Protein 4FBW (pdb70)

Organism: Schizosaccharomyces pombe (strain 972 / ATCC 24843) (NCBI:txid284812)

InterPro domains:
  IPR003701 DNA double-strand break repair protein Mre11 [PIRSF000882] (10-622)
  IPR003701 DNA double-strand break repair protein Mre11 [TIGR00583] (15-414)
  IPR004843 Calcineurin-like, phosphoesterase domain [PF00149] (18-254)
  IPR007281 Mre11, DNA-binding [PF04152] (299-467)
  IPR007281 Mre11, DNA-binding [SM01347] (299-467)
  IPR029052 Metallo-dependent phosphatase-like [G3DSA:3.60.21.10] (6-310)
  IPR029052 Metallo-dependent phosphatase-like [SSF56300] (18-381)
  IPR038487 Mre11, capping domain [G3DSA:3.30.110.110] (311-419)
  IPR041796 DNA double-strand break repair protein Mre11, N-terminal metallophosphatase domain [cd00840] (19-280)

Radius of gyration: 32.56 Å; Cα contacts (8 Å, |Δi|>4): 1985; chains: 4; bounding box: 91×84×82 Å

Secondary structure (DSSP, 8-state):
-TT-EEEEEE----BTTTTT-TTTTTHHHHHHHHHHHHHHHTT-SEEEE-S--BSSSS--HHHHHHHHHHHHHHHBSSPPP-PEE----GGG-TTB-BSS-EEE---GGG----HHHHHHHTTS-EE------EEEPPEEEEETTEEEEEEEE----HHHHHHHHHTT-EEEEEESTTTTTSEEEEEEES-SS-SSSSSS--GGGS-TT-SEEEEES--S-EEEEEEETTTTEEEEE---SS-SS--HHHHSPPEEEEEEEETTEEEEEEEE-SSSPPEEEEEEEGGG-TTS-SSS--HHHHHHHHHHHHHHHHHHHHHHHHHHHT--S-TTSPPPPPPEEEEEEE-TTT-----HHHHHHTTTTT-S-TT-SEEEE--/-TT-EEEEEE----BTTTTT-TTTTTHHHHHHHHHHHHHHHTT-SEEEE-S--BSSSS--HHHHHHHHHHHHHHHBSSPPP-PEE-----SS-GGG-TTB-BSS-EEE---TTT----HHHHHHHTTS-EE----S-SSSEEEPPEEEEETTEEEEEEEE----HHHHHHHHHTT-EEEEEESTTTTT-EEEEEEES-SS-SSTTSS--GGGS-TT-SEEEEES--S-EEEEEEETTTTEEEEE---SS-SS--HHHHSPPEEEEEEEETTEEEEEEEE-SSSPPEEEEEEEGGG-TTSPSSSS-HHHHHHHHHHHHHHHHHHHHHHHHHHHT--S-TTSPPPPPPEEEEEEE-TTS-----HHHHHHTTBTTBS-TTSSEEEE--/--S--S-SEEEEE--------/-HHHH--S-SEEEEE-

CATH classification: 3.60.21.10 (+1 more: 3.30.110.110)

Sequence (802 aa):
NENTIRILISSDPHVGYGEKDPVRGNDSFVSFNEILEIARERDVDMILLGGDIFHDNKPSRKALYQALRSLRLNCLGDKPCELELLSNINYLDPNINVAIPVFSIHGNHDDRYSALDILQVTGLVNYFGRVPNIVVSPILLQKGFTKLALYGISNVRDERLYHSFRENKVKFLRPDLYRDEWFNLLTVHQNHSAHTPTSYLPESFIQDFYDFVLWGHEHECLIDGSYNPTQKFTVVQPGSTIATSLSPGETAPKHCGILNITGKDFHLEKIRLRTVRPFIMKDIILSEVSSIPPMVENKKEVLTYLISKVEEAITEANAQWYEAQGTVPVVENEKPPLPLIRLRVDYTGGYQTENPQRFSNRFVGRVANATDVVQFYLKNENTIRILISSDPHVGYGEKDPVRGNDSFVSFNEILEIARERDVDMILLGGDIFHDNKPSRKALYQALRSLRLNCLGDKPCELELLSDAVCNINYLDPNINVAIPVFSIHGNHDDRYSALDILQVTGLVNYFGRVPENDNIVVSPILLQKGFTKLALYGISNVRDERLYHSFRENKVKFLRPDLYRDEWFNLLTVHQNHSAHTPTSYLPESFIQDFYDFVLWGHEHECLIDGSYNPTQKFTVVQPGSTIATSLSPGETAPKHCGILNITGKDFHLEKIRLRTVRPFIMKDIILSEVSSIPPMVENKKEVLTYLISKVEEAITEANAQWYEAQGTVPVVENEKPPLPLIRLRVDYTGGYQTENPQRFSNRFVGRVANATDVVQFYLKNRRLRNLGSVEYIRNFKKFQKEENRRLRNLGSVEYIR

Solvent-accessible surface area: 35204 Å² total; per-residue (Å²): 112,139,30,12,0,44,0,0,0,1,0,0,3,4,1,4,46,28,40,201,53,134,70,38,9,83,23,1,13,73,2,2,37,4,2,0,47,3,0,118,110,91,86,0,5,0,0,0,3,0,0,3,2,0,46,60,50,147,23,42,56,44,1,7,30,35,0,0,81,6,0,18,64,7,2,19,15,124,41,53,0,68,0,65,53,56,84,186,29,4,0,50,28,60,26,7,6,0,6,4,0,0,0,0,0,23,0,51,58,2,107,277,51,6,1,0,17,2,1,41,10,10,1,6,4,3,21,16,17,111,31,155,140,7,75,3,62,20,22,17,0,32,13,44,124,0,16,0,0,0,0,5,2,0,24,9,156,24,88,102,2,15,70,8,0,135,104,86,82,0,81,0,28,16,8,42,109,89,109,110,80,3,0,4,0,0,0,0,0,0,36,64,83,38,197,51,91,42,25,39,1,12,34,15,0,1,8,64,30,1,39,0,0,0,0,0,45,42,31,60,11,91,8,115,32,61,135,15,98,86,1,144,1,28,6,1,11,0,0,0,1,12,8,30,55,32,44,66,24,9,37,27,53,7,20,0,0,0,0,22,0,47,19,85,110,69,118,36,54,109,24,61,5,78,50,28,28,5,8,23,26,26,89,8,68,0,70,126,19,118,90,3,58,70,154,100,148,1,87,171,65,0,20,98,56,0,55,56,39,0,67,61,0,14,91,70,0,50,60,34,17,18,121,23,62,73,37,93,95,62,153,146,44,139,98,28,45,62,4,4,0,29,0,81,0,5,62,62,35,33,21,72,46,14,90,61,75,164,0,0,71,108,4,93,60,98,3,10,10,36,87,58,0,3,80,36,83,106,202,104,135,42,16,0,26,0,0,0,0,0,0,0,4,1,4,49,28,40,195,52,134,70,37,10,82,25,1,12,74,2,3,36,7,0,0,55,16,0,115,120,90,86,0,4,0,0,0,2,0,0,2,2,0,46,59,52,155,22,40,51,61,0,7,46,35,0,0,104,5,0,43,99,6,2,18,16,116,45,94,34,92,4,107,46,68,23,196,80,12,85,107,29,5,24,102,27,79,27,6,9,11,7,3,0,0,0,0,0,27,0,56,58,1,115,216,49,12,0,0,24,2,1,13,0,11,1,6,4,3,20,14,18,103,24,123,112,54,94,86,3,82,4,63,24,25,22,0,36,10,46,127,0,18,0,0,0,0,5,1,0,26,5,183,23,79,117,2,20,100,4,0,72,101,82,81,0,70,0,26,22,12,57,136,126,104,118,83,6,0,0,0,0,0,0,0,0,40,66,78,44,198,68,94,49,17,42,2,10,34,14,0,1,12,66,31,1,30,0,0,0,1,0,45,41,31,63,12,94,7,120,30,62,138,21,100,53,4,146,2,24,7,0,15,0,0,0,1,14,7,32,60,33,38,72,22,10,38,27,53,7,19,0,0,0,0,18,0,55,20,91,109,73,112,40,52,111,27,60,4,129,52,29,28,5,8,24,34,25,87,8,62,0,75,140,18,124,75,6,53,90,150,80,133,0,79,108,65,0,20,94,46,0,52,55,38,0,61,79,0,24,93,72,0,47,62,37,17,25,123,18,38,70,58,92,100,68,148,140,45,136,162,20,44,59,3,6,0,25,0,70,0,4,60,61,52,32,21,50,43,12,85,59,85,130,0,0,85,80,0,102,53,101,4,9,5,20,80,64,0,2,80,36,78,107,205,49,237,224,64,167,47,11,11,34,61,92,86,94,246,109,90,23,125,19,106,125,152,99,12,175,204,55,134,56,20,8,35,55,66,94,82,263

Nearest PDB structures (foldseek):
  4fbw-assembly3_A  TM=1.003E+00  e=6.020E-76  Schizosaccharomyces pombe 972h-
  4fbw-assembly3_B  TM=9.953E-01  e=3.493E-72  Schizosaccharomyces pombe 972h-
  4fbq-assembly1_A  TM=1.001E+00  e=6.146E-68  Schizosaccharomyces pombe 972h-
  4fbk-assembly1_A  TM=9.964E-01  e=1.288E-67  Schizosaccharomyces pombe
  4fbk-assembly1_B  TM=9.887E-01  e=1.043E-67  Schizosaccharomyces pombe

Structure (mmCIF, N/CA/C/O backbone):
data_4FBW
#
_entry.id   4FBW
#
_cell.length_a   59.122
_cell.length_b   79.955
_cell.length_c   220.930
_cell.angle_alpha   90.00
_cell.angle_beta   90.00
_cell.angle_gamma   90.00
#
_symmetry.space_group_name_H-M   'P 21 21 21'
#
loop_
_entity.id
_entity.type
_entity.pdbx_description
1 polymer 'DNA repair protein rad32'
2 polymer 'DNA repair and telomere maintenance protein nbs1'
3 non-polymer 'MANGANESE (II) ION'
4 water water
#
loop_
_atom_site.group_PDB
_atom_site.id
_atom_site.type_symbol
_atom_site.label_atom_id
_atom_site.label_alt_id
_atom_site.label_comp_id
_atom_site.label_asym_id
_atom_site.label_entity_id
_atom_site.label_seq_id
_atom_site.pdbx_PDB_ins_code
_atom_site.Cartn_x
_atom_site.Cartn_y
_atom_site.Cartn_z
_atom_site.occupancy
_atom_site.B_iso_or_equiv
_atom_site.auth_seq_id
_atom_site.auth_comp_id
_atom_site.auth_asym_id
_atom_site.auth_atom_id
_atom_site.pdbx_PDB_model_num
ATOM 1 N N . ASN A 1 10 ? -11.846 -2.540 2.971 1.00 85.11 14 ASN A N 1
ATOM 2 C CA . ASN A 1 10 ? -12.502 -2.510 4.279 1.00 84.94 14 ASN A CA 1
ATOM 3 C C . ASN A 1 10 ? -14.016 -2.621 4.122 1.00 83.76 14 ASN A C 1
ATOM 4 O O . ASN A 1 10 ? -14.612 -1.973 3.254 1.00 82.67 14 ASN A O 1
ATOM 9 N N . GLU A 1 11 ? -14.618 -3.447 4.991 1.00 53.51 15 GLU A N 1
ATOM 10 C CA . GLU A 1 11 ? -16.045 -3.766 5.108 1.00 52.41 15 GLU A CA 1
ATOM 11 C C . GLU A 1 11 ? -16.968 -2.559 5.329 1.00 51.59 15 GLU A C 1
ATOM 12 O O . GLU A 1 11 ? -18.174 -2.672 5.109 1.00 50.69 15 GLU A O 1
ATOM 18 N N . ASN A 1 12 ? -16.421 -1.421 5.768 1.00 50.72 16 ASN A N 1
ATOM 19 C CA . ASN A 1 12 ? -17.186 -0.190 5.982 1.00 50.08 16 ASN A CA 1
ATOM 20 C C . ASN A 1 12 ? -16.637 0.931 5.104 1.00 50.29 16 ASN A C 1
ATOM 21 O O . ASN A 1 12 ? -16.870 2.101 5.390 1.00 50.23 16 ASN A O 1
ATOM 26 N N . THR A 1 13 ? -15.898 0.582 4.042 1.00 49.57 17 THR A N 1
ATOM 27 C CA . THR A 1 13 ? -15.333 1.592 3.156 1.00 49.17 17 THR A CA 1
ATOM 28 C C . THR A 1 13 ? -15.872 1.458 1.737 1.00 49.87 17 THR A C 1
ATOM 29 O O . THR A 1 13 ? -15.573 0.472 1.060 1.00 49.78 17 THR A O 1
ATOM 33 N N . ILE A 1 14 ? -16.664 2.455 1.289 1.00 50.68 18 ILE A N 1
ATOM 34 C CA . ILE A 1 14 ? -17.167 2.498 -0.077 1.00 49.58 18 ILE A CA 1
ATOM 35 C C . ILE A 1 14 ? -16.022 3.041 -0.938 1.00 50.71 18 ILE A C 1
ATOM 36 O O . ILE A 1 14 ? -15.510 4.127 -0.670 1.00 51.12 18 ILE A O 1
ATOM 41 N N . ARG A 1 15 ? -15.591 2.245 -1.925 1.00 46.33 19 ARG A N 1
ATOM 42 C CA . ARG A 1 15 ? -14.501 2.582 -2.837 1.00 45.98 19 ARG A CA 1
ATOM 43 C C . ARG A 1 15 ? -15.050 2.837 -4.246 1.00 45.17 19 ARG A C 1
ATOM 44 O O . ARG A 1 15 ? -15.595 1.934 -4.888 1.00 44.22 19 ARG A O 1
ATOM 52 N N . ILE A 1 16 ? -14.956 4.100 -4.682 1.00 36.15 20 ILE A N 1
ATOM 53 C CA . ILE A 1 16 ? -15.480 4.571 -5.950 1.00 34.81 20 ILE A CA 1
ATOM 54 C C . ILE A 1 16 ? -14.364 5.038 -6.876 1.00 36.61 20 ILE A C 1
ATOM 55 O O . ILE A 1 16 ? -13.642 5.979 -6.518 1.00 36.26 20 ILE A O 1
ATOM 60 N N . LEU A 1 17 ? -14.289 4.454 -8.113 1.00 33.61 21 LEU A N 1
ATOM 61 C CA . LEU A 1 17 ? -13.350 4.966 -9.108 1.00 33.58 21 LEU A CA 1
ATOM 62 C C . LEU A 1 17 ? -14.060 6.140 -9.761 1.00 34.35 21 LEU A C 1
ATOM 63 O O . LEU A 1 17 ? -15.181 5.992 -10.249 1.00 33.61 21 LEU A O 1
ATOM 68 N N . ILE A 1 18 ? -13.421 7.314 -9.747 1.00 38.48 22 ILE A N 1
ATOM 69 C CA . ILE A 1 18 ? -13.996 8.526 -10.318 1.00 37.82 22 ILE A CA 1
ATOM 70 C C . ILE A 1 18 ? -13.238 8.938 -11.561 1.00 38.72 22 ILE A C 1
ATOM 71 O O . ILE A 1 18 ? -12.014 8.845 -11.611 1.00 39.54 22 ILE A O 1
ATOM 76 N N . SER A 1 19 ? -13.984 9.342 -12.579 1.00 33.63 23 SER A N 1
ATOM 77 C CA . SER A 1 19 ? -13.455 9.833 -13.841 1.00 33.21 23 SER A CA 1
ATOM 78 C C . SER A 1 19 ? -14.556 10.628 -14.520 1.00 33.37 23 SER A C 1
ATOM 79 O O . SER A 1 19 ? -15.662 10.767 -13.977 1.00 32.91 23 SER A O 1
ATOM 82 N N . SER A 1 20 ? -14.269 11.166 -15.693 1.00 31.85 24 SER A N 1
ATOM 83 C CA . SER A 1 20 ? -15.264 11.942 -16.421 1.00 31.42 24 SER A CA 1
ATOM 84 C C . SER A 1 20 ? -14.780 12.150 -17.820 1.00 32.50 24 SER A C 1
ATOM 85 O O . SER A 1 20 ? -13.603 11.935 -18.115 1.00 32.77 24 SER A O 1
ATOM 88 N N . ASP A 1 21 ? -15.691 12.604 -18.685 1.00 30.29 25 ASP A N 1
ATOM 89 C CA . ASP A 1 21 ? -15.383 13.007 -20.045 1.00 29.60 25 ASP A CA 1
ATOM 90 C C . ASP A 1 21 ? -14.449 12.070 -20.827 1.00 30.07 25 ASP A C 1
ATOM 91 O O . ASP A 1 21 ? -13.461 12.558 -21.397 1.00 29.33 25 ASP A O 1
ATOM 96 N N . PRO A 1 22 ? -14.764 10.740 -20.959 1.00 30.52 26 PRO A N 1
ATOM 97 C CA . PRO A 1 22 ? -13.918 9.888 -21.816 1.00 29.41 26 PRO A CA 1
ATOM 98 C C . PRO A 1 22 ? -14.020 10.204 -23.311 1.00 29.03 26 PRO A C 1
ATOM 99 O O . PRO A 1 22 ? -13.109 9.866 -24.089 1.00 28.06 26 PRO A O 1
ATOM 103 N N . HIS A 1 23 ? -15.124 10.843 -23.743 1.00 28.83 27 HIS A N 1
ATOM 104 C CA . HIS A 1 23 ? -15.304 11.185 -25.172 1.00 27.66 27 HIS A CA 1
ATOM 105 C C . HIS A 1 23 ? -14.970 10.028 -26.151 1.00 28.03 27 HIS A C 1
ATOM 106 O O . HIS A 1 23 ? -14.231 10.229 -27.113 1.00 27.56 27 HIS A O 1
ATOM 113 N N . VAL A 1 24 ? -15.495 8.814 -25.887 1.00 28.68 28 VAL A N 1
ATOM 114 C CA . VAL A 1 24 ? -15.390 7.632 -26.760 1.00 27.86 28 VAL A CA 1
ATOM 115 C C . VAL A 1 24 ? -15.829 8.009 -28.179 1.00 28.36 28 VAL A C 1
ATOM 116 O O . VAL A 1 24 ? -16.929 8.533 -28.385 1.00 28.67 28 VAL A O 1
ATOM 120 N N . GLY A 1 25 ? -14.936 7.786 -29.127 1.00 26.39 29 GLY A N 1
ATOM 121 C CA . GLY A 1 25 ? -15.145 8.110 -30.530 1.00 25.51 29 GLY A CA 1
ATOM 122 C C . GLY A 1 25 ? -14.373 9.337 -30.980 1.00 27.09 29 GLY A C 1
ATOM 123 O O . GLY A 1 25 ? -14.216 9.525 -32.184 1.00 26.24 29 GLY A O 1
ATOM 124 N N . TYR A 1 26 ? -13.870 10.198 -30.028 1.00 31.50 30 TYR A N 1
ATOM 125 C CA . TYR A 1 26 ? -13.126 11.409 -30.399 1.00 31.61 30 TYR A CA 1
ATOM 126 C C . TYR A 1 26 ? -11.868 11.070 -31.215 1.00 33.53 30 TYR A C 1
ATOM 127 O O . TYR A 1 26 ? -11.046 10.283 -30.754 1.00 33.19 30 TYR A O 1
ATOM 136 N N . GLY A 1 27 ? -11.741 11.695 -32.395 1.00 36.17 31 GLY A N 1
ATOM 137 C CA . GLY A 1 27 ? -10.597 11.546 -33.293 1.00 36.04 31 GLY A CA 1
ATOM 138 C C . GLY A 1 27 ? -10.412 10.171 -33.893 1.00 36.99 31 GLY A C 1
ATOM 139 O O . GLY A 1 27 ? -9.307 9.841 -34.317 1.00 37.33 31 GLY A O 1
ATOM 140 N N . GLU A 1 28 ? -11.489 9.373 -33.938 1.00 37.12 32 GLU A N 1
ATOM 141 C CA . GLU A 1 28 ? -11.609 8.011 -34.486 1.00 37.04 32 GLU A CA 1
ATOM 142 C C . GLU A 1 28 ? -11.018 7.842 -35.888 1.00 38.25 32 GLU A C 1
ATOM 143 O O . GLU A 1 28 ? -10.521 6.762 -36.223 1.00 37.75 32 GLU A O 1
ATOM 149 N N . LYS A 1 29 ? -11.209 8.873 -36.739 1.00 39.14 33 LYS A N 1
ATOM 150 C CA . LYS A 1 29 ? -10.783 8.880 -38.143 1.00 39.42 33 LYS A CA 1
ATOM 151 C C . LYS A 1 29 ? -9.307 9.246 -38.307 1.00 41.66 33 LYS A C 1
ATOM 152 O O . LYS A 1 29 ? -8.745 8.949 -39.358 1.00 42.45 33 LYS A O 1
ATOM 158 N N . ASP A 1 30 ? -8.674 9.852 -37.272 1.00 35.07 34 ASP A N 1
ATOM 159 C CA . ASP A 1 30 ? -7.255 10.235 -37.329 1.00 36.05 34 ASP A CA 1
ATOM 160 C C . ASP A 1 30 ? -6.368 8.986 -37.466 1.00 38.33 34 ASP A C 1
ATOM 161 O O . ASP A 1 30 ? -6.529 8.066 -36.680 1.00 37.47 34 ASP A O 1
ATOM 166 N N . PRO A 1 31 ? -5.444 8.926 -38.456 1.00 49.70 35 PRO A N 1
ATOM 167 C CA . PRO A 1 31 ? -4.612 7.715 -38.615 1.00 50.43 35 PRO A CA 1
ATOM 168 C C . PRO A 1 31 ? -3.641 7.428 -37.466 1.00 52.37 35 PRO A C 1
ATOM 169 O O . PRO A 1 31 ? -3.335 6.270 -37.183 1.00 52.83 35 PRO A O 1
ATOM 173 N N . VAL A 1 32 ? -3.190 8.469 -36.771 1.00 39.21 36 VAL A N 1
ATOM 174 C CA . VAL A 1 32 ? -2.281 8.287 -35.643 1.00 39.56 36 VAL A CA 1
ATOM 175 C C . VAL A 1 32 ? -3.071 8.111 -34.331 1.00 39.52 36 VAL A C 1
ATOM 176 O O . VAL A 1 32 ? -2.800 7.189 -33.564 1.00 39.69 36 VAL A O 1
ATOM 180 N N . ARG A 1 33 ? -4.043 9.002 -34.096 1.00 36.17 37 ARG A N 1
ATOM 181 C CA . ARG A 1 33 ? -4.799 9.123 -32.872 1.00 35.42 37 ARG A CA 1
ATOM 182 C C . ARG A 1 33 ? -6.123 8.353 -32.768 1.00 35.34 37 ARG A C 1
ATOM 183 O O . ARG A 1 33 ? -6.734 8.365 -31.693 1.00 34.72 37 ARG A O 1
ATOM 191 N N . GLY A 1 34 ? -6.528 7.692 -33.856 1.00 36.02 38 GLY A N 1
ATOM 192 C CA . GLY A 1 34 ? -7.791 6.959 -33.985 1.00 34.97 38 GLY A CA 1
ATOM 193 C C . GLY A 1 34 ? -8.245 6.022 -32.875 1.00 35.71 38 GLY A C 1
ATOM 194 O O . GLY A 1 34 ? -9.451 5.854 -32.680 1.00 34.73 38 GLY A O 1
ATOM 195 N N . ASN A 1 35 ? -7.305 5.382 -32.164 1.00 35.82 39 ASN A N 1
ATOM 196 C CA . ASN A 1 35 ? -7.645 4.432 -31.098 1.00 35.66 39 ASN A CA 1
ATOM 197 C C . ASN A 1 35 ? -7.507 4.925 -29.680 1.00 36.46 39 ASN A C 1
ATOM 198 O O . ASN A 1 35 ? -7.879 4.190 -28.758 1.00 36.17 39 ASN A O 1
ATOM 203 N N . ASP A 1 36 ? -7.003 6.168 -29.499 1.00 28.58 40 ASP A N 1
ATOM 204 C CA . ASP A 1 36 ? -6.750 6.787 -28.189 1.00 28.88 40 ASP A CA 1
ATOM 205 C C . ASP A 1 36 ? -7.936 6.764 -27.254 1.00 29.76 40 ASP A C 1
ATOM 206 O O . ASP A 1 36 ? -7.771 6.361 -26.103 1.00 30.18 40 ASP A O 1
ATOM 211 N N . SER A 1 37 ? -9.120 7.224 -27.720 1.00 27.41 41 SER A N 1
ATOM 212 C CA . SER A 1 37 ? -10.326 7.317 -26.869 1.00 27.40 41 SER A CA 1
ATOM 213 C C . SER A 1 37 ? -10.780 5.940 -26.353 1.00 28.88 41 SER A C 1
ATOM 214 O O . SER A 1 37 ? -11.202 5.817 -25.202 1.00 29.73 41 SER A O 1
ATOM 217 N N . PHE A 1 38 ? -10.661 4.906 -27.194 1.00 28.03 42 PHE A N 1
ATOM 218 C CA . PHE A 1 38 ? -11.063 3.547 -26.812 1.00 28.14 42 PHE A CA 1
ATOM 219 C C . PHE A 1 38 ? -10.101 2.938 -25.803 1.00 29.70 42 PHE A C 1
ATOM 220 O O . PHE A 1 38 ? -10.543 2.347 -24.824 1.00 29.62 42 PHE A O 1
ATOM 228 N N . VAL A 1 39 ? -8.786 3.106 -26.044 1.00 31.23 43 VAL A N 1
ATOM 229 C CA . VAL A 1 39 ? -7.717 2.580 -25.190 1.00 32.38 43 VAL A CA 1
ATOM 230 C C . VAL A 1 39 ? -7.793 3.184 -23.781 1.00 33.72 43 VAL A C 1
ATOM 231 O O . VAL A 1 39 ? -7.687 2.449 -22.806 1.00 34.46 43 VAL A O 1
ATOM 235 N N . SER A 1 40 ? -8.010 4.495 -23.681 1.00 25.69 44 SER A N 1
ATOM 236 C CA . SER A 1 40 ? -8.083 5.206 -22.395 1.00 26.43 44 SER A CA 1
ATOM 237 C C . SER A 1 40 ? -9.402 4.997 -21.659 1.00 27.35 44 SER A C 1
ATOM 238 O O . SER A 1 40 ? -9.406 4.961 -20.437 1.00 28.50 44 SER A O 1
ATOM 241 N N . PHE A 1 41 ? -10.522 4.853 -22.387 1.00 26.33 45 PHE A N 1
ATOM 242 C CA . PHE A 1 41 ? -11.791 4.515 -21.718 1.00 26.84 45 PHE A CA 1
ATOM 243 C C . PHE A 1 41 ? -11.641 3.080 -21.174 1.00 28.08 45 PHE A C 1
ATOM 244 O O . PHE A 1 41 ? -12.015 2.818 -20.040 1.00 28.59 45 PHE A O 1
ATOM 252 N N . ASN A 1 42 ? -11.016 2.186 -21.949 1.00 28.48 46 ASN A N 1
ATOM 253 C CA . ASN A 1 42 ? -10.729 0.825 -21.481 1.00 29.18 46 ASN A CA 1
ATOM 254 C C . ASN A 1 42 ? -9.860 0.854 -20.214 1.00 32.40 46 ASN A C 1
ATOM 255 O O . ASN A 1 42 ? -10.152 0.116 -19.257 1.00 33.36 46 ASN A O 1
ATOM 260 N N . GLU A 1 43 ? -8.807 1.735 -20.192 1.00 30.05 47 GLU A N 1
ATOM 261 C CA . GLU A 1 43 ? -7.890 1.856 -19.050 1.00 30.75 47 GLU A CA 1
ATOM 262 C C . GLU A 1 43 ? -8.596 2.148 -17.725 1.00 32.86 47 GLU A C 1
ATOM 263 O O . GLU A 1 43 ? -8.302 1.520 -16.719 1.00 33.60 47 GLU A O 1
ATOM 269 N N . ILE A 1 44 ? -9.523 3.086 -17.735 1.00 37.15 48 ILE A N 1
ATOM 270 C CA . ILE A 1 44 ? -10.315 3.511 -16.576 1.00 38.10 48 ILE A CA 1
ATOM 271 C C . ILE A 1 44 ? -11.048 2.305 -15.935 1.00 38.64 48 ILE A C 1
ATOM 272 O O . ILE A 1 44 ? -10.983 2.102 -14.722 1.00 39.21 48 ILE A O 1
ATOM 277 N N . LEU A 1 45 ? -11.676 1.478 -16.773 1.00 25.55 49 LEU A N 1
ATOM 278 C CA . LEU A 1 45 ? -12.410 0.279 -16.352 1.00 25.41 49 LEU A CA 1
ATOM 279 C C . LEU A 1 45 ? -11.468 -0.820 -15.865 1.00 27.83 49 LEU A C 1
ATOM 280 O O . LEU A 1 45 ? -11.772 -1.494 -14.886 1.00 27.87 49 LEU A O 1
ATOM 285 N N . GLU A 1 46 ? -10.304 -0.958 -16.517 1.00 39.18 50 GLU A N 1
ATOM 286 C CA . GLU A 1 46 ? -9.246 -1.906 -16.153 1.00 40.07 50 GLU A CA 1
ATOM 287 C C . GLU A 1 46 ? -8.645 -1.568 -14.773 1.00 42.23 50 GLU A C 1
ATOM 288 O O . GLU A 1 46 ? -8.476 -2.471 -13.954 1.00 42.73 50 GLU A O 1
ATOM 294 N N . ILE A 1 47 ? -8.379 -0.265 -14.495 1.00 33.21 51 ILE A N 1
ATOM 295 C CA . ILE A 1 47 ? -7.880 0.207 -13.191 1.00 34.02 51 ILE A CA 1
ATOM 296 C C . ILE A 1 47 ? -8.931 -0.141 -12.107 1.00 36.35 51 ILE A C 1
ATOM 297 O O . ILE A 1 47 ? -8.568 -0.677 -11.055 1.00 37.35 51 ILE A O 1
ATOM 302 N N . ALA A 1 48 ? -10.226 0.133 -12.379 1.00 35.16 52 ALA A N 1
ATOM 303 C CA . ALA A 1 48 ? -11.333 -0.167 -11.453 1.00 34.63 52 ALA A CA 1
ATOM 304 C C . ALA A 1 48 ? -11.363 -1.651 -11.050 1.00 36.09 52 ALA A C 1
ATOM 305 O O . ALA A 1 48 ? -11.498 -1.961 -9.863 1.00 36.28 52 ALA A O 1
ATOM 307 N N . ARG A 1 49 ? -11.208 -2.555 -12.042 1.00 38.67 53 ARG A N 1
ATOM 308 C CA . ARG A 1 49 ? -11.162 -4.002 -11.845 1.00 39.35 53 ARG A CA 1
ATOM 309 C C . ARG A 1 49 ? -9.903 -4.425 -11.068 1.00 42.43 53 ARG A C 1
ATOM 310 O O . ARG A 1 49 ? -10.019 -5.135 -10.074 1.00 43.42 53 ARG A O 1
ATOM 318 N N . GLU A 1 50 ? -8.718 -3.976 -11.510 1.00 45.86 54 GLU A N 1
ATOM 319 C CA . GLU A 1 50 ? -7.427 -4.301 -10.886 1.00 46.89 54 GLU A CA 1
ATOM 320 C C . GLU A 1 50 ? -7.343 -3.830 -9.447 1.00 48.86 54 GLU A C 1
ATOM 321 O O . GLU A 1 50 ? -6.780 -4.526 -8.615 1.00 49.56 54 GLU A O 1
ATOM 327 N N . ARG A 1 51 ? -7.941 -2.670 -9.148 1.00 42.02 55 ARG A N 1
ATOM 328 C CA . ARG A 1 51 ? -7.926 -2.072 -7.817 1.00 42.15 55 ARG A CA 1
ATOM 329 C C . ARG A 1 51 ? -9.070 -2.503 -6.899 1.00 43.26 55 ARG A C 1
ATOM 330 O O . ARG A 1 51 ? -9.103 -2.101 -5.724 1.00 43.66 55 ARG A O 1
ATOM 338 N N . ASP A 1 52 ? -9.982 -3.354 -7.423 1.00 50.38 56 ASP A N 1
ATOM 339 C CA . ASP A 1 52 ? -11.102 -3.963 -6.705 1.00 50.04 56 ASP A CA 1
ATOM 340 C C . ASP A 1 52 ? -12.047 -2.947 -6.016 1.00 50.08 56 ASP A C 1
ATOM 341 O O . ASP A 1 52 ? -12.440 -3.117 -4.853 1.00 50.29 56 ASP A O 1
ATOM 346 N N . VAL A 1 53 ? -12.427 -1.888 -6.751 1.00 40.12 57 VAL A N 1
ATOM 347 C CA . VAL A 1 53 ? -13.358 -0.875 -6.229 1.00 38.78 57 VAL A CA 1
ATOM 348 C C . VAL A 1 53 ? -14.775 -1.481 -6.157 1.00 38.68 57 VAL A C 1
ATOM 349 O O . VAL A 1 53 ? -15.051 -2.508 -6.785 1.00 37.83 57 VAL A O 1
ATOM 353 N N . ASP A 1 54 ? -15.661 -0.834 -5.411 1.00 39.77 58 ASP A N 1
ATOM 354 C CA . ASP A 1 54 ? -17.045 -1.266 -5.286 1.00 39.03 58 ASP A CA 1
ATOM 355 C C . ASP A 1 54 ? -17.898 -0.775 -6.468 1.00 38.80 58 ASP A C 1
ATOM 356 O O . ASP A 1 54 ? -18.851 -1.449 -6.867 1.00 37.55 58 ASP A O 1
ATOM 361 N N . MET A 1 55 ? -17.557 0.401 -7.019 1.00 39.36 59 MET A N 1
ATOM 362 C CA . MET A 1 55 ? -18.334 1.028 -8.096 1.00 38.29 59 MET A CA 1
ATOM 363 C C . MET A 1 55 ? -17.511 2.048 -8.865 1.00 39.28 59 MET A C 1
ATOM 364 O O . MET A 1 55 ? -16.454 2.468 -8.395 1.00 39.25 59 MET A O 1
ATOM 369 N N . ILE A 1 56 ? -18.028 2.457 -10.048 1.00 34.14 60 ILE A N 1
ATOM 370 C CA . ILE A 1 56 ? -17.433 3.483 -10.895 1.00 33.56 60 ILE A CA 1
ATOM 371 C C . ILE A 1 56 ? -18.416 4.642 -10.988 1.00 34.14 60 ILE A C 1
ATOM 372 O O . ILE A 1 56 ? -19.616 4.417 -11.175 1.00 33.88 60 ILE A O 1
ATOM 377 N N . LEU A 1 57 ? -17.908 5.878 -10.883 1.00 33.89 61 LEU A N 1
ATOM 378 C CA . LEU A 1 57 ? -18.736 7.069 -11.005 1.00 33.70 61 LEU A CA 1
ATOM 379 C C . LEU A 1 57 ? -18.167 7.984 -12.066 1.00 34.37 61 LEU A C 1
ATOM 380 O O . LEU A 1 57 ? -17.031 8.447 -11.947 1.00 34.96 61 LEU A O 1
ATOM 385 N N . LEU A 1 58 ? -18.973 8.258 -13.101 1.00 31.76 62 LEU A N 1
ATOM 386 C CA . LEU A 1 58 ? -18.568 9.105 -14.213 1.00 31.67 62 LEU A CA 1
ATOM 387 C C . LEU A 1 58 ? -19.374 10.398 -14.289 1.00 34.19 62 LEU A C 1
ATOM 388 O O . LEU A 1 58 ? -20.576 10.408 -13.998 1.00 33.69 62 LEU A O 1
ATOM 393 N N . GLY A 1 59 ? -18.696 11.474 -14.671 1.00 39.33 63 GLY A N 1
ATOM 394 C CA . GLY A 1 59 ? -19.277 12.805 -14.749 1.00 39.80 63 GLY A CA 1
ATOM 395 C C . GLY A 1 59 ? -19.799 13.260 -16.096 1.00 40.65 63 GLY A C 1
ATOM 396 O O . GLY A 1 59 ? -19.945 14.462 -16.300 1.00 41.25 63 GLY A O 1
ATOM 397 N N . GLY A 1 60 ? -20.101 12.326 -16.999 1.00 35.71 64 GLY A N 1
ATOM 398 C CA . GLY A 1 60 ? -20.681 12.644 -18.300 1.00 34.93 64 GLY A CA 1
ATOM 399 C C . GLY A 1 60 ? -19.719 12.804 -19.448 1.00 35.22 64 GLY A C 1
ATOM 400 O O . GLY A 1 60 ? -18.505 12.698 -19.268 1.00 34.80 64 GLY A O 1
ATOM 401 N N . ASP A 1 61 ? -20.273 13.104 -20.636 1.00 31.92 65 ASP A N 1
ATOM 402 C CA . ASP A 1 61 ? -19.545 13.140 -21.923 1.00 31.71 65 ASP A CA 1
ATOM 403 C C . ASP A 1 61 ? -18.838 11.790 -22.182 1.00 31.65 65 ASP A C 1
ATOM 404 O O . ASP A 1 61 ? -17.643 11.740 -22.512 1.00 30.88 65 ASP A O 1
ATOM 409 N N . ILE A 1 62 ? -19.610 10.686 -22.021 1.00 31.93 66 ILE A N 1
ATOM 410 C CA . ILE A 1 62 ? -19.154 9.318 -22.255 1.00 31.01 66 ILE A CA 1
ATOM 411 C C . ILE A 1 62 ? -18.760 9.140 -23.722 1.00 31.18 66 ILE A C 1
ATOM 412 O O . ILE A 1 62 ? -17.675 8.646 -24.028 1.00 30.95 66 ILE A O 1
ATOM 417 N N . PHE A 1 63 ? -19.630 9.590 -24.621 1.00 30.85 67 PHE A N 1
ATOM 418 C CA . PHE A 1 63 ? -19.401 9.539 -26.064 1.00 29.80 67 PHE A CA 1
ATOM 419 C C . PHE A 1 63 ? -19.147 10.943 -26.594 1.00 31.87 67 PHE A C 1
ATOM 420 O O . PHE A 1 63 ? -19.769 11.910 -26.107 1.00 32.71 67 PHE A O 1
ATOM 428 N N . HIS A 1 64 ? -18.241 11.055 -27.595 1.00 31.80 68 HIS A N 1
ATOM 429 C CA . HIS A 1 64 ? -17.953 12.340 -28.243 1.00 31.68 68 HIS A CA 1
ATOM 430 C C . HIS A 1 64 ? -19.136 12.791 -29.119 1.00 33.30 68 HIS A C 1
ATOM 431 O O . HIS A 1 64 ? -19.491 13.963 -29.115 1.00 33.75 68 HIS A O 1
ATOM 438 N N . ASP A 1 65 ? -19.699 11.870 -29.910 1.00 35.32 69 ASP A N 1
ATOM 439 C CA . ASP A 1 65 ? -20.803 12.175 -30.820 1.00 35.00 69 ASP A CA 1
ATOM 440 C C . ASP A 1 65 ? -22.127 11.815 -30.210 1.00 37.12 69 ASP A C 1
ATOM 441 O O . ASP A 1 65 ? -22.256 10.774 -29.571 1.00 36.57 69 ASP A O 1
ATOM 446 N N . ASN A 1 66 ? -23.134 12.667 -30.468 1.00 44.90 70 ASN A N 1
ATOM 447 C CA . ASN A 1 66 ? -24.522 12.497 -30.029 1.00 45.85 70 ASN A CA 1
ATOM 448 C C . ASN A 1 66 ? -25.062 11.156 -30.538 1.00 45.94 70 ASN A C 1
ATOM 449 O O . ASN A 1 66 ? -25.738 10.440 -29.808 1.00 46.23 70 ASN A O 1
ATOM 454 N N . LYS A 1 67 ? -24.726 10.817 -31.782 1.00 36.68 71 LYS A N 1
ATOM 455 C CA . LYS A 1 67 ? -25.043 9.547 -32.417 1.00 36.07 71 LYS A CA 1
ATOM 456 C C . LYS A 1 67 ? -23.697 8.836 -32.648 1.00 35.42 71 LYS A C 1
ATOM 457 O O . LYS A 1 67 ? -23.074 9.008 -33.693 1.00 34.62 71 LYS A O 1
ATOM 463 N N . PRO A 1 68 ? -23.193 8.075 -31.650 1.00 30.34 72 PRO A N 1
ATOM 464 C CA . PRO A 1 68 ? -21.885 7.421 -31.820 1.00 29.56 72 PRO A CA 1
ATOM 465 C C . PRO A 1 68 ? -21.823 6.495 -33.006 1.00 29.67 72 PRO A C 1
ATOM 466 O O . PRO A 1 68 ? -22.807 5.830 -33.345 1.00 29.07 72 PRO A O 1
ATOM 470 N N . SER A 1 69 ? -20.626 6.398 -33.596 1.00 29.97 73 SER A N 1
ATOM 471 C CA . SER A 1 69 ? -20.381 5.473 -34.678 1.00 29.17 73 SER A CA 1
ATOM 472 C C . SER A 1 69 ? -20.566 4.037 -34.099 1.00 30.04 73 SER A C 1
ATOM 473 O O . SER A 1 69 ? -20.575 3.854 -32.871 1.00 30.03 73 SER A O 1
ATOM 476 N N . ARG A 1 70 ? -20.742 3.050 -34.975 1.00 32.24 74 ARG A N 1
ATOM 477 C CA . ARG A 1 70 ? -20.899 1.650 -34.591 1.00 32.31 74 ARG A CA 1
ATOM 478 C C . ARG A 1 70 ? -19.616 1.139 -33.911 1.00 33.60 74 ARG A C 1
ATOM 479 O O . ARG A 1 70 ? -19.714 0.398 -32.938 1.00 33.26 74 ARG A O 1
ATOM 487 N N . LYS A 1 71 ? -18.426 1.572 -34.398 1.00 30.12 75 LYS A N 1
ATOM 488 C CA . LYS A 1 71 ? -17.137 1.210 -33.800 1.00 30.29 75 LYS A CA 1
ATOM 489 C C . LYS A 1 71 ? -17.045 1.736 -32.338 1.00 30.67 75 LYS A C 1
ATOM 490 O O . LYS A 1 71 ? -16.699 0.963 -31.450 1.00 30.71 75 LYS A O 1
ATOM 496 N N . ALA A 1 72 ? -17.372 3.026 -32.104 1.00 25.24 76 ALA A N 1
ATOM 497 C CA . ALA A 1 72 ? -17.352 3.676 -30.791 1.00 25.87 76 ALA A CA 1
ATOM 498 C C . ALA A 1 72 ? -18.253 2.964 -29.782 1.00 28.19 76 ALA A C 1
ATOM 499 O O . ALA A 1 72 ? -17.824 2.676 -28.653 1.00 28.66 76 ALA A O 1
ATOM 501 N N . LEU A 1 73 ? -19.492 2.671 -30.191 1.00 28.29 77 LEU A N 1
ATOM 502 C CA . LEU A 1 73 ? -20.456 1.961 -29.360 1.00 28.79 77 LEU A CA 1
ATOM 503 C C . LEU A 1 73 ? -19.975 0.539 -29.055 1.00 28.86 77 LEU A C 1
ATOM 504 O O . LEU A 1 73 ? -20.026 0.111 -27.903 1.00 29.18 77 LEU A O 1
ATOM 509 N N . TYR A 1 74 ? -19.465 -0.160 -30.074 1.00 28.97 78 TYR A N 1
ATOM 510 C CA . TYR A 1 74 ? -18.947 -1.516 -29.941 1.00 28.97 78 TYR A CA 1
ATOM 511 C C . TYR A 1 74 ? -17.783 -1.537 -28.912 1.00 30.66 78 TYR A C 1
ATOM 512 O O . TYR A 1 74 ? -17.746 -2.399 -28.026 1.00 30.85 78 TYR A O 1
ATOM 521 N N . GLN A 1 75 ? -16.835 -0.593 -29.052 1.00 26.95 79 GLN A N 1
ATOM 522 C CA . GLN A 1 75 ? -15.651 -0.528 -28.187 1.00 27.25 79 GLN A CA 1
ATOM 523 C C . GLN A 1 75 ? -16.030 -0.244 -26.745 1.00 29.50 79 GLN A C 1
ATOM 524 O O . GLN A 1 75 ? -15.493 -0.904 -25.851 1.00 30.37 79 GLN A O 1
ATOM 530 N N . ALA A 1 76 ? -16.975 0.703 -26.515 1.00 23.17 80 ALA A N 1
ATOM 531 C CA . ALA A 1 76 ? -17.452 1.035 -25.170 1.00 24.00 80 ALA A CA 1
ATOM 532 C C . ALA A 1 76 ? -18.122 -0.185 -24.516 1.00 25.26 80 ALA A C 1
ATOM 533 O O . ALA A 1 76 ? -17.752 -0.546 -23.411 1.00 25.91 80 ALA A O 1
ATOM 535 N N . LEU A 1 77 ? -19.038 -0.862 -25.252 1.00 23.86 81 LEU A N 1
ATOM 536 C CA . LEU A 1 77 ? -19.755 -2.057 -24.788 1.00 24.08 81 LEU A CA 1
ATOM 537 C C . LEU A 1 77 ? -18.800 -3.198 -24.500 1.00 25.16 81 LEU A C 1
ATOM 538 O O . LEU A 1 77 ? -18.967 -3.886 -23.503 1.00 25.38 81 LEU A O 1
ATOM 543 N N . ARG A 1 78 ? -17.798 -3.397 -25.358 1.00 27.41 82 ARG A N 1
ATOM 544 C CA . ARG A 1 78 ? -16.803 -4.468 -25.178 1.00 27.65 82 ARG A CA 1
ATOM 545 C C . ARG A 1 78 ? -15.993 -4.269 -23.899 1.00 29.72 82 ARG A C 1
ATOM 546 O O . ARG A 1 78 ? -15.850 -5.211 -23.121 1.00 30.24 82 ARG A O 1
ATOM 554 N N . SER A 1 79 ? -15.489 -3.037 -23.669 1.00 25.44 83 SER A N 1
ATOM 555 C CA . SER A 1 79 ? -14.716 -2.716 -22.460 1.00 26.43 83 SER A CA 1
ATOM 556 C C . SER A 1 79 ? -15.548 -2.882 -21.176 1.00 27.93 83 SER A C 1
ATOM 557 O O . SER A 1 79 ? -15.054 -3.411 -20.199 1.00 28.34 83 SER A O 1
ATOM 560 N N . LEU A 1 80 ? -16.792 -2.391 -21.178 1.00 26.47 84 LEU A N 1
ATOM 561 C CA . LEU A 1 80 ? -17.689 -2.503 -20.025 1.00 27.12 84 LEU A CA 1
ATOM 562 C C . LEU A 1 80 ? -18.008 -3.970 -19.738 1.00 28.10 84 LEU A C 1
ATOM 563 O O . LEU A 1 80 ? -17.935 -4.385 -18.598 1.00 28.46 84 LEU A O 1
ATOM 568 N N . ARG A 1 81 ? -18.332 -4.758 -20.771 1.00 30.74 85 ARG A N 1
ATOM 569 C CA . ARG A 1 81 ? -18.629 -6.179 -20.579 1.00 31.15 85 ARG A CA 1
ATOM 570 C C . ARG A 1 81 ? -17.419 -6.947 -19.979 1.00 33.37 85 ARG A C 1
ATOM 571 O O . ARG A 1 81 ? -17.596 -7.692 -19.017 1.00 33.74 85 ARG A O 1
ATOM 579 N N . LEU A 1 82 ? -16.216 -6.764 -20.544 1.00 34.02 86 LEU A N 1
ATOM 580 C CA . LEU A 1 82 ? -14.995 -7.471 -20.096 1.00 34.93 86 LEU A CA 1
ATOM 581 C C . LEU A 1 82 ? -14.446 -7.043 -18.751 1.00 36.16 86 LEU A C 1
ATOM 582 O O . LEU A 1 82 ? -13.881 -7.864 -18.027 1.00 37.01 86 LEU A O 1
ATOM 587 N N . ASN A 1 83 ? -14.648 -5.783 -18.376 1.00 31.34 87 ASN A N 1
ATOM 588 C CA . ASN A 1 83 ? -14.141 -5.295 -17.094 1.00 32.21 87 ASN A CA 1
ATOM 589 C C . ASN A 1 83 ? -15.152 -5.203 -15.963 1.00 33.69 87 ASN A C 1
ATOM 590 O O . ASN A 1 83 ? -14.734 -5.160 -14.822 1.00 34.62 87 ASN A O 1
ATOM 595 N N . CYS A 1 84 ? -16.453 -5.116 -16.253 1.00 35.94 88 CYS A N 1
ATOM 596 C CA . CYS A 1 84 ? -17.456 -4.885 -15.203 1.00 36.00 88 CYS A CA 1
ATOM 597 C C . CYS A 1 84 ? -18.286 -6.081 -14.793 1.00 36.81 88 CYS A C 1
ATOM 598 O O . CYS A 1 84 ? -18.914 -6.038 -13.733 1.00 36.78 88 CYS A O 1
ATOM 601 N N . LEU A 1 85 ? -18.330 -7.116 -15.632 1.00 33.48 89 LEU A N 1
ATOM 602 C CA . LEU A 1 85 ? -19.053 -8.358 -15.335 1.00 33.82 89 LEU A CA 1
ATOM 603 C C . LEU A 1 85 ? -18.088 -9.380 -14.720 1.00 36.33 89 LEU A C 1
ATOM 604 O O . LEU A 1 85 ? -16.913 -9.411 -15.081 1.00 36.32 89 LEU A O 1
ATOM 609 N N . GLY A 1 86 ? -18.594 -10.191 -13.797 1.00 34.81 90 GLY A N 1
ATOM 610 C CA . GLY A 1 86 ? -17.811 -11.225 -13.136 1.00 35.97 90 GLY A CA 1
ATOM 611 C C . GLY A 1 86 ? -18.379 -11.714 -11.819 1.00 38.60 90 GLY A C 1
ATOM 612 O O . GLY A 1 86 ? -19.352 -11.162 -11.308 1.00 37.61 90 GLY A O 1
ATOM 613 N N . ASP A 1 87 ? -17.730 -12.742 -11.252 1.00 55.48 91 ASP A N 1
ATOM 614 C CA . ASP A 1 87 ? -18.065 -13.414 -9.994 1.00 56.84 91 ASP A CA 1
ATOM 615 C C . ASP A 1 87 ? -17.982 -12.568 -8.717 1.00 58.46 91 ASP A C 1
ATOM 616 O O . ASP A 1 87 ? -18.650 -12.916 -7.737 1.00 58.69 91 ASP A O 1
ATOM 621 N N . LYS A 1 88 ? -17.173 -11.489 -8.720 1.00 49.74 92 LYS A N 1
ATOM 622 C CA . LYS A 1 88 ? -17.003 -10.572 -7.584 1.00 49.97 92 LYS A CA 1
ATOM 623 C C . LYS A 1 88 ? -18.374 -10.168 -6.998 1.00 51.07 92 LYS A C 1
ATOM 624 O O . LYS A 1 88 ? -19.257 -9.735 -7.734 1.00 49.73 92 LYS A O 1
ATOM 630 N N . PRO A 1 89 ? -18.582 -10.348 -5.683 1.00 63.35 93 PRO A N 1
ATOM 631 C CA . PRO A 1 89 ? -19.879 -9.973 -5.102 1.00 62.84 93 PRO A CA 1
ATOM 632 C C . PRO A 1 89 ? -19.997 -8.457 -4.903 1.00 62.46 93 PRO A C 1
ATOM 633 O O . PRO A 1 89 ? -19.028 -7.844 -4.473 1.00 62.76 93 PRO A O 1
ATOM 637 N N . CYS A 1 90 ? -21.142 -7.833 -5.258 1.00 49.43 94 CYS A N 1
ATOM 638 C CA . CYS A 1 90 ? -21.270 -6.396 -4.990 1.00 48.58 94 CYS A CA 1
ATOM 639 C C . CYS A 1 90 ? -21.709 -6.245 -3.527 1.00 50.75 94 CYS A C 1
ATOM 640 O O . CYS A 1 90 ? -22.766 -6.743 -3.135 1.00 50.85 94 CYS A O 1
ATOM 643 N N . GLU A 1 91 ? -20.850 -5.625 -2.711 1.00 68.36 95 GLU A N 1
ATOM 644 C CA . GLU A 1 91 ? -21.091 -5.430 -1.277 1.00 69.08 95 GLU A CA 1
ATOM 645 C C . GLU A 1 91 ? -21.942 -4.188 -0.993 1.00 69.72 95 GLU A C 1
ATOM 646 O O . GLU A 1 91 ? -22.120 -3.818 0.167 1.00 70.13 95 GLU A O 1
ATOM 652 N N . LEU A 1 92 ? -22.467 -3.546 -2.046 1.00 52.30 96 LEU A N 1
ATOM 653 C CA . LEU A 1 92 ? -23.293 -2.358 -1.885 1.00 51.95 96 LEU A CA 1
ATOM 654 C C . LEU A 1 92 ? -24.751 -2.746 -1.808 1.00 52.77 96 LEU A C 1
ATOM 655 O O . LEU A 1 92 ? -25.282 -3.375 -2.721 1.00 52.11 96 LEU A O 1
ATOM 660 N N . GLU A 1 93 ? -25.392 -2.397 -0.695 1.00 53.14 97 GLU A N 1
ATOM 661 C CA . GLU A 1 93 ? -26.810 -2.661 -0.492 1.00 53.32 97 GLU A CA 1
ATOM 662 C C . GLU A 1 93 ? -27.595 -1.431 -0.963 1.00 54.21 97 GLU A C 1
ATOM 663 O O . GLU A 1 93 ? -27.324 -0.325 -0.498 1.00 54.41 97 GLU A O 1
ATOM 669 N N . LEU A 1 94 ? -28.548 -1.620 -1.887 1.00 50.63 98 LEU A N 1
ATOM 670 C CA . LEU A 1 94 ? -29.392 -0.523 -2.372 1.00 50.58 98 LEU A CA 1
ATOM 671 C C . LEU A 1 94 ? -30.564 -0.372 -1.403 1.00 53.15 98 LEU A C 1
ATOM 672 O O . LEU A 1 94 ? -31.308 -1.331 -1.171 1.00 52.97 98 LEU A O 1
ATOM 677 N N . LEU A 1 95 ? -30.706 0.832 -0.839 1.00 64.26 99 LEU A N 1
ATOM 678 C CA . LEU A 1 95 ? -31.722 1.185 0.151 1.00 65.23 99 LEU A CA 1
ATOM 679 C C . LEU A 1 95 ? -32.907 1.944 -0.447 1.00 67.10 99 LEU A C 1
ATOM 680 O O . LEU A 1 95 ? -33.987 1.940 0.136 1.00 68.32 99 LEU A O 1
ATOM 685 N N . SER A 1 96 ? -32.698 2.574 -1.601 1.00 58.04 100 SER A N 1
ATOM 686 C CA . SER A 1 96 ? -33.725 3.344 -2.297 1.00 58.25 100 SER A CA 1
ATOM 687 C C . SER A 1 96 ? -33.099 3.927 -3.539 1.00 58.56 100 SER A C 1
ATOM 688 O O . SER A 1 96 ? -31.912 4.257 -3.512 1.00 58.08 100 SER A O 1
ATOM 691 N N . ASN A 1 109 ? -33.903 -0.202 -13.820 1.00 63.22 113 ASN A N 1
ATOM 692 C CA . ASN A 1 109 ? -33.471 -0.608 -12.491 1.00 63.59 113 ASN A CA 1
ATOM 693 C C . ASN A 1 109 ? -31.956 -0.784 -12.427 1.00 63.43 113 ASN A C 1
ATOM 694 O O . ASN A 1 109 ? -31.330 -1.031 -13.462 1.00 62.98 113 ASN A O 1
ATOM 699 N N . ILE A 1 110 ? -31.383 -0.706 -11.199 1.00 44.89 114 ILE A N 1
ATOM 700 C CA . ILE A 1 110 ? -29.948 -0.857 -10.918 1.00 43.91 114 ILE A CA 1
ATOM 701 C C . ILE A 1 110 ? -29.455 -2.218 -11.466 1.00 43.33 114 ILE A C 1
ATOM 702 O O . ILE A 1 110 ? -29.991 -3.267 -11.103 1.00 42.51 114 ILE A O 1
ATOM 707 N N . ASN A 1 111 ? -28.456 -2.172 -12.370 1.00 38.57 115 ASN A N 1
ATOM 708 C CA . ASN A 1 111 ? -27.917 -3.358 -13.062 1.00 37.96 115 ASN A CA 1
ATOM 709 C C . ASN A 1 111 ? -27.461 -4.530 -12.200 1.00 39.19 115 ASN A C 1
ATOM 710 O O . ASN A 1 111 ? -27.761 -5.665 -12.552 1.00 39.19 115 ASN A O 1
ATOM 715 N N . TYR A 1 112 ? -26.748 -4.277 -11.078 1.00 36.48 116 TYR A N 1
ATOM 716 C CA . TYR A 1 112 ? -26.250 -5.380 -10.246 1.00 36.77 116 TYR A CA 1
ATOM 717 C C . TYR A 1 112 ? -27.318 -6.210 -9.539 1.00 38.69 116 TYR A C 1
ATOM 718 O O . TYR A 1 112 ? -27.021 -7.282 -9.021 1.00 39.03 116 TYR A O 1
ATOM 727 N N . LEU A 1 113 ? -28.548 -5.719 -9.510 1.00 43.59 117 LEU A N 1
ATOM 728 C CA . LEU A 1 113 ? -29.655 -6.419 -8.883 1.00 44.58 117 LEU A CA 1
ATOM 729 C C . LEU A 1 113 ? -30.379 -7.342 -9.865 1.00 45.51 117 LEU A C 1
ATOM 730 O O . LEU A 1 113 ? -31.258 -8.103 -9.457 1.00 46.22 117 LEU A O 1
ATOM 735 N N . ASP A 1 114 ? -29.998 -7.290 -11.152 1.00 40.58 118 ASP A N 1
ATOM 736 C CA . ASP A 1 114 ? -30.581 -8.145 -12.173 1.00 40.31 118 ASP A CA 1
ATOM 737 C C . ASP A 1 114 ? -30.124 -9.600 -11.957 1.00 41.62 118 ASP A C 1
ATOM 738 O O . ASP A 1 114 ? -28.925 -9.850 -11.915 1.00 40.85 118 ASP A O 1
ATOM 743 N N . PRO A 1 115 ? -31.055 -10.576 -11.853 1.00 42.24 119 PRO A N 1
ATOM 744 C CA . PRO A 1 115 ? -30.626 -11.967 -11.666 1.00 42.74 119 PRO A CA 1
ATOM 745 C C . PRO A 1 115 ? -30.049 -12.648 -12.928 1.00 43.45 119 PRO A C 1
ATOM 746 O O . PRO A 1 115 ? -29.537 -13.769 -12.825 1.00 43.90 119 PRO A O 1
ATOM 750 N N . ASN A 1 116 ? -30.105 -11.983 -14.100 1.00 35.88 120 ASN A N 1
ATOM 751 C CA . ASN A 1 116 ? -29.620 -12.583 -15.339 1.00 35.41 120 ASN A CA 1
ATOM 752 C C . ASN A 1 116 ? -28.280 -12.060 -15.820 1.00 36.20 120 ASN A C 1
ATOM 753 O O . ASN A 1 116 ? -27.808 -12.481 -16.881 1.00 35.79 120 ASN A O 1
ATOM 758 N N . ILE A 1 117 ? -27.702 -11.100 -15.085 1.00 35.32 121 ILE A N 1
ATOM 759 C CA . ILE A 1 117 ? -26.430 -10.461 -15.420 1.00 35.05 121 ILE A CA 1
ATOM 760 C C . ILE A 1 117 ? -25.577 -10.428 -14.154 1.00 36.40 121 ILE A C 1
ATOM 761 O O . ILE A 1 117 ? -26.047 -9.985 -13.112 1.00 36.62 121 ILE A O 1
ATOM 766 N N . ASN A 1 118 ? -24.346 -10.936 -14.233 1.00 34.63 122 ASN A N 1
ATOM 767 C CA . ASN A 1 118 ? -23.385 -10.989 -13.125 1.00 35.31 122 ASN A CA 1
ATOM 768 C C . ASN A 1 118 ? -22.516 -9.706 -13.139 1.00 35.56 122 ASN A C 1
ATOM 769 O O . ASN A 1 118 ? -21.412 -9.720 -13.679 1.00 35.34 122 ASN A O 1
ATOM 774 N N . VAL A 1 119 ? -23.026 -8.609 -12.567 1.00 35.05 123 VAL A N 1
ATOM 775 C CA . VAL A 1 119 ? -22.317 -7.332 -12.497 1.00 34.93 123 VAL A CA 1
ATOM 776 C C . VAL A 1 119 ? -21.351 -7.351 -11.302 1.00 37.58 123 VAL A C 1
ATOM 777 O O . VAL A 1 119 ? -21.784 -7.422 -10.147 1.00 38.35 123 VAL A O 1
ATOM 781 N N . ALA A 1 120 ? -20.041 -7.301 -11.584 1.00 34.59 124 ALA A N 1
ATOM 782 C CA . ALA A 1 120 ? -19.020 -7.270 -10.533 1.00 35.38 124 ALA A CA 1
ATOM 783 C C . ALA A 1 120 ? -18.807 -5.815 -10.092 1.00 36.44 124 ALA A C 1
ATOM 784 O O . ALA A 1 120 ? -18.699 -5.546 -8.894 1.00 36.86 124 ALA A O 1
ATOM 786 N N . ILE A 1 121 ? -18.748 -4.875 -11.063 1.00 35.50 125 ILE A N 1
ATOM 787 C CA . ILE A 1 121 ? -18.512 -3.462 -10.765 1.00 35.39 125 ILE A CA 1
ATOM 788 C C . ILE A 1 121 ? -19.559 -2.558 -11.407 1.00 35.00 125 ILE A C 1
ATOM 789 O O . ILE A 1 121 ? -19.407 -2.225 -12.577 1.00 34.09 125 ILE A O 1
ATOM 794 N N . PRO A 1 122 ? -20.604 -2.118 -10.656 1.00 37.23 126 PRO A N 1
ATOM 795 C CA . PRO A 1 122 ? -21.613 -1.217 -11.258 1.00 36.52 126 PRO A CA 1
ATOM 796 C C . PRO A 1 122 ? -21.056 0.171 -11.614 1.00 37.04 126 PRO A C 1
ATOM 797 O O . PRO A 1 122 ? -20.318 0.775 -10.830 1.00 37.32 126 PRO A O 1
ATOM 801 N N . VAL A 1 123 ? -21.387 0.651 -12.823 1.00 31.70 127 VAL A N 1
ATOM 802 C CA . VAL A 1 123 ? -20.978 1.963 -13.336 1.00 31.06 127 VAL A CA 1
ATOM 803 C C . VAL A 1 123 ? -22.181 2.913 -13.199 1.00 31.95 127 VAL A C 1
ATOM 804 O O . VAL A 1 123 ? -23.304 2.539 -13.527 1.00 31.19 127 VAL A O 1
ATOM 808 N N . PHE A 1 124 ? -21.935 4.109 -12.679 1.00 33.90 128 PHE A N 1
ATOM 809 C CA . PHE A 1 124 ? -22.946 5.146 -12.523 1.00 33.89 128 PHE A CA 1
ATOM 810 C C . PHE A 1 124 ? -22.488 6.358 -13.309 1.00 35.19 128 PHE A C 1
ATOM 811 O O . PHE A 1 124 ? -21.339 6.787 -13.180 1.00 35.77 128 PHE A O 1
ATOM 819 N N . SER A 1 125 ? -23.361 6.886 -14.151 1.00 34.85 129 SER A N 1
ATOM 820 C CA . SER A 1 125 ? -23.013 8.056 -14.944 1.00 35.02 129 SER A CA 1
ATOM 821 C C . SER A 1 125 ? -24.197 8.989 -15.189 1.00 36.34 129 SER A C 1
ATOM 822 O O . SER A 1 125 ? -25.319 8.551 -15.426 1.00 35.86 129 SER A O 1
ATOM 825 N N . ILE A 1 126 ? -23.914 10.273 -15.207 1.00 36.81 130 ILE A N 1
ATOM 826 C CA . ILE A 1 126 ? -24.891 11.291 -15.603 1.00 37.16 130 ILE A CA 1
ATOM 827 C C . ILE A 1 126 ? -24.613 11.521 -17.111 1.00 38.46 130 ILE A C 1
ATOM 828 O O . ILE A 1 126 ? -23.615 11.000 -17.636 1.00 37.04 130 ILE A O 1
ATOM 833 N N . HIS A 1 127 ? -25.480 12.279 -17.803 1.00 47.55 131 HIS A N 1
ATOM 834 C CA . HIS A 1 127 ? -25.206 12.613 -19.191 1.00 47.86 131 HIS A CA 1
ATOM 835 C C . HIS A 1 127 ? -24.567 13.999 -19.229 1.00 49.59 131 HIS A C 1
ATOM 836 O O . HIS A 1 127 ? -24.825 14.854 -18.360 1.00 50.01 131 HIS A O 1
ATOM 843 N N . GLY A 1 128 ? -23.707 14.191 -20.201 1.00 37.24 132 GLY A N 1
ATOM 844 C CA . GLY A 1 128 ? -23.123 15.493 -20.421 1.00 37.95 132 GLY A CA 1
ATOM 845 C C . GLY A 1 128 ? -23.819 16.094 -21.609 1.00 39.53 132 GLY A C 1
ATOM 846 O O . GLY A 1 128 ? -24.750 15.489 -22.153 1.00 38.92 132 GLY A O 1
ATOM 847 N N . ASN A 1 129 ? -23.349 17.257 -22.045 1.00 42.14 133 ASN A N 1
ATOM 848 C CA . ASN A 1 129 ? -23.903 17.922 -23.217 1.00 42.98 133 ASN A CA 1
ATOM 849 C C . ASN A 1 129 ? -23.618 17.262 -24.566 1.00 45.14 133 ASN A C 1
ATOM 850 O O . ASN A 1 129 ? -24.270 17.565 -25.563 1.00 45.80 133 ASN A O 1
ATOM 855 N N . HIS A 1 130 ? -22.642 16.360 -24.585 1.00 48.09 134 HIS A N 1
ATOM 856 C CA . HIS A 1 130 ? -22.275 15.660 -25.800 1.00 46.78 134 HIS A CA 1
ATOM 857 C C . HIS A 1 130 ? -23.077 14.402 -25.962 1.00 48.34 134 HIS A C 1
ATOM 858 O O . HIS A 1 130 ? -23.192 13.856 -27.080 1.00 47.52 134 HIS A O 1
ATOM 865 N N . ASP A 1 131 ? -23.642 13.921 -24.860 1.00 65.16 135 ASP A N 1
ATOM 866 C CA . ASP A 1 131 ? -24.448 12.706 -24.879 1.00 64.87 135 ASP A CA 1
ATOM 867 C C . ASP A 1 131 ? -25.907 13.125 -24.726 1.00 68.54 135 ASP A C 1
ATOM 868 O O . ASP A 1 131 ? -26.705 12.416 -24.112 1.00 68.91 135 ASP A O 1
ATOM 873 N N . ASP A 1 132 ? -26.270 14.237 -25.349 1.00 95.67 136 ASP A N 1
ATOM 874 C CA . ASP A 1 132 ? -27.631 14.752 -25.270 1.00 96.92 136 ASP A CA 1
ATOM 875 C C . ASP A 1 132 ? -28.594 13.569 -25.249 1.00 98.30 136 ASP A C 1
ATOM 876 O O . ASP A 1 132 ? -29.692 13.660 -24.701 1.00 98.87 136 ASP A O 1
ATOM 881 N N . ARG A 1 138 ? -35.026 11.217 -27.782 1.00 86.03 142 ARG A N 1
ATOM 882 C CA . ARG A 1 138 ? -35.619 10.783 -26.509 1.00 85.59 142 ARG A CA 1
ATOM 883 C C . ARG A 1 138 ? -34.695 9.705 -25.929 1.00 83.85 142 ARG A C 1
ATOM 884 O O . ARG A 1 138 ? -34.730 9.440 -24.727 1.00 84.15 142 ARG A O 1
ATOM 892 N N . TYR A 1 139 ? -33.914 9.058 -26.816 1.00 53.06 143 TYR A N 1
ATOM 893 C CA . TYR A 1 139 ? -33.012 7.940 -26.540 1.00 51.23 143 TYR A CA 1
ATOM 894 C C . TYR A 1 139 ? -31.567 8.337 -26.743 1.00 51.97 143 TYR A C 1
ATOM 895 O O . TYR A 1 139 ? -31.091 8.319 -27.877 1.00 52.25 143 TYR A O 1
ATOM 904 N N . SER A 1 140 ? -30.859 8.669 -25.657 1.00 45.03 144 SER A N 1
ATOM 905 C CA . SER A 1 140 ? -29.439 9.008 -25.730 1.00 44.40 144 SER A CA 1
ATOM 906 C C . SER A 1 140 ? -28.587 7.736 -25.862 1.00 44.34 144 SER A C 1
ATOM 907 O O . SER A 1 140 ? -29.082 6.626 -25.638 1.00 43.77 144 SER A O 1
ATOM 910 N N . ALA A 1 141 ? -27.305 7.897 -26.220 1.00 42.22 145 ALA A N 1
ATOM 911 C CA . ALA A 1 141 ? -26.359 6.785 -26.324 1.00 41.36 145 ALA A CA 1
ATOM 912 C C . ALA A 1 141 ? -26.184 6.109 -24.938 1.00 41.38 145 ALA A C 1
ATOM 913 O O . ALA A 1 141 ? -25.922 4.911 -24.858 1.00 40.99 145 ALA A O 1
ATOM 915 N N . LEU A 1 142 ? -26.420 6.872 -23.872 1.00 36.74 146 LEU A N 1
ATOM 916 C CA . LEU A 1 142 ? -26.378 6.459 -22.464 1.00 37.14 146 LEU A CA 1
ATOM 917 C C . LEU A 1 142 ? -27.551 5.537 -22.135 1.00 38.33 146 LEU A C 1
ATOM 918 O O . LEU A 1 142 ? -27.399 4.621 -21.323 1.00 37.73 146 LEU A O 1
ATOM 923 N N . ASP A 1 143 ? -28.705 5.741 -22.815 1.00 44.06 147 ASP A N 1
ATOM 924 C CA . ASP A 1 143 ? -29.873 4.858 -22.681 1.00 43.53 147 ASP A CA 1
ATOM 925 C C . ASP A 1 143 ? -29.508 3.481 -23.219 1.00 42.42 147 ASP A C 1
ATOM 926 O O . ASP A 1 143 ? -29.946 2.481 -22.659 1.00 42.65 147 ASP A O 1
ATOM 931 N N . ILE A 1 144 ? -28.693 3.428 -24.292 1.00 30.48 148 ILE A N 1
ATOM 932 C CA . ILE A 1 144 ? -28.224 2.179 -24.897 1.00 29.85 148 ILE A CA 1
ATOM 933 C C . ILE A 1 144 ? -27.312 1.428 -23.909 1.00 30.81 148 ILE A C 1
ATOM 934 O O . ILE A 1 144 ? -27.522 0.237 -23.691 1.00 30.54 148 ILE A O 1
ATOM 939 N N . LEU A 1 145 ? -26.345 2.132 -23.270 1.00 28.92 149 LEU A N 1
ATOM 940 C CA . LEU A 1 145 ? -25.463 1.514 -22.267 1.00 29.32 149 LEU A CA 1
ATOM 941 C C . LEU A 1 145 ? -26.286 0.955 -21.100 1.00 30.92 149 LEU A C 1
ATOM 942 O O . LEU A 1 145 ? -26.015 -0.152 -20.629 1.00 31.43 149 LEU A O 1
ATOM 947 N N . GLN A 1 146 ? -27.313 1.699 -20.671 1.00 33.58 150 GLN A N 1
ATOM 948 C CA . GLN A 1 146 ? -28.213 1.250 -19.615 1.00 34.02 150 GLN A CA 1
ATOM 949 C C . GLN A 1 146 ? -29.050 0.037 -20.009 1.00 34.80 150 GLN A C 1
ATOM 950 O O . GLN A 1 146 ? -29.120 -0.929 -19.237 1.00 34.77 150 GLN A O 1
ATOM 956 N N . VAL A 1 147 ? -29.685 0.070 -21.205 1.00 29.42 151 VAL A N 1
ATOM 957 C CA . VAL A 1 147 ? -30.538 -1.033 -21.652 1.00 29.64 151 VAL A CA 1
ATOM 958 C C . VAL A 1 147 ? -29.800 -2.399 -21.730 1.00 30.97 151 VAL A C 1
ATOM 959 O O . VAL A 1 147 ? -30.414 -3.425 -21.467 1.00 31.56 151 VAL A O 1
ATOM 963 N N . THR A 1 148 ? -28.488 -2.392 -22.022 1.00 31.37 152 THR A N 1
ATOM 964 C CA . THR A 1 148 ? -27.662 -3.608 -22.095 1.00 31.69 152 THR A CA 1
ATOM 965 C C . THR A 1 148 ? -27.325 -4.145 -20.689 1.00 33.04 152 THR A C 1
ATOM 966 O O . THR A 1 148 ? -26.791 -5.240 -20.577 1.00 33.23 152 THR A O 1
ATOM 970 N N . GLY A 1 149 ? -27.597 -3.350 -19.644 1.00 28.36 153 GLY A N 1
ATOM 971 C CA . GLY A 1 149 ? -27.299 -3.708 -18.264 1.00 28.84 153 GLY A CA 1
ATOM 972 C C . GLY A 1 149 ? -25.863 -3.413 -17.849 1.00 29.94 153 GLY A C 1
ATOM 973 O O . GLY A 1 149 ? -25.405 -3.921 -16.832 1.00 30.75 153 GLY A O 1
ATOM 974 N N . LEU A 1 150 ? -25.138 -2.587 -18.616 1.00 30.11 154 LEU A N 1
ATOM 975 C CA . LEU A 1 150 ? -23.716 -2.284 -18.355 1.00 30.51 154 LEU A CA 1
ATOM 976 C C . LEU A 1 150 ? -23.394 -0.971 -17.639 1.00 32.10 154 LEU A C 1
ATOM 977 O O . LEU A 1 150 ? -22.305 -0.831 -17.069 1.00 32.40 154 LEU A O 1
ATOM 982 N N . VAL A 1 151 ? -24.324 -0.009 -17.678 1.00 35.54 155 VAL A N 1
ATOM 983 C CA . VAL A 1 151 ? -24.203 1.302 -17.027 1.00 35.65 155 VAL A CA 1
ATOM 984 C C . VAL A 1 151 ? -25.542 1.673 -16.370 1.00 37.11 155 VAL A C 1
ATOM 985 O O . VAL A 1 151 ? -26.602 1.363 -16.913 1.00 36.68 155 VAL A O 1
ATOM 989 N N . ASN A 1 152 ? -25.486 2.348 -15.212 1.00 37.03 156 ASN A N 1
ATOM 990 C CA . ASN A 1 152 ? -26.654 2.898 -14.523 1.00 37.16 156 ASN A CA 1
ATOM 991 C C . ASN A 1 152 ? -26.659 4.400 -14.819 1.00 37.94 156 ASN A C 1
ATOM 992 O O . ASN A 1 152 ? -25.869 5.161 -14.261 1.00 38.18 156 ASN A O 1
ATOM 997 N N . TYR A 1 153 ? -27.481 4.794 -15.774 1.00 37.93 157 TYR A N 1
ATOM 998 C CA . TYR A 1 153 ? -27.670 6.185 -16.183 1.00 38.13 157 TYR A CA 1
ATOM 999 C C . TYR A 1 153 ? -28.589 6.839 -15.116 1.00 40.59 157 TYR A C 1
ATOM 1000 O O . TYR A 1 153 ? -29.728 6.413 -14.922 1.00 40.68 157 TYR A O 1
ATOM 1009 N N . PHE A 1 154 ? -28.055 7.814 -14.382 1.00 40.31 158 PHE A N 1
ATOM 1010 C CA . PHE A 1 154 ? -28.798 8.489 -13.322 1.00 41.16 158 PHE A CA 1
ATOM 1011 C C . PHE A 1 154 ? -28.747 10.018 -13.480 1.00 43.54 158 PHE A C 1
ATOM 1012 O O . PHE A 1 154 ? -28.121 10.527 -14.412 1.00 42.89 158 PHE A O 1
ATOM 1020 N N . GLY A 1 155 ? -29.421 10.721 -12.572 1.00 48.21 159 GLY A N 1
ATOM 1021 C CA . GLY A 1 155 ? -29.492 12.174 -12.551 1.00 49.30 159 GLY A CA 1
ATOM 1022 C C . GLY A 1 155 ? -30.127 12.796 -13.776 1.00 50.87 159 GLY A C 1
ATOM 1023 O O . GLY A 1 155 ? -29.657 13.828 -14.250 1.00 51.07 159 GLY A O 1
ATOM 1024 N N . ARG A 1 156 ? -31.190 12.178 -14.295 1.00 57.45 160 ARG A N 1
ATOM 1025 C CA . ARG A 1 156 ? -31.912 12.677 -15.472 1.00 58.17 160 ARG A CA 1
ATOM 1026 C C . ARG A 1 156 ? -32.592 14.004 -15.164 1.00 61.77 160 ARG A C 1
ATOM 1027 O O . ARG A 1 156 ? -33.055 14.203 -14.041 1.00 62.40 160 ARG A O 1
ATOM 1035 N N . VAL A 1 157 ? -32.604 14.923 -16.145 1.00 62.61 161 VAL A N 1
ATOM 1036 C CA . VAL A 1 157 ? -33.211 16.248 -16.016 1.00 64.28 161 VAL A CA 1
ATOM 1037 C C . VAL A 1 157 ? -34.355 16.346 -17.055 1.00 66.80 161 VAL A C 1
ATOM 1038 O O . VAL A 1 157 ? -34.121 16.761 -18.197 1.00 66.61 161 VAL A O 1
ATOM 1042 N N . PRO A 1 158 ? -35.588 15.900 -16.704 1.00 67.56 162 PRO A N 1
ATOM 1043 C CA . PRO A 1 158 ? -36.685 15.941 -17.690 1.00 67.98 162 PRO A CA 1
ATOM 1044 C C . PRO A 1 158 ? -37.225 17.350 -17.940 1.00 70.89 162 PRO A C 1
ATOM 1045 O O . PRO A 1 158 ? -37.447 17.729 -19.090 1.00 70.87 162 PRO A O 1
ATOM 1049 N N . ASN A 1 162 ? -38.570 22.850 -13.867 1.00 93.16 166 ASN A N 1
ATOM 1050 C CA . ASN A 1 162 ? -38.526 22.384 -12.483 1.00 93.21 166 ASN A CA 1
ATOM 1051 C C . ASN A 1 162 ? -37.640 21.142 -12.356 1.00 91.89 166 ASN A C 1
ATOM 1052 O O . ASN A 1 162 ? -37.967 20.099 -12.921 1.00 90.74 166 ASN A O 1
ATOM 1057 N N . ILE A 1 163 ? -36.513 21.262 -11.624 1.00 78.84 167 ILE A N 1
ATOM 1058 C CA . ILE A 1 163 ? -35.539 20.178 -11.431 1.00 76.68 167 ILE A CA 1
ATOM 1059 C C . ILE A 1 163 ? -35.670 19.535 -10.040 1.00 77.64 167 ILE A C 1
ATOM 1060 O O . ILE A 1 163 ? -35.552 20.230 -9.032 1.00 78.88 167 ILE A O 1
ATOM 1065 N N . VAL A 1 164 ? -35.910 18.202 -10.006 1.00 67.82 168 VAL A N 1
ATOM 1066 C CA . VAL A 1 164 ? -36.034 17.400 -8.785 1.00 67.31 168 VAL A CA 1
ATOM 1067 C C . VAL A 1 164 ? -34.836 16.425 -8.706 1.00 66.63 168 VAL A C 1
ATOM 1068 O O . VAL A 1 164 ? -34.783 15.437 -9.441 1.00 65.17 168 VAL A O 1
ATOM 1072 N N . VAL A 1 165 ? -33.880 16.726 -7.809 1.00 65.57 169 VAL A N 1
ATOM 1073 C CA . VAL A 1 165 ? -32.651 15.961 -7.596 1.00 63.93 169 VAL A CA 1
ATOM 1074 C C . VAL A 1 165 ? -32.836 14.925 -6.471 1.00 64.42 169 VAL A C 1
ATOM 1075 O O . VAL A 1 165 ? -32.762 15.260 -5.278 1.00 65.41 169 VAL A O 1
ATOM 1079 N N . SER A 1 166 ? -33.091 13.670 -6.875 1.00 72.71 170 SER A N 1
ATOM 1080 C CA . SER A 1 166 ? -33.338 12.511 -6.009 1.00 72.50 170 SER A CA 1
ATOM 1081 C C . SER A 1 166 ? -32.090 11.614 -5.891 1.00 71.66 170 SER A C 1
ATOM 1082 O O . SER A 1 166 ? -31.438 11.346 -6.911 1.00 70.70 170 SER A O 1
ATOM 1085 N N . PRO A 1 167 ? -31.779 11.088 -4.679 1.00 50.26 171 PRO A N 1
ATOM 1086 C CA . PRO A 1 167 ? -30.572 10.266 -4.533 1.00 48.84 171 PRO A CA 1
ATOM 1087 C C . PRO A 1 167 ? -30.719 8.758 -4.687 1.00 48.37 171 PRO A C 1
ATOM 1088 O O . PRO A 1 167 ? -31.790 8.187 -4.475 1.00 48.35 171 PRO A O 1
ATOM 1092 N N . ILE A 1 168 ? -29.585 8.112 -4.981 1.00 43.84 172 ILE A N 1
ATOM 1093 C CA . ILE A 1 168 ? -29.440 6.664 -4.989 1.00 42.94 172 ILE A CA 1
ATOM 1094 C C . ILE A 1 168 ? -28.820 6.402 -3.623 1.00 43.73 172 ILE A C 1
ATOM 1095 O O . ILE A 1 168 ? -27.785 6.995 -3.299 1.00 43.37 172 ILE A O 1
ATOM 1100 N N . LEU A 1 169 ? -29.477 5.572 -2.809 1.00 45.33 173 LEU A N 1
ATOM 1101 C CA . LEU A 1 169 ? -29.041 5.263 -1.440 1.00 45.93 173 LEU A CA 1
ATOM 1102 C C . LEU A 1 169 ? -28.349 3.918 -1.352 1.00 46.84 173 LEU A C 1
ATOM 1103 O O . LEU A 1 169 ? -28.957 2.888 -1.636 1.00 46.35 173 LEU A O 1
ATOM 1108 N N . LEU A 1 170 ? -27.057 3.942 -0.994 1.00 45.03 174 LEU A N 1
ATOM 1109 C CA . LEU A 1 170 ? -26.192 2.760 -0.931 1.00 44.70 174 LEU A CA 1
ATOM 1110 C C . LEU A 1 170 ? -25.534 2.587 0.445 1.00 47.16 174 LEU A C 1
ATOM 1111 O O . LEU A 1 170 ? -25.112 3.568 1.058 1.00 47.60 174 LEU A O 1
ATOM 1116 N N . GLN A 1 171 ? -25.417 1.330 0.898 1.00 52.37 175 GLN A N 1
ATOM 1117 C CA . GLN A 1 171 ? -24.827 1.010 2.189 1.00 53.37 175 GLN A CA 1
ATOM 1118 C C . GLN A 1 171 ? -23.784 -0.115 2.100 1.00 55.43 175 GLN A C 1
ATOM 1119 O O . GLN A 1 171 ? -23.997 -1.112 1.415 1.00 55.20 175 GLN A O 1
ATOM 1125 N N . LYS A 1 172 ? -22.661 0.062 2.803 1.00 48.39 176 LYS A N 1
ATOM 1126 C CA . LYS A 1 172 ? -21.602 -0.931 2.926 1.00 48.46 176 LYS A CA 1
ATOM 1127 C C . LYS A 1 172 ? -21.178 -0.854 4.393 1.00 50.87 176 LYS A C 1
ATOM 1128 O O . LYS A 1 172 ? -20.529 0.114 4.801 1.00 51.18 176 LYS A O 1
ATOM 1134 N N . GLY A 1 173 ? -21.624 -1.831 5.184 1.00 59.23 177 GLY A N 1
ATOM 1135 C CA . GLY A 1 173 ? -21.366 -1.864 6.618 1.00 60.08 177 GLY A CA 1
ATOM 1136 C C . GLY A 1 173 ? -22.077 -0.713 7.304 1.00 61.25 177 GLY A C 1
ATOM 1137 O O . GLY A 1 173 ? -23.278 -0.513 7.083 1.00 60.71 177 GLY A O 1
ATOM 1138 N N . PHE A 1 174 ? -21.336 0.087 8.088 1.00 61.28 178 PHE A N 1
ATOM 1139 C CA . PHE A 1 174 ? -21.935 1.244 8.759 1.00 61.66 178 PHE A CA 1
ATOM 1140 C C . PHE A 1 174 ? -22.009 2.499 7.863 1.00 62.70 178 PHE A C 1
ATOM 1141 O O . PHE A 1 174 ? -22.677 3.471 8.233 1.00 63.25 178 PHE A O 1
ATOM 1149 N N . THR A 1 175 ? -21.319 2.473 6.694 1.00 53.64 179 THR A N 1
ATOM 1150 C CA . THR A 1 175 ? -21.257 3.588 5.749 1.00 52.71 179 THR A CA 1
ATOM 1151 C C . THR A 1 175 ? -22.526 3.691 4.901 1.00 53.07 179 THR A C 1
ATOM 1152 O O . THR A 1 175 ? -23.008 2.684 4.394 1.00 52.28 179 THR A O 1
ATOM 1156 N N . LYS A 1 176 ? -23.076 4.915 4.792 1.00 58.46 180 LYS A N 1
ATOM 1157 C CA . LYS A 1 176 ? -24.288 5.237 4.040 1.00 57.96 180 LYS A CA 1
ATOM 1158 C C . LYS A 1 176 ? -23.982 6.365 3.048 1.00 59.27 180 LYS A C 1
ATOM 1159 O O . LYS A 1 176 ? -23.531 7.449 3.450 1.00 60.03 180 LYS A O 1
ATOM 1165 N N . LEU A 1 177 ? -24.189 6.076 1.746 1.00 53.10 181 LEU A N 1
ATOM 1166 C CA . LEU A 1 177 ? -23.930 6.981 0.632 1.00 52.36 181 LEU A CA 1
ATOM 1167 C C . LEU A 1 177 ? -25.227 7.435 -0.023 1.00 52.92 181 LEU A C 1
ATOM 1168 O O . LEU A 1 177 ? -26.057 6.602 -0.395 1.00 52.28 181 LEU A O 1
ATOM 1173 N N . ALA A 1 178 ? -25.390 8.764 -0.164 1.00 49.59 182 ALA A N 1
ATOM 1174 C CA . ALA A 1 178 ? -26.532 9.371 -0.838 1.00 49.48 182 ALA A CA 1
ATOM 1175 C C . ALA A 1 178 ? -25.950 9.994 -2.106 1.00 49.92 182 ALA A C 1
ATOM 1176 O O . ALA A 1 178 ? -25.290 11.033 -2.048 1.00 50.32 182 ALA A O 1
ATOM 1178 N N . LEU A 1 179 ? -26.077 9.272 -3.233 1.00 44.52 183 LEU A N 1
ATOM 1179 C CA . LEU A 1 179 ? -25.512 9.694 -4.502 1.00 43.44 183 LEU A CA 1
ATOM 1180 C C . LEU A 1 179 ? -26.510 10.507 -5.297 1.00 44.68 183 LEU A C 1
ATOM 1181 O O . LEU A 1 179 ? -27.593 10.023 -5.607 1.00 44.17 183 LEU A O 1
ATOM 1186 N N . TYR A 1 180 ? -26.123 11.740 -5.651 1.00 44.23 184 TYR A N 1
ATOM 1187 C CA . TYR A 1 180 ? -26.976 12.663 -6.398 1.00 44.06 184 TYR A CA 1
ATOM 1188 C C . TYR A 1 180 ? -26.336 13.040 -7.694 1.00 43.85 184 TYR A C 1
ATOM 1189 O O . TYR A 1 180 ? -25.117 13.225 -7.770 1.00 43.60 184 TYR A O 1
ATOM 1198 N N . GLY A 1 181 ? -27.170 13.250 -8.692 1.00 42.05 185 GLY A N 1
ATOM 1199 C CA . GLY A 1 181 ? -26.690 13.678 -9.990 1.00 41.74 185 GLY A CA 1
ATOM 1200 C C . GLY A 1 181 ? -27.593 14.677 -10.666 1.00 43.84 185 GLY A C 1
ATOM 1201 O O . GLY A 1 181 ? -28.813 14.586 -10.560 1.00 44.13 185 GLY A O 1
ATOM 1202 N N . ILE A 1 182 ? -26.991 15.629 -11.382 1.00 41.64 186 ILE A N 1
ATOM 1203 C CA . ILE A 1 182 ? -27.700 16.595 -12.225 1.00 41.94 186 ILE A CA 1
ATOM 1204 C C . ILE A 1 182 ? -27.033 16.450 -13.576 1.00 42.64 186 ILE A C 1
ATOM 1205 O O . ILE A 1 182 ? -25.868 16.827 -13.721 1.00 42.98 186 ILE A O 1
ATOM 1210 N N . SER A 1 183 ? -27.745 15.887 -14.556 1.00 45.70 187 SER A N 1
ATOM 1211 C CA . SER A 1 183 ? -27.205 15.766 -15.904 1.00 45.21 187 SER A CA 1
ATOM 1212 C C . SER A 1 183 ? -27.078 17.172 -16.519 1.00 48.21 187 SER A C 1
ATOM 1213 O O . SER A 1 183 ? -27.713 18.118 -16.036 1.00 49.10 187 SER A O 1
ATOM 1216 N N . ASN A 1 184 ? -26.224 17.318 -17.538 1.00 45.98 188 ASN A N 1
ATOM 1217 C CA . ASN A 1 184 ? -26.012 18.597 -18.200 1.00 47.04 188 ASN A CA 1
ATOM 1218 C C . ASN A 1 184 ? -27.302 19.298 -18.630 1.00 49.90 188 ASN A C 1
ATOM 1219 O O . ASN A 1 184 ? -28.182 18.694 -19.236 1.00 49.28 188 ASN A O 1
ATOM 1224 N N . VAL A 1 185 ? -27.392 20.581 -18.286 1.00 51.23 189 VAL A N 1
ATOM 1225 C CA . VAL A 1 185 ? -28.474 21.514 -18.608 1.00 52.58 189 VAL A CA 1
ATOM 1226 C C . VAL A 1 185 ? -27.768 22.754 -19.176 1.00 55.12 189 VAL A C 1
ATOM 1227 O O . VAL A 1 185 ? -26.700 23.113 -18.666 1.00 54.70 189 VAL A O 1
ATOM 1231 N N . ARG A 1 186 ? -28.347 23.409 -20.217 1.00 64.15 190 ARG A N 1
ATOM 1232 C CA . ARG A 1 186 ? -27.794 24.656 -20.780 1.00 65.26 190 ARG A CA 1
ATOM 1233 C C . ARG A 1 186 ? -27.507 25.570 -19.590 1.00 67.91 190 ARG A C 1
ATOM 1234 O O . ARG A 1 186 ? -28.411 25.812 -18.783 1.00 68.57 190 ARG A O 1
ATOM 1242 N N . ASP A 1 187 ? -26.218 25.933 -19.398 1.00 66.87 191 ASP A N 1
ATOM 1243 C CA . ASP A 1 187 ? -25.709 26.710 -18.263 1.00 68.15 191 ASP A CA 1
ATOM 1244 C C . ASP A 1 187 ? -26.560 27.893 -17.815 1.00 71.44 191 ASP A C 1
ATOM 1245 O O . ASP A 1 187 ? -26.718 28.089 -16.611 1.00 72.18 191 ASP A O 1
ATOM 1250 N N . GLU A 1 188 ? -27.106 28.667 -18.774 1.00 73.55 192 GLU A N 1
ATOM 1251 C CA . GLU A 1 188 ? -27.970 29.822 -18.504 1.00 75.17 192 GLU A CA 1
ATOM 1252 C C . GLU A 1 188 ? -29.305 29.368 -17.916 1.00 77.84 192 GLU A C 1
ATOM 1253 O O . GLU A 1 188 ? -29.769 29.968 -16.944 1.00 79.06 192 GLU A O 1
ATOM 1259 N N . ARG A 1 189 ? -29.893 28.278 -18.482 1.00 78.00 193 ARG A N 1
ATOM 1260 C CA . ARG A 1 189 ? -31.164 27.687 -18.049 1.00 78.25 193 ARG A CA 1
ATOM 1261 C C . ARG A 1 189 ? -31.079 27.153 -16.620 1.00 79.59 193 ARG A C 1
ATOM 1262 O O . ARG A 1 189 ? -32.015 27.376 -15.855 1.00 80.87 193 ARG A O 1
ATOM 1270 N N . LEU A 1 190 ? -29.961 26.480 -16.250 1.00 69.70 194 LEU A N 1
ATOM 1271 C CA . LEU A 1 190 ? -29.763 25.965 -14.890 1.00 69.57 194 LEU A CA 1
ATOM 1272 C C . LEU A 1 190 ? -29.551 27.126 -13.901 1.00 73.08 194 LEU A C 1
ATOM 1273 O O . LEU A 1 190 ? -30.099 27.090 -12.798 1.00 73.64 194 LEU A O 1
ATOM 1278 N N . TYR A 1 191 ? -28.753 28.141 -14.303 1.00 80.65 195 TYR A N 1
ATOM 1279 C CA . TYR A 1 191 ? -28.452 29.336 -13.504 1.00 82.57 195 TYR A CA 1
ATOM 1280 C C . TYR A 1 191 ? -29.742 30.092 -13.159 1.00 85.79 195 TYR A C 1
ATOM 1281 O O . TYR A 1 191 ? -29.930 30.466 -12.002 1.00 86.63 195 TYR A O 1
ATOM 1290 N N . HIS A 1 192 ? -30.622 30.313 -14.162 1.00 82.61 196 HIS A N 1
ATOM 1291 C CA . HIS A 1 192 ? -31.919 30.976 -13.993 1.00 84.60 196 HIS A CA 1
ATOM 1292 C C . HIS A 1 192 ? -32.834 30.136 -13.085 1.00 85.08 196 HIS A C 1
ATOM 1293 O O . HIS A 1 192 ? -33.523 30.703 -12.234 1.00 86.58 196 HIS A O 1
ATOM 1300 N N . SER A 1 193 ? -32.814 28.792 -13.260 1.00 72.14 197 SER A N 1
ATOM 1301 C CA . SER A 1 193 ? -33.592 27.823 -12.474 1.00 71.37 197 SER A CA 1
ATOM 1302 C C . SER A 1 193 ? -33.205 27.873 -10.997 1.00 72.88 197 SER A C 1
ATOM 1303 O O . SER A 1 193 ? -34.086 27.805 -10.142 1.00 73.99 197 SER A O 1
ATOM 1306 N N . PHE A 1 194 ? -31.905 28.044 -10.699 1.00 74.55 198 PHE A N 1
ATOM 1307 C CA . PHE A 1 194 ? -31.422 28.182 -9.325 1.00 75.01 198 PHE A CA 1
ATOM 1308 C C . PHE A 1 194 ? -31.828 29.538 -8.745 1.00 78.49 198 PHE A C 1
ATOM 1309 O O . PHE A 1 194 ? -32.174 29.613 -7.564 1.00 79.46 198 PHE A O 1
ATOM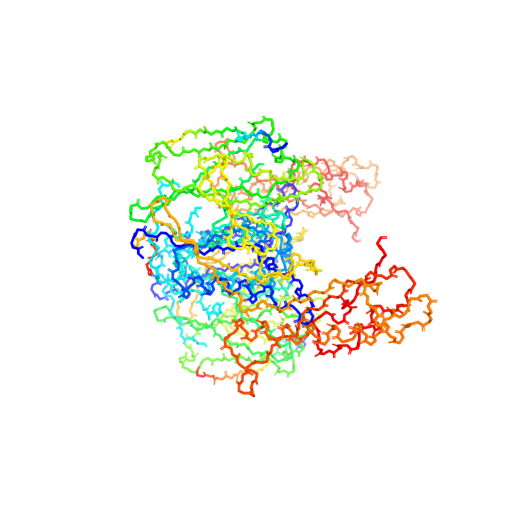 1317 N N . ARG A 1 195 ? -31.715 30.654 -9.596 1.00 91.95 199 ARG A N 1
ATOM 1318 C CA . ARG A 1 195 ? -32.060 32.035 -9.235 1.00 94.21 199 ARG A CA 1
ATOM 1319 C C . ARG A 1 195 ? -33.548 32.156 -8.902 1.00 96.46 199 ARG A C 1
ATOM 1320 O O . ARG A 1 195 ? -33.895 32.730 -7.870 1.00 98.08 199 ARG A O 1
ATOM 1328 N N . GLU A 1 196 ? -34.467 31.520 -9.740 1.00 62.93 200 GLU A N 1
ATOM 1329 C CA . GLU A 1 196 ? -35.919 31.475 -9.569 1.00 63.93 200 GLU A CA 1
ATOM 1330 C C . GLU A 1 196 ? -36.315 30.386 -8.542 1.00 64.02 200 GLU A C 1
ATOM 1331 O O . GLU A 1 196 ? -37.496 30.050 -8.424 1.00 64.28 200 GLU A O 1
ATOM 1337 N N . ASN A 1 197 ? -35.312 29.849 -7.802 1.00 69.91 201 ASN A N 1
ATOM 1338 C CA . ASN A 1 197 ? -35.398 28.794 -6.782 1.00 68.94 201 ASN A CA 1
ATOM 1339 C C . ASN A 1 197 ? -36.218 27.546 -7.197 1.00 68.17 201 ASN A C 1
ATOM 1340 O O . ASN A 1 197 ? -36.906 26.933 -6.379 1.00 67.80 201 ASN A O 1
ATOM 1345 N N . LYS A 1 198 ? -36.081 27.161 -8.484 1.00 90.63 202 LYS A N 1
ATOM 1346 C CA . LYS A 1 198 ? -36.765 26.046 -9.146 1.00 89.25 202 LYS A CA 1
ATOM 1347 C C . LYS A 1 198 ? -36.000 24.694 -9.135 1.00 88.14 202 LYS A C 1
ATOM 1348 O O . LYS A 1 198 ? -36.376 23.769 -9.861 1.00 86.80 202 LYS A O 1
ATOM 1354 N N . VAL A 1 199 ? -34.964 24.569 -8.281 1.00 76.29 203 VAL A N 1
ATOM 1355 C CA . VAL A 1 199 ? -34.173 23.337 -8.136 1.00 74.01 203 VAL A CA 1
ATOM 1356 C C . VAL A 1 199 ? -34.459 22.708 -6.759 1.00 74.97 203 VAL A C 1
ATOM 1357 O O . VAL A 1 199 ? -34.110 23.273 -5.712 1.00 75.78 203 VAL A O 1
ATOM 1361 N N . LYS A 1 200 ? -35.126 21.544 -6.796 1.00 69.33 204 LYS A N 1
ATOM 1362 C CA . LYS A 1 200 ? -35.569 20.785 -5.634 1.00 69.16 204 LYS A CA 1
ATOM 1363 C C . LYS A 1 200 ? -34.589 19.665 -5.255 1.00 68.18 204 LYS A C 1
ATOM 1364 O O . LYS A 1 200 ? -34.518 18.648 -5.956 1.00 66.51 204 LYS A O 1
ATOM 1370 N N . PHE A 1 201 ? -33.840 19.854 -4.147 1.00 66.20 205 PHE A N 1
ATOM 1371 C CA . PHE A 1 201 ? -32.941 18.834 -3.606 1.00 64.98 205 PHE A CA 1
ATOM 1372 C C . PHE A 1 201 ? -33.701 18.056 -2.541 1.00 66.41 205 PHE A C 1
ATOM 1373 O O . PHE A 1 201 ? -34.142 18.622 -1.532 1.00 67.79 205 PHE A O 1
ATOM 1381 N N . LEU A 1 202 ? -33.888 16.768 -2.802 1.00 62.71 206 LEU A N 1
ATOM 1382 C CA . LEU A 1 202 ? -34.615 15.822 -1.969 1.00 62.93 206 LEU A CA 1
ATOM 1383 C C . LEU A 1 202 ? -33.613 15.040 -1.095 1.00 63.65 206 LEU A C 1
ATOM 1384 O O . LEU A 1 202 ? -32.639 14.492 -1.614 1.00 62.15 206 LEU A O 1
ATOM 1389 N N . ARG A 1 203 ? -33.865 14.987 0.230 1.00 75.30 207 ARG A N 1
ATOM 1390 C CA . ARG A 1 203 ? -32.999 14.349 1.231 1.00 75.08 207 ARG A CA 1
ATOM 1391 C C . ARG A 1 203 ? -33.693 13.192 1.977 1.00 76.92 207 ARG A C 1
ATOM 1392 O O . ARG A 1 203 ? -34.895 13.280 2.206 1.00 77.56 207 ARG A O 1
ATOM 1400 N N . PRO A 1 204 ? -32.988 12.110 2.392 1.00 60.16 208 PRO A N 1
ATOM 1401 C CA . PRO A 1 204 ? -33.684 11.042 3.139 1.00 60.55 208 PRO A CA 1
ATOM 1402 C C . PRO A 1 204 ? -33.937 11.423 4.612 1.00 63.82 208 PRO A C 1
ATOM 1403 O O . PRO A 1 204 ? -33.037 11.942 5.277 1.00 63.53 208 PRO A O 1
ATOM 1407 N N . ASP A 1 205 ? -35.161 11.173 5.122 1.00 104.31 209 ASP A N 1
ATOM 1408 C CA . ASP A 1 205 ? -35.534 11.494 6.504 1.00 106.30 209 ASP A CA 1
ATOM 1409 C C . ASP A 1 205 ? -34.857 10.553 7.519 1.00 108.24 209 ASP A C 1
ATOM 1410 O O . ASP A 1 205 ? -34.349 11.016 8.552 1.00 109.06 209 ASP A O 1
ATOM 1415 N N . LEU A 1 206 ? -34.859 9.235 7.204 1.00 79.55 210 LEU A N 1
ATOM 1416 C CA . LEU A 1 206 ? -34.260 8.144 7.975 1.00 79.35 210 LEU A CA 1
ATOM 1417 C C . LEU A 1 206 ? -32.735 8.247 7.872 1.00 79.48 210 LEU A C 1
ATOM 1418 O O . LEU A 1 206 ? -32.211 8.463 6.778 1.00 78.45 210 LEU A O 1
ATOM 1423 N N . TYR A 1 207 ? -32.026 8.093 9.007 1.00 89.65 211 TYR A N 1
ATOM 1424 C CA . TYR A 1 207 ? -30.561 8.213 9.125 1.00 89.06 211 TYR A CA 1
ATOM 1425 C C . TYR A 1 207 ? -30.206 9.570 8.468 1.00 89.70 211 TYR A C 1
ATOM 1426 O O . TYR A 1 207 ? -29.297 9.631 7.640 1.00 88.57 211 TYR A O 1
ATOM 1435 N N . ARG A 1 208 ? -30.923 10.647 8.868 1.00 82.72 212 ARG A N 1
ATOM 1436 C CA . ARG A 1 208 ? -30.828 12.052 8.445 1.00 82.83 212 ARG A CA 1
ATOM 1437 C C . ARG A 1 208 ? -29.399 12.584 8.142 1.00 82.79 212 ARG A C 1
ATOM 1438 O O . ARG A 1 208 ? -29.107 12.903 6.983 1.00 82.09 212 ARG A O 1
ATOM 1446 N N . ASP A 1 209 ? -28.527 12.652 9.175 1.00 69.13 213 ASP A N 1
ATOM 1447 C CA . ASP A 1 209 ? -27.151 13.166 9.141 1.00 68.55 213 ASP A CA 1
ATOM 1448 C C . ASP A 1 209 ? -26.025 12.124 9.032 1.00 68.02 213 ASP A C 1
ATOM 1449 O O . ASP A 1 209 ? -24.852 12.490 9.107 1.00 67.68 213 ASP A O 1
ATOM 1454 N N . GLU A 1 210 ? -26.375 10.844 8.826 1.00 81.04 214 GLU A N 1
ATOM 1455 C CA . GLU A 1 210 ? -25.398 9.758 8.667 1.00 80.23 214 GLU A CA 1
ATOM 1456 C C . GLU A 1 210 ? -24.874 9.651 7.222 1.00 79.95 214 GLU A C 1
ATOM 1457 O O . GLU A 1 210 ? -23.748 9.206 7.016 1.00 79.13 214 GLU A O 1
ATOM 1463 N N . TRP A 1 211 ? -25.697 10.056 6.239 1.00 71.57 215 TRP A N 1
ATOM 1464 C CA . TRP A 1 211 ? -25.396 9.991 4.807 1.00 70.40 215 TRP A CA 1
ATOM 1465 C C . TRP A 1 211 ? -24.239 10.880 4.364 1.00 71.52 215 TRP A C 1
ATOM 1466 O O . TRP A 1 211 ? -24.177 12.058 4.737 1.00 72.59 215 TRP A O 1
ATOM 1477 N N . PHE A 1 212 ? -23.321 10.309 3.563 1.00 58.99 216 PHE A N 1
ATOM 1478 C CA . PHE A 1 212 ? -22.239 11.064 2.941 1.00 58.46 216 PHE A CA 1
ATOM 1479 C C . PHE A 1 212 ? -22.866 11.532 1.630 1.00 58.30 216 PHE A C 1
ATOM 1480 O O . PHE A 1 212 ? -23.242 10.696 0.802 1.00 57.56 216 PHE A O 1
ATOM 1488 N N . ASN A 1 213 ? -23.068 12.853 1.484 1.00 52.83 217 ASN A N 1
ATOM 1489 C CA . ASN A 1 213 ? -23.748 13.441 0.328 1.00 52.04 217 ASN A CA 1
ATOM 1490 C C . ASN A 1 213 ? -22.834 13.767 -0.838 1.00 52.13 217 ASN A C 1
ATOM 1491 O O . ASN A 1 213 ? -21.982 14.651 -0.747 1.00 52.36 217 ASN A O 1
ATOM 1496 N N . LEU A 1 214 ? -23.004 13.021 -1.944 1.00 55.26 218 LEU A N 1
ATOM 1497 C CA . LEU A 1 214 ? -22.161 13.188 -3.127 1.00 54.22 218 LEU A CA 1
ATOM 1498 C C . LEU A 1 214 ? -22.958 13.708 -4.307 1.00 54.56 218 LEU A C 1
ATOM 1499 O O . LEU A 1 214 ? -23.905 13.055 -4.742 1.00 54.04 218 LEU A O 1
ATOM 1504 N N . LEU A 1 215 ? -22.567 14.879 -4.834 1.00 44.38 219 LEU A N 1
ATOM 1505 C CA . LEU A 1 215 ? -23.220 15.456 -6.007 1.00 43.76 219 LEU A CA 1
ATOM 1506 C C . LEU A 1 215 ? -22.342 15.319 -7.247 1.00 43.75 219 LEU A C 1
ATOM 1507 O O . LEU A 1 215 ? -21.142 15.590 -7.187 1.00 43.58 219 LEU A O 1
ATOM 1512 N N . THR A 1 216 ? -22.950 14.909 -8.374 1.00 43.55 220 THR A N 1
ATOM 1513 C CA . THR A 1 216 ? -22.261 14.791 -9.662 1.00 42.66 220 THR A CA 1
ATOM 1514 C C . THR A 1 216 ? -22.883 15.801 -10.619 1.00 44.00 220 THR A C 1
ATOM 1515 O O . THR A 1 216 ? -24.107 15.800 -10.822 1.00 43.73 220 THR A O 1
ATOM 1519 N N . VAL A 1 217 ? -22.036 16.660 -11.212 1.00 37.36 221 VAL A N 1
ATOM 1520 C CA . VAL A 1 217 ? -22.473 17.684 -12.173 1.00 37.36 221 VAL A CA 1
ATOM 1521 C C . VAL A 1 217 ? -21.636 17.679 -13.438 1.00 38.19 221 VAL A C 1
ATOM 1522 O O . VAL A 1 217 ? -20.500 17.199 -13.440 1.00 37.61 221 VAL A O 1
ATOM 1526 N N . HIS A 1 218 ? -22.200 18.271 -14.502 1.00 41.31 222 HIS A N 1
ATOM 1527 C CA . HIS A 1 218 ? -21.589 18.452 -15.811 1.00 40.55 222 HIS A CA 1
ATOM 1528 C C . HIS A 1 218 ? -21.922 19.871 -16.294 1.00 42.43 222 HIS A C 1
ATOM 1529 O O . HIS A 1 218 ? -22.849 20.056 -17.078 1.00 42.01 222 HIS A O 1
ATOM 1536 N N . GLN A 1 219 ? -21.184 20.874 -15.781 1.00 41.38 223 GLN A N 1
ATOM 1537 C CA . GLN A 1 219 ? -21.380 22.301 -16.120 1.00 42.67 223 GLN A CA 1
ATOM 1538 C C . GLN A 1 219 ? -20.064 23.075 -16.151 1.00 45.20 223 GLN A C 1
ATOM 1539 O O . GLN A 1 219 ? -19.043 22.594 -15.655 1.00 44.45 223 GLN A O 1
ATOM 1545 N N . ASN A 1 220 ? -20.112 24.318 -16.666 1.00 56.78 224 ASN A N 1
ATOM 1546 C CA . ASN A 1 220 ? -18.962 25.227 -16.652 1.00 57.89 224 ASN A CA 1
ATOM 1547 C C . ASN A 1 220 ? -18.689 25.615 -15.209 1.00 60.93 224 ASN A C 1
ATOM 1548 O O . ASN A 1 220 ? -19.633 25.846 -14.449 1.00 61.24 224 ASN A O 1
ATOM 1553 N N . HIS A 1 221 ? -17.413 25.602 -14.812 1.00 63.84 225 HIS A N 1
ATOM 1554 C CA . HIS A 1 221 ? -17.014 25.959 -13.458 1.00 65.53 225 HIS A CA 1
ATOM 1555 C C . HIS A 1 221 ? -16.798 27.482 -13.378 1.00 69.49 225 HIS A C 1
ATOM 1556 O O . HIS A 1 221 ? -16.847 28.077 -12.290 1.00 70.76 225 HIS A O 1
ATOM 1563 N N . SER A 1 222 ? -16.561 28.100 -14.530 1.00 115.39 226 SER A N 1
ATOM 1564 C CA . SER A 1 222 ? -16.339 29.540 -14.596 1.00 115.84 226 SER A CA 1
ATOM 1565 C C . SER A 1 222 ? -16.285 30.023 -16.042 1.00 116.54 226 SER A C 1
ATOM 1566 O O . SER A 1 222 ? -15.471 29.550 -16.834 1.00 115.37 226 SER A O 1
ATOM 1569 N N . ALA A 1 223 ? -17.157 30.968 -16.378 1.00 111.90 227 ALA A N 1
ATOM 1570 C CA . ALA A 1 223 ? -17.210 31.516 -17.728 1.00 110.73 227 ALA A CA 1
ATOM 1571 C C . ALA A 1 223 ? -17.254 33.040 -17.704 1.00 112.94 227 ALA A C 1
ATOM 1572 O O . ALA A 1 223 ? -17.509 33.647 -16.664 1.00 113.86 227 ALA A O 1
ATOM 1574 N N . HIS A 1 224 ? -17.003 33.652 -18.856 1.00 99.44 228 HIS A N 1
ATOM 1575 C CA . HIS A 1 224 ? -17.013 35.098 -18.969 1.00 100.28 228 HIS A CA 1
ATOM 1576 C C . HIS A 1 224 ? -18.367 35.657 -18.649 0.00 100.89 228 HIS A C 1
ATOM 1577 O O . HIS A 1 224 ? -18.485 36.768 -18.088 1.00 101.88 228 HIS A O 1
ATOM 1584 N N 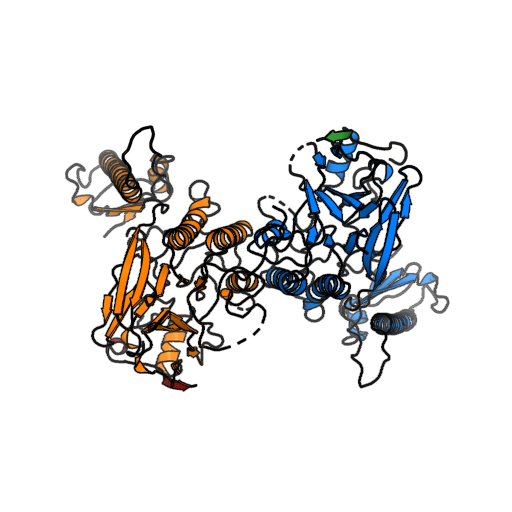. THR A 1 225 ? -19.409 34.907 -18.995 1.00 88.02 229 THR A N 1
ATOM 1585 C CA . THR A 1 225 ? -20.779 35.335 -18.740 1.00 89.18 229 THR A CA 1
ATOM 1586 C C . THR A 1 225 ? -21.159 35.123 -17.279 1.00 91.72 229 THR A C 1
ATOM 1587 O O . THR A 1 225 ? -20.696 34.179 -16.637 1.00 91.42 229 THR A O 1
ATOM 1591 N N . PRO A 1 226 ? -22.004 36.006 -16.758 1.00 103.98 230 PRO A N 1
ATOM 1592 C CA . PRO A 1 226 ? -22.449 35.918 -15.363 1.00 105.74 230 PRO A CA 1
ATOM 1593 C C . PRO A 1 226 ? -23.578 34.906 -15.191 1.00 106.80 230 PRO A C 1
ATOM 1594 O O . PRO A 1 226 ? -23.985 34.624 -14.065 1.00 108.22 230 PRO A O 1
ATOM 1598 N N . THR A 1 227 ? -24.074 34.371 -16.302 1.00 88.32 231 THR A N 1
ATOM 1599 C CA . THR A 1 227 ? -25.159 33.390 -16.264 1.00 88.56 231 THR A CA 1
ATOM 1600 C C . THR A 1 227 ? -24.846 32.074 -16.992 1.00 87.76 231 THR A C 1
ATOM 1601 O O . THR A 1 227 ? -25.696 31.187 -17.059 1.00 87.72 231 THR A O 1
ATOM 1605 N N . SER A 1 228 ? -23.643 31.953 -17.544 1.00 106.10 232 SER A N 1
ATOM 1606 C CA . SER A 1 228 ? -23.284 30.804 -18.382 1.00 104.18 232 SER A CA 1
ATOM 1607 C C . SER A 1 228 ? -22.651 29.623 -17.634 1.00 104.14 232 SER A C 1
ATOM 1608 O O . SER A 1 228 ? -22.264 28.629 -18.246 1.00 102.31 232 SER A O 1
ATOM 1611 N N . TYR A 1 229 ? -22.534 29.750 -16.319 1.00 63.85 233 TYR A N 1
ATOM 1612 C CA . TYR A 1 229 ? -21.805 28.793 -15.480 1.00 63.51 233 TYR A CA 1
ATOM 1613 C C . TYR A 1 229 ? -22.601 28.466 -14.210 1.00 65.09 233 TYR A C 1
ATOM 1614 O O . TYR A 1 229 ? -23.723 28.963 -14.063 1.00 65.77 233 TYR A O 1
ATOM 1623 N N . LEU A 1 230 ? -22.054 27.586 -13.330 1.00 71.77 234 LEU A N 1
ATOM 1624 C CA . LEU A 1 230 ? -22.660 27.218 -12.042 1.00 71.67 234 LEU A CA 1
ATOM 1625 C C . LEU A 1 230 ? -21.732 27.619 -10.882 1.00 72.81 234 LEU A C 1
ATOM 1626 O O . LEU A 1 230 ? -20.712 26.963 -10.660 1.00 71.68 234 LEU A O 1
ATOM 1631 N N . PRO A 1 231 ? -22.054 28.703 -10.133 1.00 58.44 235 PRO A N 1
ATOM 1632 C CA . PRO A 1 231 ? -21.202 29.090 -8.996 1.00 58.71 235 PRO A CA 1
ATOM 1633 C C . PRO A 1 231 ? -21.319 28.059 -7.874 1.00 58.05 235 PRO A C 1
ATOM 1634 O O . PRO A 1 231 ? -22.406 27.523 -7.648 1.00 56.93 235 PRO A O 1
ATOM 1638 N N . GLU A 1 232 ? -20.190 27.757 -7.205 1.00 65.25 236 GLU A N 1
ATOM 1639 C CA . GLU A 1 232 ? -20.115 26.772 -6.124 1.00 64.91 236 GLU A CA 1
ATOM 1640 C C . GLU A 1 232 ? -21.058 27.107 -4.965 1.00 67.87 236 GLU A C 1
ATOM 1641 O O . GLU A 1 232 ? -21.641 26.193 -4.375 1.00 67.18 236 GLU A O 1
ATOM 1647 N N . SER A 1 233 ? -21.215 28.430 -4.666 1.00 73.72 237 SER A N 1
ATOM 1648 C CA . SER A 1 233 ? -22.055 28.999 -3.604 1.00 74.96 237 SER A CA 1
ATOM 1649 C C . SER A 1 233 ? -23.524 28.601 -3.758 1.00 75.06 237 SER A C 1
ATOM 1650 O O . SER A 1 233 ? -24.212 28.436 -2.756 1.00 75.31 237 SER A O 1
ATOM 1653 N N . PHE A 1 234 ? -23.978 28.402 -5.008 1.00 60.74 238 PHE A N 1
ATOM 1654 C CA . PHE A 1 234 ? -25.345 28.012 -5.350 1.00 60.47 238 PHE A CA 1
ATOM 1655 C C . PHE A 1 234 ? -25.680 26.602 -4.884 1.00 60.16 238 PHE A C 1
ATOM 1656 O O . PHE A 1 234 ? -26.859 26.280 -4.732 1.00 59.81 238 PHE A O 1
ATOM 1664 N N . ILE A 1 235 ? -24.649 25.749 -4.710 1.00 68.56 239 ILE A N 1
ATOM 1665 C CA . ILE A 1 235 ? -24.823 24.344 -4.347 1.00 67.10 239 ILE A CA 1
ATOM 1666 C C . ILE A 1 235 ? -24.992 24.187 -2.853 1.00 68.70 239 ILE A C 1
ATOM 1667 O O . ILE A 1 235 ? -24.101 24.579 -2.102 1.00 69.10 239 ILE A O 1
ATOM 1672 N N . GLN A 1 236 ? -26.121 23.571 -2.437 1.00 66.24 240 GLN A N 1
ATOM 1673 C CA . GLN A 1 236 ? -26.488 23.290 -1.043 1.00 66.84 240 GLN A CA 1
ATOM 1674 C C . GLN A 1 236 ? -25.321 22.790 -0.204 1.00 67.68 240 GLN A C 1
ATOM 1675 O O . GLN A 1 236 ? -24.590 21.889 -0.632 1.00 66.19 240 GLN A O 1
ATOM 1681 N N . ASP A 1 237 ? -25.140 23.402 0.984 1.00 63.59 241 ASP A N 1
ATOM 1682 C CA . ASP A 1 237 ? -24.037 23.127 1.898 1.00 63.29 241 ASP A CA 1
ATOM 1683 C C . ASP A 1 237 ? -24.071 21.788 2.647 1.00 62.92 241 ASP A C 1
ATOM 1684 O O . ASP A 1 237 ? -23.068 21.398 3.269 1.00 62.10 241 ASP A O 1
ATOM 1689 N N . PHE A 1 238 ? -25.206 21.067 2.543 1.00 68.42 242 PHE A N 1
ATOM 1690 C CA . PHE A 1 238 ? -25.388 19.726 3.116 1.00 67.56 242 PHE A CA 1
ATOM 1691 C C . PHE A 1 238 ? -24.519 18.685 2.362 1.00 66.76 242 PHE A C 1
ATOM 1692 O O . PHE A 1 238 ? -24.304 17.580 2.867 1.00 66.18 242 PHE A O 1
ATOM 1700 N N . TYR A 1 239 ? -24.060 19.035 1.143 1.00 52.97 243 TYR A N 1
ATOM 1701 C CA . TYR A 1 239 ? -23.202 18.173 0.338 1.00 51.24 243 TYR A CA 1
ATOM 1702 C C . TYR A 1 239 ? -21.814 18.112 0.933 1.00 52.60 243 TYR A C 1
ATOM 1703 O O . TYR A 1 239 ? -21.340 19.092 1.509 1.00 52.96 243 TYR A O 1
ATOM 1712 N N . ASP A 1 240 ? -21.185 16.940 0.827 1.00 52.29 244 ASP A N 1
ATOM 1713 C CA . ASP A 1 240 ? -19.854 16.701 1.365 1.00 52.36 244 ASP A CA 1
ATOM 1714 C C . ASP A 1 240 ? -18.814 16.703 0.261 1.00 52.41 244 ASP A C 1
ATOM 1715 O O . ASP A 1 240 ? -17.657 17.065 0.490 1.00 52.46 244 ASP A O 1
ATOM 1720 N N . PHE A 1 241 ? -19.222 16.249 -0.937 1.00 50.05 245 PHE A N 1
ATOM 1721 C CA . PHE A 1 241 ? -18.335 16.093 -2.080 1.00 49.02 245 PHE A CA 1
ATOM 1722 C C . PHE A 1 241 ? -19.071 16.422 -3.372 1.00 50.01 245 PHE A C 1
ATOM 1723 O O . PHE A 1 241 ? -20.224 16.012 -3.548 1.00 49.88 245 PHE A O 1
ATOM 1731 N N . VAL A 1 242 ? -18.410 17.171 -4.278 1.00 51.82 246 VAL A N 1
ATOM 1732 C CA . VAL A 1 242 ? -18.967 17.514 -5.586 1.00 51.13 246 VAL A CA 1
ATOM 1733 C C . VAL A 1 242 ? -18.025 16.989 -6.668 1.00 51.79 246 VAL A C 1
ATOM 1734 O O . VAL A 1 242 ? -16.868 17.427 -6.739 1.00 52.23 246 VAL A O 1
ATOM 1738 N N . LEU A 1 243 ? -18.513 16.030 -7.483 1.00 42.19 247 LEU A N 1
ATOM 1739 C CA . LEU A 1 243 ? -17.759 15.503 -8.614 1.00 41.29 247 LEU A CA 1
ATOM 1740 C C . LEU A 1 243 ? -18.070 16.421 -9.794 1.00 42.20 247 LEU A C 1
ATOM 1741 O O . LEU A 1 243 ? -19.225 16.499 -10.221 1.00 41.48 247 LEU A O 1
ATOM 1746 N N . TRP A 1 244 ? -17.051 17.143 -10.289 1.00 45.00 248 TRP A N 1
ATOM 1747 C CA . TRP A 1 244 ? -17.211 18.149 -11.342 1.00 45.36 248 TRP A CA 1
ATOM 1748 C C . TRP A 1 244 ? -16.744 17.727 -12.727 1.00 45.16 248 TRP A C 1
ATOM 1749 O O . TRP A 1 244 ? -15.551 17.819 -13.040 1.00 44.83 248 TRP A O 1
ATOM 1760 N N . GLY A 1 245 ? -17.710 17.326 -13.556 1.00 47.54 249 GLY A N 1
ATOM 1761 C CA . GLY A 1 245 ? -17.495 16.928 -14.942 1.00 46.73 249 GLY A CA 1
ATOM 1762 C C . GLY A 1 245 ? -17.531 18.137 -15.858 1.00 49.13 249 GLY A C 1
ATOM 1763 O O . GLY A 1 245 ? -17.590 19.278 -15.382 1.00 49.89 249 GLY A O 1
ATOM 1764 N N . HIS A 1 246 ? -17.476 17.908 -17.182 1.00 47.19 250 HIS A N 1
ATOM 1765 C CA . HIS A 1 246 ? -17.473 18.942 -18.226 1.00 47.69 250 HIS A CA 1
ATOM 1766 C C . HIS A 1 246 ? -16.108 19.593 -18.396 1.00 49.75 250 HIS A C 1
ATOM 1767 O O . HIS A 1 246 ? -15.615 19.677 -19.518 1.00 48.87 250 HIS A O 1
ATOM 1774 N N . GLU A 1 247 ? -15.493 20.061 -17.297 1.00 53.16 251 GLU A N 1
ATOM 1775 C CA . GLU A 1 247 ? -14.167 20.664 -17.348 1.00 53.17 251 GLU A CA 1
ATOM 1776 C C . GLU A 1 247 ? -13.126 19.588 -17.596 1.00 53.15 251 GLU A C 1
ATOM 1777 O O . GLU A 1 247 ? -13.026 18.629 -16.829 1.00 53.32 251 GLU A O 1
ATOM 1783 N N . HIS A 1 248 ? -12.388 19.731 -18.700 1.00 43.52 252 HIS A N 1
ATOM 1784 C CA . HIS A 1 248 ? -11.403 18.744 -19.143 1.00 42.45 252 HIS A CA 1
ATOM 1785 C C . HIS A 1 248 ? -10.085 18.760 -18.412 1.00 43.91 252 HIS A C 1
ATOM 1786 O O . HIS A 1 248 ? -9.389 17.738 -18.408 1.00 43.39 252 HIS A O 1
ATOM 1793 N N . GLU A 1 249 ? -9.711 19.916 -17.818 1.00 37.67 253 GLU A N 1
ATOM 1794 C CA . GLU A 1 249 ? -8.456 20.013 -17.087 1.00 38.00 253 GLU A CA 1
ATOM 1795 C C . GLU A 1 249 ? -8.465 19.140 -15.834 1.00 39.91 253 GLU A C 1
ATOM 1796 O O . GLU A 1 249 ? -9.381 19.231 -15.016 1.00 40.57 253 GLU A O 1
ATOM 1802 N N . CYS A 1 250 ? -7.429 18.313 -15.681 1.00 41.14 254 CYS A N 1
ATOM 1803 C CA . CYS A 1 250 ? -7.286 17.466 -14.513 1.00 42.55 254 CYS A CA 1
ATOM 1804 C C . CYS A 1 250 ? -6.864 18.311 -13.305 1.00 46.74 254 CYS A C 1
ATOM 1805 O O . CYS A 1 250 ? -5.740 18.813 -13.266 1.00 47.18 254 CYS A O 1
ATOM 1808 N N . LEU A 1 251 ? -7.777 18.471 -12.330 1.00 52.77 255 LEU A N 1
ATOM 1809 C CA . LEU A 1 251 ? -7.552 19.158 -11.055 1.00 53.93 255 LEU A CA 1
ATOM 1810 C C . LEU A 1 251 ? -7.993 18.164 -9.974 1.00 55.66 255 LEU A C 1
ATOM 1811 O O . LEU A 1 251 ? -8.779 18.494 -9.074 1.00 55.96 255 LEU A O 1
ATOM 1816 N N . ILE A 1 252 ? -7.488 16.918 -10.113 1.00 54.16 256 ILE A N 1
ATOM 1817 C CA . ILE A 1 252 ? -7.779 15.738 -9.285 1.00 53.85 256 ILE A CA 1
ATOM 1818 C C . ILE A 1 252 ? -7.563 15.932 -7.767 1.00 56.35 256 ILE A C 1
ATOM 1819 O O . ILE A 1 252 ? -8.266 15.298 -6.980 1.00 55.53 256 ILE A O 1
ATOM 1824 N N . ASP A 1 253 ? -6.625 16.818 -7.367 1.00 64.44 257 ASP A N 1
ATOM 1825 C CA . ASP A 1 253 ? -6.329 17.082 -5.947 1.00 65.49 257 ASP A CA 1
ATOM 1826 C C . ASP A 1 253 ? -7.508 17.694 -5.188 1.00 66.90 257 ASP A C 1
ATOM 1827 O O . ASP A 1 253 ? -7.606 17.514 -3.975 1.00 67.76 257 ASP A O 1
ATOM 1832 N N . GLY A 1 254 ? -8.409 18.352 -5.916 1.00 52.84 258 GLY A N 1
ATOM 1833 C CA . GLY A 1 254 ? -9.616 18.951 -5.364 1.00 52.83 258 GLY A CA 1
ATOM 1834 C C . GLY A 1 254 ? -9.441 20.290 -4.672 1.00 55.84 258 GLY A C 1
ATOM 1835 O O . GLY A 1 254 ? -8.317 20.723 -4.404 1.00 56.37 258 GLY A O 1
ATOM 1836 N N . SER A 1 255 ? -10.575 20.954 -4.379 1.00 80.99 259 SER A N 1
ATOM 1837 C CA . SER A 1 255 ? -10.615 22.253 -3.710 1.00 82.37 259 SER A CA 1
ATOM 1838 C C . SER A 1 255 ? -11.749 22.335 -2.676 1.00 83.52 259 SER A C 1
ATOM 1839 O O . SER A 1 255 ? -12.875 21.924 -2.954 1.00 82.45 259 SER A O 1
ATOM 1842 N N . TYR A 1 256 ? -11.442 22.868 -1.489 1.00 64.17 260 TYR A N 1
ATOM 1843 C CA . TYR A 1 256 ? -12.398 23.016 -0.393 1.00 64.15 260 TYR A CA 1
ATOM 1844 C C . TYR A 1 256 ? -13.121 24.353 -0.441 1.00 65.87 260 TYR A C 1
ATOM 1845 O O . TYR A 1 256 ? -12.490 25.399 -0.617 1.00 66.69 260 TYR A O 1
ATOM 1854 N N . ASN A 1 257 ? -14.453 24.313 -0.298 1.00 67.35 261 ASN A N 1
ATOM 1855 C CA . ASN A 1 257 ? -15.286 25.510 -0.245 1.00 68.29 261 ASN A CA 1
ATOM 1856 C C . ASN A 1 257 ? -15.563 25.789 1.250 1.00 70.33 261 ASN A C 1
ATOM 1857 O O . ASN A 1 257 ? -16.265 24.998 1.889 1.00 69.60 261 ASN A O 1
ATOM 1862 N N . PRO A 1 258 ? -14.963 26.851 1.846 1.00 75.05 262 PRO A N 1
ATOM 1863 C CA . PRO A 1 258 ? -15.154 27.087 3.296 1.00 76.04 262 PRO A CA 1
ATOM 1864 C C . PRO A 1 258 ? -16.570 27.483 3.718 1.00 77.79 262 PRO A C 1
ATOM 1865 O O . PRO A 1 258 ? -17.046 27.023 4.752 1.00 77.89 262 PRO A O 1
ATOM 1869 N N . THR A 1 259 ? -17.250 28.288 2.892 1.00 78.57 263 THR A N 1
ATOM 1870 C CA . THR A 1 259 ? -18.625 28.749 3.099 1.00 79.25 263 THR A CA 1
ATOM 1871 C C . THR A 1 259 ? -19.621 27.568 3.040 1.00 78.45 263 THR A C 1
ATOM 1872 O O . THR A 1 259 ? -20.519 27.480 3.881 1.00 78.45 263 THR A O 1
ATOM 1876 N N . GLN A 1 260 ? -19.462 26.673 2.037 1.00 68.67 264 GLN A N 1
ATOM 1877 C CA . GLN A 1 260 ? -20.355 25.530 1.852 1.00 66.99 264 GLN A CA 1
ATOM 1878 C C . GLN A 1 260 ? -19.934 24.252 2.592 1.00 66.96 264 GLN A C 1
ATOM 1879 O O . GLN A 1 260 ? -20.772 23.372 2.800 1.00 66.64 264 GLN A O 1
ATOM 1885 N N . LYS A 1 261 ? -18.656 24.158 3.008 1.00 56.47 265 LYS A N 1
ATOM 1886 C CA . LYS A 1 261 ? -18.106 23.014 3.744 1.00 55.82 265 LYS A CA 1
ATOM 1887 C C . LYS A 1 261 ? -18.161 21.689 2.967 1.00 56.15 265 LYS A C 1
ATOM 1888 O O . LYS A 1 261 ? -18.674 20.672 3.464 1.00 55.61 265 LYS A O 1
ATOM 1894 N N . PHE A 1 262 ? -17.654 21.734 1.711 1.00 54.71 266 PHE A N 1
ATOM 1895 C CA . PHE A 1 262 ? -17.541 20.597 0.799 1.00 53.00 266 PHE A CA 1
ATOM 1896 C C . PHE A 1 262 ? -16.278 20.686 -0.053 1.00 54.95 266 PHE A C 1
ATOM 1897 O O . PHE A 1 262 ? -15.750 21.792 -0.243 1.00 55.82 266 PHE A O 1
ATOM 1905 N N . THR A 1 263 ? -15.780 19.524 -0.555 1.00 71.03 267 THR A N 1
ATOM 1906 C CA . THR A 1 263 ? -14.567 19.470 -1.392 1.00 70.96 267 THR A CA 1
ATOM 1907 C C . THR A 1 263 ? -14.853 19.047 -2.836 1.00 70.93 267 THR A C 1
ATOM 1908 O O . THR A 1 263 ? -15.216 17.899 -3.083 1.00 69.67 267 THR A O 1
ATOM 1912 N N . VAL A 1 264 ? -14.736 20.005 -3.767 1.00 66.36 268 VAL A N 1
ATOM 1913 C CA . VAL A 1 264 ? -15.022 19.869 -5.191 1.00 65.32 268 VAL A CA 1
ATOM 1914 C C . VAL A 1 264 ? -13.860 19.168 -5.889 1.00 66.00 268 VAL A C 1
ATOM 1915 O O . VAL A 1 264 ? -12.719 19.597 -5.742 1.00 66.87 268 VAL A O 1
ATOM 1919 N N . VAL A 1 265 ? -14.140 18.081 -6.628 1.00 56.68 269 VAL A N 1
ATOM 1920 C CA . VAL A 1 265 ? -13.100 17.363 -7.380 1.00 55.94 269 VAL A CA 1
ATOM 1921 C C . VAL A 1 265 ? -13.435 17.326 -8.874 1.00 55.47 269 VAL A C 1
ATOM 1922 O O . VAL A 1 265 ? -14.480 16.804 -9.274 1.00 54.04 269 VAL A O 1
ATOM 1926 N N . GLN A 1 266 ? -12.546 17.932 -9.675 1.00 50.17 270 GLN A N 1
ATOM 1927 C CA . GLN A 1 266 ? -12.600 18.017 -11.127 1.00 49.27 270 GLN A CA 1
ATOM 1928 C C . GLN A 1 266 ? -11.538 17.017 -11.667 1.00 49.55 270 GLN A C 1
ATOM 1929 O O . GLN A 1 266 ? -10.359 17.368 -11.787 1.00 50.24 270 GLN A O 1
ATOM 1935 N N . PRO A 1 267 ? -11.932 15.742 -11.927 1.00 38.00 271 PRO A N 1
ATOM 1936 C CA . PRO A 1 267 ? -10.936 14.741 -12.376 1.00 37.63 271 PRO A CA 1
ATOM 1937 C C . PRO A 1 267 ? -10.346 15.001 -13.761 1.00 38.22 271 PRO A C 1
ATOM 1938 O O . PRO A 1 267 ? -9.259 14.516 -14.062 1.00 37.94 271 PRO A O 1
ATOM 1942 N N . GLY A 1 268 ? -11.094 15.723 -14.589 1.00 43.97 272 GLY A N 1
ATOM 1943 C CA . GLY A 1 268 ? -10.719 16.014 -15.966 1.00 43.25 272 GLY A CA 1
ATOM 1944 C C . GLY A 1 268 ? -11.052 14.860 -16.895 1.00 43.04 272 GLY A C 1
ATOM 1945 O O . GLY A 1 268 ? -11.453 13.783 -16.440 1.00 43.16 272 GLY A O 1
ATOM 1946 N N . SER A 1 269 ? -10.879 15.083 -18.205 1.00 39.89 273 SER A N 1
ATOM 1947 C CA . SER A 1 269 ? -11.127 14.106 -19.260 1.00 38.61 273 SER A CA 1
ATOM 1948 C C . SER A 1 269 ? -10.027 13.016 -19.302 1.00 39.49 273 SER A C 1
ATOM 1949 O O . SER A 1 269 ? -9.001 13.148 -18.620 1.00 40.15 273 SER A O 1
ATOM 1952 N N . THR A 1 270 ? -10.233 11.959 -20.133 1.00 33.92 274 THR A N 1
ATOM 1953 C CA . THR A 1 270 ? -9.266 10.862 -20.329 1.00 33.29 274 THR A CA 1
ATOM 1954 C C . THR A 1 270 ? -8.584 10.998 -21.687 1.00 33.03 274 THR A C 1
ATOM 1955 O O . THR A 1 270 ? -7.797 10.148 -22.096 1.00 32.33 274 THR A O 1
ATOM 1959 N N . ILE A 1 271 ? -8.867 12.109 -22.368 1.00 34.75 275 ILE A N 1
ATOM 1960 C CA . ILE A 1 271 ? -8.340 12.441 -23.692 1.00 34.01 275 ILE A CA 1
ATOM 1961 C C . ILE A 1 271 ? -8.407 13.971 -23.893 1.00 35.67 275 ILE A C 1
ATOM 1962 O O . ILE A 1 271 ? -9.324 14.627 -23.380 1.00 35.01 275 ILE A O 1
ATOM 1967 N N . ALA A 1 272 ? -7.416 14.535 -24.609 1.00 36.07 276 ALA A N 1
ATOM 1968 C CA . ALA A 1 272 ? -7.426 15.952 -24.933 1.00 36.05 276 ALA A CA 1
ATOM 1969 C C . ALA A 1 272 ? -8.319 16.154 -26.176 1.00 36.82 276 ALA A C 1
ATOM 1970 O O . ALA A 1 272 ? -8.038 15.591 -27.229 1.00 36.21 276 ALA A O 1
ATOM 1972 N N . THR A 1 273 ? -9.424 16.898 -26.031 1.00 36.91 277 THR A N 1
ATOM 1973 C CA . THR A 1 273 ? -10.375 17.168 -27.122 1.00 36.25 277 THR A CA 1
ATOM 1974 C C . THR A 1 273 ? -10.039 18.457 -27.927 1.00 37.37 277 THR A C 1
ATOM 1975 O O . THR A 1 273 ? -10.682 18.754 -28.940 1.00 36.77 277 THR A O 1
ATOM 1979 N N . SER A 1 274 ? -9.026 19.198 -27.464 1.00 39.77 278 SER A N 1
ATOM 1980 C CA . SER A 1 274 ? -8.452 20.371 -28.113 1.00 39.85 278 SER A CA 1
ATOM 1981 C C . SER A 1 274 ? -7.044 20.549 -27.568 1.00 42.20 278 SER A C 1
ATOM 1982 O O . SER A 1 274 ? -6.692 19.952 -26.549 1.00 42.95 278 SER A O 1
ATOM 1985 N N . LEU A 1 275 ? -6.239 21.346 -28.250 1.00 43.87 279 LEU A N 1
ATOM 1986 C CA . LEU A 1 275 ? -4.885 21.620 -27.829 1.00 44.88 279 LEU A CA 1
ATOM 1987 C C . LEU A 1 275 ? -4.877 22.955 -27.058 1.00 47.33 279 LEU A C 1
ATOM 1988 O O . LEU A 1 275 ? -4.272 23.936 -27.490 1.00 47.43 279 LEU A O 1
ATOM 1993 N N . SER A 1 276 ? -5.629 22.973 -25.932 1.00 51.97 280 SER A N 1
ATOM 1994 C CA . SER A 1 276 ? -5.829 24.090 -25.001 1.00 52.61 280 SER A CA 1
ATOM 1995 C C . SER A 1 276 ? -4.872 23.949 -23.827 1.00 54.26 280 SER A C 1
ATOM 1996 O O . SER A 1 276 ? -4.523 22.815 -23.496 1.00 54.31 280 SER A O 1
ATOM 1999 N N . PRO A 1 277 ? -4.506 25.055 -23.118 1.00 42.73 281 PRO A N 1
ATOM 2000 C CA . PRO A 1 277 ? -3.620 24.924 -21.939 1.00 43.31 281 PRO A CA 1
ATOM 2001 C C . PRO A 1 277 ? -4.185 24.011 -20.847 1.00 44.12 281 PRO A C 1
ATOM 2002 O O . PRO A 1 277 ? -3.423 23.301 -20.181 1.00 44.13 281 PRO A O 1
ATOM 2006 N N . GLY A 1 278 ? -5.510 24.021 -20.700 1.00 44.22 282 GLY A N 1
ATOM 2007 C CA . GLY A 1 278 ? -6.216 23.159 -19.762 1.00 44.52 282 GLY A CA 1
ATOM 2008 C C . GLY A 1 278 ? -5.966 21.685 -20.028 1.00 45.16 282 GLY A C 1
ATOM 2009 O O . GLY A 1 278 ? -5.821 20.907 -19.090 1.00 45.91 282 GLY A O 1
ATOM 2010 N N . GLU A 1 279 ? -5.843 21.302 -21.315 1.00 42.57 283 GLU A N 1
ATOM 2011 C CA . GLU A 1 279 ? -5.625 19.912 -21.735 1.00 41.78 283 GLU A CA 1
ATOM 2012 C C . GLU A 1 279 ? -4.223 19.336 -21.475 1.00 44.07 283 GLU A C 1
ATOM 2013 O O . GLU A 1 279 ? -4.060 18.118 -21.531 1.00 43.57 283 GLU A O 1
ATOM 2019 N N . THR A 1 280 ? -3.228 20.206 -21.170 1.00 42.91 284 THR A N 1
ATOM 2020 C CA . THR A 1 280 ? -1.835 19.812 -20.922 1.00 43.65 284 THR A CA 1
ATOM 2021 C C . THR A 1 280 ? -1.605 19.110 -19.576 1.00 45.87 284 THR A C 1
ATOM 2022 O O . THR A 1 280 ? -0.739 18.234 -19.512 1.00 46.53 284 THR A O 1
ATOM 2026 N N . ALA A 1 281 ? -2.333 19.513 -18.501 1.00 42.77 285 ALA A N 1
ATOM 2027 C CA . ALA A 1 281 ? -2.178 18.915 -17.167 1.00 43.57 285 ALA A CA 1
ATOM 2028 C C . ALA A 1 281 ? -2.355 17.384 -17.242 1.00 44.24 285 ALA A C 1
ATOM 2029 O O . ALA A 1 281 ? -3.371 16.926 -17.776 1.00 42.96 285 ALA A O 1
ATOM 2031 N N . PRO A 1 282 ? -1.332 16.597 -16.796 1.00 46.08 286 PRO A N 1
ATOM 2032 C CA . PRO A 1 282 ? -1.415 15.122 -16.892 1.00 45.32 286 PRO A CA 1
ATOM 2033 C C . PRO A 1 282 ? -2.740 14.518 -16.423 1.00 45.58 286 PRO A C 1
ATOM 2034 O O . PRO A 1 282 ? -3.258 14.902 -15.376 1.00 46.05 286 PRO A O 1
ATOM 2038 N N . LYS A 1 283 ? -3.317 13.625 -17.237 1.00 37.53 287 LYS A N 1
ATOM 2039 C CA . LYS A 1 283 ? -4.620 13.021 -16.942 1.00 37.41 287 LYS A CA 1
ATOM 2040 C C . LYS A 1 283 ? -4.524 11.978 -15.854 1.00 39.60 287 LYS A C 1
ATOM 2041 O O . LYS A 1 283 ? -3.575 11.186 -15.809 1.00 39.07 287 LYS A O 1
ATOM 2047 N N . HIS A 1 284 ? -5.535 11.983 -14.982 1.00 40.81 288 HIS A N 1
ATOM 2048 C CA . HIS A 1 284 ? -5.673 11.063 -13.864 1.00 41.86 288 HIS A CA 1
ATOM 2049 C C . HIS A 1 284 ? -7.132 10.660 -13.664 1.00 42.51 288 HIS A C 1
ATOM 2050 O O . HIS A 1 284 ? -8.042 11.408 -14.018 1.00 41.98 288 HIS A O 1
ATOM 2057 N N . CYS A 1 285 ? -7.341 9.511 -13.016 1.00 39.50 289 CYS A N 1
ATOM 2058 C CA . CYS A 1 285 ? -8.630 9.125 -12.459 1.00 39.30 289 CYS A CA 1
ATOM 2059 C C . CYS A 1 285 ? -8.327 9.061 -10.928 1.00 41.61 289 CYS A C 1
ATOM 2060 O O . CYS A 1 285 ? -7.182 9.309 -10.527 1.00 42.45 289 CYS A O 1
ATOM 2063 N N . GLY A 1 286 ? -9.328 8.775 -10.106 1.00 44.43 290 GLY A N 1
ATOM 2064 C CA . GLY A 1 286 ? -9.134 8.661 -8.667 1.00 44.91 290 GLY A CA 1
ATOM 2065 C C . GLY A 1 286 ? -10.003 7.617 -8.002 1.00 45.43 290 GLY A C 1
ATOM 2066 O O . GLY A 1 286 ? -11.002 7.192 -8.578 1.00 44.29 290 GLY A O 1
ATOM 2067 N N . ILE A 1 287 ? -9.624 7.204 -6.778 1.00 42.62 291 ILE A N 1
ATOM 2068 C CA . ILE A 1 287 ? -10.411 6.290 -5.946 1.00 42.32 291 ILE A CA 1
ATOM 2069 C C . ILE A 1 287 ? -10.844 7.055 -4.701 1.00 44.27 291 ILE A C 1
ATOM 2070 O O . ILE A 1 287 ? -9.996 7.466 -3.906 1.00 45.29 291 ILE A O 1
ATOM 2075 N N . LEU A 1 288 ? -12.159 7.308 -4.581 1.00 44.66 292 LEU A N 1
ATOM 2076 C CA . LEU A 1 288 ? -12.772 8.004 -3.454 1.00 44.79 292 LEU A CA 1
ATOM 2077 C C . LEU A 1 288 ? -13.193 6.946 -2.441 1.00 46.44 292 LEU A C 1
ATOM 2078 O O . LEU A 1 288 ? -14.089 6.146 -2.729 1.00 45.01 292 LEU A O 1
ATOM 2083 N N . ASN A 1 289 ? -12.503 6.913 -1.274 1.00 54.64 293 ASN A N 1
ATOM 2084 C CA . ASN A 1 289 ? -12.750 5.958 -0.185 1.00 55.02 293 ASN A CA 1
ATOM 2085 C C . ASN A 1 289 ? -13.600 6.638 0.860 1.00 57.28 293 ASN A C 1
ATOM 2086 O O . ASN A 1 289 ? -13.151 7.597 1.478 1.00 58.28 293 ASN A O 1
ATOM 2091 N N . ILE A 1 290 ? -14.822 6.155 1.061 1.00 53.23 294 ILE A N 1
ATOM 2092 C CA . ILE A 1 290 ? -15.757 6.738 2.020 1.00 53.16 294 ILE A CA 1
ATOM 2093 C C . ILE A 1 290 ? -15.943 5.819 3.203 1.00 54.76 294 ILE A C 1
ATOM 2094 O O . ILE A 1 290 ? -16.452 4.714 3.034 1.00 53.85 294 ILE A O 1
ATOM 2099 N N . THR A 1 291 ? -15.568 6.297 4.410 1.00 62.29 295 THR A N 1
ATOM 2100 C CA . THR A 1 291 ? -15.745 5.606 5.693 1.00 62.90 295 THR A CA 1
ATOM 2101 C C . THR A 1 291 ? -16.517 6.562 6.598 1.00 65.15 295 THR A C 1
ATOM 2102 O O . THR A 1 291 ? -15.956 7.562 7.070 1.00 65.74 295 THR A O 1
ATOM 2106 N N . GLY A 1 292 ? -17.807 6.274 6.778 1.00 57.46 296 GLY A N 1
ATOM 2107 C CA . GLY A 1 292 ? -18.702 7.105 7.573 1.00 57.90 296 GLY A CA 1
ATOM 2108 C C . GLY A 1 292 ? -18.973 8.405 6.851 1.00 58.65 296 GLY A C 1
ATOM 2109 O O . GLY A 1 292 ? -19.572 8.391 5.775 1.00 57.77 296 GLY A O 1
ATOM 2110 N N . LYS A 1 293 ? -18.481 9.521 7.405 1.00 68.65 297 LYS A N 1
ATOM 2111 C CA . LYS A 1 293 ? -18.604 10.863 6.823 1.00 68.68 297 LYS A CA 1
ATOM 2112 C C . LYS A 1 293 ? -17.231 11.382 6.355 1.00 70.16 297 LYS A C 1
ATOM 2113 O O . LYS A 1 293 ? -17.125 12.506 5.852 1.00 70.20 297 LYS A O 1
ATOM 2119 N N . ASP A 1 294 ? -16.186 10.543 6.514 1.00 65.35 298 ASP A N 1
ATOM 2120 C CA . ASP A 1 294 ? -14.809 10.834 6.116 1.00 65.55 298 ASP A CA 1
ATOM 2121 C C . ASP A 1 294 ? -14.500 10.235 4.748 1.00 66.31 298 ASP A C 1
ATOM 2122 O O . ASP A 1 294 ? -15.115 9.243 4.342 1.00 65.19 298 ASP A O 1
ATOM 2127 N N . PHE A 1 295 ? -13.495 10.810 4.071 1.00 64.12 299 PHE A N 1
ATOM 2128 C CA . PHE A 1 295 ? -13.029 10.311 2.793 1.00 63.33 299 PHE A CA 1
ATOM 2129 C C . PHE A 1 295 ? -11.538 10.458 2.573 1.00 65.62 299 PHE A C 1
ATOM 2130 O O . PHE A 1 295 ? -10.911 11.391 3.079 1.00 66.36 299 PHE A O 1
ATOM 2138 N N . HIS A 1 296 ? -10.992 9.548 1.77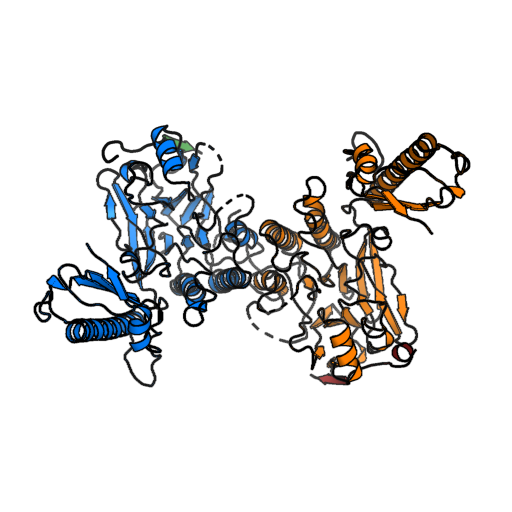5 1.00 77.06 300 HIS A N 1
ATOM 2139 C CA . HIS A 1 296 ? -9.611 9.572 1.332 1.00 77.64 300 HIS A CA 1
ATOM 2140 C C . HIS A 1 296 ? -9.608 9.395 -0.205 1.00 76.64 300 HIS A C 1
ATOM 2141 O O . HIS A 1 296 ? -9.999 8.338 -0.716 1.00 75.41 300 HIS A O 1
ATOM 2148 N N . LEU A 1 297 ? -9.158 10.436 -0.919 1.00 54.61 301 LEU A N 1
ATOM 2149 C CA . LEU A 1 297 ? -9.061 10.421 -2.356 1.00 53.71 301 LEU A CA 1
ATOM 2150 C C . LEU A 1 297 ? -7.663 10.048 -2.809 1.00 55.85 301 LEU A C 1
ATOM 2151 O O . LEU A 1 297 ? -6.701 10.752 -2.480 1.00 57.31 301 LEU A O 1
ATOM 2156 N N . GLU A 1 298 ? -7.548 8.944 -3.561 1.00 48.56 302 GLU A N 1
ATOM 2157 C CA . GLU A 1 298 ? -6.270 8.493 -4.101 1.00 49.10 302 GLU A CA 1
ATOM 2158 C C . GLU A 1 298 ? -6.230 8.829 -5.601 1.00 50.14 302 GLU A C 1
ATOM 2159 O O . GLU A 1 298 ? -7.131 8.415 -6.329 1.00 49.13 302 GLU A O 1
ATOM 2165 N N . LYS A 1 299 ? -5.187 9.541 -6.064 1.00 53.38 303 LYS A N 1
ATOM 2166 C CA . LYS A 1 299 ? -5.035 9.893 -7.480 1.00 53.05 303 LYS A CA 1
ATOM 2167 C C . LYS A 1 299 ? -4.227 8.848 -8.250 1.00 54.34 303 LYS A C 1
ATOM 2168 O O . LYS A 1 299 ? -3.241 8.308 -7.727 1.00 55.03 303 LYS A O 1
ATOM 2174 N N . ILE A 1 300 ? -4.690 8.523 -9.473 1.00 48.67 304 ILE A N 1
ATOM 2175 C CA . ILE A 1 300 ? -4.057 7.511 -10.311 1.00 47.98 304 ILE A CA 1
ATOM 2176 C C . ILE A 1 300 ? -3.768 8.079 -11.676 1.00 48.78 304 ILE A C 1
ATOM 2177 O O . ILE A 1 300 ? -4.688 8.465 -12.391 1.00 48.15 304 ILE A O 1
ATOM 2182 N N . ARG A 1 301 ? -2.490 8.093 -12.046 1.00 55.61 305 ARG A N 1
ATOM 2183 C CA . ARG A 1 301 ? -2.002 8.577 -13.329 1.00 54.19 305 ARG A CA 1
ATOM 2184 C C . ARG A 1 301 ? -2.390 7.608 -14.453 1.00 53.81 305 ARG A C 1
ATOM 2185 O O . ARG A 1 301 ? -2.107 6.402 -14.372 1.00 53.60 305 ARG A O 1
ATOM 2193 N N . LEU A 1 302 ? -3.048 8.143 -15.494 1.00 44.67 306 LEU A N 1
ATOM 2194 C CA . LEU A 1 302 ? -3.442 7.359 -16.655 1.00 43.55 306 LEU A CA 1
ATOM 2195 C C . LEU A 1 302 ? -2.227 7.182 -17.548 1.00 45.22 306 LEU A C 1
ATOM 2196 O O . LEU A 1 302 ? -1.616 8.175 -17.978 1.00 46.15 306 LEU A O 1
ATOM 2201 N N . ARG A 1 303 ? -1.869 5.921 -17.804 1.00 46.83 307 ARG A N 1
ATOM 2202 C CA . ARG A 1 303 ? -0.693 5.507 -18.562 1.00 46.31 307 ARG A CA 1
ATOM 2203 C C . ARG A 1 303 ? -0.834 5.558 -20.066 1.00 46.17 307 ARG A C 1
ATOM 2204 O O . ARG A 1 303 ? 0.184 5.601 -20.773 1.00 45.85 307 ARG A O 1
ATOM 2212 N N . THR A 1 304 ? -2.083 5.443 -20.560 1.00 36.87 308 THR A N 1
ATOM 2213 C CA . THR A 1 304 ? -2.393 5.355 -21.994 1.00 35.48 308 THR A CA 1
ATOM 2214 C C . THR A 1 304 ? -2.626 6.708 -22.676 1.00 35.29 308 THR A C 1
ATOM 2215 O O . THR A 1 304 ? -2.709 6.744 -23.898 1.00 34.12 308 THR A O 1
ATOM 2219 N N . VAL A 1 305 ? -2.736 7.797 -21.911 1.00 33.27 309 VAL A N 1
ATOM 2220 C CA . VAL A 1 305 ? -2.958 9.123 -22.490 1.00 33.42 309 VAL A CA 1
ATOM 2221 C C . VAL A 1 305 ? -1.686 9.605 -23.229 1.00 35.93 309 VAL A C 1
ATOM 2222 O O . VAL A 1 305 ? -0.593 9.582 -22.662 1.00 36.39 309 VAL A O 1
ATOM 2226 N N . ARG A 1 306 ? -1.844 10.023 -24.496 1.00 36.51 310 ARG A N 1
ATOM 2227 C CA . ARG A 1 306 ? -0.759 10.538 -25.336 1.00 36.92 310 ARG A CA 1
ATOM 2228 C C . ARG A 1 306 ? -0.166 11.788 -24.663 1.00 38.65 310 ARG A C 1
ATOM 2229 O O . ARG A 1 306 ? -0.928 12.664 -24.259 1.00 38.13 310 ARG A O 1
ATOM 2237 N N . PRO A 1 307 ? 1.168 11.914 -24.513 1.00 41.31 311 PRO A N 1
ATOM 2238 C CA . PRO A 1 307 ? 1.706 13.152 -23.938 1.00 41.82 311 PRO A CA 1
ATOM 2239 C C . PRO A 1 307 ? 1.353 14.375 -24.799 1.00 41.21 311 PRO A C 1
ATOM 2240 O O . PRO A 1 307 ? 1.306 14.286 -26.047 1.00 39.27 311 PRO A O 1
ATOM 2244 N N . PHE A 1 308 ? 1.044 15.497 -24.108 1.00 38.95 312 PHE A N 1
ATOM 2245 C CA . PHE A 1 308 ? 0.729 16.799 -24.705 1.00 38.59 312 PHE A CA 1
ATOM 2246 C C . PHE A 1 308 ? 1.525 17.923 -24.019 1.00 41.47 312 PHE A C 1
ATOM 2247 O O . PHE A 1 308 ? 1.245 18.267 -22.869 1.00 42.02 312 PHE A O 1
ATOM 2255 N N . ILE A 1 309 ? 2.504 18.511 -24.737 1.00 37.84 313 ILE A N 1
ATOM 2256 C CA . ILE A 1 309 ? 3.297 19.636 -24.223 1.00 38.15 313 ILE A CA 1
ATOM 2257 C C . ILE A 1 309 ? 2.978 20.909 -25.018 1.00 38.95 313 ILE A C 1
ATOM 2258 O O . ILE A 1 309 ? 2.985 20.912 -26.256 1.00 37.79 313 ILE A O 1
ATOM 2263 N N . MET A 1 310 ? 2.735 21.993 -24.286 1.00 48.32 314 MET A N 1
ATOM 2264 C CA . MET A 1 310 ? 2.491 23.318 -24.829 1.00 48.54 314 MET A CA 1
ATOM 2265 C C . MET A 1 310 ? 3.498 24.313 -24.271 1.00 50.20 314 MET A C 1
ATOM 2266 O O . MET A 1 310 ? 3.794 24.304 -23.079 1.00 50.13 314 MET A O 1
ATOM 2271 N N . LYS A 1 311 ? 3.966 25.208 -25.129 1.00 47.03 315 LYS A N 1
ATOM 2272 C CA . LYS A 1 311 ? 4.862 26.295 -24.763 1.00 48.08 315 LYS A CA 1
ATOM 2273 C C . LYS A 1 311 ? 4.212 27.611 -25.212 1.00 48.99 315 LYS A C 1
ATOM 2274 O O . LYS A 1 311 ? 3.740 27.712 -26.351 1.00 47.92 315 LYS A O 1
ATOM 2280 N N . ASP A 1 312 ? 4.155 28.598 -24.304 1.00 60.27 316 ASP A N 1
ATOM 2281 C CA . ASP A 1 312 ? 3.623 29.937 -24.587 1.00 60.10 316 ASP A CA 1
ATOM 2282 C C . ASP A 1 312 ? 4.828 30.845 -24.745 1.00 61.50 316 ASP A C 1
ATOM 2283 O O . ASP A 1 312 ? 5.567 31.042 -23.787 1.00 62.26 316 ASP A O 1
ATOM 2288 N N . ILE A 1 313 ? 5.075 31.324 -25.970 1.00 38.10 317 ILE A N 1
ATOM 2289 C CA . ILE A 1 313 ? 6.261 32.128 -26.283 1.00 38.87 317 ILE A CA 1
ATOM 2290 C C . ILE A 1 313 ? 5.896 33.550 -26.688 1.00 39.94 317 ILE A C 1
ATOM 2291 O O . ILE A 1 313 ? 4.975 33.773 -27.478 1.00 38.34 317 ILE A O 1
ATOM 2296 N N . ILE A 1 314 ? 6.650 34.503 -26.141 1.00 46.91 318 ILE A N 1
ATOM 2297 C CA . ILE A 1 314 ? 6.574 35.930 -26.445 1.00 47.33 318 ILE A CA 1
ATOM 2298 C C . ILE A 1 314 ? 7.952 36.249 -27.043 1.00 49.24 318 ILE A C 1
ATOM 2299 O O . ILE A 1 314 ? 8.952 36.223 -26.318 1.00 49.59 318 ILE A O 1
ATOM 2304 N N . LEU A 1 315 ? 8.010 36.496 -28.371 1.00 37.41 319 LEU A N 1
ATOM 2305 C CA . LEU A 1 315 ? 9.273 36.781 -29.065 1.00 37.94 319 LEU A CA 1
ATOM 2306 C C . LEU A 1 315 ? 10.022 37.989 -28.575 1.00 38.94 319 LEU A C 1
ATOM 2307 O O . LEU A 1 315 ? 11.250 37.941 -28.534 1.00 39.42 319 LEU A O 1
ATOM 2312 N N . SER A 1 316 ? 9.306 39.036 -28.180 1.00 43.78 320 SER A N 1
ATOM 2313 C CA . SER A 1 316 ? 9.931 40.244 -27.658 1.00 44.79 320 SER A CA 1
ATOM 2314 C C . SER A 1 316 ? 10.677 39.974 -26.354 1.00 45.29 320 SER A C 1
ATOM 2315 O O . SER A 1 316 ? 11.493 40.785 -25.919 1.00 46.33 320 SER A O 1
ATOM 2318 N N . GLU A 1 317 ? 10.396 38.832 -25.735 1.00 50.89 321 GLU A N 1
ATOM 2319 C CA . GLU A 1 317 ? 11.049 38.462 -24.485 1.00 51.25 321 GLU A CA 1
ATOM 2320 C C . GLU A 1 317 ? 12.251 37.558 -24.730 1.00 53.69 321 GLU A C 1
ATOM 2321 O O . GLU A 1 317 ? 12.897 37.102 -23.790 1.00 54.50 321 GLU A O 1
ATOM 2327 N N . VAL A 1 318 ? 12.546 37.302 -25.998 1.00 45.73 322 VAL A N 1
ATOM 2328 C CA . VAL A 1 318 ? 13.690 36.479 -26.365 1.00 45.74 322 VAL A CA 1
ATOM 2329 C C . VAL A 1 318 ? 14.852 37.361 -26.812 1.00 48.34 322 VAL A C 1
ATOM 2330 O O . VAL A 1 318 ? 14.976 37.694 -27.989 1.00 48.10 322 VAL A O 1
ATOM 2334 N N . SER A 1 319 ? 15.695 37.736 -25.856 1.00 69.46 323 SER A N 1
ATOM 2335 C CA . SER A 1 319 ? 16.816 38.634 -26.109 1.00 70.43 323 SER A CA 1
ATOM 2336 C C . SER A 1 319 ? 17.651 38.217 -27.315 1.00 70.45 323 SER A C 1
ATOM 2337 O O . SER A 1 319 ? 18.156 39.061 -28.052 1.00 71.06 323 SER A O 1
ATOM 2340 N N . SER A 1 320 ? 17.799 36.913 -27.509 1.00 64.32 324 SER A N 1
ATOM 2341 C CA . SER A 1 320 ? 18.613 36.394 -28.601 1.00 65.70 324 SER A CA 1
ATOM 2342 C C . SER A 1 320 ? 18.170 36.934 -29.960 1.00 66.21 324 SER A C 1
ATOM 2343 O O . SER A 1 320 ? 18.985 37.089 -30.868 1.00 67.95 324 SER A O 1
ATOM 2346 N N . ILE A 1 321 ? 16.879 37.216 -30.095 1.00 44.37 325 ILE A N 1
ATOM 2347 C CA . ILE A 1 321 ? 16.331 37.684 -31.365 1.00 43.80 325 ILE A CA 1
ATOM 2348 C C . ILE A 1 321 ? 16.158 39.200 -31.409 1.00 44.50 325 ILE A C 1
ATOM 2349 O O . ILE A 1 321 ? 15.356 39.766 -30.668 1.00 44.46 325 ILE A O 1
ATOM 2354 N N . PRO A 1 322 ? 16.915 39.847 -32.289 1.00 42.05 326 PRO A N 1
ATOM 2355 C CA . PRO A 1 322 ? 16.834 41.300 -32.470 1.00 42.80 326 PRO A CA 1
ATOM 2356 C C . PRO A 1 322 ? 15.562 41.685 -33.211 1.00 42.37 326 PRO A C 1
ATOM 2357 O O . PRO A 1 322 ? 15.298 41.143 -34.282 1.00 41.91 326 PRO A O 1
ATOM 2361 N N . PRO A 1 323 ? 14.785 42.607 -32.653 1.00 39.17 327 PRO A N 1
ATOM 2362 C CA . PRO A 1 323 ? 13.502 42.966 -33.256 1.00 38.77 327 PRO A CA 1
ATOM 2363 C C . PRO A 1 323 ? 13.661 43.884 -34.446 1.00 39.36 327 PRO A C 1
ATOM 2364 O O . PRO A 1 323 ? 14.706 44.523 -34.604 1.00 40.24 327 PRO A O 1
ATOM 2368 N N . MET A 1 324 ? 12.603 43.968 -35.272 1.00 44.21 328 MET A N 1
ATOM 2369 C CA . MET A 1 324 ? 12.495 44.940 -36.365 1.00 44.77 328 MET A CA 1
ATOM 2370 C C . MET A 1 324 ? 13.578 44.865 -37.455 1.00 45.65 328 MET A C 1
ATOM 2371 O O . MET A 1 324 ? 13.964 45.873 -38.067 1.00 46.31 328 MET A O 1
ATOM 2376 N N . VAL A 1 325 ? 14.083 43.649 -37.669 1.00 40.30 329 VAL A N 1
ATOM 2377 C CA . VAL A 1 325 ? 15.058 43.343 -38.717 1.00 40.65 329 VAL A CA 1
ATOM 2378 C C . VAL A 1 325 ? 14.565 42.021 -39.322 1.00 39.69 329 VAL A C 1
ATOM 2379 O O . VAL A 1 325 ? 13.690 41.374 -38.737 1.00 38.85 329 VAL A O 1
ATOM 2383 N N . GLU A 1 326 ? 15.137 41.616 -40.473 1.00 44.04 330 GLU A N 1
ATOM 2384 C CA . GLU A 1 326 ? 14.825 40.366 -41.179 1.00 43.28 330 GLU A CA 1
ATOM 2385 C C . GLU A 1 326 ? 15.410 39.244 -40.327 1.00 42.89 330 GLU A C 1
ATOM 2386 O O . GLU A 1 326 ? 16.567 38.864 -40.489 1.00 44.68 330 GLU A O 1
ATOM 2392 N N . ASN A 1 327 ? 14.626 38.811 -39.333 1.00 37.86 331 ASN A N 1
ATOM 2393 C CA . ASN A 1 327 ? 14.991 37.851 -38.279 1.00 37.34 331 ASN A CA 1
ATOM 2394 C C . ASN A 1 327 ? 14.361 36.467 -38.380 1.00 36.97 331 ASN A C 1
ATOM 2395 O O . ASN A 1 327 ? 14.316 35.774 -37.367 1.00 35.88 331 ASN A O 1
ATOM 2400 N N . LYS A 1 328 ? 13.867 36.059 -39.562 1.00 44.98 332 LYS A N 1
ATOM 2401 C CA . LYS A 1 328 ? 13.240 34.742 -39.735 1.00 44.07 332 LYS A CA 1
ATOM 2402 C C . LYS A 1 328 ? 14.160 33.608 -39.294 1.00 46.38 332 LYS A C 1
ATOM 2403 O O . LYS A 1 328 ? 13.719 32.726 -38.553 1.00 44.59 332 LYS A O 1
ATOM 2409 N N . LYS A 1 329 ? 15.438 33.658 -39.718 1.00 46.52 333 LYS A N 1
ATOM 2410 C CA . LYS A 1 329 ? 16.443 32.647 -39.387 1.00 47.68 333 LYS A CA 1
ATOM 2411 C C . LYS A 1 329 ? 16.542 32.465 -37.867 1.00 47.56 333 LYS A C 1
ATOM 2412 O O . LYS A 1 329 ? 16.383 31.344 -37.376 1.00 46.81 333 LYS A O 1
ATOM 2418 N N . GLU A 1 330 ? 16.688 33.586 -37.131 1.00 43.47 334 GLU A N 1
ATOM 2419 C CA . GLU A 1 330 ? 16.776 33.559 -35.666 1.00 42.66 334 GLU A CA 1
ATOM 2420 C C . GLU A 1 330 ? 15.478 33.150 -34.988 1.00 41.76 334 GLU A C 1
ATOM 2421 O O . GLU A 1 330 ? 15.528 32.378 -34.034 1.00 41.44 334 GLU A O 1
ATOM 2427 N N . VAL A 1 331 ? 14.308 33.589 -35.529 1.00 32.78 335 VAL A N 1
ATOM 2428 C CA . VAL A 1 331 ? 12.988 33.186 -35.010 1.00 31.76 335 VAL A CA 1
ATOM 2429 C C . VAL A 1 331 ? 12.875 31.653 -35.100 1.00 31.05 335 VAL A C 1
ATOM 2430 O O . VAL A 1 331 ? 12.570 30.999 -34.103 1.00 30.61 335 VAL A O 1
ATOM 2434 N N . LEU A 1 332 ? 13.179 31.090 -36.288 1.00 38.53 336 LEU A N 1
ATOM 2435 C CA . LEU A 1 332 ? 13.099 29.650 -36.612 1.00 38.69 336 LEU A CA 1
ATOM 2436 C C . LEU A 1 332 ? 14.001 28.788 -35.740 1.00 40.09 336 LEU A C 1
ATOM 2437 O O . LEU A 1 332 ? 13.522 27.806 -35.182 1.00 39.19 336 LEU A O 1
ATOM 2442 N N . THR A 1 333 ? 15.281 29.190 -35.576 1.00 39.19 337 THR A N 1
ATOM 2443 C CA . THR A 1 333 ? 16.262 28.491 -34.741 1.00 39.85 337 THR A CA 1
ATOM 2444 C C . THR A 1 333 ? 15.745 28.345 -33.318 1.00 39.43 337 THR A C 1
ATOM 2445 O O . THR A 1 333 ? 15.812 27.252 -32.752 1.00 38.98 337 THR A O 1
ATOM 2449 N N . TYR A 1 334 ? 15.235 29.452 -32.744 1.00 43.38 338 TYR A N 1
ATOM 2450 C CA . TYR A 1 334 ? 14.685 29.447 -31.398 1.00 41.93 338 TYR A CA 1
ATOM 2451 C C . TYR A 1 334 ? 13.474 28.529 -31.290 1.00 41.08 338 TYR A C 1
ATOM 2452 O O . TYR A 1 334 ? 13.448 27.687 -30.392 1.00 40.75 338 TYR A O 1
ATOM 2461 N N . LEU A 1 335 ? 12.486 28.670 -32.202 1.00 32.80 339 LEU A N 1
ATOM 2462 C CA . LEU A 1 335 ? 11.260 27.850 -32.189 1.00 30.82 339 LEU A CA 1
ATOM 2463 C C . LEU A 1 335 ? 11.522 26.362 -32.379 1.00 31.67 339 LEU A C 1
ATOM 2464 O O . LEU A 1 335 ? 10.894 25.540 -31.708 1.00 29.84 339 LEU A O 1
ATOM 2469 N N . ILE A 1 336 ? 12.474 26.013 -33.271 1.00 39.41 340 ILE A N 1
ATOM 2470 C CA . ILE A 1 336 ? 12.862 24.610 -33.528 1.00 39.88 340 ILE A CA 1
ATOM 2471 C C . ILE A 1 336 ? 13.456 24.023 -32.234 1.00 41.60 340 ILE A C 1
ATOM 2472 O O . ILE A 1 336 ? 13.127 22.895 -31.871 1.00 41.14 340 ILE A O 1
ATOM 2477 N N . SER A 1 337 ? 14.265 24.828 -31.499 1.00 38.84 341 SER A N 1
ATOM 2478 C CA . SER A 1 337 ? 14.848 24.387 -30.225 1.00 38.97 341 SER A CA 1
ATOM 2479 C C . SER A 1 337 ? 13.772 24.167 -29.146 1.00 38.12 341 SER A C 1
ATOM 2480 O O . SER A 1 337 ? 13.926 23.291 -28.289 1.00 37.86 341 SER A O 1
ATOM 2483 N N . LYS A 1 338 ? 12.676 24.940 -29.211 1.00 38.76 342 LYS A N 1
ATOM 2484 C CA . LYS A 1 338 ? 11.556 24.816 -28.273 1.00 37.32 342 LYS A CA 1
ATOM 2485 C C . LYS A 1 338 ? 10.720 23.571 -28.563 1.00 37.53 342 LYS A C 1
ATOM 2486 O O . LYS A 1 338 ? 10.192 22.986 -27.619 1.00 36.90 342 LYS A O 1
ATOM 2492 N N . VAL A 1 339 ? 10.601 23.158 -29.851 1.00 35.04 343 VAL A N 1
ATOM 2493 C CA . VAL A 1 339 ? 9.851 21.942 -30.209 1.00 34.07 343 VAL A CA 1
ATOM 2494 C C . VAL A 1 339 ? 10.648 20.725 -29.694 1.00 36.45 343 VAL A C 1
ATOM 2495 O O . VAL A 1 339 ? 10.074 19.848 -29.046 1.00 35.55 343 VAL A O 1
ATOM 2499 N N . GLU A 1 340 ? 11.973 20.706 -29.968 1.00 42.13 344 GLU A N 1
ATOM 2500 C CA . GLU A 1 340 ? 12.929 19.672 -29.539 1.00 42.91 344 GLU A CA 1
ATOM 2501 C C . GLU A 1 340 ? 12.860 19.480 -28.038 1.00 43.13 344 GLU A C 1
ATOM 2502 O O . GLU A 1 340 ? 12.782 18.347 -27.575 1.00 42.76 344 GLU A O 1
ATOM 2508 N N . GLU A 1 341 ? 12.873 20.601 -27.280 1.00 59.39 345 GLU A N 1
ATOM 2509 C CA . GLU A 1 341 ? 12.775 20.623 -25.824 1.00 59.15 345 GLU A CA 1
ATOM 2510 C C . GLU A 1 341 ? 11.438 20.028 -25.395 1.00 59.37 345 GLU A C 1
ATOM 2511 O O . GLU A 1 341 ? 11.415 19.188 -24.501 1.00 59.45 345 GLU A O 1
ATOM 2517 N N . ALA A 1 342 ? 10.333 20.449 -26.044 1.00 35.26 346 ALA A N 1
ATOM 2518 C CA . ALA A 1 342 ? 8.987 19.941 -25.757 1.00 33.52 346 ALA A CA 1
ATOM 2519 C C . ALA A 1 342 ? 8.877 18.430 -26.010 1.00 33.77 346 ALA A C 1
ATOM 2520 O O . ALA A 1 342 ? 8.267 17.742 -25.195 1.00 33.09 346 ALA A O 1
ATOM 2522 N N . ILE A 1 343 ? 9.492 17.911 -27.113 1.00 32.21 347 ILE A N 1
ATOM 2523 C CA . ILE A 1 343 ? 9.491 16.462 -27.451 1.00 32.25 347 ILE A CA 1
ATOM 2524 C C . ILE A 1 343 ? 10.201 15.657 -26.348 1.00 34.95 347 ILE A C 1
ATOM 2525 O O . ILE A 1 343 ? 9.675 14.633 -25.885 1.00 34.63 347 ILE A O 1
ATOM 2530 N N . THR A 1 344 ? 11.374 16.157 -25.908 1.00 46.46 348 THR A N 1
ATOM 2531 C CA . THR A 1 344 ? 12.156 15.546 -24.834 1.00 47.30 348 THR A CA 1
ATOM 2532 C C . THR A 1 344 ? 11.350 15.490 -23.543 1.00 47.30 348 THR A C 1
ATOM 2533 O O . THR A 1 344 ? 11.331 14.444 -22.904 1.00 47.11 348 THR A O 1
ATOM 2537 N N . GLU A 1 345 ? 10.643 16.587 -23.191 1.00 46.68 349 GLU A N 1
ATOM 2538 C CA . GLU A 1 345 ? 9.795 16.647 -21.995 1.00 46.22 349 GLU A CA 1
ATOM 2539 C C . GLU A 1 345 ? 8.613 15.670 -22.109 1.00 47.25 349 GLU A C 1
ATOM 2540 O O . GLU A 1 345 ? 8.267 15.027 -21.119 1.00 47.54 349 GLU A O 1
ATOM 2546 N N . ALA A 1 346 ? 7.996 15.577 -23.307 1.00 40.74 350 ALA A N 1
ATOM 2547 C CA . ALA A 1 346 ? 6.872 14.679 -23.570 1.00 39.59 350 ALA A CA 1
ATOM 2548 C C . ALA A 1 346 ? 7.279 13.232 -23.386 1.00 41.25 350 ALA A C 1
ATOM 2549 O O . ALA A 1 346 ? 6.571 12.495 -22.702 1.00 40.77 350 ALA A O 1
ATOM 2551 N N . ASN A 1 347 ? 8.424 12.821 -24.004 1.00 39.63 351 ASN A N 1
ATOM 2552 C CA . ASN A 1 347 ? 8.954 11.451 -23.900 1.00 39.75 351 ASN A CA 1
ATOM 2553 C C . ASN A 1 347 ? 9.255 11.093 -22.450 1.00 41.45 351 ASN A C 1
ATOM 2554 O O . ASN A 1 347 ? 8.896 10.002 -22.017 1.00 41.15 351 ASN A O 1
ATOM 2559 N N . ALA A 1 348 ? 9.846 12.049 -21.684 1.00 48.53 352 ALA A N 1
ATOM 2560 C CA . ALA A 1 348 ? 10.163 11.872 -20.256 1.00 49.27 352 ALA A CA 1
ATOM 2561 C C . ALA A 1 348 ? 8.885 11.719 -19.425 1.00 49.68 352 ALA A C 1
ATOM 2562 O O . ALA A 1 348 ? 8.852 10.880 -18.523 1.00 49.64 352 ALA A O 1
ATOM 2564 N N . GLN A 1 349 ? 7.838 12.519 -19.751 1.00 49.58 353 GLN A N 1
ATOM 2565 C CA . GLN A 1 349 ? 6.510 12.494 -19.117 1.00 48.92 353 GLN A CA 1
ATOM 2566 C C . GLN A 1 349 ? 5.868 11.101 -19.284 1.00 49.59 353 GLN A C 1
ATOM 2567 O O . GLN A 1 349 ? 5.296 10.581 -18.325 1.00 49.54 353 GLN A O 1
ATOM 2573 N N . TRP A 1 350 ? 6.005 10.492 -20.484 1.00 49.60 354 TRP A N 1
ATOM 2574 C CA . TRP A 1 350 ? 5.469 9.174 -20.792 1.00 49.09 354 TRP A CA 1
ATOM 2575 C C . TRP A 1 350 ? 6.198 8.052 -20.054 1.00 51.17 354 TRP A C 1
ATOM 2576 O O . TRP A 1 350 ? 5.523 7.178 -19.513 1.00 50.47 354 TRP A O 1
ATOM 2587 N N . TYR A 1 351 ? 7.558 8.039 -20.070 1.00 45.81 355 TYR A N 1
ATOM 2588 C CA . TYR A 1 351 ? 8.353 7.013 -19.366 1.00 46.83 355 TYR A CA 1
ATOM 2589 C C . TYR A 1 351 ? 8.068 7.022 -17.865 1.00 49.16 355 TYR A C 1
ATOM 2590 O O . TYR A 1 351 ? 7.993 5.956 -17.253 1.00 49.17 355 TYR A O 1
ATOM 2599 N N . GLU A 1 352 ? 7.836 8.233 -17.307 1.00 90.85 356 GLU A N 1
ATOM 2600 C CA . GLU A 1 352 ? 7.450 8.491 -15.921 1.00 91.66 356 GLU A CA 1
ATOM 2601 C C . GLU A 1 352 ? 6.127 7.768 -15.654 1.00 92.46 356 GLU A C 1
ATOM 2602 O O . GLU A 1 352 ? 6.070 6.955 -14.737 1.00 92.78 356 GLU A O 1
ATOM 2608 N N . ALA A 1 353 ? 5.104 7.994 -16.514 1.00 62.65 357 ALA A N 1
ATOM 2609 C CA . ALA A 1 353 ? 3.782 7.368 -16.415 1.00 61.76 357 ALA A CA 1
ATOM 2610 C C . ALA A 1 353 ? 3.836 5.828 -16.416 1.00 63.31 357 ALA A C 1
ATOM 2611 O O . ALA A 1 353 ? 3.076 5.204 -15.679 1.00 63.53 357 ALA A O 1
ATOM 2613 N N . GLN A 1 354 ? 4.766 5.229 -17.198 1.00 54.53 358 GLN A N 1
ATOM 2614 C CA . GLN A 1 354 ? 4.947 3.781 -17.331 1.00 54.38 358 GLN A CA 1
ATOM 2615 C C . GLN A 1 354 ? 5.815 3.136 -16.255 1.00 57.87 358 GLN A C 1
ATOM 2616 O O . GLN A 1 354 ? 5.702 1.926 -16.034 1.00 57.87 358 GLN A O 1
ATOM 2622 N N . GLY A 1 355 ? 6.723 3.915 -15.661 1.00 77.06 359 GLY A N 1
ATOM 2623 C CA . GLY A 1 355 ? 7.692 3.422 -14.688 1.00 78.43 359 GLY A CA 1
ATOM 2624 C C . GLY A 1 355 ? 8.776 2.634 -15.400 1.00 80.44 359 GLY A C 1
ATOM 2625 O O . GLY A 1 355 ? 9.239 1.607 -14.888 1.00 80.87 359 GLY A O 1
ATOM 2626 N N . THR A 1 356 ? 9.158 3.096 -16.624 1.00 99.88 360 THR A N 1
ATOM 2627 C CA . THR A 1 356 ? 10.152 2.441 -17.481 1.00 99.61 360 THR A CA 1
ATOM 2628 C C . THR A 1 356 ? 11.265 3.377 -17.945 1.00 100.51 360 THR A C 1
ATOM 2629 O O . THR A 1 356 ? 11.188 4.592 -17.739 1.00 100.36 360 THR A O 1
ATOM 2633 N N . VAL A 1 357 ? 12.305 2.793 -18.571 1.00 66.75 361 VAL A N 1
ATOM 2634 C CA . VAL A 1 357 ? 13.474 3.515 -19.096 1.00 66.95 361 VAL A CA 1
ATOM 2635 C C . VAL A 1 357 ? 13.624 3.345 -20.632 1.00 66.54 361 VAL A C 1
ATOM 2636 O O . VAL A 1 357 ? 13.222 2.294 -21.158 1.00 65.30 361 VAL A O 1
ATOM 2640 N N . PRO A 1 358 ? 14.211 4.339 -21.364 1.00 62.04 362 PRO A N 1
ATOM 2641 C CA . PRO A 1 358 ? 14.391 4.158 -22.818 1.00 60.98 362 PRO A CA 1
ATOM 2642 C C . PRO A 1 358 ? 15.499 3.146 -23.173 1.00 61.75 362 PRO A C 1
ATOM 2643 O O . PRO A 1 358 ? 16.686 3.495 -23.240 1.00 62.21 362 PRO A O 1
ATOM 2647 N N . VAL A 1 359 ? 15.100 1.873 -23.360 1.00 53.49 363 VAL A N 1
ATOM 2648 C CA . VAL A 1 359 ? 15.968 0.741 -23.753 1.00 53.10 363 VAL A CA 1
ATOM 2649 C C . VAL A 1 359 ? 15.242 -0.120 -24.810 1.00 53.47 363 VAL A C 1
ATOM 2650 O O . VAL A 1 359 ? 14.007 -0.100 -24.865 1.00 52.49 363 VAL A O 1
ATOM 2654 N N . VAL A 1 360 ? 16.017 -0.865 -25.637 1.00 61.07 364 VAL A N 1
ATOM 2655 C CA . VAL A 1 360 ? 15.540 -1.732 -26.725 1.00 60.33 364 VAL A CA 1
ATOM 2656 C C . VAL A 1 360 ? 14.390 -2.697 -26.363 1.00 61.37 364 VAL A C 1
ATOM 2657 O O . VAL A 1 360 ? 13.434 -2.808 -27.135 1.00 60.67 364 VAL A O 1
ATOM 2661 N N . GLU A 1 361 ? 14.473 -3.349 -25.179 1.00 67.87 365 GLU A N 1
ATOM 2662 C CA . GLU A 1 361 ? 13.467 -4.292 -24.640 1.00 67.69 365 GLU A CA 1
ATOM 2663 C C . GLU A 1 361 ? 12.170 -3.576 -24.233 1.00 68.63 365 GLU A C 1
ATOM 2664 O O . GLU A 1 361 ? 11.149 -4.235 -24.037 1.00 68.63 365 GLU A O 1
ATOM 2670 N N . ASN A 1 362 ? 12.221 -2.244 -24.056 1.00 60.56 366 ASN A N 1
ATOM 2671 C CA . ASN A 1 362 ? 11.066 -1.459 -23.634 1.00 60.24 366 ASN A CA 1
ATOM 2672 C C . ASN A 1 362 ? 10.292 -0.805 -24.765 1.00 60.43 366 ASN A C 1
ATOM 2673 O O . ASN A 1 362 ? 10.879 -0.333 -25.744 1.00 60.41 366 ASN A O 1
ATOM 2678 N N . GLU A 1 363 ? 8.962 -0.762 -24.609 1.00 68.32 367 GLU A N 1
ATOM 2679 C CA . GLU A 1 363 ? 8.059 -0.096 -25.535 1.00 67.54 367 GLU A CA 1
ATOM 2680 C C . GLU A 1 363 ? 8.438 1.416 -25.588 1.00 69.28 367 GLU A C 1
ATOM 2681 O O . GLU A 1 363 ? 8.769 2.020 -24.557 1.00 69.68 367 GLU A O 1
ATOM 2687 N N . LYS A 1 364 ? 8.465 1.973 -26.809 1.00 71.09 368 LYS A N 1
ATOM 2688 C CA . LYS A 1 364 ? 8.812 3.370 -27.075 1.00 71.34 368 LYS A CA 1
ATOM 2689 C C . LYS A 1 364 ? 7.584 4.261 -26.859 1.00 71.78 368 LYS A C 1
ATOM 2690 O O . LYS A 1 364 ? 6.459 3.747 -26.937 1.00 71.02 368 LYS A O 1
ATOM 2696 N N . PRO A 1 365 ? 7.741 5.577 -26.544 1.00 42.50 369 PRO A N 1
ATOM 2697 C CA . PRO A 1 365 ? 6.542 6.404 -26.308 1.00 42.05 369 PRO A CA 1
ATOM 2698 C C . PRO A 1 365 ? 5.742 6.618 -27.576 1.00 42.24 369 PRO A C 1
ATOM 2699 O O . PRO A 1 365 ? 6.332 6.619 -28.658 1.00 42.11 369 PRO A O 1
ATOM 2703 N N . PRO A 1 366 ? 4.412 6.845 -27.495 1.00 39.13 370 PRO A N 1
ATOM 2704 C CA . PRO A 1 366 ? 3.677 7.207 -28.719 1.00 38.14 370 PRO A CA 1
ATOM 2705 C C . PRO A 1 366 ? 4.115 8.626 -29.122 1.00 38.50 370 PRO A C 1
ATOM 2706 O O . PRO A 1 366 ? 4.682 9.347 -28.297 1.00 38.64 370 PRO A O 1
ATOM 2710 N N . LEU A 1 367 ? 3.876 9.010 -30.373 1.00 36.75 371 LEU A N 1
ATOM 2711 C CA . LEU A 1 367 ? 4.193 10.332 -30.887 1.00 36.73 371 LEU A CA 1
ATOM 2712 C C . LEU A 1 367 ? 3.452 11.368 -30.031 1.00 37.44 371 LEU A C 1
ATOM 2713 O O . LEU A 1 367 ? 2.260 11.194 -29.786 1.00 36.20 371 LEU A O 1
ATOM 2718 N N . PRO A 1 368 ? 4.143 12.404 -29.491 1.00 35.53 372 PRO A N 1
ATOM 2719 C CA . PRO A 1 368 ? 3.435 13.373 -28.637 1.00 34.70 372 PRO A CA 1
ATOM 2720 C C . PRO A 1 368 ? 2.687 14.468 -29.388 1.00 35.00 372 PRO A C 1
ATOM 2721 O O . PRO A 1 368 ? 2.945 14.713 -30.567 1.00 35.53 372 PRO A O 1
ATOM 2725 N N . LEU A 1 369 ? 1.798 15.166 -28.669 1.00 31.68 373 LEU A N 1
ATOM 2726 C CA . LEU A 1 369 ? 1.073 16.332 -29.176 1.00 30.83 373 LEU A CA 1
ATOM 2727 C C . LEU A 1 369 ? 1.874 17.534 -28.733 1.00 32.78 373 LEU A C 1
ATOM 2728 O O . LEU A 1 369 ? 2.153 17.676 -27.547 1.00 33.40 373 LEU A O 1
ATOM 2733 N N . ILE A 1 370 ? 2.347 18.343 -29.694 1.00 30.00 374 ILE A N 1
ATOM 2734 C CA . ILE A 1 370 ? 3.202 19.494 -29.382 1.00 30.47 374 ILE A CA 1
ATOM 2735 C C . ILE A 1 370 ? 2.578 20.773 -29.922 1.00 31.45 374 ILE A C 1
ATOM 2736 O O . ILE A 1 370 ? 2.221 20.839 -31.100 1.00 30.61 374 ILE A O 1
ATOM 2741 N N . ARG A 1 371 ? 2.460 21.786 -29.065 1.00 43.10 375 ARG A N 1
ATOM 2742 C CA . ARG A 1 371 ? 1.925 23.076 -29.476 1.00 42.95 375 ARG A CA 1
ATOM 2743 C C . ARG A 1 371 ? 2.715 24.283 -28.966 1.00 44.97 375 ARG A C 1
ATOM 2744 O O . ARG A 1 371 ? 2.909 24.454 -27.760 1.00 45.04 375 ARG A O 1
ATOM 2752 N N . LEU A 1 372 ? 3.148 25.138 -29.893 1.00 33.80 376 LEU A N 1
ATOM 2753 C CA . LEU A 1 372 ? 3.773 26.392 -29.526 1.00 34.28 376 LEU A CA 1
ATOM 2754 C C . LEU A 1 372 ? 2.796 27.493 -29.883 1.00 34.25 376 LEU A C 1
ATOM 2755 O O . LEU A 1 372 ? 2.341 27.537 -31.017 1.00 33.02 376 LEU A O 1
ATOM 2760 N N . ARG A 1 373 ? 2.455 28.367 -28.915 1.00 47.44 377 ARG A N 1
ATOM 2761 C CA . ARG A 1 373 ? 1.636 29.571 -29.134 1.00 47.07 377 ARG A CA 1
ATOM 2762 C C . ARG A 1 373 ? 2.642 30.702 -29.114 1.00 48.38 377 ARG A C 1
ATOM 2763 O O . ARG A 1 373 ? 3.238 30.990 -28.075 1.00 49.01 377 ARG A O 1
ATOM 2771 N N . VAL A 1 374 ? 2.845 31.331 -30.269 1.00 34.05 378 VAL A N 1
ATOM 2772 C CA . VAL A 1 374 ? 3.864 32.347 -30.442 1.00 34.83 378 VAL A CA 1
ATOM 2773 C C . VAL A 1 374 ? 3.302 33.768 -30.655 1.00 35.85 378 VAL A C 1
ATOM 2774 O O . VAL A 1 374 ? 2.687 34.062 -31.686 1.00 35.17 378 VAL A O 1
ATOM 2778 N N . ASP A 1 375 ? 3.556 34.654 -29.685 1.00 40.85 379 ASP A N 1
ATOM 2779 C CA . ASP A 1 375 ? 3.181 36.053 -29.793 1.00 41.46 379 ASP A CA 1
ATOM 2780 C C . ASP A 1 375 ? 4.343 36.739 -30.544 1.00 42.84 379 ASP A C 1
ATOM 2781 O O . ASP A 1 375 ? 5.464 36.804 -30.026 1.00 43.66 379 ASP A O 1
ATOM 2786 N N . TYR A 1 376 ? 4.065 37.237 -31.744 1.00 37.41 380 TYR A N 1
ATOM 2787 C CA . TYR A 1 376 ? 5.079 37.906 -32.550 1.00 38.03 380 TYR A CA 1
ATOM 2788 C C . TYR A 1 376 ? 5.014 39.427 -32.645 1.00 39.37 380 TYR A C 1
ATOM 2789 O O . TYR A 1 376 ? 5.421 40.014 -33.648 1.00 40.22 380 TYR A O 1
ATOM 2798 N N . THR A 1 377 ? 4.499 40.059 -31.596 1.00 44.44 381 THR A N 1
ATOM 2799 C CA . THR A 1 377 ? 4.380 41.512 -31.559 1.00 45.29 381 THR A CA 1
ATOM 2800 C C . THR A 1 377 ? 5.757 42.152 -31.416 1.00 46.20 381 THR A C 1
ATOM 2801 O O . THR A 1 377 ? 6.653 41.585 -30.791 1.00 46.88 381 THR A O 1
ATOM 2805 N N . GLY A 1 378 ? 5.917 43.334 -32.000 1.00 46.82 382 GLY A N 1
ATOM 2806 C CA . GLY A 1 378 ? 7.178 44.050 -31.940 1.00 47.70 382 GLY A CA 1
ATOM 2807 C C . GLY A 1 378 ? 8.169 43.911 -33.079 1.00 47.93 382 GLY A C 1
ATOM 2808 O O . GLY A 1 378 ? 9.323 44.323 -32.964 1.00 49.36 382 GLY A O 1
ATOM 2809 N N . GLY A 1 379 ? 7.715 43.328 -34.183 1.00 38.25 383 GLY A N 1
ATOM 2810 C CA . GLY A 1 379 ? 8.562 43.134 -35.346 1.00 38.40 383 GLY A CA 1
ATOM 2811 C C . GLY A 1 379 ? 9.316 41.822 -35.432 1.00 38.09 383 GLY A C 1
ATOM 2812 O O . GLY A 1 379 ? 10.498 41.751 -35.095 1.00 39.58 383 GLY A O 1
ATOM 2813 N N . TYR A 1 380 ? 8.628 40.779 -35.885 1.00 41.22 384 TYR A N 1
ATOM 2814 C CA . TYR A 1 380 ? 9.235 39.460 -36.017 1.00 40.71 384 TYR A CA 1
ATOM 2815 C C . TYR A 1 380 ? 8.657 38.703 -37.208 1.00 41.16 384 TYR A C 1
ATOM 2816 O O . TYR A 1 380 ? 7.440 38.600 -37.359 1.00 40.16 384 TYR A O 1
ATOM 2825 N N . GLN A 1 381 ? 9.538 38.177 -38.053 1.00 36.60 385 GLN A N 1
ATOM 2826 C CA . GLN A 1 381 ? 9.114 37.427 -39.242 1.00 36.10 385 GLN A CA 1
ATOM 2827 C C . GLN A 1 381 ? 8.667 36.041 -38.783 1.00 35.17 385 GLN A C 1
ATOM 2828 O O . GLN A 1 381 ? 9.147 35.547 -37.751 1.00 35.07 385 GLN A O 1
ATOM 2834 N N . THR A 1 382 ? 7.714 35.430 -39.508 1.00 35.14 386 THR A N 1
ATOM 2835 C CA . THR A 1 382 ? 7.151 34.120 -39.164 1.00 34.04 386 THR A CA 1
ATOM 2836 C C . THR A 1 382 ? 7.309 33.108 -40.303 1.00 36.22 386 THR A C 1
ATOM 2837 O O . THR A 1 382 ? 7.890 33.428 -41.323 1.00 38.03 386 THR A O 1
ATOM 2841 N N . GLU A 1 383 ? 6.819 31.886 -40.117 1.00 37.43 387 GLU A N 1
ATOM 2842 C CA . GLU A 1 383 ? 6.831 30.828 -41.120 1.00 38.37 387 GLU A CA 1
ATOM 2843 C C . GLU A 1 383 ? 5.420 30.266 -41.214 1.00 37.78 387 GLU A C 1
ATOM 2844 O O . GLU A 1 383 ? 4.699 30.221 -40.208 1.00 35.68 387 GLU A O 1
ATOM 2850 N N . ASN A 1 384 ? 5.045 29.786 -42.420 1.00 38.82 388 ASN A N 1
ATOM 2851 C CA . ASN A 1 384 ? 3.779 29.095 -42.660 1.00 37.14 388 ASN A CA 1
ATOM 2852 C C . ASN A 1 384 ? 3.672 27.955 -41.611 1.00 37.38 388 ASN A C 1
ATOM 2853 O O . ASN A 1 384 ? 4.613 27.171 -41.466 1.00 38.26 388 ASN A O 1
ATOM 2858 N N . PRO A 1 385 ? 2.572 27.891 -40.832 1.00 37.91 389 PRO A N 1
ATOM 2859 C CA . PRO A 1 385 ? 2.471 26.871 -39.774 1.00 37.03 389 PRO A CA 1
ATOM 2860 C C . PRO A 1 385 ? 2.585 25.409 -40.214 1.00 38.71 389 PRO A C 1
ATOM 2861 O O . PRO A 1 385 ? 3.142 24.599 -39.477 1.00 38.29 389 PRO A O 1
ATOM 2865 N N . GLN A 1 386 ? 2.075 25.060 -41.405 1.00 43.76 390 GLN A N 1
ATOM 2866 C CA . GLN A 1 386 ? 2.138 23.700 -41.953 1.00 43.79 390 GLN A CA 1
ATOM 2867 C C . GLN A 1 386 ? 3.560 23.375 -42.396 1.00 45.95 390 GLN A C 1
ATOM 2868 O O . GLN A 1 386 ? 4.048 22.290 -42.111 1.00 45.57 390 GLN A O 1
ATOM 2874 N N . ARG A 1 387 ? 4.251 24.342 -43.019 1.00 49.56 391 ARG A N 1
ATOM 2875 C CA . ARG A 1 387 ? 5.659 24.208 -43.394 1.00 52.06 391 ARG A CA 1
ATOM 2876 C C . ARG A 1 387 ? 6.495 24.004 -42.105 1.00 54.12 391 ARG A C 1
ATOM 2877 O O . ARG A 1 387 ? 7.366 23.122 -42.082 1.00 55.48 391 ARG A O 1
ATOM 2885 N N . PHE A 1 388 ? 6.197 24.782 -41.028 1.00 34.62 392 PHE A N 1
ATOM 2886 C CA . PHE A 1 388 ? 6.902 24.630 -39.756 1.00 33.96 392 PHE A CA 1
ATOM 2887 C C . PHE A 1 388 ? 6.645 23.249 -39.150 1.00 34.12 392 PHE A C 1
ATOM 2888 O O . PHE A 1 388 ? 7.584 22.601 -38.692 1.00 34.55 392 PHE A O 1
ATOM 2896 N N . SER A 1 389 ? 5.381 22.819 -39.136 1.00 40.31 393 SER A N 1
ATOM 2897 C CA . SER A 1 389 ? 4.972 21.521 -38.586 1.00 39.52 393 SER A CA 1
ATOM 2898 C C . SER A 1 389 ? 5.648 20.345 -39.300 1.00 42.19 393 SER A C 1
ATOM 2899 O O . SER A 1 389 ? 6.134 19.432 -38.630 1.00 41.42 393 SER A O 1
ATOM 2902 N N . ASN A 1 390 ? 5.769 20.426 -40.643 1.00 54.91 394 ASN A N 1
ATOM 2903 C CA . ASN A 1 390 ? 6.414 19.438 -41.521 1.00 56.74 394 ASN A CA 1
ATOM 2904 C C . ASN A 1 390 ? 7.866 19.106 -41.125 1.00 59.77 394 ASN A C 1
ATOM 2905 O O . ASN A 1 390 ? 8.337 18.001 -41.403 1.00 60.24 394 ASN A O 1
ATOM 2910 N N . ARG A 1 391 ? 8.563 20.054 -40.471 1.00 50.12 395 ARG A N 1
ATOM 2911 C CA . ARG A 1 391 ? 9.929 19.878 -39.976 1.00 50.52 395 ARG A CA 1
ATOM 2912 C C . ARG A 1 391 ? 9.996 18.744 -38.922 1.00 50.44 395 ARG A C 1
ATOM 2913 O O . ARG A 1 391 ? 11.089 18.268 -38.620 1.00 50.53 395 ARG A O 1
ATOM 2921 N N . PHE A 1 392 ? 8.833 18.331 -38.361 1.00 42.41 396 PHE A N 1
ATOM 2922 C CA . PHE A 1 392 ? 8.725 17.313 -37.294 1.00 41.37 396 PHE A CA 1
ATOM 2923 C C . PHE A 1 392 ? 7.877 16.062 -37.648 1.00 41.62 396 PHE A C 1
ATOM 2924 O O . PHE A 1 392 ? 7.366 15.375 -36.750 1.00 40.10 396 PHE A O 1
ATOM 2932 N N . VAL A 1 393 ? 7.751 15.782 -38.975 1.00 46.57 397 VAL A N 1
ATOM 2933 C CA . VAL A 1 393 ? 7.010 14.619 -39.493 1.00 45.96 397 VAL A CA 1
ATOM 2934 C C . VAL A 1 393 ? 7.651 13.340 -38.983 1.00 45.31 397 VAL A C 1
ATOM 2935 O O . VAL A 1 393 ? 8.873 13.194 -39.042 1.00 45.05 397 VAL A O 1
ATOM 2939 N N . GLY A 1 394 ? 6.812 12.499 -38.388 1.00 42.67 398 GLY A N 1
ATOM 2940 C CA . GLY A 1 394 ? 7.170 11.229 -37.759 1.00 41.80 398 GLY A CA 1
ATOM 2941 C C . GLY A 1 394 ? 7.697 11.387 -36.349 1.00 42.94 398 GLY A C 1
ATOM 2942 O O . GLY A 1 394 ? 8.136 10.411 -35.738 1.00 42.40 398 GLY A O 1
ATOM 2943 N N . ARG A 1 395 ? 7.682 12.630 -35.829 1.00 37.57 399 ARG A N 1
ATOM 2944 C CA . ARG A 1 395 ? 8.155 12.946 -34.481 1.00 37.73 399 ARG A CA 1
ATOM 2945 C C . ARG A 1 395 ? 7.036 13.495 -33.588 1.00 38.62 399 ARG A C 1
ATOM 2946 O O . ARG A 1 395 ? 7.192 13.486 -32.365 1.00 38.75 399 ARG A O 1
ATOM 2954 N N . VAL A 1 396 ? 5.923 13.994 -34.184 1.00 36.18 400 VAL A N 1
ATOM 2955 C CA . VAL A 1 396 ? 4.782 14.535 -33.432 1.00 34.46 400 VAL A CA 1
ATOM 2956 C C . VAL A 1 396 ? 3.445 13.934 -33.924 1.00 34.77 400 VAL A C 1
ATOM 2957 O O . VAL A 1 396 ? 3.319 13.621 -35.106 1.00 34.88 400 VAL A O 1
ATOM 2961 N N . ALA A 1 397 ? 2.436 13.821 -33.035 1.00 40.45 401 ALA A N 1
ATOM 2962 C CA . ALA A 1 397 ? 1.115 13.274 -33.403 1.00 39.11 401 ALA A CA 1
ATOM 2963 C C . ALA A 1 397 ? 0.264 14.276 -34.204 1.00 40.19 401 ALA A C 1
ATOM 2964 O O . ALA A 1 397 ? -0.635 13.862 -34.952 1.00 39.65 401 ALA A O 1
ATOM 2966 N N . ASN A 1 398 ? 0.544 15.587 -34.062 1.00 35.09 402 ASN A N 1
ATOM 2967 C CA . ASN A 1 398 ? -0.219 16.653 -34.738 1.00 34.28 402 ASN A CA 1
ATOM 2968 C C . ASN A 1 398 ? 0.674 17.318 -35.779 1.00 37.15 402 ASN A C 1
ATOM 2969 O O . ASN A 1 398 ? 1.101 18.454 -35.611 1.00 37.52 402 ASN A O 1
ATOM 2974 N N . ALA A 1 399 ? 1.033 16.576 -36.815 1.00 53.45 403 ALA A N 1
ATOM 2975 C CA . ALA A 1 399 ? 1.986 17.014 -37.851 1.00 55.43 403 ALA A CA 1
ATOM 2976 C C . ALA A 1 399 ? 1.568 18.207 -38.717 1.00 56.71 403 ALA A C 1
ATOM 2977 O O . ALA A 1 399 ? 2.332 18.616 -39.591 1.00 58.03 403 ALA A O 1
ATOM 2979 N N . THR A 1 400 ? 0.376 18.747 -38.477 1.00 48.12 404 THR A N 1
ATOM 2980 C CA . THR A 1 400 ? -0.191 19.864 -39.220 1.00 48.04 404 THR A CA 1
ATOM 2981 C C . THR A 1 400 ? -0.171 21.210 -38.455 1.00 48.95 404 THR A C 1
ATOM 2982 O O . THR A 1 400 ? 0.002 22.245 -39.096 1.00 49.54 404 THR A O 1
ATOM 2986 N N . ASP A 1 401 ? -0.347 21.201 -37.111 1.00 50.89 405 ASP A N 1
ATOM 2987 C CA . ASP A 1 401 ? -0.490 22.424 -36.302 1.00 50.54 405 ASP A CA 1
ATOM 2988 C C . ASP A 1 401 ? 0.353 22.500 -34.993 1.00 51.53 405 ASP A C 1
ATOM 2989 O O . ASP A 1 401 ? -0.169 22.726 -33.897 1.00 51.23 405 ASP A O 1
ATOM 2994 N N . VAL A 1 402 ? 1.657 22.370 -35.142 1.00 34.09 406 VAL A N 1
ATOM 2995 C CA . VAL A 1 402 ? 2.664 22.413 -34.087 1.00 34.20 406 VAL A CA 1
ATOM 2996 C C . VAL A 1 402 ? 2.832 23.850 -33.548 1.00 35.40 406 VAL A C 1
ATOM 2997 O O . VAL A 1 402 ? 3.146 24.039 -32.370 1.00 35.79 406 VAL A O 1
ATOM 3001 N N . VAL A 1 403 ? 2.646 24.857 -34.415 1.00 32.51 407 VAL A N 1
ATOM 3002 C CA . VAL A 1 403 ? 2.796 26.258 -34.056 1.00 32.33 407 VAL A CA 1
ATOM 3003 C C . VAL A 1 403 ? 1.542 27.070 -34.388 1.00 33.43 407 VAL A C 1
ATOM 3004 O O . VAL A 1 403 ? 0.856 26.780 -35.356 1.00 32.78 407 VAL A O 1
ATOM 3008 N N . GLN A 1 404 ? 1.262 28.096 -33.582 1.00 44.74 408 GLN A N 1
ATOM 3009 C CA . GLN A 1 404 ? 0.221 29.073 -33.849 1.00 43.90 408 GLN A CA 1
ATOM 3010 C C . GLN A 1 404 ? 0.802 30.441 -33.518 1.00 45.46 408 GLN A C 1
ATOM 3011 O O . GLN A 1 404 ? 1.144 30.722 -32.367 1.00 45.59 408 GLN A O 1
ATOM 3017 N N . PHE A 1 405 ? 0.914 31.283 -34.546 1.00 36.02 409 PHE A N 1
ATOM 3018 C CA . PHE A 1 405 ? 1.388 32.658 -34.447 1.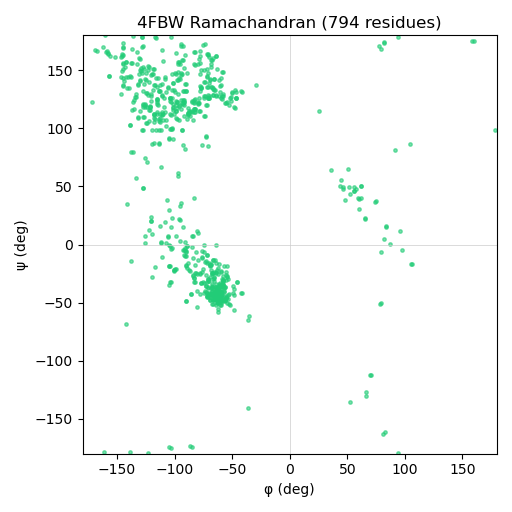00 36.33 409 PHE A CA 1
ATOM 3019 C C . PHE A 1 405 ? 0.213 33.589 -34.241 1.00 37.96 409 PHE A C 1
ATOM 3020 O O . PHE A 1 405 ? -0.791 33.486 -34.947 1.00 37.20 409 PHE A O 1
ATOM 3028 N N . TYR A 1 406 ? 0.338 34.493 -33.269 1.00 49.75 410 TYR A N 1
ATOM 3029 C CA . TYR A 1 406 ? -0.697 35.474 -32.962 1.00 49.45 410 TYR A CA 1
ATOM 3030 C C . TYR A 1 406 ? -0.094 36.809 -32.510 1.00 51.27 410 TYR A C 1
ATOM 3031 O O . TYR A 1 406 ? 1.083 36.878 -32.148 1.00 51.50 410 TYR A O 1
ATOM 3040 N N . LEU A 1 407 ? -0.921 37.863 -32.528 1.00 50.31 411 LEU A N 1
ATOM 3041 C CA . LEU A 1 407 ? -0.555 39.201 -32.071 1.00 51.28 411 LEU A CA 1
ATOM 3042 C C . LEU A 1 407 ? -1.382 39.529 -30.824 1.00 52.38 411 LEU A C 1
ATOM 3043 O O . LEU A 1 407 ? -2.595 39.307 -30.824 1.00 51.46 411 LEU A O 1
ATOM 3048 N N . LYS A 1 408 ? -0.730 40.028 -29.760 1.00 61.83 412 LYS A N 1
ATOM 3049 C CA . LYS A 1 408 ? -1.399 40.404 -28.505 1.00 68.46 412 LYS A CA 1
ATOM 3050 C C . LYS A 1 408 ? -2.421 41.529 -28.737 1.00 79.98 412 LYS A C 1
ATOM 3051 O O . LYS A 1 408 ? -2.169 42.452 -29.511 1.00 69.40 412 LYS A O 1
ATOM 3057 N N . ASN B 1 10 ? -39.863 -33.341 -24.714 1.00 47.74 14 ASN B N 1
ATOM 3058 C CA . ASN B 1 10 ? -39.173 -32.954 -25.940 1.00 45.26 14 ASN B CA 1
ATOM 3059 C C . ASN B 1 10 ? -37.661 -33.176 -25.822 1.00 44.12 14 ASN B C 1
ATOM 3060 O O . ASN B 1 10 ? -36.910 -32.514 -26.537 1.00 42.05 14 ASN B O 1
ATOM 3065 N N . GLU B 1 11 ? -37.212 -34.134 -24.974 1.00 49.17 15 GLU B N 1
ATOM 3066 C CA . GLU B 1 11 ? -35.787 -34.393 -24.685 1.00 48.60 15 GLU B CA 1
ATOM 3067 C C . GLU B 1 11 ? -34.875 -34.668 -25.878 1.00 47.65 15 GLU B C 1
ATOM 3068 O O . GLU B 1 11 ? -33.664 -34.452 -25.786 1.00 47.07 15 GLU B O 1
ATOM 3074 N N . ASN B 1 12 ? -35.448 -35.127 -26.989 1.00 39.36 16 ASN B N 1
ATOM 3075 C CA . ASN B 1 12 ? -34.708 -35.398 -28.220 1.00 37.69 16 ASN B CA 1
ATOM 3076 C C . ASN B 1 12 ? -35.261 -34.541 -29.365 1.00 37.78 16 ASN B C 1
ATOM 3077 O O . ASN B 1 12 ? -35.063 -34.869 -30.534 1.00 36.95 16 ASN B O 1
ATOM 3082 N N . THR B 1 13 ? -35.966 -33.455 -29.044 1.00 33.85 17 THR B N 1
ATOM 3083 C CA . THR B 1 13 ? -36.522 -32.593 -30.085 1.00 32.81 17 THR B CA 1
ATOM 3084 C C . THR B 1 13 ? -35.949 -31.189 -30.006 1.00 33.23 17 THR B C 1
ATOM 3085 O O . THR B 1 13 ? -36.220 -30.480 -29.038 1.00 34.46 17 THR B O 1
ATOM 3089 N N . ILE B 1 14 ? -35.155 -30.793 -31.023 1.00 35.67 18 ILE B N 1
ATOM 3090 C CA . ILE B 1 14 ? -34.617 -29.434 -31.112 1.00 35.02 18 ILE B CA 1
ATOM 3091 C C . ILE B 1 14 ? -35.741 -28.555 -31.668 1.00 36.41 18 ILE B C 1
ATOM 3092 O O . ILE B 1 14 ? -36.285 -28.832 -32.743 1.00 35.09 18 ILE B O 1
ATOM 3097 N N . ARG B 1 15 ? -36.116 -27.523 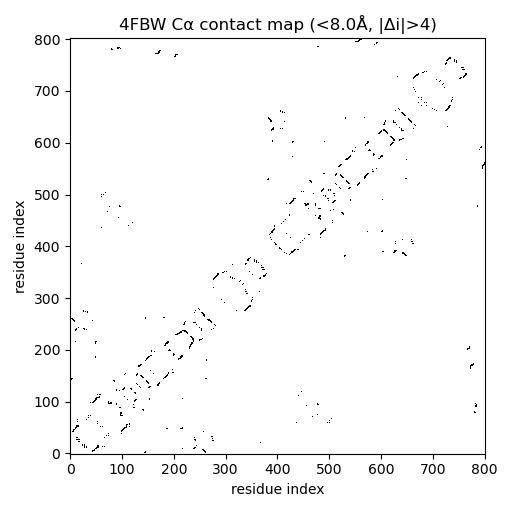-30.892 1.00 31.35 19 ARG B N 1
ATOM 3098 C CA . ARG B 1 15 ? -37.184 -26.598 -31.239 1.00 31.34 19 ARG B CA 1
ATOM 3099 C C . ARG B 1 15 ? -36.606 -25.214 -31.541 1.00 31.33 19 ARG B C 1
ATOM 3100 O O . ARG B 1 15 ? -36.042 -24.554 -30.667 1.00 30.79 19 ARG B O 1
ATOM 3108 N N . ILE B 1 16 ? -36.706 -24.814 -32.815 1.00 32.74 20 ILE B N 1
ATOM 3109 C CA . ILE B 1 16 ? -36.163 -23.562 -33.328 1.00 31.54 20 ILE B CA 1
ATOM 3110 C C . ILE B 1 16 ? -37.266 -22.626 -33.807 1.00 32.42 20 ILE B C 1
ATOM 3111 O O . ILE B 1 16 ? -37.992 -22.987 -34.732 1.00 31.83 20 ILE B O 1
ATOM 3116 N N . LEU B 1 17 ? -37.333 -21.392 -33.252 1.00 28.37 21 LEU B N 1
ATOM 3117 C CA . LEU B 1 17 ? -38.258 -20.398 -33.782 1.00 28.49 21 LEU B CA 1
ATOM 3118 C C . LEU B 1 17 ? -37.551 -19.782 -34.986 1.00 27.95 21 LEU B C 1
ATOM 3119 O O . LEU B 1 17 ? -36.407 -19.319 -34.864 1.00 26.80 21 LEU B O 1
ATOM 3124 N N . ILE B 1 18 ? -38.220 -19.802 -36.148 1.00 28.38 22 ILE B N 1
ATOM 3125 C CA . ILE B 1 18 ? -37.649 -19.280 -37.380 1.00 27.23 22 ILE B CA 1
ATOM 3126 C C . ILE B 1 18 ? -38.393 -18.053 -37.832 1.00 29.27 22 ILE B C 1
ATOM 3127 O O . ILE B 1 18 ? -39.620 -17.997 -37.743 1.00 30.20 22 ILE B O 1
ATOM 3132 N N . SER B 1 19 ? -37.643 -17.048 -38.278 1.00 26.66 23 SER B N 1
ATOM 3133 C CA . SER B 1 19 ? -38.176 -15.803 -38.809 1.00 26.33 23 SER B CA 1
ATOM 3134 C C . SER B 1 19 ? -37.075 -15.144 -39.625 1.00 26.58 23 SER B C 1
ATOM 3135 O O . SER B 1 19 ? -35.988 -15.694 -39.768 1.00 25.59 23 SER B O 1
ATOM 3138 N N . SER B 1 20 ? -37.349 -13.968 -40.175 1.00 29.07 24 SER B N 1
ATOM 3139 C CA . SER B 1 20 ? -36.368 -13.267 -40.990 1.00 27.71 24 SER B CA 1
ATOM 3140 C C . SER B 1 20 ? -36.855 -11.872 -41.243 1.00 28.84 24 SER B C 1
ATOM 3141 O O . SER B 1 20 ? -38.030 -11.553 -41.021 1.00 28.67 24 SER B O 1
ATOM 3144 N N . ASP B 1 21 ? -35.945 -11.035 -41.741 1.00 28.67 25 ASP B N 1
ATOM 3145 C CA . ASP B 1 21 ? -36.255 -9.684 -42.175 1.00 28.42 25 ASP B CA 1
ATOM 3146 C C . ASP B 1 21 ? -37.164 -8.868 -41.247 1.00 30.51 25 ASP B C 1
ATOM 3147 O O . ASP B 1 21 ? -38.151 -8.294 -41.731 1.00 30.68 25 ASP B O 1
ATOM 3152 N N . PRO B 1 22 ? -36.885 -8.776 -39.907 1.00 30.90 26 PRO B N 1
ATOM 3153 C CA . PRO B 1 22 ? -37.675 -7.838 -39.106 1.00 31.91 26 PRO B CA 1
ATOM 3154 C C . PRO B 1 22 ? -37.124 -6.492 -39.598 1.00 33.47 26 PRO B C 1
ATOM 3155 O O . PRO B 1 22 ? -36.016 -6.459 -40.114 1.00 33.48 26 PRO B O 1
ATOM 3159 N N . HIS B 1 23 ? -37.794 -5.433 -39.613 1.00 31.48 27 HIS B N 1
ATOM 3160 C CA . HIS B 1 23 ? -36.796 -4.501 -40.287 1.00 30.51 27 HIS B CA 1
ATOM 3161 C C . HIS B 1 23 ? -36.680 -3.419 -39.299 1.00 31.09 27 HIS B C 1
ATOM 3162 O O . HIS B 1 23 ? -37.317 -2.396 -39.485 1.00 30.59 27 HIS B O 1
ATOM 3169 N N . VAL B 1 24 ? -36.019 -3.730 -38.132 1.00 26.03 28 VAL B N 1
ATOM 3170 C CA . VAL B 1 24 ? -36.033 -2.819 -36.986 1.00 26.20 28 VAL B CA 1
ATOM 3171 C C . VAL B 1 24 ? -35.604 -1.429 -37.401 1.00 27.23 28 VAL B C 1
ATOM 3172 O O . VAL B 1 24 ? -34.525 -1.270 -37.957 1.00 26.54 28 VAL B O 1
ATOM 3176 N N . GLY B 1 25 ? -36.488 -0.467 -37.198 1.00 30.93 29 GLY B N 1
ATOM 3177 C CA . GLY B 1 25 ? -36.270 0.928 -37.564 1.00 31.04 29 GLY B CA 1
ATOM 3178 C C . GLY B 1 25 ? -37.064 1.353 -38.798 1.00 32.92 29 GLY B C 1
ATOM 3179 O O . GLY B 1 25 ? -37.224 2.553 -39.017 1.00 33.28 29 GLY B O 1
ATOM 3180 N N . TYR B 1 26 ? -37.586 0.386 -39.619 1.00 30.49 30 TYR B N 1
ATOM 3181 C CA . TYR B 1 26 ? -38.366 0.734 -40.832 1.00 30.38 30 TYR B CA 1
ATOM 3182 C C . TYR B 1 26 ? -39.606 1.569 -40.505 1.00 33.11 30 TYR B C 1
ATOM 3183 O O . TYR B 1 26 ? -40.430 1.150 -39.688 1.00 33.92 30 TYR B O 1
ATOM 3192 N N . GLY B 1 27 ? -39.722 2.736 -41.147 1.00 32.11 31 GLY B N 1
ATOM 3193 C CA . GLY B 1 27 ? -40.847 3.655 -40.979 1.00 32.73 31 GLY B CA 1
ATOM 3194 C C . GLY B 1 27 ? -41.002 4.279 -39.608 1.00 34.47 31 GLY B C 1
ATOM 3195 O O . GLY B 1 27 ? -42.095 4.726 -39.246 1.00 34.80 31 GLY B O 1
ATOM 3196 N N . GLU B 1 28 ? -39.920 4.335 -38.839 1.00 38.14 32 GLU B N 1
ATOM 3197 C CA . GLU B 1 28 ? -39.975 4.882 -37.484 1.00 38.48 32 GLU B CA 1
ATOM 3198 C C . GLU B 1 28 ? -40.427 6.339 -37.336 1.00 40.75 32 GLU B C 1
ATOM 3199 O O . GLU B 1 28 ? -40.892 6.749 -36.272 1.00 39.72 32 GLU B O 1
ATOM 3205 N N . LYS B 1 29 ? -40.280 7.113 -38.406 1.00 69.31 33 LYS B N 1
ATOM 3206 C CA . LYS B 1 29 ? -40.580 8.544 -38.401 1.00 70.74 33 LYS B CA 1
ATOM 3207 C C . LYS B 1 29 ? -42.055 8.720 -38.761 1.00 72.40 33 LYS B C 1
ATOM 3208 O O . LYS B 1 29 ? -42.600 9.797 -38.518 1.00 73.27 33 LYS B O 1
ATOM 3214 N N . ASP B 1 30 ? -42.706 7.672 -39.330 1.00 40.33 34 ASP B N 1
ATOM 3215 C CA . ASP B 1 30 ? -44.126 7.735 -39.708 1.00 40.69 34 ASP B CA 1
ATOM 3216 C C . ASP B 1 30 ? -45.005 7.928 -38.457 1.00 41.97 34 ASP B C 1
ATOM 3217 O O . ASP B 1 30 ? -44.850 7.178 -37.496 1.00 41.33 34 ASP B O 1
ATOM 3222 N N . PRO B 1 31 ? -45.921 8.926 -38.433 1.00 42.33 35 PRO B N 1
ATOM 3223 C CA . PRO B 1 31 ? -46.735 9.142 -37.222 1.00 42.65 35 PRO B CA 1
ATOM 3224 C C . PRO B 1 31 ? -47.710 8.018 -36.886 1.00 43.12 35 PRO B C 1
ATOM 3225 O O . PRO B 1 31 ? -48.031 7.811 -35.717 1.00 42.78 35 PRO B O 1
ATOM 3229 N N . VAL B 1 32 ? -48.170 7.280 -37.901 1.00 37.41 36 VAL B N 1
ATOM 3230 C CA . VAL B 1 32 ? -49.083 6.163 -37.657 1.00 37.19 36 VAL B CA 1
ATOM 3231 C C . VAL B 1 32 ? -48.305 4.845 -37.438 1.00 36.86 36 VAL B C 1
ATOM 3232 O O . VAL B 1 32 ? -48.570 4.110 -36.492 1.00 36.08 36 VAL B O 1
ATOM 3236 N N . ARG B 1 33 ? -47.354 4.569 -38.338 1.00 36.17 37 ARG B N 1
ATOM 3237 C CA . ARG B 1 33 ? -46.602 3.333 -38.452 1.00 35.39 37 ARG B CA 1
ATOM 3238 C C . ARG B 1 33 ? -45.284 3.232 -37.708 1.00 36.46 37 ARG B C 1
ATOM 3239 O O . ARG B 1 33 ? -44.680 2.159 -37.711 1.00 36.13 37 ARG B O 1
ATOM 3247 N N . GLY B 1 34 ? -44.865 4.323 -37.074 1.00 33.78 38 GLY B N 1
ATOM 3248 C CA . GLY B 1 34 ? -43.604 4.470 -36.356 1.00 32.97 38 GLY B CA 1
ATOM 3249 C C . GLY B 1 34 ? -43.144 3.382 -35.405 1.00 34.03 38 GLY B C 1
ATOM 3250 O O . GLY B 1 34 ? -41.938 3.179 -35.267 1.00 33.10 38 GLY B O 1
ATOM 3251 N N . ASN B 1 35 ? -44.079 2.681 -34.738 1.00 41.97 39 ASN B N 1
ATOM 3252 C CA . ASN B 1 35 ? -43.722 1.628 -33.778 1.00 41.94 39 ASN B CA 1
ATOM 3253 C C . ASN B 1 35 ? -43.864 0.204 -34.253 1.00 42.18 39 ASN B C 1
ATOM 3254 O O . ASN B 1 35 ? -43.490 -0.703 -33.515 1.00 42.15 39 ASN B O 1
ATOM 3259 N N . ASP B 1 36 ? -44.369 0.005 -35.488 1.00 33.02 40 ASP B N 1
ATOM 3260 C CA . ASP B 1 36 ? -44.637 -1.312 -36.079 1.00 32.34 40 ASP B CA 1
ATOM 3261 C C . ASP B 1 36 ? -43.469 -2.266 -36.039 1.00 32.83 40 ASP B C 1
ATOM 3262 O O . ASP B 1 36 ? -43.639 -3.407 -35.602 1.00 32.41 40 ASP B O 1
ATOM 3267 N N . SER B 1 37 ? -42.287 -1.823 -36.532 1.00 29.48 41 SER B N 1
ATOM 3268 C CA . SER B 1 37 ? -41.107 -2.687 -36.633 1.00 28.56 41 SER B CA 1
ATOM 3269 C C . SER B 1 37 ? -40.641 -3.178 -35.248 1.00 29.94 41 SER B C 1
ATOM 3270 O O . SER B 1 37 ? -40.226 -4.332 -35.116 1.00 30.10 41 SER B O 1
ATOM 3273 N N . PHE B 1 38 ? -40.742 -2.318 -34.236 1.00 28.31 42 PHE B N 1
ATOM 3274 C CA . PHE B 1 38 ? -40.324 -2.673 -32.863 1.00 28.28 42 PHE B CA 1
ATOM 3275 C C . PHE B 1 38 ? -41.281 -3.654 -32.228 1.00 29.87 42 PHE B C 1
ATOM 3276 O O . PHE B 1 38 ? -40.839 -4.633 -31.636 1.00 29.37 42 PHE B O 1
ATOM 3284 N N . VAL B 1 39 ? -42.600 -3.393 -32.367 1.00 31.11 43 VAL B N 1
ATOM 3285 C CA . VAL B 1 39 ? -43.665 -4.221 -31.802 1.00 31.63 43 VAL B CA 1
ATOM 3286 C C . VAL B 1 39 ? -43.617 -5.643 -32.373 1.00 32.18 43 VAL B C 1
ATOM 3287 O O . VAL B 1 39 ? -43.732 -6.591 -31.616 1.00 32.64 43 VAL B O 1
ATOM 3291 N N . SER B 1 40 ? -43.422 -5.784 -33.695 1.00 28.02 44 SER B N 1
ATOM 3292 C CA . SER B 1 40 ? -43.377 -7.084 -34.363 1.00 27.44 44 SER B CA 1
ATOM 3293 C C . SER B 1 40 ? -42.061 -7.837 -34.162 1.00 27.99 44 SER B C 1
ATOM 3294 O O . SER B 1 40 ? -42.074 -9.065 -34.100 1.00 27.66 44 SER B O 1
ATOM 3297 N N . PHE B 1 41 ? -40.930 -7.123 -34.059 1.00 28.93 45 PHE B N 1
ATOM 3298 C CA . PHE B 1 41 ? -39.661 -7.799 -33.738 1.00 28.56 45 PHE B CA 1
ATOM 3299 C C . PHE B 1 41 ? -39.795 -8.301 -32.284 1.00 29.89 45 PHE B C 1
ATOM 3300 O O . PHE B 1 41 ? -39.411 -9.421 -32.007 1.00 29.72 45 PHE B O 1
ATOM 3308 N N . ASN B 1 42 ? -40.400 -7.495 -31.393 1.00 29.51 46 ASN B N 1
ATOM 3309 C CA . ASN B 1 42 ? -40.673 -7.926 -30.014 1.00 30.35 46 ASN B CA 1
ATOM 3310 C C . ASN B 1 42 ? -41.559 -9.187 -30.000 1.00 32.09 46 ASN B C 1
ATOM 3311 O O . ASN B 1 42 ? -41.270 -10.123 -29.247 1.00 31.99 46 ASN B O 1
ATOM 3316 N N . GLU B 1 43 ? -42.608 -9.220 -30.859 1.00 27.56 47 GLU B N 1
ATOM 3317 C CA . GLU B 1 43 ? -43.531 -10.352 -30.951 1.00 27.89 47 GLU B CA 1
ATOM 3318 C C . GLU B 1 43 ? -42.844 -11.690 -31.238 1.00 28.93 47 GLU B C 1
ATOM 3319 O O . GLU B 1 43 ? -43.137 -12.664 -30.558 1.00 29.59 47 GLU B O 1
ATOM 3325 N N . ILE B 1 44 ? -41.945 -11.757 -32.228 1.00 29.27 48 ILE B N 1
ATOM 3326 C CA . ILE B 1 44 ? -41.272 -13.030 -32.512 1.00 29.22 48 ILE B CA 1
ATOM 3327 C C . ILE B 1 44 ? -40.468 -13.572 -31.318 1.00 30.20 48 ILE B C 1
ATOM 3328 O O . ILE B 1 44 ? -40.466 -14.787 -31.101 1.00 30.32 48 ILE B O 1
ATOM 3333 N N . LEU B 1 45 ? -39.804 -12.669 -30.539 1.00 25.48 49 LEU B N 1
ATOM 3334 C CA . LEU B 1 45 ? -39.040 -13.056 -29.347 1.00 25.43 49 LEU B CA 1
ATOM 3335 C C . LEU B 1 45 ? -39.985 -13.479 -28.211 1.00 27.74 49 LEU B C 1
ATOM 3336 O O . LEU B 1 45 ? -39.697 -14.434 -27.498 1.00 28.05 49 LEU B O 1
ATOM 3341 N N . GLU B 1 46 ? -41.137 -12.811 -28.097 1.00 32.40 50 GLU B N 1
ATOM 3342 C CA . GLU B 1 46 ? -42.160 -13.102 -27.103 1.00 33.79 50 GLU B CA 1
ATOM 3343 C C . GLU B 1 46 ? -42.801 -14.472 -27.371 1.00 35.92 50 GLU B C 1
ATOM 3344 O O . GLU B 1 46 ? -43.025 -15.220 -26.418 1.00 36.95 50 GLU B O 1
ATOM 3350 N N . ILE B 1 47 ? -43.094 -14.805 -28.656 1.00 28.95 51 ILE B N 1
ATOM 3351 C CA . ILE B 1 47 ? -43.629 -16.109 -29.071 1.00 28.85 51 ILE B CA 1
ATOM 3352 C C . ILE B 1 47 ? -42.577 -17.191 -28.698 1.00 30.26 51 ILE B C 1
ATOM 3353 O O . ILE B 1 47 ? -42.941 -18.204 -28.113 1.00 31.13 51 ILE B O 1
ATOM 3358 N N . ALA B 1 48 ? -41.276 -16.952 -29.006 1.00 30.06 52 ALA B N 1
ATOM 3359 C CA . ALA B 1 48 ? -40.183 -17.885 -28.696 1.00 29.83 52 ALA B CA 1
ATOM 3360 C C . ALA B 1 48 ? -40.134 -18.235 -27.190 1.00 32.14 52 ALA B C 1
ATOM 3361 O O . ALA B 1 48 ? -40.004 -19.406 -26.842 1.00 32.14 52 ALA B O 1
ATOM 3363 N N . ARG B 1 49 ? -40.275 -17.213 -26.313 1.00 35.61 53 ARG B N 1
ATOM 3364 C CA . ARG B 1 49 ? -40.298 -17.368 -24.861 1.00 36.41 53 ARG B CA 1
ATOM 3365 C C . ARG B 1 49 ? -41.550 -18.117 -24.395 1.00 38.88 53 ARG B C 1
ATOM 3366 O O . ARG B 1 49 ? -41.431 -19.089 -23.651 1.00 39.31 53 ARG B O 1
ATOM 3374 N N . GLU B 1 50 ? -42.743 -17.665 -24.839 1.00 39.31 54 GLU B N 1
ATOM 3375 C CA . GLU B 1 50 ? -44.039 -18.256 -24.465 1.00 40.14 54 GLU B CA 1
ATOM 3376 C C . GLU B 1 50 ? -44.150 -19.699 -24.900 1.00 40.88 54 GLU B C 1
ATOM 3377 O O . GLU B 1 50 ? -44.721 -20.496 -24.168 1.00 41.21 54 GLU B O 1
ATOM 3383 N N . ARG B 1 51 ? -43.571 -20.039 -26.069 1.00 39.07 55 ARG B N 1
ATOM 3384 C CA . ARG B 1 51 ? -43.619 -21.391 -26.628 1.00 39.18 55 ARG B CA 1
ATOM 3385 C C . ARG B 1 51 ? -42.483 -22.309 -26.199 1.00 41.16 55 ARG B C 1
ATOM 3386 O O . ARG B 1 51 ? -42.465 -23.478 -26.584 1.00 41.21 55 ARG B O 1
ATOM 3394 N N . ASP B 1 52 ? -41.555 -21.781 -25.376 1.00 42.88 56 ASP B N 1
ATOM 3395 C CA . ASP B 1 52 ? -40.438 -22.508 -24.764 1.00 43.34 56 ASP B CA 1
ATOM 3396 C C . ASP B 1 52 ? -39.515 -23.241 -25.779 1.00 43.63 56 ASP B C 1
ATOM 3397 O O . ASP B 1 52 ? -39.139 -24.402 -25.581 1.00 43.80 56 ASP B O 1
ATOM 3402 N N . VAL B 1 53 ? -39.141 -22.539 -26.863 1.00 33.43 57 VAL B N 1
ATOM 3403 C CA . VAL B 1 53 ? -38.229 -23.092 -27.871 1.00 32.52 57 VAL B CA 1
ATOM 3404 C C . VAL B 1 53 ? -36.801 -23.179 -27.279 1.00 32.83 57 VAL B C 1
ATOM 3405 O O . VAL B 1 53 ? -36.502 -22.540 -26.275 1.00 32.12 57 VAL B O 1
ATOM 3409 N N . ASP B 1 54 ? -35.932 -23.953 -27.916 1.00 30.32 58 ASP B N 1
ATOM 3410 C CA . ASP B 1 54 ? -34.548 -24.095 -27.491 1.00 29.72 58 ASP B CA 1
ATOM 3411 C C . ASP B 1 54 ? -33.685 -22.945 -28.038 1.00 29.54 58 ASP B C 1
ATOM 3412 O O . ASP B 1 54 ? -32.725 -22.527 -27.391 1.00 28.86 58 ASP B O 1
ATOM 3417 N N . MET B 1 55 ? -34.028 -22.432 -29.234 1.00 31.47 59 MET B N 1
ATOM 3418 C CA . MET B 1 55 ? -33.240 -21.370 -29.882 1.00 30.31 59 MET B CA 1
ATOM 3419 C C . MET B 1 55 ? -34.060 -20.613 -30.908 1.00 31.37 59 MET B C 1
ATOM 3420 O O . MET B 1 55 ? -35.128 -21.080 -31.300 1.00 31.63 59 MET B O 1
ATOM 3425 N N . ILE B 1 56 ? -33.535 -19.453 -31.357 1.00 28.72 60 ILE B N 1
ATOM 3426 C CA . ILE B 1 56 ? -34.132 -18.623 -32.397 1.00 28.15 60 ILE B CA 1
ATOM 3427 C C . ILE B 1 56 ? -33.161 -18.562 -33.566 1.00 28.26 60 ILE B C 1
ATOM 3428 O O . ILE B 1 56 ? -31.954 -18.382 -33.357 1.00 27.68 60 ILE B O 1
ATOM 3433 N N . LEU B 1 57 ? -33.689 -18.677 -34.796 1.00 28.83 61 LEU B N 1
ATOM 3434 C CA . LEU B 1 57 ? -32.875 -18.599 -36.000 1.00 27.11 61 LEU B CA 1
ATOM 3435 C C . LEU B 1 57 ? -33.455 -17.564 -36.935 1.00 28.27 61 LEU B C 1
ATOM 3436 O O . LEU B 1 57 ? -34.597 -17.698 -37.389 1.00 28.41 61 LEU B O 1
ATOM 3441 N N . LEU B 1 58 ? -32.638 -16.552 -37.265 1.00 28.68 62 LEU B N 1
ATOM 3442 C CA . LEU B 1 58 ? -33.050 -15.449 -38.129 1.00 28.12 62 LEU B CA 1
ATOM 3443 C C . LEU B 1 58 ? -32.264 -15.405 -39.417 1.00 28.53 62 LEU B C 1
ATOM 3444 O O . LEU B 1 58 ? -31.070 -15.714 -39.438 1.00 27.68 62 LEU B O 1
ATOM 3449 N N . GLY B 1 59 ? -32.954 -15.041 -40.491 1.00 32.40 63 GLY B N 1
ATOM 3450 C CA . GLY B 1 59 ? -32.383 -15.014 -41.836 1.00 31.84 63 GLY B CA 1
ATOM 3451 C C . GLY B 1 59 ? -31.861 -13.677 -42.334 1.00 32.54 63 GLY B C 1
ATOM 3452 O O . GLY B 1 59 ? -31.730 -13.508 -43.536 1.00 32.02 63 GLY B O 1
ATOM 3453 N N . GLY B 1 60 ? -31.542 -12.749 -41.431 1.00 31.60 64 GLY B N 1
ATOM 3454 C CA . GLY B 1 60 ? -30.955 -11.460 -41.795 1.00 31.28 64 GLY B CA 1
ATOM 3455 C C . GLY B 1 60 ? -31.912 -10.298 -41.981 1.00 32.40 64 GLY B C 1
ATOM 3456 O O . GLY B 1 60 ? -33.129 -10.456 -41.864 1.00 32.54 64 GLY B O 1
ATOM 3457 N N . ASP B 1 61 ? -31.346 -9.109 -42.291 1.00 28.13 65 ASP B N 1
ATOM 3458 C CA . ASP B 1 61 ? -32.032 -7.806 -42.366 1.00 28.07 65 ASP B CA 1
ATOM 3459 C C . ASP B 1 61 ? -32.705 -7.504 -41.032 1.00 29.37 65 ASP B C 1
ATOM 3460 O O . ASP B 1 61 ? -33.888 -7.153 -40.981 1.00 28.62 65 ASP B O 1
ATOM 3465 N N . ILE B 1 62 ? -31.937 -7.680 -39.947 1.00 27.04 66 ILE B N 1
ATOM 3466 C CA . ILE B 1 62 ? -32.383 -7.407 -38.581 1.00 27.42 66 ILE B CA 1
ATOM 3467 C C . ILE B 1 62 ? -32.746 -5.938 -38.449 1.00 28.60 66 ILE B C 1
ATOM 3468 O O . ILE B 1 62 ? -33.821 -5.609 -37.941 1.00 29.35 66 ILE B O 1
ATOM 3473 N N . PHE B 1 63 ? -31.862 -5.061 -38.930 1.00 26.49 67 PHE B N 1
ATOM 3474 C CA . PHE B 1 63 ? -32.080 -3.614 -38.914 1.00 26.33 67 PHE B CA 1
ATOM 3475 C C . PHE B 1 63 ? -32.337 -3.112 -40.336 1.00 28.11 67 PHE B C 1
ATOM 3476 O O . PHE B 1 63 ? -31.715 -3.606 -41.287 1.00 27.66 67 PHE B O 1
ATOM 3484 N N . HIS B 1 64 ? -33.248 -2.128 -40.475 1.00 29.93 68 HIS B N 1
ATOM 3485 C CA . HIS B 1 64 ? -33.542 -1.493 -41.761 1.00 29.64 68 HIS B CA 1
ATOM 3486 C C . HIS B 1 64 ? -32.337 -0.624 -42.249 1.00 30.43 68 HIS B C 1
ATOM 3487 O O . HIS B 1 64 ? -31.991 -0.639 -43.419 1.00 29.81 68 HIS B O 1
ATOM 3494 N N . ASP B 1 65 ? -31.757 0.165 -41.354 1.00 33.62 69 ASP B N 1
ATOM 3495 C CA . ASP B 1 65 ? -30.649 1.062 -41.676 1.00 33.41 69 ASP B CA 1
ATOM 3496 C C . ASP B 1 65 ? -29.319 0.457 -41.303 1.00 34.52 69 ASP B C 1
ATOM 3497 O O . ASP B 1 65 ? -29.193 -0.151 -40.238 1.00 34.17 69 ASP B O 1
ATOM 3502 N N . ASN B 1 66 ? -28.313 0.687 -42.157 1.00 44.15 70 ASN B N 1
ATOM 3503 C CA . ASN B 1 66 ? -26.920 0.267 -41.977 1.00 44.37 70 ASN B CA 1
ATOM 3504 C C . ASN B 1 66 ? -26.379 0.845 -40.644 1.00 45.18 70 ASN B C 1
ATOM 3505 O O . ASN B 1 66 ? -25.686 0.154 -39.909 1.00 45.12 70 ASN B O 1
ATOM 3510 N N . LYS B 1 67 ? -26.732 2.093 -40.341 1.00 41.10 71 LYS B N 1
ATOM 3511 C CA . LYS B 1 67 ? -26.404 2.769 -39.091 1.00 41.56 71 LYS B CA 1
ATOM 3512 C C . LYS B 1 67 ? -27.749 2.993 -38.380 1.00 42.93 71 LYS B C 1
ATOM 3513 O O . LYS B 1 67 ? -28.374 4.037 -38.575 1.00 43.19 71 LYS B O 1
ATOM 3519 N N . PRO B 1 68 ? -28.250 2.006 -37.597 1.00 33.92 72 PRO B N 1
ATOM 3520 C CA . PRO B 1 68 ? -29.570 2.184 -36.956 1.00 34.02 72 PRO B CA 1
ATOM 3521 C C . PRO B 1 68 ? -29.623 3.399 -36.056 1.00 35.81 72 PRO B C 1
ATOM 3522 O O . PRO B 1 68 ? -28.623 3.749 -35.398 1.00 35.48 72 PRO B O 1
ATOM 3526 N N . SER B 1 69 ? -30.815 4.001 -35.968 1.00 32.80 73 SER B N 1
ATOM 3527 C CA . SER B 1 69 ? -31.041 5.104 -35.064 1.00 33.01 73 SER B CA 1
ATOM 3528 C C . SER B 1 69 ? -30.850 4.559 -33.619 1.00 33.71 73 SER B C 1
ATOM 3529 O O . SER B 1 69 ? -30.835 3.328 -33.416 1.00 32.74 73 SER B O 1
ATOM 3532 N N . ARG B 1 70 ? -30.655 5.466 -32.646 1.00 33.80 74 ARG B N 1
ATOM 3533 C CA . ARG B 1 70 ? -30.487 5.099 -31.241 1.00 34.23 74 ARG B CA 1
ATOM 3534 C C . ARG B 1 70 ? -31.766 4.428 -30.707 1.00 35.67 74 ARG B C 1
ATOM 3535 O O . ARG B 1 70 ? -31.666 3.486 -29.930 1.00 34.67 74 ARG B O 1
ATOM 3543 N N . LYS B 1 71 ? -32.964 4.912 -31.141 1.00 33.12 75 LYS B N 1
ATOM 3544 C CA . LYS B 1 71 ? -34.247 4.332 -30.760 1.00 33.10 75 LYS B CA 1
ATOM 3545 C C . LYS B 1 71 ? -34.344 2.859 -31.252 1.00 32.30 75 LYS B C 1
ATOM 3546 O O . LYS B 1 71 ? -34.698 1.982 -30.458 1.00 31.40 75 LYS B O 1
ATOM 3552 N N . ALA B 1 72 ? -34.015 2.603 -32.540 1.00 27.18 76 ALA B N 1
ATOM 3553 C CA . ALA B 1 72 ? -34.046 1.273 -33.156 1.00 26.83 76 ALA B CA 1
ATOM 3554 C C . ALA B 1 72 ? -33.150 0.272 -32.422 1.00 28.85 76 ALA B C 1
ATOM 3555 O O . ALA B 1 72 ? -33.577 -0.853 -32.112 1.00 28.82 76 ALA B O 1
ATOM 3557 N N . LEU B 1 73 ? -31.908 0.687 -32.140 1.00 32.94 77 LEU B N 1
ATOM 3558 C CA . LEU B 1 73 ? -30.946 -0.140 -31.431 1.00 33.12 77 LEU B CA 1
ATOM 3559 C C . LEU B 1 73 ? -31.413 -0.406 -29.991 1.00 33.16 77 LEU B C 1
ATOM 3560 O O . LEU B 1 73 ? -31.373 -1.546 -29.545 1.00 32.60 77 LEU B O 1
ATOM 3565 N N . TYR B 1 74 ? -31.924 0.632 -29.314 1.00 28.78 78 TYR B N 1
ATOM 3566 C CA . TYR B 1 74 ? -32.431 0.532 -27.957 1.00 29.33 78 TYR B CA 1
ATOM 3567 C C . TYR B 1 74 ? -33.599 -0.485 -27.899 1.00 31.02 78 TYR B C 1
ATOM 3568 O O . TYR B 1 74 ? -33.620 -1.355 -27.023 1.00 30.79 78 TYR B O 1
ATOM 3577 N N . GLN B 1 75 ? -34.557 -0.362 -28.837 1.00 28.47 79 GLN B N 1
ATOM 3578 C CA . GLN B 1 75 ? -35.728 -1.229 -28.875 1.00 29.12 79 GLN B CA 1
ATOM 3579 C C . GLN B 1 75 ? -35.364 -2.685 -29.135 1.00 29.53 79 GLN B C 1
ATOM 3580 O O . GLN B 1 75 ? -35.910 -3.566 -28.474 1.00 29.95 79 GLN B O 1
ATOM 3586 N N . ALA B 1 76 ? -34.417 -2.939 -30.068 1.00 24.71 80 ALA B N 1
ATOM 3587 C CA . ALA B 1 76 ? -33.953 -4.288 -30.371 1.00 24.66 80 ALA B CA 1
ATOM 3588 C C . ALA B 1 76 ? -33.290 -4.922 -29.135 1.00 26.43 80 ALA B C 1
ATOM 3589 O O . ALA B 1 76 ? -33.653 -6.037 -28.750 1.00 26.55 80 ALA B O 1
ATOM 3591 N N . LEU B 1 77 ? -32.373 -4.174 -28.478 1.00 25.23 81 LEU B N 1
ATOM 3592 C CA . LEU B 1 77 ? -31.643 -4.612 -27.293 1.00 25.39 81 LEU B CA 1
ATOM 3593 C C . LEU B 1 77 ? -32.590 -4.868 -26.136 1.00 27.10 81 LEU B C 1
ATOM 3594 O O . LEU B 1 77 ? -32.429 -5.854 -25.438 1.00 27.02 81 LEU B O 1
ATOM 3599 N N . ARG B 1 78 ? -33.592 -3.995 -25.948 1.00 29.16 82 ARG B N 1
ATOM 3600 C CA . ARG B 1 78 ? -34.582 -4.147 -24.879 1.00 30.18 82 ARG B CA 1
ATOM 3601 C C . ARG B 1 78 ? -35.401 -5.437 -25.050 1.00 31.57 82 ARG B C 1
ATOM 3602 O O . ARG B 1 78 ? -35.549 -6.187 -24.091 1.00 31.79 82 ARG B O 1
ATOM 3610 N N . SER B 1 79 ? -35.915 -5.693 -26.267 1.00 27.46 83 SER B N 1
ATOM 3611 C CA . SER B 1 79 ? -36.683 -6.902 -26.554 1.00 28.00 83 SER B CA 1
ATOM 3612 C C . SER B 1 79 ? -35.856 -8.192 -26.361 1.00 29.02 83 SER B C 1
ATOM 3613 O O . SER B 1 79 ? -36.349 -9.153 -25.788 1.00 29.45 83 SER B O 1
ATOM 3616 N N . LEU B 1 80 ? -34.616 -8.213 -26.857 1.00 26.41 84 LEU B N 1
ATOM 3617 C CA . LEU B 1 80 ? -33.724 -9.366 -26.713 1.00 26.31 84 LEU B CA 1
ATOM 3618 C C . LEU B 1 80 ? -33.395 -9.614 -25.240 1.00 28.57 84 LEU B C 1
ATOM 3619 O O . LEU B 1 80 ? -33.467 -10.750 -24.793 1.00 29.35 84 LEU B O 1
ATOM 3624 N N . ARG B 1 81 ? -33.069 -8.556 -24.480 1.00 30.33 85 ARG B N 1
ATOM 3625 C CA . ARG B 1 81 ? -32.772 -8.712 -23.063 1.00 30.83 85 ARG B CA 1
ATOM 3626 C C . ARG B 1 81 ? -33.975 -9.281 -22.280 1.00 33.22 85 ARG B C 1
ATOM 3627 O O . ARG B 1 81 ? -33.800 -10.225 -21.508 1.00 34.23 85 ARG B O 1
ATOM 3635 N N . LEU B 1 82 ? -35.175 -8.699 -22.462 1.00 31.70 86 LEU B N 1
ATOM 3636 C CA . LEU B 1 82 ? -36.376 -9.108 -21.721 1.00 32.63 86 LEU B CA 1
ATOM 3637 C C . LEU B 1 82 ? -36.932 -10.461 -22.103 1.00 33.70 86 LEU B C 1
ATOM 3638 O O . LEU B 1 82 ? -37.491 -11.140 -21.247 1.00 34.88 86 LEU B O 1
ATOM 3643 N N . ASN B 1 83 ? -36.751 -10.881 -23.356 1.00 30.17 87 ASN B N 1
ATOM 3644 C CA . ASN B 1 83 ? -37.271 -12.167 -23.808 1.00 30.70 87 ASN B CA 1
ATOM 3645 C C . ASN B 1 83 ? -36.274 -13.313 -23.877 1.00 32.45 87 ASN B C 1
ATOM 3646 O O . ASN B 1 83 ? -36.701 -14.454 -23.878 1.00 33.37 87 ASN B O 1
ATOM 3651 N N . CYS B 1 84 ? -34.973 -13.042 -23.974 1.00 34.16 88 CYS B N 1
ATOM 3652 C CA . CYS B 1 84 ? -33.984 -14.108 -24.172 1.00 34.21 88 CYS B CA 1
ATOM 3653 C C . CYS B 1 84 ? -33.159 -14.490 -22.961 1.00 34.89 88 CYS B C 1
ATOM 3654 O O . CYS B 1 84 ? -32.558 -15.559 -22.970 1.00 34.55 88 CYS B O 1
ATOM 3657 N N . LEU B 1 85 ? -33.106 -13.622 -21.948 1.00 31.08 89 LEU B N 1
ATOM 3658 C CA . LEU B 1 85 ? -32.386 -13.898 -20.694 1.00 31.24 89 LEU B CA 1
ATOM 3659 C C . LEU B 1 85 ? -33.339 -14.487 -19.663 1.00 33.58 89 LEU B C 1
ATOM 3660 O O . LEU B 1 85 ? -34.521 -14.128 -19.652 1.00 33.84 89 LEU B O 1
ATOM 3665 N N . GLY B 1 86 ? -32.825 -15.373 -18.811 1.00 32.26 90 GLY B N 1
ATOM 3666 C CA . GLY B 1 86 ? -33.619 -15.999 -17.758 1.00 33.24 90 GLY B CA 1
ATOM 3667 C C . GLY B 1 86 ? -33.083 -17.308 -17.234 1.00 35.42 90 GLY B C 1
ATOM 3668 O O . GLY B 1 86 ? -32.117 -17.851 -17.779 1.00 35.01 90 GLY B O 1
ATOM 3669 N N . ASP B 1 87 ? -33.759 -17.837 -16.198 1.00 53.71 91 ASP B N 1
ATOM 3670 C CA . ASP B 1 87 ? -33.405 -19.070 -15.481 1.00 55.46 91 ASP B CA 1
ATOM 3671 C C . ASP B 1 87 ? -33.491 -20.376 -16.278 1.00 57.84 91 ASP B C 1
ATOM 3672 O O . ASP B 1 87 ? -32.822 -21.347 -15.906 1.00 58.77 91 ASP B O 1
ATOM 3677 N N . LYS B 1 88 ? -34.310 -20.408 -17.345 1.00 48.72 92 LYS B N 1
ATOM 3678 C CA . LYS B 1 88 ? -34.479 -21.564 -18.237 1.00 49.42 92 LYS B CA 1
ATOM 3679 C C . LYS B 1 88 ? -33.107 -22.162 -18.637 1.00 51.09 92 LYS B C 1
ATOM 3680 O O . LYS B 1 88 ? -32.222 -21.442 -19.100 1.00 49.52 92 LYS B O 1
ATOM 3686 N N . PRO B 1 89 ? -32.898 -23.475 -18.419 1.00 66.84 93 PRO B N 1
ATOM 3687 C CA . PRO B 1 89 ? -31.606 -24.071 -18.800 1.00 66.95 93 PRO B CA 1
ATOM 3688 C C . PRO B 1 89 ? -31.529 -24.319 -20.312 1.00 66.89 93 PRO B C 1
ATOM 3689 O O . PRO B 1 89 ? -32.526 -24.753 -20.897 1.00 67.47 93 PRO B O 1
ATOM 3693 N N . CYS B 1 90 ? -30.394 -23.999 -20.971 1.00 44.97 94 CYS B N 1
ATOM 3694 C CA . CYS B 1 90 ? -30.306 -24.294 -22.410 1.00 43.12 94 CYS B CA 1
ATOM 3695 C C . CYS B 1 90 ? -29.909 -25.768 -22.531 1.00 43.62 94 CYS B C 1
ATOM 3696 O O . CYS B 1 90 ? -28.846 -26.168 -22.047 1.00 43.25 94 CYS B O 1
ATOM 3699 N N . GLU B 1 91 ? -30.796 -26.579 -23.123 1.00 45.33 95 GLU B N 1
ATOM 3700 C CA . GLU B 1 91 ? -30.584 -28.030 -23.272 1.00 44.99 95 GLU B CA 1
ATOM 3701 C C . GLU B 1 91 ? -29.768 -28.362 -24.518 1.00 44.73 95 GLU B C 1
ATOM 3702 O O . GLU B 1 91 ? -29.612 -29.542 -24.853 1.00 44.70 95 GLU B O 1
ATOM 3708 N N . LEU B 1 92 ? -29.239 -27.331 -25.205 1.00 36.81 96 LEU B N 1
ATOM 3709 C CA . LEU B 1 92 ? -28.422 -27.549 -26.392 1.00 35.30 96 LEU B CA 1
ATOM 3710 C C . LEU B 1 92 ? -26.958 -27.637 -26.003 1.00 36.16 96 LEU B C 1
ATOM 3711 O O . LEU B 1 92 ? -26.406 -26.714 -25.410 1.00 35.36 96 LEU B O 1
ATOM 3716 N N . GLU B 1 93 ? -26.345 -28.769 -26.312 1.00 46.83 97 GLU B N 1
ATOM 3717 C CA . GLU B 1 93 ? -24.933 -28.997 -26.046 1.00 46.87 97 GLU B CA 1
ATOM 3718 C C . GLU B 1 93 ? -24.146 -28.576 -27.287 1.00 47.07 97 GLU B C 1
ATOM 3719 O O . GLU B 1 93 ? -24.430 -29.068 -28.376 1.00 46.83 97 GLU B O 1
ATOM 3725 N N . LEU B 1 94 ? -23.170 -27.670 -27.128 1.00 41.56 98 LEU B N 1
ATOM 3726 C CA . LEU B 1 94 ? -22.322 -27.226 -28.231 1.00 40.59 98 LEU B CA 1
ATOM 3727 C C . LEU B 1 94 ? -21.171 -28.228 -28.378 1.00 43.18 98 LEU B C 1
ATOM 3728 O O . LEU B 1 94 ? -20.426 -28.466 -27.424 1.00 43.91 98 LEU B O 1
ATOM 3733 N N . LEU B 1 95 ? -21.032 -28.794 -29.579 1.00 50.47 99 LEU B N 1
ATOM 3734 C CA . LEU B 1 95 ? -20.051 -29.829 -29.903 1.00 50.71 99 LEU B CA 1
ATOM 3735 C C . LEU B 1 95 ? -18.865 -29.285 -30.701 1.00 51.60 99 LEU B C 1
ATOM 3736 O O . LEU B 1 95 ? -17.812 -29.921 -30.738 1.00 51.44 99 LEU B O 1
ATOM 3741 N N . SER B 1 96 ? -19.029 -28.092 -31.317 1.00 52.41 100 SER B N 1
ATOM 3742 C CA . SER B 1 96 ? -18.020 -27.418 -32.150 1.00 52.09 100 SER B CA 1
ATOM 3743 C C . SER B 1 96 ? -17.214 -26.319 -31.424 1.00 55.31 100 SER B C 1
ATOM 3744 O O . SER B 1 96 ? -17.617 -25.872 -30.351 1.00 55.90 100 SER B O 1
ATOM 3747 N N . ASP B 1 97 ? -16.076 -25.885 -32.011 1.00 92.80 101 ASP B N 1
ATOM 3748 C CA . ASP B 1 97 ? -15.212 -24.850 -31.429 1.00 93.50 101 ASP B CA 1
ATOM 3749 C C . ASP B 1 97 ? -14.861 -23.769 -32.455 1.00 95.25 101 ASP B C 1
ATOM 3750 O O . ASP B 1 97 ? -13.700 -23.360 -32.553 1.00 95.77 101 ASP B O 1
ATOM 3755 N N . ALA B 1 106 ? -14.067 -14.397 -26.337 1.00 117.59 110 ALA B N 1
ATOM 3756 C CA . ALA B 1 106 ? -14.386 -13.367 -25.385 1.00 117.86 110 ALA B CA 1
ATOM 3757 C C . ALA B 1 106 ? -15.182 -12.447 -26.298 1.00 118.05 110 ALA B C 1
ATOM 3758 O O . ALA B 1 106 ? -14.651 -11.917 -27.243 1.00 117.84 110 ALA B O 1
ATOM 3760 N N . VAL B 1 107 ? -16.492 -12.413 -26.093 1.00 69.99 111 VAL B N 1
ATOM 3761 C CA . VAL B 1 107 ? -17.381 -11.489 -26.782 1.00 68.80 111 VAL B CA 1
ATOM 3762 C C . VAL B 1 107 ? -17.675 -11.998 -28.186 1.00 68.65 111 VAL B C 1
ATOM 3763 O O . VAL B 1 107 ? -18.497 -11.435 -28.906 1.00 67.59 111 VAL B O 1
ATOM 3767 N N . CYS B 1 108 ? -16.992 -13.073 -28.563 1.00 116.26 112 CYS B N 1
ATOM 3768 C CA . CYS B 1 108 ? -17.217 -13.732 -29.843 1.00 115.48 112 CYS B CA 1
ATOM 3769 C C . CYS B 1 108 ? -17.588 -15.193 -29.639 1.00 114.34 112 CYS B C 1
ATOM 3770 O O . CYS B 1 108 ? -17.584 -15.986 -30.579 1.00 113.83 112 CYS B O 1
ATOM 3773 N N . ASN B 1 109 ? -17.901 -15.539 -28.397 1.00 57.40 113 ASN B N 1
ATOM 3774 C CA . ASN B 1 109 ? -18.195 -16.915 -28.034 1.00 56.95 113 ASN B CA 1
ATOM 3775 C C . ASN B 1 109 ? -19.704 -17.010 -28.173 1.00 56.91 113 ASN B C 1
ATOM 3776 O O . ASN B 1 109 ? -20.383 -16.006 -28.377 1.00 56.72 113 ASN B O 1
ATOM 3781 N N . ILE B 1 110 ? -20.219 -18.228 -28.078 1.00 41.24 114 ILE B N 1
ATOM 3782 C CA . ILE B 1 110 ? -21.639 -18.470 -28.189 1.00 40.80 114 ILE B CA 1
ATOM 3783 C C . ILE B 1 110 ? -22.113 -17.960 -26.852 1.00 41.84 114 ILE B C 1
ATOM 3784 O O . ILE B 1 110 ? -21.618 -18.358 -25.840 1.00 41.99 114 ILE B O 1
ATOM 3789 N N . ASN B 1 111 ? -23.094 -17.083 -26.885 1.00 29.29 115 ASN B N 1
ATOM 3790 C CA . ASN B 1 111 ? -23.619 -16.379 -25.710 1.00 29.69 115 ASN B CA 1
ATOM 3791 C C . ASN B 1 111 ? -24.065 -17.202 -24.513 1.00 31.65 115 ASN B C 1
ATOM 3792 O O . ASN B 1 111 ? -23.757 -16.816 -23.392 1.00 32.91 115 ASN B O 1
ATOM 3797 N N . TYR B 1 112 ? -24.783 -18.311 -24.724 1.00 30.61 116 TYR B N 1
ATOM 3798 C CA . TYR B 1 112 ? -25.277 -19.107 -23.596 1.00 32.18 116 TYR B CA 1
ATOM 3799 C C . TYR B 1 112 ? -24.199 -19.799 -22.752 1.00 34.44 116 TYR B C 1
ATOM 3800 O O . TYR B 1 112 ? -24.491 -20.280 -21.659 1.00 35.43 116 TYR B O 1
ATOM 3809 N N . LEU B 1 113 ? -22.966 -19.852 -23.264 1.00 45.17 117 LEU B N 1
ATOM 3810 C CA . LEU B 1 113 ? -21.849 -20.448 -22.544 1.00 46.15 117 LEU B CA 1
ATOM 3811 C C . LEU B 1 113 ? -21.098 -19.413 -21.686 1.00 47.85 117 LEU B C 1
ATOM 3812 O O . LEU B 1 113 ? -20.199 -19.777 -20.932 1.00 48.80 117 LEU B O 1
ATOM 3817 N N . ASP B 1 114 ? -21.503 -18.136 -21.761 1.00 36.41 118 ASP B N 1
ATOM 3818 C CA . ASP B 1 114 ? -20.907 -17.069 -20.954 1.00 36.35 118 ASP B CA 1
ATOM 3819 C C . ASP B 1 114 ? -21.328 -17.242 -19.486 1.00 37.47 118 ASP B C 1
ATOM 3820 O O . ASP B 1 114 ? -22.521 -17.305 -19.200 1.00 36.80 118 ASP B O 1
ATOM 3825 N N . PRO B 1 115 ? -20.373 -17.294 -18.532 1.00 32.78 119 PRO B N 1
ATOM 3826 C CA . PRO B 1 115 ? -20.775 -17.464 -17.127 1.00 34.05 119 PRO B CA 1
ATOM 3827 C C . PRO B 1 115 ? -21.340 -16.193 -16.473 1.00 34.43 119 PRO B C 1
ATOM 3828 O O . PRO B 1 115 ? -21.816 -16.269 -15.348 1.00 34.04 119 PRO B O 1
ATOM 3832 N N . ASN B 1 116 ? -21.316 -15.037 -17.172 1.00 33.95 120 ASN B N 1
ATOM 3833 C CA . ASN B 1 116 ? -21.801 -13.781 -16.586 1.00 33.23 120 ASN B CA 1
ATOM 3834 C C . ASN B 1 116 ? -23.149 -13.320 -17.092 1.00 33.66 120 ASN B C 1
ATOM 3835 O O . ASN B 1 116 ? -23.624 -12.256 -16.686 1.00 32.94 120 ASN B O 1
ATOM 3840 N N . ILE B 1 117 ? -23.744 -14.083 -18.009 1.00 37.11 121 ILE B N 1
ATOM 3841 C CA . ILE B 1 117 ? -25.030 -13.761 -18.642 1.00 36.52 121 ILE B CA 1
ATOM 3842 C C . ILE B 1 117 ? -25.873 -15.027 -18.648 1.00 37.89 121 ILE B C 1
ATOM 3843 O O . ILE B 1 117 ? -25.398 -16.071 -19.092 1.00 38.70 121 ILE B O 1
ATOM 3848 N N . ASN B 1 118 ? -27.103 -14.946 -18.119 1.00 35.64 122 ASN B N 1
ATOM 3849 C CA . ASN B 1 118 ? -28.030 -16.091 -18.085 1.00 36.11 122 ASN B CA 1
ATOM 3850 C C . ASN B 1 118 ? -28.938 -16.098 -19.308 1.00 35.98 122 ASN B C 1
ATOM 3851 O O . ASN B 1 118 ? -30.038 -15.550 -19.278 1.00 35.39 122 ASN B O 1
ATOM 3856 N N . VAL B 1 119 ? -28.447 -16.691 -20.397 1.00 29.96 123 VAL B N 1
ATOM 3857 C CA . VAL B 1 119 ? -29.156 -16.779 -21.663 1.00 29.71 123 VAL B CA 1
ATOM 3858 C C . VAL B 1 119 ? -30.137 -17.975 -21.617 1.00 32.64 123 VAL B C 1
ATOM 3859 O O . VAL B 1 119 ? -29.718 -19.130 -21.518 1.00 33.40 123 VAL B O 1
ATOM 3863 N N . ALA B 1 120 ? -31.436 -17.683 -21.664 1.00 32.59 124 ALA B N 1
ATOM 3864 C CA . ALA B 1 120 ? -32.460 -18.730 -21.651 1.00 33.47 124 ALA B CA 1
ATOM 3865 C C . ALA B 1 120 ? -32.687 -19.204 -23.094 1.00 33.87 124 ALA B C 1
ATOM 3866 O O . ALA B 1 120 ? -32.819 -20.402 -23.329 1.00 33.97 124 ALA B O 1
ATOM 3868 N N . ILE B 1 121 ? -32.750 -18.260 -24.058 1.00 32.92 125 ILE B N 1
ATOM 3869 C CA . ILE B 1 121 ? -32.996 -18.596 -25.465 1.00 32.93 125 ILE B CA 1
ATOM 3870 C C . ILE B 1 121 ? -31.946 -17.982 -26.392 1.00 32.71 125 ILE B C 1
ATOM 3871 O O . ILE B 1 121 ? -32.093 -16.822 -26.757 1.00 31.53 125 ILE B O 1
ATOM 3876 N N . PRO B 1 122 ? -30.914 -18.750 -26.816 1.00 30.85 126 PRO B N 1
ATOM 3877 C CA . PRO B 1 122 ? -29.908 -18.183 -27.744 1.00 29.68 126 PRO B CA 1
ATOM 3878 C C . PRO B 1 122 ? -30.475 -17.853 -29.138 1.00 29.14 126 PRO B C 1
ATOM 3879 O O . PRO B 1 122 ? -31.217 -18.645 -29.707 1.00 28.48 126 PRO B O 1
ATOM 3883 N N . VAL B 1 123 ? -30.144 -16.657 -29.651 1.00 27.24 127 VAL B N 1
ATOM 3884 C CA . VAL B 1 123 ? -30.544 -16.166 -30.976 1.00 26.21 127 VAL B CA 1
ATOM 3885 C C . VAL B 1 123 ? -29.357 -16.340 -31.928 1.00 26.22 127 VAL B C 1
ATOM 3886 O O . VAL B 1 123 ? -28.231 -16.009 -31.574 1.00 25.76 127 VAL B O 1
ATOM 3890 N N . PHE B 1 124 ? -29.620 -16.890 -33.115 1.00 30.23 128 PHE B N 1
ATOM 3891 C CA . PHE B 1 124 ? -28.629 -17.084 -34.156 1.00 29.09 128 PHE B CA 1
ATOM 3892 C C . PHE B 1 124 ? -29.099 -16.327 -35.385 1.00 30.17 128 PHE B C 1
ATOM 3893 O O . PHE B 1 124 ? -30.250 -16.467 -35.808 1.00 29.86 128 PHE B O 1
ATOM 3901 N N . SER B 1 125 ? -28.226 -15.482 -35.933 1.00 31.46 129 SER B N 1
ATOM 3902 C CA . SER B 1 125 ? -28.584 -14.713 -37.115 1.00 30.53 129 SER B CA 1
ATOM 3903 C C . SER B 1 125 ? -27.416 -14.501 -38.060 1.00 31.24 129 SER B C 1
ATOM 3904 O O . SER B 1 125 ? -26.281 -14.262 -37.643 1.00 30.75 129 SER B O 1
ATOM 3907 N N . ILE B 1 126 ? -27.725 -14.528 -39.353 1.00 31.33 130 ILE B N 1
ATOM 3908 C CA . ILE B 1 126 ? -26.755 -14.158 -40.392 1.00 31.18 130 ILE B CA 1
ATOM 3909 C C . ILE B 1 126 ? -27.027 -12.655 -40.664 1.00 32.69 130 ILE B C 1
ATOM 3910 O O . ILE B 1 126 ? -28.008 -12.106 -40.141 1.00 32.15 130 ILE B O 1
ATOM 3915 N N . HIS B 1 127 ? -26.173 -12.023 -41.462 1.00 42.89 131 HIS B N 1
ATOM 3916 C CA . HIS B 1 127 ? -26.330 -10.610 -41.787 1.00 43.31 131 HIS B CA 1
ATOM 3917 C C . HIS B 1 127 ? -27.095 -10.596 -43.106 1.00 43.63 131 HIS B C 1
ATOM 3918 O O . HIS B 1 127 ? -26.944 -11.494 -43.933 1.00 43.20 131 HIS B O 1
ATOM 3925 N N . GLY B 1 128 ? -27.919 -9.569 -43.294 1.00 34.42 132 GLY B N 1
ATOM 3926 C CA . GLY B 1 128 ? -28.706 -9.436 -44.506 1.00 34.33 132 GLY B CA 1
ATOM 3927 C C . GLY B 1 128 ? -28.028 -8.351 -45.320 1.00 35.95 132 GLY B C 1
ATOM 3928 O O . GLY B 1 128 ? -26.958 -7.865 -44.955 1.00 35.82 132 GLY B O 1
ATOM 3929 N N . ASN B 1 129 ? -28.656 -7.971 -46.428 1.00 53.06 133 ASN B N 1
ATOM 3930 C CA . ASN B 1 129 ? -28.112 -6.937 -47.301 1.00 53.19 133 ASN B CA 1
ATOM 3931 C C . ASN B 1 129 ? -28.232 -5.545 -46.690 1.00 54.28 133 ASN B C 1
ATOM 3932 O O . ASN B 1 129 ? -27.452 -4.648 -47.009 1.00 54.27 133 ASN B O 1
ATOM 3937 N N . HIS B 1 130 ? -29.213 -5.372 -45.811 1.00 36.89 134 HIS B N 1
ATOM 3938 C CA . HIS B 1 130 ? -29.437 -4.090 -45.155 1.00 36.92 134 HIS B CA 1
ATOM 3939 C C . HIS B 1 130 ? -28.504 -3.910 -43.962 1.00 39.38 134 HIS B C 1
ATOM 3940 O O . HIS B 1 130 ? -28.211 -2.786 -43.555 1.00 38.50 134 HIS B O 1
ATOM 3947 N N . ASP B 1 131 ? -28.039 -5.025 -43.407 1.00 55.68 135 ASP B N 1
ATOM 3948 C CA . ASP B 1 131 ? -27.139 -4.993 -42.261 1.00 56.23 135 ASP B CA 1
ATOM 3949 C C . ASP B 1 131 ? -25.735 -4.564 -42.676 1.00 59.45 135 ASP B C 1
ATOM 3950 O O . ASP B 1 131 ? -25.038 -3.881 -41.926 1.00 59.85 135 ASP B O 1
ATOM 3955 N N . ASP B 1 132 ? -25.245 -5.058 -43.810 1.00 85.41 136 ASP B N 1
ATOM 3956 C CA . ASP B 1 132 ? -24.017 -4.528 -44.431 1.00 86.22 136 ASP B CA 1
ATOM 3957 C C . ASP B 1 132 ? -22.710 -4.397 -43.602 1.00 88.57 136 ASP B C 1
ATOM 3958 O O . ASP B 1 132 ? -22.063 -3.351 -43.663 1.00 88.63 136 ASP B O 1
ATOM 3963 N N . ARG B 1 138 ? -16.533 -1.850 -40.706 1.00 93.43 142 ARG B N 1
ATOM 3964 C CA . ARG B 1 138 ? -15.972 -3.065 -40.126 1.00 92.39 142 ARG B CA 1
ATOM 3965 C C . ARG B 1 138 ? -16.809 -3.550 -38.947 1.00 90.81 142 ARG B C 1
ATOM 3966 O O . ARG B 1 138 ? -16.694 -4.700 -38.524 1.00 91.20 142 ARG B O 1
ATOM 3974 N N . TYR B 1 139 ? -17.650 -2.665 -38.421 1.00 49.72 143 TYR B N 1
ATOM 3975 C CA . TYR B 1 139 ? -18.506 -3.001 -37.290 1.00 48.35 143 TYR B CA 1
ATOM 3976 C C . TYR B 1 139 ? -19.980 -2.849 -37.649 1.00 48.64 143 TYR B C 1
ATOM 3977 O O . TYR B 1 139 ? -20.523 -1.744 -37.630 1.00 49.26 143 TYR B O 1
ATOM 3986 N N . SER B 1 140 ? -20.623 -3.965 -37.977 1.00 38.52 144 SER B N 1
ATOM 3987 C CA . SER B 1 140 ? -22.035 -3.958 -38.339 1.00 37.58 144 SER B CA 1
ATOM 3988 C C . SER B 1 140 ? -22.920 -3.877 -37.100 1.00 37.10 144 SER B C 1
ATOM 3989 O O . SER B 1 140 ? -22.486 -4.195 -35.993 1.00 36.42 144 SER B O 1
ATOM 3992 N N . ALA B 1 141 ? -24.163 -3.448 -37.293 1.00 32.59 145 ALA B N 1
ATOM 3993 C CA . ALA B 1 141 ? -25.110 -3.323 -36.191 1.00 33.09 145 ALA B CA 1
ATOM 3994 C C . ALA B 1 141 ? -25.287 -4.705 -35.482 1.00 33.82 145 ALA B C 1
ATOM 3995 O O . ALA B 1 141 ? -25.540 -4.760 -34.275 1.00 34.02 145 ALA B O 1
ATOM 3997 N N . LEU B 1 142 ? -25.066 -5.793 -36.229 1.00 38.94 146 LEU B N 1
ATOM 3998 C CA . LEU B 1 142 ? -25.117 -7.178 -35.767 1.00 39.50 146 LEU B CA 1
ATOM 3999 C C . LEU B 1 142 ? -23.932 -7.500 -34.848 1.00 40.44 146 LEU B C 1
ATOM 4000 O O . LEU B 1 142 ? -24.082 -8.283 -33.907 1.00 40.25 146 LEU B O 1
ATOM 4005 N N . ASP B 1 143 ? -22.771 -6.845 -35.080 1.00 34.90 147 ASP B N 1
ATOM 4006 C CA . ASP B 1 143 ? -21.605 -6.960 -34.197 1.00 34.69 147 ASP B CA 1
ATOM 4007 C C . ASP B 1 143 ? -21.959 -6.376 -32.826 1.00 35.57 147 ASP B C 1
ATOM 4008 O O . ASP B 1 143 ? -21.527 -6.913 -31.813 1.00 36.08 147 ASP B O 1
ATOM 4013 N N . ILE B 1 144 ? -22.756 -5.292 -32.799 1.00 31.14 148 ILE B N 1
ATOM 4014 C CA . ILE B 1 144 ? -23.228 -4.648 -31.562 1.00 31.57 148 ILE B CA 1
ATOM 4015 C C . ILE B 1 144 ? -24.143 -5.612 -30.789 1.00 32.83 148 ILE B C 1
ATOM 4016 O O . ILE B 1 144 ? -23.925 -5.810 -29.598 1.00 33.49 148 ILE B O 1
ATOM 4021 N N . LEU B 1 145 ? -25.110 -6.268 -31.475 1.00 25.92 149 LEU B N 1
ATOM 4022 C CA . LEU B 1 145 ? -25.984 -7.264 -30.816 1.00 26.30 149 LEU B CA 1
ATOM 4023 C C . LEU B 1 145 ? -25.160 -8.404 -30.220 1.00 27.49 149 LEU B C 1
ATOM 4024 O O . LEU B 1 145 ? -25.423 -8.841 -29.105 1.00 28.47 149 LEU B O 1
ATOM 4029 N N . GLN B 1 146 ? -24.144 -8.858 -30.954 1.00 31.26 150 GLN B N 1
ATOM 4030 C CA . GLN B 1 146 ? -23.250 -9.911 -30.484 1.00 31.87 150 GLN B CA 1
ATOM 4031 C C . GLN B 1 146 ? -22.393 -9.487 -29.286 1.00 33.19 150 GLN B C 1
ATOM 4032 O O . GLN B 1 146 ? -22.324 -10.229 -28.301 1.00 33.81 150 GLN B O 1
ATOM 4038 N N . VAL B 1 147 ? -21.760 -8.295 -29.354 1.00 30.21 151 VAL B N 1
ATOM 4039 C CA . VAL B 1 147 ? -20.902 -7.806 -28.267 1.00 30.76 151 VAL B CA 1
ATOM 4040 C C . VAL B 1 147 ? -21.635 -7.690 -26.902 1.00 33.26 151 VAL B C 1
ATOM 4041 O O . VAL B 1 147 ? -21.011 -7.880 -25.857 1.00 34.34 151 VAL B O 1
ATOM 4045 N N . THR B 1 148 ? -22.944 -7.393 -26.915 1.00 27.68 152 THR B N 1
ATOM 4046 C CA . THR B 1 148 ? -23.759 -7.274 -25.697 1.00 28.27 152 THR B CA 1
ATOM 4047 C C . THR B 1 148 ? -24.105 -8.657 -25.111 1.00 29.91 152 THR B C 1
ATOM 4048 O O . THR B 1 148 ? -24.662 -8.726 -24.021 1.00 30.00 152 THR B O 1
ATOM 4052 N N . GLY B 1 149 ? -23.836 -9.724 -25.862 1.00 25.09 153 GLY B N 1
ATOM 4053 C CA . GLY B 1 149 ? -24.140 -11.094 -25.465 1.00 25.98 153 GLY B CA 1
ATOM 4054 C C . GLY B 1 149 ? -25.565 -11.531 -25.760 1.00 26.80 153 GLY B C 1
ATOM 4055 O O . GLY B 1 149 ? -26.025 -12.539 -25.219 1.00 27.08 153 GLY B O 1
ATOM 4056 N N . LEU B 1 150 ? -26.287 -10.778 -26.600 1.00 27.90 154 LEU B N 1
ATOM 4057 C CA . LEU B 1 150 ? -27.715 -11.043 -26.887 1.00 27.72 154 LEU B CA 1
ATOM 4058 C C . LEU B 1 150 ? -28.049 -11.807 -28.172 1.00 28.94 154 LEU B C 1
ATOM 4059 O O . LEU B 1 150 ? -29.140 -12.377 -28.285 1.00 29.18 154 LEU B O 1
ATOM 4064 N N . VAL B 1 151 ? -27.125 -11.806 -29.140 1.00 32.20 155 VAL B N 1
ATOM 4065 C CA . VAL B 1 151 ? -27.276 -12.486 -30.429 1.00 31.69 155 VAL B CA 1
ATOM 4066 C C . VAL B 1 151 ? -25.936 -13.174 -30.792 1.00 32.45 155 VAL B C 1
ATOM 4067 O O . VAL B 1 151 ? -24.860 -12.633 -30.502 1.00 31.78 155 VAL B O 1
ATOM 4071 N N . ASN B 1 152 ? -26.021 -14.351 -31.446 1.00 29.58 156 ASN B N 1
ATOM 4072 C CA . ASN B 1 152 ? -24.868 -15.062 -31.995 1.00 28.76 156 ASN B CA 1
ATOM 4073 C C . ASN B 1 152 ? -24.881 -14.795 -33.504 1.00 29.35 156 ASN B C 1
ATOM 4074 O O . ASN B 1 152 ? -25.693 -15.352 -34.242 1.00 28.72 156 ASN B O 1
ATOM 4079 N N . TYR B 1 153 ? -24.045 -13.860 -33.930 1.00 35.78 157 TYR B N 1
ATOM 4080 C CA . TYR B 1 153 ? -23.886 -13.479 -35.323 1.00 34.93 157 TYR B CA 1
ATOM 4081 C C . TYR B 1 153 ? -22.985 -14.557 -35.970 1.00 35.77 157 TYR B C 1
ATOM 4082 O O . TYR B 1 153 ? -21.841 -14.745 -35.567 1.00 36.41 157 TYR B O 1
ATOM 4091 N N . PHE B 1 154 ? -23.537 -15.312 -36.912 1.00 31.94 158 PHE B N 1
ATOM 4092 C CA . PHE B 1 154 ? -22.820 -16.402 -37.566 1.00 31.64 158 PHE B CA 1
ATOM 4093 C C . PHE B 1 154 ? -22.898 -16.280 -39.097 1.00 33.23 158 PHE B C 1
ATOM 4094 O O . PHE B 1 154 ? -23.520 -15.351 -39.615 1.00 32.76 158 PHE B O 1
ATOM 4102 N N . GLY B 1 155 ? -22.250 -17.216 -39.784 1.00 37.52 159 GLY B N 1
ATOM 4103 C CA . GLY B 1 155 ? -22.189 -17.280 -41.237 1.00 37.99 159 GLY B CA 1
ATOM 4104 C C . GLY B 1 155 ? -21.564 -16.066 -41.895 1.00 40.12 159 GLY B C 1
ATOM 4105 O O . GLY B 1 155 ? -22.043 -15.612 -42.936 1.00 39.87 159 GLY B O 1
ATOM 4106 N N . ARG B 1 156 ? -20.501 -15.523 -41.294 1.00 49.83 160 ARG B N 1
ATOM 4107 C CA . ARG B 1 156 ? -19.781 -14.368 -41.839 1.00 50.72 160 ARG B CA 1
ATOM 4108 C C . ARG B 1 156 ? -19.109 -14.733 -43.166 1.00 53.85 160 ARG B C 1
ATOM 4109 O O . ARG B 1 156 ? -18.649 -15.865 -43.338 1.00 53.89 160 ARG B O 1
ATOM 4117 N N . VAL B 1 157 ? -19.105 -13.784 -44.113 1.00 62.49 161 VAL B N 1
ATOM 4118 C CA . VAL B 1 157 ? -18.500 -13.953 -45.437 1.00 63.59 161 VAL B CA 1
ATOM 4119 C C . VAL B 1 157 ? -17.389 -12.884 -45.570 1.00 66.66 161 VAL B C 1
ATOM 4120 O O . VAL B 1 157 ? -17.657 -11.769 -46.034 1.00 66.48 161 VAL B O 1
ATOM 4124 N N . PRO B 1 158 ? -16.152 -13.179 -45.099 1.00 83.97 162 PRO B N 1
ATOM 4125 C CA . PRO B 1 158 ? -15.088 -12.159 -45.144 1.00 84.74 162 PRO B CA 1
ATOM 4126 C C . PRO B 1 158 ? -14.580 -11.846 -46.550 1.00 87.92 162 PRO B C 1
ATOM 4127 O O . PRO B 1 158 ? -14.400 -10.672 -46.883 1.00 88.19 162 PRO B O 1
ATOM 4131 N N . GLU B 1 159 ? -14.372 -12.878 -47.375 1.00 113.68 163 GLU B N 1
ATOM 4132 C CA . GLU B 1 159 ? -13.891 -12.695 -48.738 1.00 114.89 163 GLU B CA 1
ATOM 4133 C C . GLU B 1 159 ? -14.890 -13.292 -49.704 1.00 116.87 163 GLU B C 1
ATOM 4134 O O . GLU B 1 159 ? -15.144 -14.495 -49.644 1.00 116.77 163 GLU B O 1
ATOM 4140 N N . ASN B 1 160 ? -15.462 -12.449 -50.587 1.00 83.04 164 ASN B N 1
ATOM 4141 C CA . ASN B 1 160 ? -16.438 -12.836 -51.612 1.00 83.28 164 ASN B CA 1
ATOM 4142 C C . ASN B 1 160 ? -15.853 -13.876 -52.594 0.00 86.19 164 ASN B C 1
ATOM 4143 O O . ASN B 1 160 ? -16.581 -14.753 -53.076 0.00 86.10 164 ASN B O 1
ATOM 4148 N N . ASP B 1 161 ? -14.526 -13.776 -52.858 1.00 96.06 165 ASP B N 1
ATOM 4149 C CA . ASP B 1 161 ? -13.754 -14.659 -53.733 1.00 97.14 165 ASP B CA 1
ATOM 4150 C C . ASP B 1 161 ? -13.741 -16.105 -53.224 1.00 97.66 165 ASP B C 1
ATOM 4151 O O . ASP B 1 161 ? -14.198 -16.982 -53.953 1.00 98.15 165 ASP B O 1
ATOM 4156 N N . ASN B 1 162 ? -13.261 -16.354 -51.978 1.00 125.93 166 ASN B N 1
ATOM 4157 C CA . ASN B 1 162 ? -13.244 -17.706 -51.404 1.00 125.32 166 ASN B CA 1
ATOM 4158 C C . ASN B 1 162 ? -14.116 -17.798 -50.142 1.00 123.99 166 ASN B C 1
ATOM 4159 O O . ASN B 1 162 ? -13.786 -17.199 -49.118 1.00 123.19 166 ASN B O 1
ATOM 4164 N N . ILE B 1 163 ? -15.236 -18.543 -50.229 1.00 69.21 167 ILE B N 1
ATOM 4165 C CA . ILE B 1 163 ? -16.196 -18.704 -49.127 1.00 67.49 167 ILE B CA 1
ATOM 4166 C C . ILE B 1 163 ? -16.052 -20.075 -48.450 1.00 67.82 167 ILE B C 1
ATOM 4167 O O . ILE B 1 163 ? -16.165 -21.099 -49.123 1.00 68.15 167 ILE B O 1
ATOM 4172 N N . VAL B 1 164 ? -15.817 -20.089 -47.120 1.00 67.75 168 VAL B N 1
ATOM 4173 C CA . VAL B 1 164 ? -15.695 -21.318 -46.322 1.00 67.31 168 VAL B CA 1
ATOM 4174 C C . VAL B 1 164 ? -16.880 -21.386 -45.336 1.00 66.49 168 VAL B C 1
ATOM 4175 O O . VAL B 1 164 ? -16.923 -20.624 -44.359 1.00 65.76 168 VAL B O 1
ATOM 4179 N N . VAL B 1 165 ? -17.844 -22.286 -45.625 1.00 53.75 169 VAL B N 1
ATOM 4180 C CA . VAL B 1 165 ? -19.076 -22.479 -44.848 1.00 52.67 169 VAL B CA 1
ATOM 4181 C C . VAL B 1 165 ? -18.900 -23.590 -43.803 1.00 52.95 169 VAL B C 1
ATOM 4182 O O . VAL B 1 165 ? -19.011 -24.781 -44.117 1.00 52.68 169 VAL B O 1
ATOM 4186 N N . SER B 1 166 ? -18.619 -23.168 -42.556 1.00 65.46 170 SER B N 1
ATOM 4187 C CA . SER B 1 166 ? -18.386 -24.009 -41.376 1.00 65.36 170 SER B CA 1
ATOM 4188 C C . SER B 1 166 ? -19.630 -24.070 -40.467 1.00 64.89 170 SER B C 1
ATOM 4189 O O . SER B 1 166 ? -20.268 -23.040 -40.234 1.00 64.60 170 SER B O 1
ATOM 4192 N N . PRO B 1 167 ? -19.964 -25.252 -39.908 1.00 47.52 171 PRO B N 1
ATOM 4193 C CA . PRO B 1 167 ? -21.175 -25.349 -39.079 1.00 4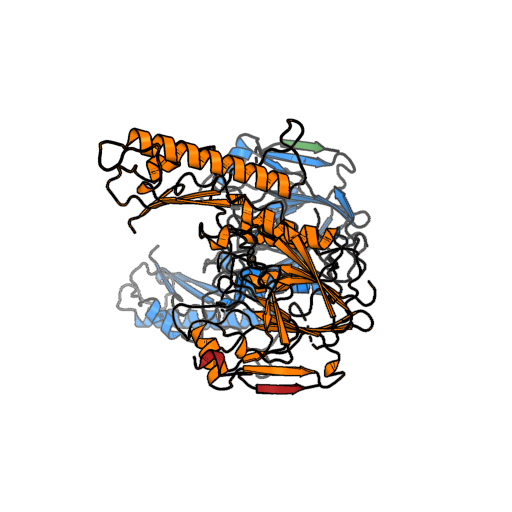7.00 171 PRO B CA 1
ATOM 4194 C C . PRO B 1 167 ? -21.015 -25.168 -37.578 1.00 47.96 171 PRO B C 1
ATOM 4195 O O . PRO B 1 167 ? -19.944 -25.399 -37.004 1.00 48.16 171 PRO B O 1
ATOM 4199 N N . ILE B 1 168 ? -22.136 -24.822 -36.935 1.00 40.63 172 ILE B N 1
ATOM 4200 C CA . ILE B 1 168 ? -22.268 -24.773 -35.485 1.00 40.70 172 ILE B CA 1
ATOM 4201 C C . ILE B 1 168 ? -22.913 -26.118 -35.182 1.00 41.86 172 ILE B C 1
ATOM 4202 O O . ILE B 1 168 ? -23.957 -26.436 -35.761 1.00 41.76 172 ILE B O 1
ATOM 4207 N N . LEU B 1 169 ? -22.262 -26.928 -34.335 1.00 40.04 173 LEU B N 1
ATOM 4208 C CA . LEU B 1 169 ? -22.723 -28.282 -33.999 1.00 40.48 173 LEU B CA 1
ATOM 4209 C C . LEU B 1 169 ? -23.409 -28.318 -32.646 1.00 41.77 173 LEU B C 1
ATOM 4210 O O . LEU B 1 169 ? -22.789 -28.013 -31.633 1.00 41.76 173 LEU B O 1
ATOM 4215 N N . LEU B 1 170 ? -24.704 -28.675 -32.649 1.00 37.28 174 LEU B N 1
ATOM 4216 C CA . LEU B 1 170 ? -25.563 -28.693 -31.462 1.00 38.22 174 LEU B CA 1
ATOM 4217 C C . LEU B 1 170 ? -26.245 -30.046 -31.251 1.00 40.17 174 LEU B C 1
ATOM 4218 O O . LEU B 1 170 ? -26.688 -30.677 -32.215 1.00 40.01 174 LEU B O 1
ATOM 4223 N N . GLN B 1 171 ? -26.376 -30.461 -29.983 1.00 41.01 175 GLN B N 1
ATOM 4224 C CA . GLN B 1 171 ? -26.995 -31.729 -29.632 1.00 41.43 175 GLN B CA 1
ATOM 4225 C C . GLN B 1 171 ? -28.031 -31.598 -28.515 1.00 43.33 175 GLN B C 1
ATOM 4226 O O . GLN B 1 171 ? -27.801 -30.889 -27.538 1.00 43.52 175 GLN B O 1
ATOM 4232 N N . LYS B 1 172 ? -29.169 -32.291 -28.667 1.00 33.96 176 LYS B N 1
ATOM 4233 C CA . LYS B 1 172 ? -30.213 -32.374 -27.650 1.00 35.46 176 LYS B CA 1
ATOM 4234 C C . LYS B 1 172 ? -30.669 -33.830 -27.665 1.00 37.45 176 LYS B C 1
ATOM 4235 O O . LYS B 1 172 ? -31.342 -34.255 -28.604 1.00 37.28 176 LYS B O 1
ATOM 4241 N N . GLY B 1 173 ? -30.222 -34.597 -26.670 1.00 41.38 177 GLY B N 1
ATOM 4242 C CA . GLY B 1 173 ? -30.508 -36.029 -26.591 1.00 41.83 177 GLY B CA 1
ATOM 4243 C C . GLY B 1 173 ? -29.821 -36.751 -27.738 1.00 42.06 177 GLY B C 1
ATOM 4244 O O . GLY B 1 173 ? -28.624 -36.550 -27.974 1.00 41.54 177 GLY B O 1
ATOM 4245 N N . PHE B 1 174 ? -30.572 -37.587 -28.447 1.00 54.73 178 PHE B N 1
ATOM 4246 C CA . PHE B 1 174 ? -30.028 -38.340 -29.572 1.00 53.82 178 PHE B CA 1
ATOM 4247 C C . PHE B 1 174 ? -30.283 -37.621 -30.892 1.00 53.79 178 PHE B C 1
ATOM 4248 O O . PHE B 1 174 ? -30.485 -38.257 -31.927 1.00 52.61 178 PHE B O 1
ATOM 4256 N N . THR B 1 175 ? -30.273 -36.293 -30.849 1.00 43.60 179 THR B N 1
ATOM 4257 C CA . THR B 1 175 ? -30.506 -35.487 -32.041 1.00 42.28 179 THR B CA 1
ATOM 4258 C C . THR B 1 175 ? -29.368 -34.497 -32.272 1.00 42.46 179 THR B C 1
ATOM 4259 O O . THR B 1 175 ? -29.109 -33.629 -31.439 1.00 42.32 179 THR B O 1
ATOM 4263 N N . LYS B 1 176 ? -28.693 -34.635 -33.408 1.00 49.17 180 LYS B N 1
ATOM 4264 C CA . LYS B 1 176 ? -27.585 -33.752 -33.754 1.00 48.67 180 LYS B CA 1
ATOM 4265 C C . LYS B 1 176 ? -28.018 -32.703 -34.772 1.00 48.99 180 LYS B C 1
ATOM 4266 O O . LYS B 1 176 ? -28.861 -32.968 -35.630 1.00 48.14 180 LYS B O 1
ATOM 4272 N N . LEU B 1 177 ? -27.437 -31.512 -34.672 1.00 41.54 181 LEU B N 1
ATOM 4273 C CA . LEU B 1 177 ? -27.766 -30.421 -35.582 1.00 40.41 181 LEU B CA 1
ATOM 4274 C C . LEU B 1 177 ? -26.508 -29.737 -36.107 1.00 40.83 181 LEU B C 1
ATOM 4275 O O . LEU B 1 177 ? -25.630 -29.354 -35.334 1.00 40.64 181 LEU B O 1
ATOM 4280 N N . ALA B 1 178 ? -26.430 -29.586 -37.425 1.00 37.35 182 ALA B N 1
ATOM 4281 C CA . ALA B 1 178 ? -25.283 -28.940 -38.058 1.00 36.59 182 ALA B CA 1
ATOM 4282 C C . ALA B 1 178 ? -25.844 -27.685 -38.707 1.00 36.61 182 ALA B C 1
ATOM 4283 O O . ALA B 1 178 ? -26.515 -27.762 -39.728 1.00 36.12 182 ALA B O 1
ATOM 4285 N N . LEU B 1 179 ? -25.689 -26.539 -38.025 1.00 38.94 183 LEU B N 1
ATOM 4286 C CA . LEU B 1 179 ? -26.236 -25.269 -38.472 1.00 38.43 183 LEU B CA 1
ATOM 4287 C C . LEU B 1 179 ? -25.229 -24.511 -39.318 1.00 39.23 183 LEU B C 1
ATOM 4288 O O . LEU B 1 179 ? -24.138 -24.195 -38.854 1.00 39.15 183 LEU B O 1
ATOM 4293 N N . TYR B 1 180 ? -25.624 -24.187 -40.557 1.00 39.20 184 TYR B N 1
ATOM 4294 C CA . TYR B 1 180 ? -24.772 -23.477 -41.497 1.00 38.78 184 TYR B CA 1
ATOM 4295 C C . TYR B 1 180 ? -25.411 -22.176 -41.907 1.00 39.75 184 TYR B C 1
ATOM 4296 O O . TYR B 1 180 ? -26.630 -22.108 -42.096 1.00 39.82 184 TYR B O 1
ATOM 4305 N N . GLY B 1 181 ? -24.576 -21.179 -42.138 1.00 36.29 185 GLY B N 1
ATOM 4306 C CA . GLY B 1 181 ? -25.039 -19.886 -42.604 1.00 36.19 185 GLY B CA 1
ATOM 4307 C C . GLY B 1 181 ? -24.144 -19.242 -43.632 1.00 38.06 185 GLY B C 1
ATOM 4308 O O . GLY B 1 181 ? -22.924 -19.366 -43.557 1.00 38.66 185 GLY B O 1
ATOM 4309 N N . ILE B 1 182 ? -24.751 -18.544 -44.591 1.00 36.35 186 ILE B N 1
ATOM 4310 C CA . ILE B 1 182 ? -24.049 -17.744 -45.593 1.00 36.70 186 ILE B CA 1
ATOM 4311 C C . ILE B 1 182 ? -24.702 -16.379 -45.497 1.00 37.67 186 ILE B C 1
ATOM 4312 O O . ILE B 1 182 ? -25.872 -16.237 -45.880 1.00 37.22 186 ILE B O 1
ATOM 4317 N N . SER B 1 183 ? -23.976 -15.377 -44.967 1.00 38.17 187 SER B N 1
ATOM 4318 C CA . SER B 1 183 ? -24.504 -14.007 -44.891 1.00 38.09 187 SER B CA 1
ATOM 4319 C C . SER B 1 183 ? -24.641 -13.445 -46.306 1.00 40.01 187 SER B C 1
ATOM 4320 O O . SER B 1 183 ? -24.025 -13.972 -47.238 1.00 39.99 187 SER B O 1
ATOM 4323 N N . ASN B 1 184 ? -25.492 -12.420 -46.476 1.00 39.19 188 ASN B N 1
ATOM 4324 C CA . ASN B 1 184 ? -25.716 -11.800 -47.779 1.00 39.58 188 ASN B CA 1
ATOM 4325 C C . ASN B 1 184 ? -24.427 -11.401 -48.508 1.00 41.48 188 ASN B C 1
ATOM 4326 O O . ASN B 1 184 ? -23.540 -10.788 -47.931 1.00 41.18 188 ASN B O 1
ATOM 4331 N N . VAL B 1 185 ? -24.345 -11.804 -49.775 1.00 48.43 189 VAL B N 1
ATOM 4332 C CA . VAL B 1 185 ? -23.271 -11.531 -50.725 1.00 49.42 189 VAL B CA 1
ATOM 4333 C C . VAL B 1 185 ? -23.981 -11.005 -51.985 1.00 51.60 189 VAL B C 1
ATOM 4334 O O . VAL B 1 185 ? -25.047 -11.527 -52.320 1.00 51.01 189 VAL B O 1
ATOM 4338 N N . ARG B 1 186 ? -23.407 -9.987 -52.679 1.00 59.98 190 ARG B N 1
ATOM 4339 C CA . ARG B 1 186 ? -23.962 -9.473 -53.944 1.00 60.64 190 ARG B CA 1
ATOM 4340 C C . ARG B 1 186 ? -24.253 -10.696 -54.813 1.00 62.18 190 ARG B C 1
ATOM 4341 O O . ARG B 1 186 ? -23.354 -11.511 -55.031 1.00 62.95 190 ARG B O 1
ATOM 4349 N N . ASP B 1 187 ? -25.537 -10.905 -55.161 1.00 54.38 191 ASP B N 1
ATOM 4350 C CA . ASP B 1 187 ? -26.055 -12.075 -55.883 1.00 54.67 191 ASP B CA 1
ATOM 4351 C C . ASP B 1 187 ? -25.207 -12.581 -57.045 1.00 57.98 191 ASP B C 1
ATOM 4352 O O . ASP B 1 187 ? -25.049 -13.793 -57.189 1.00 58.11 191 ASP B O 1
ATOM 4357 N N . GLU B 1 188 ? -24.666 -11.656 -57.863 1.00 70.92 192 GLU B N 1
ATOM 4358 C CA . GLU B 1 188 ? -23.808 -11.968 -59.005 1.00 72.35 192 GLU B CA 1
ATOM 4359 C C . GLU B 1 188 ? -22.470 -12.530 -58.526 1.00 74.18 192 GLU B C 1
ATOM 4360 O O . GLU B 1 188 ? -22.005 -13.528 -59.077 1.00 74.47 192 GLU B O 1
ATOM 4366 N N . ARG B 1 189 ? -21.884 -11.916 -57.470 1.00 76.02 193 ARG B N 1
ATOM 4367 C CA . ARG B 1 189 ? -20.610 -12.328 -56.870 1.00 76.20 193 ARG B CA 1
ATOM 4368 C C . ARG B 1 189 ? -20.681 -13.729 -56.262 1.00 77.05 193 ARG B C 1
ATOM 4369 O O . ARG B 1 189 ? -19.741 -14.498 -56.445 1.00 77.75 193 ARG B O 1
ATOM 4377 N N . LEU B 1 190 ? -21.801 -14.077 -55.578 1.00 58.92 194 LEU B N 1
ATOM 4378 C CA . LEU B 1 190 ? -21.997 -15.417 -55.002 1.00 58.43 194 LEU B CA 1
ATOM 4379 C C . LEU B 1 190 ? -22.203 -16.449 -56.112 1.00 60.81 194 LEU B C 1
ATOM 4380 O O . LEU B 1 190 ? -21.655 -17.552 -56.024 1.00 60.80 194 LEU B O 1
ATOM 4385 N N . TYR B 1 191 ? -23.006 -16.092 -57.145 1.00 68.10 195 TYR B N 1
ATOM 4386 C CA . TYR B 1 191 ? -23.294 -16.939 -58.311 1.00 69.19 195 TYR B CA 1
ATOM 4387 C C . TYR B 1 191 ? -21.986 -17.301 -59.034 1.00 72.42 195 TYR B C 1
ATOM 4388 O O . TYR B 1 191 ? -21.772 -18.467 -59.372 1.00 72.56 195 TYR B O 1
ATOM 4397 N N . HIS B 1 192 ? -21.123 -16.277 -59.233 1.00 75.35 196 HIS B N 1
ATOM 4398 C CA . HIS B 1 192 ? -19.807 -16.332 -59.858 1.00 77.13 196 HIS B CA 1
ATOM 4399 C C . HIS B 1 192 ? -18.900 -17.240 -59.030 1.00 78.18 196 HIS B C 1
ATOM 4400 O O . HIS B 1 192 ? -18.220 -18.097 -59.592 1.00 79.16 196 HIS B O 1
ATOM 4407 N N . SER B 1 193 ? -18.928 -17.080 -57.692 1.00 79.39 197 SER B N 1
ATOM 4408 C CA . SER B 1 193 ? -18.145 -17.876 -56.751 1.00 79.02 197 SER B CA 1
ATOM 4409 C C . SER B 1 193 ? -18.514 -19.362 -56.834 1.00 79.83 197 SER B C 1
ATOM 4410 O O . SER B 1 193 ? -17.614 -20.199 -56.920 1.00 80.44 197 SER B O 1
ATOM 4413 N N . PHE B 1 194 ? -19.826 -19.684 -56.877 1.00 72.51 198 PHE B N 1
ATOM 4414 C CA . PHE B 1 194 ? -20.313 -21.063 -56.989 1.00 72.40 198 PHE B CA 1
ATOM 4415 C C . PHE B 1 194 ? -19.889 -21.687 -58.314 1.00 75.56 198 PHE B C 1
ATOM 4416 O O . PHE B 1 194 ? -19.523 -22.865 -58.345 1.00 76.09 198 PHE B O 1
ATOM 4424 N N . ARG B 1 195 ? -19.916 -20.877 -59.396 1.00 71.98 199 ARG B N 1
ATOM 4425 C CA . ARG B 1 195 ? -19.541 -21.256 -60.756 1.00 73.49 199 ARG B CA 1
ATOM 4426 C C . ARG B 1 195 ? -18.061 -21.664 -60.864 1.00 76.00 199 ARG B C 1
ATOM 4427 O O . ARG B 1 195 ? -17.774 -22.717 -61.434 1.00 76.77 199 ARG B O 1
ATOM 4435 N N . GLU B 1 196 ? -17.134 -20.869 -60.268 1.00 76.73 200 GLU B N 1
ATOM 4436 C CA . GLU B 1 196 ? -15.684 -21.144 -60.265 1.00 77.79 200 GLU B CA 1
ATOM 4437 C C . GLU B 1 196 ? -15.265 -22.193 -59.210 1.00 78.59 200 GLU B C 1
ATOM 4438 O O . GLU B 1 196 ? -14.062 -22.371 -58.994 1.00 79.42 200 GLU B O 1
ATOM 4444 N N . ASN B 1 197 ? -16.240 -22.886 -58.561 1.00 97.99 201 ASN B N 1
ATOM 4445 C CA . ASN B 1 197 ? -16.013 -23.893 -57.508 1.00 97.28 201 ASN B CA 1
ATOM 4446 C C . ASN B 1 197 ? -15.264 -23.260 -56.306 1.00 97.32 201 ASN B C 1
ATOM 4447 O O . ASN B 1 197 ? -14.368 -23.878 -55.723 1.00 97.52 201 ASN B O 1
ATOM 4452 N N . LYS B 1 198 ? -15.635 -22.013 -55.951 1.00 77.06 202 LYS B N 1
ATOM 4453 C CA . LYS B 1 198 ? -14.982 -21.257 -54.881 1.00 76.26 202 LYS B CA 1
ATOM 4454 C C . LYS B 1 198 ? -15.755 -21.190 -53.542 1.00 75.57 202 LYS B C 1
ATOM 4455 O O . LYS B 1 198 ? -15.406 -20.384 -52.674 1.00 74.86 202 LYS B O 1
ATOM 4461 N N . VAL B 1 199 ? -16.772 -22.059 -53.363 1.00 74.29 203 VAL B N 1
ATOM 4462 C CA . VAL B 1 199 ? -17.572 -22.135 -52.132 1.00 72.84 203 VAL B CA 1
ATOM 4463 C C . VAL B 1 199 ? -17.295 -23.496 -51.465 1.00 73.72 203 VAL B C 1
ATOM 4464 O O . VAL B 1 199 ? -17.714 -24.533 -51.985 1.00 73.93 203 VAL B O 1
ATOM 4468 N N . LYS B 1 200 ? -16.559 -23.489 -50.337 1.00 76.89 204 LYS B N 1
ATOM 4469 C CA . LYS B 1 200 ? -16.161 -24.703 -49.612 1.00 76.59 204 LYS B CA 1
ATOM 4470 C C . LYS B 1 200 ? -17.050 -25.026 -48.398 1.00 76.07 204 LYS B C 1
ATOM 4471 O O . LYS B 1 200 ? -17.128 -24.227 -47.464 1.00 75.62 204 LYS B O 1
ATOM 4477 N N . PHE B 1 201 ? -17.698 -26.204 -48.406 1.00 71.52 205 PHE B N 1
ATOM 4478 C CA . PHE B 1 201 ? -18.560 -26.663 -47.315 1.00 70.35 205 PHE B CA 1
ATOM 4479 C C . PHE B 1 201 ? -17.864 -27.669 -46.393 1.00 71.32 205 PHE B C 1
ATOM 4480 O O . PHE B 1 201 ? -17.565 -28.788 -46.816 1.00 71.81 205 PHE B O 1
ATOM 4488 N N . LEU B 1 202 ? -17.605 -27.266 -45.132 1.00 67.39 206 LEU B N 1
ATOM 4489 C CA . LEU B 1 202 ? -16.954 -28.120 -44.134 1.00 67.12 206 LEU B CA 1
ATOM 4490 C C . LEU B 1 202 ? -17.991 -28.986 -43.408 1.00 67.58 206 LEU B C 1
ATOM 4491 O O . LEU B 1 202 ? -18.827 -28.464 -42.673 1.00 66.54 206 LEU B O 1
ATOM 4496 N N . ARG B 1 203 ? -17.967 -30.306 -43.654 1.00 66.07 207 ARG B N 1
ATOM 4497 C CA . ARG B 1 203 ? -18.872 -31.261 -43.011 1.00 65.82 207 ARG B CA 1
ATOM 4498 C C . ARG B 1 203 ? -18.173 -31.981 -41.838 1.00 68.17 207 ARG B C 1
ATOM 4499 O O . ARG B 1 203 ? -16.964 -32.215 -41.923 1.00 68.83 207 ARG B O 1
ATOM 4507 N N . PRO B 1 204 ? -18.887 -32.371 -40.745 1.00 64.36 208 PRO B N 1
ATOM 4508 C CA . PRO B 1 204 ? -18.201 -33.096 -39.661 1.00 64.87 208 PRO B CA 1
ATOM 4509 C C . PRO B 1 204 ? -17.933 -34.563 -39.993 1.00 67.42 208 PRO B C 1
ATOM 4510 O O . PRO B 1 204 ? -18.813 -35.255 -40.519 1.00 67.25 208 PRO B O 1
ATOM 4514 N N . ASP B 1 205 ? -16.689 -35.014 -39.700 1.00 96.56 209 ASP B N 1
ATOM 4515 C CA . ASP B 1 205 ? -16.191 -36.381 -39.906 1.00 97.38 209 ASP B CA 1
ATOM 4516 C C . ASP B 1 205 ? -16.960 -37.383 -39.020 1.00 98.81 209 ASP B C 1
ATOM 4517 O O . ASP B 1 205 ? -17.493 -38.366 -39.542 1.00 99.09 209 ASP B O 1
ATOM 4522 N N . LEU B 1 206 ? -17.044 -37.110 -37.694 1.00 77.78 210 LEU B N 1
ATOM 4523 C CA . LEU B 1 206 ? -17.758 -37.942 -36.720 1.00 77.94 210 LEU B CA 1
ATOM 4524 C C . LEU B 1 206 ? -19.273 -37.828 -36.890 1.00 78.79 210 LEU B C 1
ATOM 4525 O O . LEU B 1 206 ? -19.799 -36.722 -37.067 1.00 78.48 210 LEU B O 1
ATOM 4530 N N . TYR B 1 207 ? -19.961 -38.988 -36.852 1.00 80.38 211 TYR B N 1
ATOM 4531 C CA . TYR B 1 207 ? -21.416 -39.165 -36.974 1.00 80.04 211 TYR B CA 1
ATOM 4532 C C . TYR B 1 207 ? -21.931 -38.451 -38.245 1.00 79.75 211 TYR B C 1
ATOM 4533 O O . TYR B 1 207 ? -22.980 -37.807 -38.203 1.00 78.90 211 TYR B O 1
ATOM 4542 N N . ARG B 1 208 ? -21.190 -38.599 -39.373 1.00 74.09 212 ARG B N 1
ATOM 4543 C CA . ARG B 1 208 ? -21.428 -38.027 -40.710 1.00 73.41 212 ARG B CA 1
ATOM 4544 C C . ARG B 1 208 ? -22.903 -37.919 -41.100 1.00 73.96 212 ARG B C 1
ATOM 4545 O O . ARG B 1 208 ? -23.388 -36.810 -41.322 1.00 73.61 212 ARG B O 1
ATOM 4553 N N . ASP B 1 209 ? -23.606 -39.069 -41.164 1.00 77.09 213 ASP B N 1
ATOM 4554 C CA . ASP B 1 209 ? -25.002 -39.179 -41.595 1.00 76.73 213 ASP B CA 1
ATOM 4555 C C . ASP B 1 209 ? -26.067 -38.930 -40.523 1.00 76.93 213 ASP B C 1
ATOM 4556 O O . ASP B 1 209 ? -27.256 -38.993 -40.844 1.00 76.54 213 ASP B O 1
ATOM 4561 N N . GLU B 1 210 ? -25.667 -38.682 -39.263 1.00 59.77 214 GLU B N 1
ATOM 4562 C CA . GLU B 1 210 ? -26.609 -38.445 -38.164 1.00 59.92 214 GLU B CA 1
ATOM 4563 C C . GLU B 1 210 ? -27.100 -36.994 -38.095 1.00 59.36 214 GLU B C 1
ATOM 4564 O O . GLU B 1 210 ? -28.230 -36.751 -37.660 1.00 59.08 214 GLU B O 1
ATOM 4570 N N . TRP B 1 211 ? -26.265 -36.046 -38.547 1.00 52.16 215 TRP B N 1
ATOM 4571 C CA . TRP B 1 211 ? -26.534 -34.607 -38.517 1.00 51.78 215 TRP B CA 1
ATOM 4572 C C . TRP B 1 211 ? -27.697 -34.171 -39.406 1.00 51.98 215 TRP B C 1
ATOM 4573 O O . TRP B 1 211 ? -27.777 -34.573 -40.571 1.00 51.05 215 TRP B O 1
ATOM 4584 N N . PHE B 1 212 ? -28.596 -33.340 -38.842 1.00 44.45 216 PHE B N 1
ATOM 4585 C CA . PHE B 1 212 ? -29.676 -32.720 -39.597 1.00 43.67 216 PHE B CA 1
ATOM 4586 C C . PHE B 1 212 ? -29.026 -31.424 -40.105 1.00 43.91 216 PHE B C 1
ATOM 4587 O O . PHE B 1 212 ? -28.623 -30.580 -39.298 1.00 44.23 216 PHE B O 1
ATOM 4595 N N . ASN B 1 213 ? -28.824 -31.320 -41.423 1.00 41.05 217 ASN B N 1
ATOM 4596 C CA . ASN B 1 213 ? -28.123 -30.193 -42.041 1.00 39.91 217 ASN B CA 1
ATOM 4597 C C . ASN B 1 213 ? -29.021 -29.021 -42.393 1.00 40.08 217 ASN B C 1
ATOM 4598 O O . ASN B 1 213 ? -29.883 -29.128 -43.263 1.00 39.24 217 ASN B O 1
ATOM 4603 N N . LEU B 1 214 ? -28.820 -27.891 -41.696 1.00 35.08 218 LEU B N 1
ATOM 4604 C CA . LEU B 1 214 ? -29.648 -26.706 -41.896 1.00 34.79 218 LEU B CA 1
ATOM 4605 C C . LEU B 1 214 ? -28.835 -25.554 -42.449 1.00 35.22 218 LEU B C 1
ATOM 4606 O O . LEU B 1 214 ? -27.889 -25.103 -41.810 1.00 34.93 218 LEU B O 1
ATOM 4611 N N . LEU B 1 215 ? -29.230 -25.057 -43.630 1.00 37.63 219 LEU B N 1
ATOM 4612 C CA . LEU B 1 215 ? -28.575 -23.906 -44.243 1.00 37.43 219 LEU B CA 1
ATOM 4613 C C . LEU B 1 215 ? -29.442 -22.646 -44.134 1.00 38.31 219 LEU B C 1
ATOM 4614 O O . LEU B 1 215 ? -30.642 -22.705 -44.399 1.00 38.17 219 LEU B O 1
ATOM 4619 N N . THR B 1 216 ? -28.820 -21.518 -43.757 1.00 34.90 220 THR B N 1
ATOM 4620 C CA . THR B 1 216 ? -29.489 -20.217 -43.676 1.00 34.93 220 THR B CA 1
ATOM 4621 C C . THR B 1 216 ? -28.868 -19.293 -44.716 1.00 35.96 220 THR B C 1
ATOM 4622 O O . THR B 1 216 ? -27.647 -19.104 -44.725 1.00 35.48 220 THR B O 1
ATOM 4626 N N . VAL B 1 217 ? -29.716 -18.722 -45.585 1.00 33.81 221 VAL B N 1
ATOM 4627 C CA . VAL B 1 217 ? -29.288 -17.789 -46.647 1.00 33.60 221 VAL B CA 1
ATOM 4628 C C . VAL B 1 217 ? -30.114 -16.509 -46.672 1.00 34.05 221 VAL B C 1
ATOM 4629 O O . VAL B 1 217 ? -31.248 -16.479 -46.180 1.00 33.74 221 VAL B O 1
ATOM 4633 N N . HIS B 1 218 ? -29.537 -15.468 -47.290 1.00 31.25 222 HIS B N 1
ATOM 4634 C CA . HIS B 1 218 ? -30.146 -14.166 -47.520 1.00 31.08 222 HIS B CA 1
ATOM 4635 C C . HIS B 1 218 ? -29.823 -13.736 -48.958 1.00 32.67 222 HIS B C 1
ATOM 4636 O O . HIS B 1 218 ? -28.896 -12.959 -49.173 1.00 32.51 222 HIS B O 1
ATOM 4643 N N . GLN B 1 219 ? -30.566 -14.274 -49.931 1.00 34.17 223 GLN B N 1
ATOM 4644 C CA . GLN B 1 219 ? -30.386 -13.984 -51.370 1.00 34.94 223 GLN B CA 1
ATOM 4645 C C . GLN B 1 219 ? -31.719 -13.958 -52.136 1.00 36.69 223 GLN B C 1
ATOM 4646 O O . GLN B 1 219 ? -32.751 -14.415 -51.632 1.00 35.82 223 GLN B O 1
ATOM 4652 N N . ASN B 1 220 ? -31.666 -13.491 -53.396 1.00 43.97 224 ASN B N 1
ATOM 4653 C CA . ASN B 1 220 ? -32.820 -13.534 -54.305 1.00 44.31 224 ASN B CA 1
ATOM 4654 C C . ASN B 1 220 ? -33.099 -14.990 -54.638 1.00 45.31 224 ASN B C 1
ATOM 4655 O O . ASN B 1 220 ? -32.162 -15.769 -54.844 1.00 45.12 224 ASN B O 1
ATOM 4660 N N . HIS B 1 221 ? -34.377 -15.369 -54.608 1.00 49.22 225 HIS B N 1
ATOM 4661 C CA . HIS B 1 221 ? -34.790 -16.730 -54.913 1.00 49.94 225 HIS B CA 1
ATOM 4662 C C . HIS B 1 221 ? -34.999 -16.866 -56.442 1.00 53.37 225 HIS B C 1
ATOM 4663 O O . HIS B 1 221 ? -34.912 -17.962 -57.010 1.00 53.62 225 HIS B O 1
ATOM 4670 N N . SER B 1 222 ? -35.241 -15.724 -57.092 1.00 59.98 226 SER B N 1
ATOM 4671 C CA . SER B 1 222 ? -35.426 -15.569 -58.538 1.00 61.31 226 SER B CA 1
ATOM 4672 C C . SER B 1 222 ? -34.979 -14.162 -58.947 1.00 64.48 226 SER B C 1
ATOM 4673 O O . SER B 1 222 ? -34.882 -13.283 -58.089 1.00 64.09 226 SER B O 1
ATOM 4676 N N . ALA B 1 223 ? -34.701 -13.942 -60.243 1.00 80.31 227 ALA B N 1
ATOM 4677 C CA . ALA B 1 223 ? -34.281 -12.631 -60.762 1.00 81.08 227 ALA B CA 1
ATOM 4678 C C . ALA B 1 223 ? -34.577 -12.479 -62.244 1.00 84.58 227 ALA B C 1
ATOM 4679 O O . ALA B 1 223 ? -34.788 -13.485 -62.929 1.00 85.01 227 ALA B O 1
ATOM 4681 N N . HIS B 1 224 ? -34.574 -11.215 -62.738 1.00 94.91 228 HIS B N 1
ATOM 4682 C CA . HIS B 1 224 ? -34.784 -10.880 -64.151 1.00 96.20 228 HIS B CA 1
ATOM 4683 C C . HIS B 1 224 ? -33.598 -11.374 -64.982 1.00 97.97 228 HIS B C 1
ATOM 4684 O O . HIS B 1 224 ? -33.802 -11.832 -66.107 1.00 98.77 228 HIS B O 1
ATOM 4691 N N . THR B 1 225 ? -32.369 -11.306 -64.415 1.00 76.61 229 THR B N 1
ATOM 4692 C CA . THR B 1 225 ? -31.147 -11.788 -65.067 1.00 77.13 229 THR B CA 1
ATOM 4693 C C . THR B 1 225 ? -30.775 -13.192 -64.538 1.00 77.63 229 THR B C 1
ATOM 4694 O O . THR B 1 225 ? -31.018 -13.471 -63.359 1.00 76.45 229 THR B O 1
ATOM 4698 N N . PRO B 1 226 ? -30.179 -14.088 -65.368 1.00 91.14 230 PRO B N 1
ATOM 4699 C CA . PRO B 1 226 ? -29.852 -15.441 -64.877 1.00 90.60 230 PRO B CA 1
ATOM 4700 C C . PRO B 1 226 ? -28.642 -15.552 -63.933 1.00 90.13 230 PRO B C 1
ATOM 4701 O O . PRO B 1 226 ? -28.346 -16.654 -63.470 1.00 89.91 230 PRO B O 1
ATOM 4705 N N . THR B 1 227 ? -27.960 -14.434 -63.631 1.00 65.51 231 THR B N 1
ATOM 4706 C CA . THR B 1 227 ? -26.799 -14.414 -62.729 1.00 64.90 231 THR B CA 1
ATOM 4707 C C . THR B 1 227 ? -27.071 -13.689 -61.387 1.00 64.11 231 THR B C 1
ATOM 4708 O O . THR B 1 227 ? -26.246 -13.776 -60.475 1.00 63.78 231 THR B O 1
ATOM 4712 N N . SER B 1 228 ? -28.212 -12.983 -61.271 1.00 59.80 232 SER B N 1
ATOM 4713 C CA . SER B 1 228 ? -28.572 -12.176 -60.095 1.00 58.32 232 SER B CA 1
ATOM 4714 C C . SER B 1 228 ? -29.452 -12.855 -59.020 1.00 57.38 232 SER B C 1
ATOM 4715 O O . SER B 1 228 ? -30.266 -12.189 -58.384 1.00 56.43 232 SER B O 1
ATOM 4718 N N . TYR B 1 229 ? -29.256 -14.160 -58.791 1.00 54.06 233 TYR B N 1
ATOM 4719 C CA . TYR B 1 229 ? -30.001 -14.947 -57.804 1.00 53.07 233 TYR B CA 1
ATOM 4720 C C . TYR B 1 229 ? -29.253 -16.233 -57.501 1.00 54.12 233 TYR B C 1
ATOM 4721 O O . TYR B 1 229 ? -28.296 -16.572 -58.206 1.00 55.09 233 TYR B O 1
ATOM 4730 N N . LEU B 1 230 ? -29.703 -16.969 -56.471 1.00 45.76 234 LEU B N 1
ATOM 4731 C CA . LEU B 1 230 ? -29.095 -18.243 -56.100 1.00 45.32 234 LEU B CA 1
ATOM 4732 C C . LEU B 1 230 ? -30.013 -19.395 -56.492 1.00 47.07 234 LEU B C 1
ATOM 4733 O O . LEU B 1 230 ? -31.054 -19.578 -55.852 1.00 46.56 234 LEU B O 1
ATOM 4738 N N . PRO B 1 231 ? -29.668 -20.181 -57.549 1.00 46.62 235 PRO B N 1
ATOM 4739 C CA . PRO B 1 231 ? -30.534 -21.310 -57.921 1.00 46.61 235 PRO B CA 1
ATOM 4740 C C . PRO B 1 231 ? -30.449 -22.404 -56.854 1.00 46.74 235 PRO B C 1
ATOM 4741 O O . PRO B 1 231 ? -29.365 -22.628 -56.322 1.00 46.59 235 PRO B O 1
ATOM 4745 N N . GLU B 1 232 ? -31.588 -23.033 -56.487 1.00 45.09 236 GLU B N 1
ATOM 4746 C CA . GLU B 1 232 ? -31.641 -24.090 -55.469 1.00 44.42 236 GLU B CA 1
ATOM 4747 C C . GLU B 1 232 ? -30.735 -25.291 -55.813 1.00 46.79 236 GLU B C 1
ATOM 4748 O O . GLU B 1 232 ? -30.189 -25.935 -54.907 1.00 46.10 236 GLU B O 1
ATOM 4754 N N . SER B 1 233 ? -30.612 -25.609 -57.135 1.00 58.24 237 SER B N 1
ATOM 4755 C CA . SER B 1 233 ? -29.797 -26.707 -57.671 1.00 59.01 237 SER B CA 1
ATOM 4756 C C . SER B 1 233 ? -28.326 -26.575 -57.268 1.00 60.50 237 SER B C 1
ATOM 4757 O O . SER B 1 233 ? -27.661 -27.592 -57.069 1.00 60.68 237 SER B O 1
ATOM 4760 N N . PHE B 1 234 ? -27.842 -25.325 -57.113 1.00 49.67 238 PHE B N 1
ATOM 4761 C CA . PHE B 1 234 ? -26.467 -24.991 -56.723 1.00 50.03 238 PHE B CA 1
ATOM 4762 C C . PHE B 1 234 ? -26.146 -25.411 -55.296 1.00 50.77 238 PHE B C 1
ATOM 4763 O O . PHE B 1 234 ? -24.970 -25.580 -54.967 1.00 50.86 238 PHE B O 1
ATOM 4771 N N . ILE B 1 235 ? -27.186 -25.535 -54.443 1.00 52.01 239 ILE B N 1
ATOM 4772 C CA . ILE B 1 235 ? -27.032 -25.864 -53.030 1.00 51.06 239 ILE B CA 1
ATOM 4773 C C . ILE B 1 235 ? -26.901 -27.365 -52.851 1.00 52.85 239 ILE B C 1
ATOM 4774 O O . ILE B 1 235 ? -27.811 -28.110 -53.222 1.00 52.86 239 ILE B O 1
ATOM 4779 N N . GLN B 1 236 ? -25.771 -27.791 -52.239 1.00 61.31 240 GLN B N 1
ATOM 4780 C CA . GLN B 1 236 ? -25.419 -29.180 -51.937 1.00 61.29 240 GLN B CA 1
ATOM 4781 C C . GLN B 1 236 ? -26.602 -29.975 -51.405 1.00 61.85 240 GLN B C 1
ATOM 4782 O O . GLN B 1 236 ? -27.323 -29.502 -50.515 1.00 61.44 240 GLN B O 1
ATOM 4788 N N . ASP B 1 237 ? -26.809 -31.174 -51.977 1.00 55.53 241 ASP B N 1
ATOM 4789 C CA . ASP B 1 237 ? -27.922 -32.064 -51.663 1.00 55.05 241 ASP B CA 1
ATOM 4790 C C . ASP B 1 237 ? -27.884 -32.765 -50.302 1.00 55.44 241 ASP B C 1
ATOM 4791 O O . ASP B 1 237 ? -28.889 -33.362 -49.880 1.00 55.10 241 ASP B O 1
ATOM 4796 N N . PHE B 1 238 ? -26.745 -32.644 -49.596 1.00 51.78 242 PHE B N 1
ATOM 4797 C CA . PHE B 1 238 ? -26.556 -33.171 -48.242 1.00 51.57 242 PHE B CA 1
ATOM 4798 C C . PHE B 1 238 ? -27.405 -32.382 -47.220 1.00 51.72 242 PHE B C 1
ATOM 4799 O O . PHE B 1 238 ? -27.619 -32.853 -46.101 1.00 51.57 242 PHE B O 1
ATOM 4807 N N . TYR B 1 239 ? -27.853 -31.171 -47.603 1.00 42.43 243 TYR B N 1
ATOM 4808 C CA . TYR B 1 239 ? -28.695 -30.323 -46.758 1.00 41.33 243 TYR B CA 1
ATOM 4809 C C . TYR B 1 239 ? -30.088 -30.893 -46.666 1.00 42.14 243 TYR B C 1
ATOM 4810 O O . TYR B 1 239 ? -30.569 -31.501 -47.620 1.00 42.04 243 TYR B O 1
ATOM 4819 N N . ASP B 1 240 ? -30.708 -30.751 -45.495 1.00 39.64 244 ASP B N 1
ATOM 4820 C CA . ASP B 1 240 ? -32.049 -31.259 -45.228 1.00 39.73 244 ASP B CA 1
ATOM 4821 C C . ASP B 1 240 ? -33.076 -30.134 -45.255 1.00 40.49 244 ASP B C 1
ATOM 4822 O O . ASP B 1 240 ? -34.239 -30.350 -45.585 1.00 40.22 244 ASP B O 1
ATOM 4827 N N . PHE B 1 241 ? -32.646 -28.939 -44.845 1.00 36.93 245 PHE B N 1
ATOM 4828 C CA . PHE B 1 241 ? -33.522 -27.788 -44.710 1.00 36.69 245 PHE B CA 1
ATOM 4829 C C . PHE B 1 241 ? -32.773 -26.513 -45.090 1.00 37.40 245 PHE B C 1
ATOM 4830 O O . PHE B 1 241 ? -31.609 -26.342 -44.706 1.00 37.16 245 PHE B O 1
ATOM 4838 N N . VAL B 1 242 ? -33.439 -25.623 -45.854 1.00 38.24 246 VAL B N 1
ATOM 4839 C CA . VAL B 1 242 ? -32.868 -24.332 -46.243 1.00 37.63 246 VAL B CA 1
ATOM 4840 C C . VAL B 1 242 ? -33.794 -23.232 -45.744 1.00 38.91 246 VAL B C 1
ATOM 4841 O O . VAL B 1 242 ? -34.958 -23.166 -46.170 1.00 39.30 246 VAL B O 1
ATOM 4845 N N . LEU B 1 243 ? -33.281 -22.392 -44.807 1.00 33.69 247 LEU B N 1
ATOM 4846 C CA . LEU B 1 243 ? -34.009 -21.238 -44.312 1.00 33.53 247 LEU B CA 1
ATOM 4847 C C . LEU B 1 243 ? -33.703 -20.090 -45.280 1.00 34.58 247 LEU B C 1
ATOM 4848 O O . LEU B 1 243 ? -32.543 -19.676 -45.382 1.00 33.92 247 LEU B O 1
ATOM 4853 N N . TRP B 1 244 ? -34.736 -19.617 -46.011 1.00 36.27 248 TRP B N 1
ATOM 4854 C CA . TRP B 1 244 ? -34.572 -18.595 -47.048 1.00 36.57 248 TRP B CA 1
ATOM 4855 C C . TRP B 1 244 ? -35.018 -17.189 -46.668 1.00 37.13 248 TRP B C 1
ATOM 4856 O O . TRP B 1 244 ? -36.208 -16.864 -46.771 1.00 37.13 248 TRP B O 1
ATOM 4867 N N . GLY B 1 245 ? -34.038 -16.357 -46.294 1.00 33.21 249 GLY B N 1
ATOM 4868 C CA . GLY B 1 245 ? -34.228 -14.953 -45.945 1.00 32.94 249 GLY B CA 1
ATOM 4869 C C . GLY B 1 245 ? -34.208 -14.073 -47.182 1.00 34.35 249 GLY B C 1
ATOM 4870 O O . GLY B 1 245 ? -34.166 -14.582 -48.302 1.00 34.65 249 GLY B O 1
ATOM 4871 N N . HIS B 1 246 ? -34.255 -12.744 -46.993 1.00 35.42 250 HIS B N 1
ATOM 4872 C CA . HIS B 1 246 ? -34.257 -11.717 -48.046 1.00 35.21 250 HIS B CA 1
ATOM 4873 C C . HIS B 1 246 ? -35.639 -11.551 -48.686 1.00 36.61 250 HIS B C 1
ATOM 4874 O O . HIS B 1 246 ? -36.120 -10.429 -48.807 1.00 36.46 250 HIS B O 1
ATOM 4881 N N . GLU B 1 247 ? -36.263 -12.656 -49.108 1.00 33.36 251 GLU B N 1
ATOM 4882 C CA . GLU B 1 247 ? -37.589 -12.613 -49.729 1.00 33.43 251 GLU B CA 1
ATOM 4883 C C . GLU B 1 247 ? -38.622 -12.313 -48.657 1.00 34.60 251 GLU B C 1
ATOM 4884 O O . GLU B 1 247 ? -38.720 -13.049 -47.675 1.00 34.84 251 GLU B O 1
ATOM 4890 N N . HIS B 1 248 ? -39.347 -11.207 -48.822 1.00 29.42 252 HIS B N 1
ATOM 4891 C CA . HIS B 1 248 ? -40.321 -10.722 -47.845 1.00 29.98 252 HIS B CA 1
ATOM 4892 C C . HIS B 1 248 ? -41.654 -11.444 -47.831 1.00 32.04 252 HIS B C 1
ATOM 4893 O O . HIS B 1 248 ? -42.341 -11.409 -46.805 1.00 32.64 252 HIS B O 1
ATOM 4900 N N . GLU B 1 249 ? -42.048 -12.064 -48.959 1.00 30.07 253 GLU B N 1
ATOM 4901 C CA . GLU B 1 249 ? -43.313 -12.785 -49.014 1.00 30.80 253 GLU B CA 1
ATOM 4902 C C . GLU B 1 249 ? -43.296 -14.027 -48.098 1.00 31.95 253 GLU B C 1
ATOM 4903 O O . GLU B 1 249 ? -42.391 -14.865 -48.185 1.00 30.67 253 GLU B O 1
ATOM 4909 N N . CYS B 1 250 ? -44.314 -14.141 -47.246 1.00 30.90 254 CYS B N 1
ATOM 4910 C CA . CYS B 1 250 ? -44.462 -15.288 -46.363 1.00 31.44 254 CYS B CA 1
ATOM 4911 C C . CYS B 1 250 ? -44.907 -16.516 -47.165 1.00 33.68 254 CYS B C 1
ATOM 4912 O O . CYS B 1 250 ? -46.035 -16.548 -47.648 1.00 34.88 254 CYS B O 1
ATOM 4915 N N . LEU B 1 251 ? -44.009 -17.512 -47.309 1.00 37.89 255 LEU B N 1
ATOM 4916 C CA . LEU B 1 251 ? -44.254 -18.803 -47.957 1.00 37.94 255 LEU B CA 1
ATOM 4917 C C . LEU B 1 251 ? -43.816 -19.866 -46.931 1.00 39.27 255 LEU B C 1
ATOM 4918 O O . LEU B 1 251 ? -43.049 -20.786 -47.239 1.00 38.18 255 LEU B O 1
ATOM 4923 N N . ILE B 1 252 ? -44.295 -19.682 -45.681 1.00 37.19 256 ILE B N 1
ATOM 4924 C CA . ILE B 1 252 ? -43.996 -20.478 -44.478 1.00 37.64 256 ILE B CA 1
ATOM 4925 C C . ILE B 1 252 ? -44.261 -22.001 -44.619 1.00 39.63 256 ILE B C 1
ATOM 4926 O O . ILE B 1 252 ? -43.581 -22.802 -43.964 1.00 38.88 256 ILE B O 1
ATOM 4931 N N . ASP B 1 253 ? -45.217 -22.394 -45.492 1.00 45.84 257 ASP B N 1
ATOM 4932 C CA . ASP B 1 253 ? -45.553 -23.804 -45.725 1.00 46.42 257 ASP B CA 1
ATOM 4933 C C . ASP B 1 253 ? -44.397 -24.611 -46.324 1.00 47.39 257 ASP B C 1
ATOM 4934 O O . ASP B 1 253 ? -44.347 -25.826 -46.140 1.00 47.61 257 ASP B O 1
ATOM 4939 N N . GLY B 1 254 ? -43.452 -23.918 -46.970 1.00 47.14 258 GLY B N 1
ATOM 4940 C CA . GLY B 1 254 ? -42.261 -24.514 -47.567 1.00 46.04 258 GLY B CA 1
ATOM 4941 C C . GLY B 1 254 ? -42.464 -25.222 -48.891 1.00 47.20 258 GLY B C 1
ATOM 4942 O O . GLY B 1 254 ? -43.600 -25.436 -49.332 1.00 47.70 258 GLY B O 1
ATOM 4943 N N . SER B 1 255 ? -41.340 -25.593 -49.534 1.00 53.75 259 SER B N 1
ATOM 4944 C CA . SER B 1 255 ? -41.323 -26.319 -50.806 1.00 53.51 259 SER B CA 1
ATOM 4945 C C . SER B 1 255 ? -40.204 -27.365 -50.843 1.00 54.31 259 SER B C 1
ATOM 4946 O O . SER B 1 255 ? -39.072 -27.083 -50.457 1.00 53.47 259 SER B O 1
ATOM 4949 N N . TYR B 1 256 ? -40.531 -28.572 -51.316 1.00 61.49 260 TYR B N 1
ATOM 4950 C CA . TYR B 1 256 ? -39.577 -29.677 -51.436 1.00 61.32 260 TYR B CA 1
ATOM 4951 C C . TYR B 1 256 ? -38.873 -29.688 -52.794 1.00 62.25 260 TYR B C 1
ATOM 4952 O O . TYR B 1 256 ? -39.529 -29.568 -53.833 1.00 62.44 260 TYR B O 1
ATOM 4961 N N . ASN B 1 257 ? -37.537 -29.817 -52.773 1.00 54.03 261 ASN B N 1
ATOM 4962 C CA . ASN B 1 257 ? -36.718 -29.913 -53.974 1.00 54.33 261 ASN B CA 1
ATOM 4963 C C . ASN B 1 257 ? -36.452 -31.420 -54.197 1.00 56.88 261 ASN B C 1
ATOM 4964 O O . ASN B 1 257 ? -35.739 -32.029 -53.393 1.00 56.56 261 ASN B O 1
ATOM 4969 N N . PRO B 1 258 ? -37.067 -32.059 -55.228 1.00 69.28 262 PRO B N 1
ATOM 4970 C CA . PRO B 1 258 ? -36.882 -33.517 -55.406 1.00 69.70 262 PRO B CA 1
ATOM 4971 C C . PRO B 1 258 ? -35.475 -33.952 -55.810 1.00 71.37 262 PRO B C 1
ATOM 4972 O O . PRO B 1 258 ? -34.999 -34.979 -55.324 1.00 71.55 262 PRO B O 1
ATOM 4976 N N . THR B 1 259 ? -34.799 -33.145 -56.651 1.00 61.09 263 THR B N 1
ATOM 4977 C CA . THR B 1 259 ? -33.434 -33.372 -57.130 1.00 61.45 263 THR B CA 1
ATOM 4978 C C . THR B 1 259 ? -32.423 -33.280 -55.976 1.00 62.01 263 THR B C 1
ATOM 4979 O O . THR B 1 259 ? -31.536 -34.131 -55.864 1.00 62.15 263 THR B O 1
ATOM 4983 N N . GLN B 1 260 ? -32.556 -32.247 -55.121 1.00 60.50 264 GLN B N 1
ATOM 4984 C CA . GLN B 1 260 ? -31.642 -32.033 -54.004 1.00 59.56 264 GLN B CA 1
ATOM 4985 C C . GLN B 1 260 ? -32.053 -32.724 -52.695 1.00 59.75 264 GLN B C 1
ATOM 4986 O O . GLN B 1 260 ? -31.203 -32.912 -51.825 1.00 59.50 264 GLN B O 1
ATOM 4992 N N . LYS B 1 261 ? -33.335 -33.133 -52.565 1.00 61.83 265 LYS B N 1
ATOM 4993 C CA . LYS B 1 261 ? -33.876 -33.832 -51.387 1.00 61.36 265 LYS B CA 1
ATOM 4994 C C . LYS B 1 261 ? -33.798 -32.997 -50.100 1.00 61.58 265 LYS B C 1
ATOM 4995 O O . LYS B 1 261 ? -33.271 -33.453 -49.076 1.00 61.67 265 LYS B O 1
ATOM 5001 N N . PHE B 1 262 ? -34.295 -31.753 -50.189 1.00 46.37 266 PHE B N 1
ATOM 5002 C CA . PHE B 1 262 ? -34.385 -30.795 -49.095 1.00 45.58 266 PHE B CA 1
ATOM 5003 C C . PHE B 1 262 ? -35.635 -29.937 -49.191 1.00 46.70 266 PHE B C 1
ATOM 5004 O O . PHE B 1 262 ? -36.191 -29.774 -50.280 1.00 46.99 266 PHE B O 1
ATOM 5012 N N . THR B 1 263 ? -36.077 -29.417 -48.040 1.00 43.34 267 THR B N 1
ATOM 5013 C CA . THR B 1 263 ? -37.207 -28.518 -47.912 1.00 43.17 267 THR B CA 1
ATOM 5014 C C . THR B 1 263 ? -36.646 -27.113 -47.802 1.00 43.13 267 THR B C 1
ATOM 5015 O O . THR B 1 263 ? -35.722 -26.880 -47.031 1.00 42.83 267 THR B O 1
ATOM 5019 N N . VAL B 1 264 ? -37.181 -26.195 -48.597 1.00 37.70 268 VAL B N 1
ATOM 5020 C CA . VAL B 1 264 ? -36.847 -24.774 -48.552 1.00 37.07 268 VAL B CA 1
ATOM 5021 C C . VAL B 1 264 ? -38.000 -24.052 -47.849 1.00 38.09 268 VAL B C 1
ATOM 5022 O O . VAL B 1 264 ? -39.148 -24.220 -48.242 1.00 38.36 268 VAL B O 1
ATOM 5026 N N . VAL B 1 265 ? -37.701 -23.278 -46.789 1.00 33.87 269 VAL B N 1
ATOM 5027 C CA . VAL B 1 265 ? -38.731 -22.489 -46.094 1.00 34.12 269 VAL B CA 1
ATOM 5028 C C . VAL B 1 265 ? -38.368 -20.998 -46.115 1.00 34.46 269 VAL B C 1
ATOM 5029 O O . VAL B 1 265 ? -37.312 -20.594 -45.608 1.00 33.62 269 VAL B O 1
ATOM 5033 N N . GLN B 1 266 ? -39.258 -20.205 -46.744 1.00 34.47 270 GLN B N 1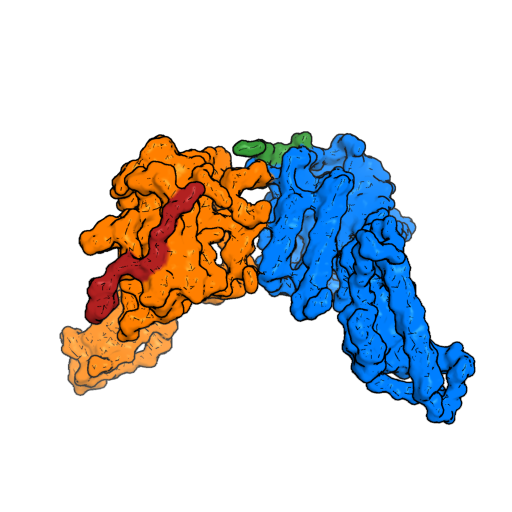
ATOM 5034 C CA . GLN B 1 266 ? -39.190 -18.761 -46.873 1.00 34.27 270 GLN B CA 1
ATOM 5035 C C . GLN B 1 266 ? -40.236 -18.178 -45.885 1.00 36.57 270 GLN B C 1
ATOM 5036 O O . GLN B 1 266 ? -41.423 -18.056 -46.229 1.00 36.90 270 GLN B O 1
ATOM 5042 N N . PRO B 1 267 ? -39.818 -17.869 -44.617 1.00 27.57 271 PRO B N 1
ATOM 5043 C CA . PRO B 1 267 ? -40.798 -17.379 -43.628 1.00 28.15 271 PRO B CA 1
ATOM 5044 C C . PRO B 1 267 ? -41.378 -16.000 -43.934 1.00 29.62 271 PRO B C 1
ATOM 5045 O O . PRO B 1 267 ? -42.456 -15.666 -43.453 1.00 30.19 271 PRO B O 1
ATOM 5049 N N . GLY B 1 268 ? -40.625 -15.198 -44.685 1.00 31.86 272 GLY B N 1
ATOM 5050 C CA . GLY B 1 268 ? -40.983 -13.828 -45.018 1.00 31.72 272 GLY B CA 1
ATOM 5051 C C . GLY B 1 268 ? -40.621 -12.870 -43.897 1.00 33.09 272 GLY B C 1
ATOM 5052 O O . GLY B 1 268 ? -40.208 -13.299 -42.812 1.00 33.24 272 GLY B O 1
ATOM 5053 N N . SER B 1 269 ? -40.806 -11.557 -44.149 1.00 31.26 273 SER B N 1
ATOM 5054 C CA . SER B 1 269 ? -40.527 -10.482 -43.216 1.00 31.42 273 SER B CA 1
ATOM 5055 C C . SER B 1 269 ? -41.613 -10.400 -42.120 1.00 34.05 273 SER B C 1
ATOM 5056 O O . SER B 1 269 ? -42.653 -11.068 -42.229 1.00 34.42 273 SER B O 1
ATOM 5059 N N . THR B 1 270 ? -41.381 -9.562 -41.085 1.00 27.00 274 THR B N 1
ATOM 5060 C CA . THR B 1 270 ? -42.335 -9.320 -39.983 1.00 28.10 274 THR B CA 1
ATOM 5061 C C . THR B 1 270 ? -42.989 -7.948 -40.144 1.00 28.74 274 THR B C 1
ATOM 5062 O O . THR B 1 270 ? -43.743 -7.495 -39.283 1.00 28.99 274 THR B O 1
ATOM 5066 N N . ILE B 1 271 ? -42.718 -7.306 -41.281 1.00 27.94 275 ILE B N 1
ATOM 5067 C CA . ILE B 1 271 ? -43.237 -5.979 -41.645 1.00 28.28 275 ILE B CA 1
ATOM 5068 C C . ILE B 1 271 ? -43.201 -5.821 -43.174 1.00 28.74 275 ILE B C 1
ATOM 5069 O O . ILE B 1 271 ? -42.306 -6.362 -43.834 1.00 27.33 275 ILE B O 1
ATOM 5074 N N . ALA B 1 272 ? -44.194 -5.110 -43.732 1.00 31.47 276 ALA B N 1
ATOM 5075 C CA . ALA B 1 272 ? -44.236 -4.835 -45.165 1.00 30.92 276 ALA B CA 1
ATOM 5076 C C . ALA B 1 272 ? -43.337 -3.598 -45.420 1.00 31.27 276 ALA B C 1
ATOM 5077 O O . ALA B 1 272 ? -43.580 -2.531 -44.870 1.00 31.89 276 ALA B O 1
ATOM 5079 N N . THR B 1 273 ? -42.269 -3.769 -46.187 1.00 33.82 277 THR B N 1
ATOM 5080 C CA . THR B 1 273 ? -41.346 -2.658 -46.493 1.00 33.02 277 THR B CA 1
ATOM 5081 C C . THR B 1 273 ? -41.732 -1.888 -47.793 1.00 34.56 277 THR B C 1
ATOM 5082 O O . THR B 1 273 ? -41.117 -0.881 -48.128 1.00 34.65 277 THR B O 1
ATOM 5086 N N . SER B 1 274 ? -42.761 -2.381 -48.507 1.00 32.94 278 SER B N 1
ATOM 5087 C CA . SER B 1 274 ? -43.363 -1.776 -49.701 1.00 33.00 278 SER B CA 1
ATOM 5088 C C . SER B 1 274 ? -44.763 -2.342 -49.833 1.00 35.96 278 SER B C 1
ATOM 5089 O O . SER B 1 274 ? -45.094 -3.343 -49.180 1.00 36.06 278 SER B O 1
ATOM 5092 N N . LEU B 1 275 ? -45.588 -1.697 -50.664 1.00 37.13 279 LEU B N 1
ATOM 5093 C CA . LEU B 1 275 ? -46.956 -2.127 -50.920 1.00 38.91 279 LEU B CA 1
ATOM 5094 C C . LEU B 1 275 ? -47.002 -2.958 -52.208 1.00 41.21 279 LEU B C 1
ATOM 5095 O O . LEU B 1 275 ? -47.666 -2.603 -53.173 1.00 41.99 279 LEU B O 1
ATOM 5100 N N . SER B 1 276 ? -46.238 -4.049 -52.209 1.00 45.14 280 SER B N 1
ATOM 5101 C CA . SER B 1 276 ? -46.079 -5.006 -53.299 1.00 44.52 280 SER B CA 1
ATOM 5102 C C . SER B 1 276 ? -47.042 -6.179 -53.097 1.00 45.56 280 SER B C 1
ATOM 5103 O O . SER B 1 276 ? -47.349 -6.477 -51.939 1.00 45.51 280 SER B O 1
ATOM 5106 N N . PRO B 1 277 ? -47.445 -6.917 -54.176 1.00 37.15 281 PRO B N 1
ATOM 5107 C CA . PRO B 1 277 ? -48.323 -8.094 -53.984 1.00 37.75 281 PRO B CA 1
ATOM 5108 C C . PRO B 1 277 ? -47.710 -9.149 -53.047 1.00 38.42 281 PRO B C 1
ATOM 5109 O O . PRO B 1 277 ? -48.442 -9.792 -52.294 1.00 39.22 281 PRO B O 1
ATOM 5113 N N . GLY B 1 278 ? -46.385 -9.296 -53.085 1.00 39.32 282 GLY B N 1
ATOM 5114 C CA . GLY B 1 278 ? -45.650 -10.207 -52.205 1.00 38.44 282 GLY B CA 1
ATOM 5115 C C . GLY B 1 278 ? -45.864 -9.896 -50.730 1.00 39.32 282 GLY B C 1
ATOM 5116 O O . GLY B 1 278 ? -45.991 -10.809 -49.920 1.00 39.42 282 GLY B O 1
ATOM 5117 N N . GLU B 1 279 ? -45.984 -8.601 -50.387 1.00 31.61 283 GLU B N 1
ATOM 5118 C CA . GLU B 1 279 ? -46.173 -8.133 -49.011 1.00 31.92 283 GLU B CA 1
ATOM 5119 C C . GLU B 1 279 ? -47.564 -8.370 -48.397 1.00 35.00 283 GLU B C 1
ATOM 5120 O O . GLU B 1 279 ? -47.709 -8.268 -47.177 1.00 35.27 283 GLU B O 1
ATOM 5126 N N . THR B 1 280 ? -48.579 -8.694 -49.232 1.00 31.67 284 THR B N 1
ATOM 5127 C CA . THR B 1 280 ? -49.972 -8.935 -48.819 1.00 33.07 284 THR B CA 1
ATOM 5128 C C . THR B 1 280 ? -50.180 -10.261 -48.076 1.00 34.74 284 THR B C 1
ATOM 5129 O O . THR B 1 280 ? -51.040 -10.300 -47.201 1.00 36.44 284 THR B O 1
ATOM 5133 N N . ALA B 1 281 ? -49.455 -11.348 -48.451 1.00 33.99 285 ALA B N 1
ATOM 5134 C CA . ALA B 1 281 ? -49.601 -12.659 -47.811 1.00 34.62 285 ALA B CA 1
ATOM 5135 C C . ALA B 1 281 ? -49.388 -12.531 -46.281 1.00 36.51 285 ALA B C 1
ATOM 5136 O O . ALA B 1 281 ? -48.363 -11.976 -45.854 1.00 35.39 285 ALA B O 1
ATOM 5138 N N . PRO B 1 282 ? -50.397 -12.926 -45.461 1.00 38.85 286 PRO B N 1
ATOM 5139 C CA . PRO B 1 282 ? -50.268 -12.759 -43.984 1.00 38.15 286 PRO B CA 1
ATOM 5140 C C . PRO B 1 282 ? -48.939 -13.236 -43.404 1.00 37.84 286 PRO B C 1
ATOM 5141 O O . PRO B 1 282 ? -48.439 -14.304 -43.764 1.00 37.17 286 PRO B O 1
ATOM 5145 N N . LYS B 1 283 ? -48.333 -12.401 -42.549 1.00 33.34 287 LYS B N 1
ATOM 5146 C CA . LYS B 1 283 ? -47.030 -12.696 -41.951 1.00 32.38 287 LYS B CA 1
ATOM 5147 C C . LYS B 1 283 ? -47.114 -13.760 -40.877 1.00 33.48 287 LYS B C 1
ATOM 5148 O O . LYS B 1 283 ? -48.054 -13.774 -40.066 1.00 33.70 287 LYS B O 1
ATOM 5154 N N . HIS B 1 284 ? -46.108 -14.638 -40.873 1.00 32.44 288 HIS B N 1
ATOM 5155 C CA . HIS B 1 284 ? -45.963 -15.731 -39.930 1.00 32.55 288 HIS B CA 1
ATOM 5156 C C . HIS B 1 284 ? -44.507 -15.941 -39.544 1.00 33.42 288 HIS B C 1
ATOM 5157 O O . HIS B 1 284 ? -43.599 -15.612 -40.314 1.00 32.38 288 HIS B O 1
ATOM 5164 N N . CYS B 1 285 ? -44.285 -16.563 -38.375 1.00 30.90 289 CYS B N 1
ATOM 5165 C CA . CYS B 1 285 ? -42.996 -17.115 -37.985 1.00 30.50 289 CYS B CA 1
ATOM 5166 C C . CYS B 1 285 ? -43.317 -18.627 -37.860 1.00 32.51 289 CYS B C 1
ATOM 5167 O O . CYS B 1 285 ? -44.468 -19.020 -38.088 1.00 32.81 289 CYS B O 1
ATOM 5170 N N . GLY B 1 286 ? -42.323 -19.448 -37.543 1.00 31.16 290 GLY B N 1
ATOM 5171 C CA . GLY B 1 286 ? -42.532 -20.880 -37.398 1.00 31.21 290 GLY B CA 1
ATOM 5172 C C . GLY B 1 286 ? -41.657 -21.518 -36.341 1.00 31.93 290 GLY B C 1
ATOM 5173 O O . GLY B 1 286 ? -40.648 -20.939 -35.940 1.00 30.59 290 GLY B O 1
ATOM 5174 N N . ILE B 1 287 ? -42.046 -22.724 -35.878 1.00 34.35 291 ILE B N 1
ATOM 5175 C CA . ILE B 1 287 ? -41.254 -23.525 -34.955 1.00 34.63 291 ILE B CA 1
ATOM 5176 C C . ILE B 1 287 ? -40.850 -24.801 -35.673 1.00 35.86 291 ILE B C 1
ATOM 5177 O O . ILE B 1 287 ? -41.710 -25.597 -36.041 1.00 36.92 291 ILE B O 1
ATOM 5182 N N . LEU B 1 288 ? -39.548 -24.964 -35.904 1.00 38.43 292 LEU B N 1
ATOM 5183 C CA . LEU B 1 288 ? -38.969 -26.163 -36.500 1.00 38.01 292 LEU B CA 1
ATOM 5184 C C . LEU B 1 288 ? -38.669 -27.118 -35.343 1.00 39.01 292 LEU B C 1
ATOM 5185 O O . LEU B 1 288 ? -37.898 -26.756 -34.446 1.00 38.25 292 LEU B O 1
ATOM 5190 N N . ASN B 1 289 ? -39.326 -28.304 -35.333 1.00 32.33 293 ASN B N 1
ATOM 5191 C CA . ASN B 1 289 ? -39.144 -29.359 -34.326 1.00 32.75 293 ASN B CA 1
ATOM 5192 C C . ASN B 1 289 ? -38.371 -30.507 -34.979 1.00 33.18 293 ASN B C 1
ATOM 5193 O O . ASN B 1 289 ? -38.955 -31.262 -35.751 1.00 33.04 293 ASN B O 1
ATOM 5198 N N . ILE B 1 290 ? -37.058 -30.616 -34.693 1.00 36.48 294 ILE B N 1
ATOM 5199 C CA . ILE B 1 290 ? -36.153 -31.620 -35.256 1.00 35.98 294 ILE B CA 1
ATOM 5200 C C . ILE B 1 290 ? -35.976 -32.793 -34.308 1.00 38.15 294 ILE B C 1
ATOM 5201 O O . ILE B 1 290 ? -35.441 -32.608 -33.215 1.00 38.37 294 ILE B O 1
ATOM 5206 N N . THR B 1 291 ? -36.395 -34.001 -34.751 1.00 36.57 295 THR B N 1
ATOM 5207 C CA . THR B 1 291 ? -36.236 -35.270 -34.038 1.00 37.58 295 THR B CA 1
ATOM 5208 C C . THR B 1 291 ? -35.487 -36.220 -34.981 1.00 38.75 295 THR B C 1
ATOM 5209 O O . THR B 1 291 ? -36.057 -36.697 -35.963 1.00 38.37 295 THR B O 1
ATOM 5213 N N . GLY B 1 292 ? -34.205 -36.429 -34.698 1.00 51.28 296 GLY B N 1
ATOM 5214 C CA . GLY B 1 292 ? -33.315 -37.250 -35.509 1.00 50.66 296 GLY B CA 1
ATOM 5215 C C . GLY B 1 292 ? -33.036 -36.549 -36.824 1.00 51.21 296 GLY B C 1
ATOM 5216 O O . GLY B 1 292 ? -32.409 -35.480 -36.838 1.00 51.14 296 GLY B O 1
ATOM 5217 N N . LYS B 1 293 ? -33.536 -37.126 -37.924 1.00 52.19 297 LYS B N 1
ATOM 5218 C CA . LYS B 1 293 ? -33.409 -36.572 -39.279 1.00 51.45 297 LYS B CA 1
ATOM 5219 C C . LYS B 1 293 ? -34.776 -36.100 -39.812 1.00 52.17 297 LYS B C 1
ATOM 5220 O O . LYS B 1 293 ? -34.880 -35.622 -40.943 1.00 51.52 297 LYS B O 1
ATOM 5226 N N . ASP B 1 294 ? -35.819 -36.227 -38.971 1.00 45.38 298 ASP B N 1
ATOM 5227 C CA . ASP B 1 294 ? -37.190 -35.808 -39.256 1.00 45.35 298 ASP B CA 1
ATOM 5228 C C . ASP B 1 294 ? -37.476 -34.424 -38.678 1.00 45.63 298 ASP B C 1
ATOM 5229 O O . ASP B 1 294 ? -36.851 -34.005 -37.692 1.00 45.55 298 ASP B O 1
ATOM 5234 N N . PHE B 1 295 ? -38.473 -33.750 -39.255 1.00 36.67 299 PHE B N 1
ATOM 5235 C CA . PHE B 1 295 ? -38.919 -32.456 -38.775 1.00 37.13 299 PHE B CA 1
ATOM 5236 C C . PHE B 1 295 ? -40.424 -32.232 -38.927 1.00 39.32 299 PHE B C 1
ATOM 5237 O O . PHE B 1 295 ? -41.045 -32.740 -39.855 1.00 39.31 299 PHE B O 1
ATOM 5245 N N . HIS B 1 296 ? -40.980 -31.450 -38.000 1.00 33.87 300 HIS B N 1
ATOM 5246 C CA . HIS B 1 296 ? -42.350 -30.945 -37.957 1.00 34.54 300 HIS B CA 1
ATOM 5247 C C . HIS B 1 296 ? -42.200 -29.404 -37.864 1.00 35.55 300 HIS B C 1
ATOM 5248 O O . HIS B 1 296 ? -41.603 -28.891 -36.908 1.00 35.55 300 HIS B O 1
ATOM 5255 N N . LEU B 1 297 ? -42.709 -28.696 -38.863 1.00 38.45 301 LEU B N 1
ATOM 5256 C CA . LEU B 1 297 ? -42.721 -27.248 -38.893 1.00 38.46 301 LEU B CA 1
ATOM 5257 C C . LEU B 1 297 ? -44.115 -26.764 -38.510 1.00 41.46 301 LEU B C 1
ATOM 5258 O O . LEU B 1 297 ? -45.104 -27.120 -39.158 1.00 41.92 301 LEU B O 1
ATOM 5263 N N . GLU B 1 298 ? -44.192 -25.967 -37.443 1.00 37.65 302 GLU B N 1
ATOM 5264 C CA . GLU B 1 298 ? -45.458 -25.393 -36.998 1.00 38.94 302 GLU B CA 1
ATOM 5265 C C . GLU B 1 298 ? -45.493 -23.911 -37.398 1.00 40.03 302 GLU B C 1
ATOM 5266 O O . GLU B 1 298 ? -44.579 -23.178 -37.029 1.00 38.77 302 GLU B O 1
ATOM 5272 N N . LYS B 1 299 ? -46.549 -23.471 -38.128 1.00 43.17 303 LYS B N 1
ATOM 5273 C CA . LYS B 1 299 ? -46.677 -22.064 -38.521 1.00 42.99 303 LYS B CA 1
ATOM 5274 C C . LYS B 1 299 ? -47.455 -21.238 -37.481 1.00 43.84 303 LYS B C 1
ATOM 5275 O O . LYS B 1 299 ? -48.442 -21.720 -36.895 1.00 43.35 303 LYS B O 1
ATOM 5281 N N . ILE B 1 300 ? -46.961 -20.008 -37.215 1.00 36.54 304 ILE B N 1
ATOM 5282 C CA . ILE B 1 300 ? -47.558 -19.128 -36.222 1.00 35.72 304 ILE B CA 1
ATOM 5283 C C . ILE B 1 300 ? -47.838 -17.800 -36.828 1.00 37.03 304 ILE B C 1
ATOM 5284 O O . ILE B 1 300 ? -46.915 -17.107 -37.251 1.00 36.62 304 ILE B O 1
ATOM 5289 N N . ARG B 1 301 ? -49.121 -17.435 -36.847 1.00 44.40 305 ARG B N 1
ATOM 5290 C CA . ARG B 1 301 ? -49.567 -16.163 -37.373 1.00 43.99 305 ARG B CA 1
ATOM 5291 C C . ARG B 1 301 ? -49.155 -15.024 -36.439 1.00 44.83 305 ARG B C 1
ATOM 5292 O O . ARG B 1 301 ? -49.391 -15.083 -35.226 1.00 45.14 305 ARG B O 1
ATOM 5300 N N . LEU B 1 302 ? -48.513 -13.998 -37.009 1.00 36.74 306 LEU B N 1
ATOM 5301 C CA . LEU B 1 302 ? -48.093 -12.823 -36.257 1.00 35.86 306 LEU B CA 1
ATOM 5302 C C . LEU B 1 302 ? -49.293 -11.924 -36.082 1.00 38.01 306 LEU B C 1
ATOM 5303 O O . LEU B 1 302 ? -49.934 -11.524 -37.063 1.00 38.32 306 LEU B O 1
ATOM 5308 N N . ARG B 1 303 ? -49.616 -11.633 -34.825 1.00 39.13 307 ARG B N 1
ATOM 5309 C CA . ARG B 1 303 ? -50.776 -10.856 -34.409 1.00 39.23 307 ARG B CA 1
ATOM 5310 C C . ARG B 1 303 ? -50.623 -9.346 -34.490 1.00 39.59 307 ARG B C 1
ATOM 5311 O O . ARG B 1 303 ? -51.629 -8.628 -34.543 1.00 39.21 307 ARG B O 1
ATOM 5319 N N . THR B 1 304 ? -49.381 -8.857 -34.433 1.00 30.50 308 THR B N 1
ATOM 5320 C CA . THR B 1 304 ? -49.077 -7.424 -34.383 1.00 30.00 308 THR B CA 1
ATOM 5321 C C . THR B 1 304 ? -48.855 -6.780 -35.748 1.00 30.29 308 THR B C 1
ATOM 5322 O O . THR B 1 304 ? -48.752 -5.560 -35.814 1.00 29.64 308 THR B O 1
ATOM 5326 N N . VAL B 1 305 ? -48.765 -7.580 -36.822 1.00 31.57 309 VAL B N 1
ATOM 5327 C CA . VAL B 1 305 ? -48.556 -7.051 -38.168 1.00 31.59 309 VAL B CA 1
ATOM 5328 C C . VAL B 1 305 ? -49.827 -6.328 -38.647 1.00 33.47 309 VAL B C 1
ATOM 5329 O O . VAL B 1 305 ? -50.920 -6.896 -38.608 1.00 33.36 309 VAL B O 1
ATOM 5333 N N . ARG B 1 306 ? -49.664 -5.061 -39.074 1.00 32.30 310 ARG B N 1
ATOM 5334 C CA . ARG B 1 306 ? -50.746 -4.231 -39.608 1.00 32.66 310 ARG B CA 1
ATOM 5335 C C . ARG B 1 306 ? -51.377 -4.937 -40.832 1.00 33.96 310 ARG B C 1
ATOM 5336 O O . ARG B 1 306 ? -50.634 -5.376 -41.714 1.00 33.58 310 ARG B O 1
ATOM 5344 N N . PRO B 1 307 ? -52.717 -5.103 -40.904 1.00 34.74 311 PRO B N 1
ATOM 5345 C CA . PRO B 1 307 ? -53.296 -5.714 -42.112 1.00 35.33 311 PRO B CA 1
ATOM 5346 C C . PRO B 1 307 ? -52.970 -4.908 -43.380 1.00 36.91 311 PRO B C 1
ATOM 5347 O O . PRO B 1 307 ? -52.898 -3.666 -43.340 1.00 36.79 311 PRO B O 1
ATOM 5351 N N . PHE B 1 308 ? -52.734 -5.635 -44.496 1.00 33.01 312 PHE B N 1
ATOM 5352 C CA . PHE B 1 308 ? -52.461 -5.085 -45.828 1.00 32.91 312 PHE B CA 1
ATOM 5353 C C . PHE B 1 308 ? -53.327 -5.771 -46.917 1.00 34.41 312 PHE B C 1
ATOM 5354 O O . PHE B 1 308 ? -53.080 -6.921 -47.270 1.00 33.92 312 PHE B O 1
ATOM 5362 N N . ILE B 1 309 ? -54.310 -5.032 -47.462 1.00 35.56 313 ILE B N 1
ATOM 5363 C CA . ILE B 1 309 ? -55.192 -5.522 -48.536 1.00 36.59 313 ILE B CA 1
ATOM 5364 C C . ILE B 1 309 ? -54.898 -4.792 -49.842 1.00 38.67 313 ILE B C 1
ATOM 5365 O O . ILE B 1 309 ? -54.889 -3.556 -49.890 1.00 38.43 313 ILE B O 1
ATOM 5370 N N . MET B 1 310 ? -54.693 -5.582 -50.904 1.00 47.08 314 MET B N 1
ATOM 5371 C CA . MET B 1 310 ? -54.493 -5.096 -52.259 1.00 46.93 314 MET B CA 1
ATOM 5372 C C . MET B 1 310 ? -55.603 -5.620 -53.178 1.00 48.53 314 MET B C 1
ATOM 5373 O O . MET B 1 310 ? -55.948 -6.798 -53.122 1.00 48.08 314 MET B O 1
ATOM 5378 N N . LYS B 1 311 ? -56.184 -4.724 -53.995 1.00 41.99 315 LYS B N 1
ATOM 5379 C CA . LYS B 1 311 ? -57.244 -5.088 -54.945 1.00 43.18 315 LYS B CA 1
ATOM 5380 C C . LYS B 1 311 ? -56.917 -4.621 -56.347 1.00 43.38 315 LYS B C 1
ATOM 5381 O O . LYS B 1 311 ? -56.499 -3.483 -56.521 1.00 43.03 315 LYS B O 1
ATOM 5387 N N . ASP B 1 312 ? -57.059 -5.512 -57.333 1.00 50.64 316 ASP B N 1
ATOM 5388 C CA . ASP B 1 312 ? -56.828 -5.215 -58.749 1.00 50.44 316 ASP B CA 1
ATOM 5389 C C . ASP B 1 312 ? -58.185 -5.033 -59.430 1.00 51.99 316 ASP B C 1
ATOM 5390 O O . ASP B 1 312 ? -59.076 -5.864 -59.269 1.00 52.51 316 ASP B O 1
ATOM 5395 N N . ILE B 1 313 ? -58.362 -3.891 -60.112 1.00 33.67 317 ILE B N 1
ATOM 5396 C CA . ILE B 1 313 ? -59.606 -3.462 -60.750 1.00 34.30 317 ILE B CA 1
ATOM 5397 C C . ILE B 1 313 ? -59.389 -3.113 -62.211 1.00 35.11 317 ILE B C 1
ATOM 5398 O O . ILE B 1 313 ? -58.426 -2.421 -62.552 1.00 34.43 317 ILE B O 1
ATOM 5403 N N . ILE B 1 314 ? -60.340 -3.543 -63.059 1.00 33.83 318 ILE B N 1
ATOM 5404 C CA . ILE B 1 314 ? -60.425 -3.236 -64.486 1.00 34.00 318 ILE B CA 1
ATOM 5405 C C . ILE B 1 314 ? -61.754 -2.466 -64.634 1.00 37.18 318 ILE B C 1
ATOM 5406 O O . ILE B 1 314 ? -62.830 -3.054 -64.482 1.00 38.24 318 ILE B O 1
ATOM 5411 N N . LEU B 1 315 ? -61.669 -1.156 -64.890 1.00 33.50 319 LEU B N 1
ATOM 5412 C CA . LEU B 1 315 ? -62.868 -0.313 -65.016 1.00 34.24 319 LEU B CA 1
ATOM 5413 C C . LEU B 1 315 ? -63.829 -0.683 -66.107 1.00 36.02 319 LEU B C 1
ATOM 5414 O O . LEU B 1 315 ? -65.042 -0.590 -65.880 1.00 37.81 319 LEU B O 1
ATOM 5419 N N . SER B 1 316 ? -63.315 -1.165 -67.273 1.00 34.87 320 SER B N 1
ATOM 5420 C CA . SER B 1 316 ? -64.159 -1.595 -68.399 1.00 35.69 320 SER B CA 1
ATOM 5421 C C . SER B 1 316 ? -65.081 -2.789 -68.037 1.00 36.19 320 SER B C 1
ATOM 5422 O O . SER B 1 316 ? -66.107 -3.001 -68.698 1.00 37.71 320 SER B O 1
ATOM 5425 N N . GLU B 1 317 ? -64.737 -3.520 -66.974 1.00 34.94 321 GLU B N 1
ATOM 5426 C CA . GLU B 1 317 ? -65.512 -4.661 -66.473 1.00 35.20 321 GLU B CA 1
ATOM 5427 C C . GLU B 1 317 ? -66.556 -4.271 -65.409 1.00 38.67 321 GLU B C 1
ATOM 5428 O O . GLU B 1 317 ? -67.353 -5.128 -65.015 1.00 39.63 321 GLU B O 1
ATOM 5434 N N . VAL B 1 318 ? -66.516 -3.012 -64.909 1.00 34.42 322 VAL B N 1
ATOM 5435 C CA . VAL B 1 318 ? -67.455 -2.534 -63.889 1.00 34.63 322 VAL B CA 1
ATOM 5436 C C . VAL B 1 318 ? -68.758 -2.044 -64.522 1.00 35.64 322 VAL B C 1
ATOM 5437 O O . VAL B 1 318 ? -68.789 -0.976 -65.128 1.00 36.06 322 VAL B O 1
ATOM 5441 N N . SER B 1 319 ? -69.826 -2.836 -64.362 1.00 41.15 323 SER B N 1
ATOM 5442 C CA . SER B 1 319 ? -71.165 -2.568 -64.911 1.00 42.16 323 SER B CA 1
ATOM 5443 C C . SER B 1 319 ? -71.835 -1.258 -64.485 1.00 42.65 323 SER B C 1
ATOM 5444 O O . SER B 1 319 ? -72.652 -0.729 -65.239 1.00 43.52 323 SER B O 1
ATOM 5447 N N . SER B 1 320 ? -71.510 -0.777 -63.275 1.00 44.21 324 SER B N 1
ATOM 5448 C CA . SER B 1 320 ? -72.057 0.443 -62.692 1.00 44.39 324 SER B CA 1
ATOM 5449 C C . SER B 1 320 ? -71.399 1.729 -63.229 1.00 46.30 324 SER B C 1
ATOM 5450 O O . SER B 1 320 ? -71.959 2.798 -63.016 1.00 47.00 324 SER B O 1
ATOM 5453 N N . ILE B 1 321 ? -70.244 1.638 -63.932 1.00 36.33 325 ILE B N 1
ATOM 5454 C CA . ILE B 1 321 ? -69.590 2.807 -64.530 1.00 36.40 325 ILE B CA 1
ATOM 5455 C C . ILE B 1 321 ? -69.886 2.865 -66.042 1.00 37.71 325 ILE B C 1
ATOM 5456 O O . ILE B 1 321 ? -69.478 1.940 -66.750 1.00 36.91 325 ILE B O 1
ATOM 5461 N N . PRO B 1 322 ? -70.560 3.922 -66.582 1.00 45.33 326 PRO B N 1
ATOM 5462 C CA . PRO B 1 322 ? -70.748 3.984 -68.042 1.00 45.72 326 PRO B CA 1
ATOM 5463 C C . PRO B 1 322 ? -69.400 4.234 -68.749 1.00 45.26 326 PRO B C 1
ATOM 5464 O O . PRO B 1 322 ? -68.532 4.940 -68.214 1.00 44.59 326 PRO B O 1
ATOM 5468 N N . PRO B 1 323 ? -69.177 3.600 -69.922 1.00 40.00 327 PRO B N 1
ATOM 5469 C CA . PRO B 1 323 ? -67.872 3.735 -70.587 1.00 39.61 327 PRO B CA 1
ATOM 5470 C C . PRO B 1 323 ? -67.749 4.909 -71.554 1.00 40.28 327 PRO B C 1
ATOM 5471 O O . PRO B 1 323 ? -68.703 5.255 -72.254 1.00 41.23 327 PRO B O 1
ATOM 5475 N N . MET B 1 324 ? -66.531 5.452 -71.640 1.00 47.90 328 MET B N 1
ATOM 5476 C CA . MET B 1 324 ? -66.135 6.549 -72.520 1.00 48.36 328 MET B CA 1
ATOM 5477 C C . MET B 1 324 ? -67.113 7.752 -72.543 1.00 50.82 328 MET B C 1
ATOM 5478 O O . MET B 1 324 ? -67.547 8.203 -73.610 1.00 50.94 328 MET B O 1
ATOM 5483 N N . VAL B 1 325 ? -67.491 8.223 -71.338 1.00 49.70 329 VAL B N 1
ATOM 5484 C CA . VAL B 1 325 ? -68.380 9.380 -71.111 1.00 51.03 329 VAL B CA 1
ATOM 5485 C C . VAL B 1 325 ? -67.760 10.164 -69.932 1.00 51.65 329 VAL B C 1
ATOM 5486 O O . VAL B 1 325 ? -66.733 9.723 -69.417 1.00 49.73 329 VAL B O 1
ATOM 5490 N N . GLU B 1 326 ? -68.393 11.276 -69.483 1.00 72.60 330 GLU B N 1
ATOM 5491 C CA . GLU B 1 326 ? -67.955 12.056 -68.313 1.00 72.08 330 GLU B CA 1
ATOM 5492 C C . GLU B 1 326 ? -68.386 11.221 -67.089 1.00 73.35 330 GLU B C 1
ATOM 5493 O O . GLU B 1 326 ? -69.505 11.362 -66.599 1.00 74.68 330 GLU B O 1
ATOM 5499 N N . ASN B 1 327 ? -67.534 10.260 -66.686 1.00 42.46 331 ASN B N 1
ATOM 5500 C CA . ASN B 1 327 ? -67.837 9.288 -65.644 1.00 42.51 331 ASN B CA 1
ATOM 5501 C C . ASN B 1 327 ? -67.010 9.431 -64.358 1.00 43.10 331 ASN B C 1
ATOM 5502 O O . ASN B 1 327 ? -66.994 8.484 -63.559 1.00 42.66 331 ASN B O 1
ATOM 5507 N N . LYS B 1 328 ? -66.339 10.597 -64.147 1.00 55.00 332 LYS B N 1
ATOM 5508 C CA . LYS B 1 328 ? -65.515 10.846 -62.949 1.00 54.22 332 LYS B CA 1
ATOM 5509 C C . LYS B 1 328 ? -66.276 10.494 -61.658 1.00 56.09 332 LYS B C 1
ATOM 5510 O O . LYS B 1 328 ? -65.730 9.836 -60.780 1.00 54.92 332 LYS B O 1
ATOM 5516 N N . LYS B 1 329 ? -67.556 10.860 -61.605 1.00 50.96 333 LYS B N 1
ATOM 5517 C CA . LYS B 1 329 ? -68.456 10.618 -60.483 1.00 49.67 333 LYS B CA 1
ATOM 5518 C C . LYS B 1 329 ? -68.695 9.129 -60.182 1.00 49.48 333 LYS B C 1
ATOM 5519 O O . LYS B 1 329 ? -68.417 8.727 -59.056 1.00 48.08 333 LYS B O 1
ATOM 5525 N N . GLU B 1 330 ? -69.148 8.305 -61.172 1.00 46.10 334 GLU B N 1
ATOM 5526 C CA . GLU B 1 330 ? -69.351 6.855 -60.983 1.00 45.12 334 GLU B CA 1
ATOM 5527 C C . GLU B 1 330 ? -68.033 6.099 -60.684 1.00 45.13 334 GLU B C 1
ATOM 5528 O O . GLU B 1 330 ? -68.075 5.109 -59.944 1.00 44.01 334 GLU B O 1
ATOM 5534 N N . VAL B 1 331 ? -66.883 6.544 -61.282 1.00 37.51 335 VAL B N 1
ATOM 5535 C CA . VAL B 1 331 ? -65.564 5.925 -61.083 1.00 36.38 335 VAL B CA 1
ATOM 5536 C C . VAL B 1 331 ? -65.197 6.089 -59.609 1.00 38.07 335 VAL B C 1
ATOM 5537 O O . VAL B 1 331 ? -64.831 5.113 -58.941 1.00 36.53 335 VAL B O 1
ATOM 5541 N N . LEU B 1 332 ? -65.322 7.342 -59.112 1.00 56.54 336 LEU B N 1
ATOM 5542 C CA . LEU B 1 332 ? -65.041 7.690 -57.727 1.00 55.41 336 LEU B CA 1
ATOM 5543 C C . LEU B 1 332 ? -65.926 6.916 -56.753 1.00 55.32 336 LEU B C 1
ATOM 5544 O O . LEU B 1 332 ? -65.391 6.312 -55.826 1.00 54.12 336 LEU B O 1
ATOM 5549 N N . THR B 1 333 ? -67.254 6.871 -57.002 1.00 49.07 337 THR B N 1
ATOM 5550 C CA . THR B 1 333 ? -68.230 6.137 -56.185 1.00 48.23 337 THR B CA 1
ATOM 5551 C C . THR B 1 333 ? -67.829 4.674 -56.083 1.00 48.69 337 THR B C 1
ATOM 5552 O O . THR B 1 333 ? -67.826 4.124 -54.974 1.00 47.63 337 THR B O 1
ATOM 5556 N N . TYR B 1 334 ? -67.504 4.042 -57.246 1.00 42.48 338 TYR B N 1
ATOM 5557 C CA . TYR B 1 334 ? -67.087 2.651 -57.273 1.00 41.32 338 TYR B CA 1
ATOM 5558 C C . TYR B 1 334 ? -65.785 2.444 -56.498 1.00 40.80 338 TYR B C 1
ATOM 5559 O O . TYR B 1 334 ? -65.742 1.553 -55.661 1.00 40.00 338 TYR B O 1
ATOM 5568 N N . LEU B 1 335 ? -64.749 3.261 -56.760 1.00 37.69 339 LEU B N 1
ATOM 5569 C CA . LEU B 1 335 ? -63.445 3.123 -56.102 1.00 36.90 339 LEU B CA 1
ATOM 5570 C C . LEU B 1 335 ? -63.504 3.351 -54.586 1.00 37.02 339 LEU B C 1
ATOM 5571 O O . LEU B 1 335 ? -62.846 2.626 -53.835 1.00 35.74 339 LEU B O 1
ATOM 5576 N N . ILE B 1 336 ? -64.315 4.330 -54.141 1.00 41.82 340 ILE B N 1
ATOM 5577 C CA . ILE B 1 336 ? -64.518 4.634 -52.716 1.00 40.74 340 ILE B CA 1
ATOM 5578 C C . ILE B 1 336 ? -65.159 3.407 -52.047 1.00 41.07 340 ILE B C 1
ATOM 5579 O O . ILE B 1 336 ? -64.722 3.015 -50.959 1.00 39.51 340 ILE B O 1
ATOM 5584 N N . SER B 1 337 ? -66.127 2.758 -52.735 1.00 43.13 341 SER B N 1
ATOM 5585 C CA . SER B 1 337 ? -66.781 1.543 -52.223 1.00 42.98 341 SER B CA 1
ATOM 5586 C C . SER B 1 337 ? -65.803 0.359 -52.148 1.00 43.94 341 SER B C 1
ATOM 5587 O O . SER B 1 337 ? -65.959 -0.496 -51.277 1.00 43.72 341 SER B O 1
ATOM 5590 N N . LYS B 1 338 ? -64.781 0.327 -53.038 1.00 41.23 342 LYS B N 1
ATOM 5591 C CA . LYS B 1 338 ? -63.749 -0.719 -53.037 1.00 40.34 342 LYS B CA 1
ATOM 5592 C C . LYS B 1 338 ? -62.753 -0.514 -51.904 1.00 39.96 342 LYS B C 1
ATOM 5593 O O . LYS B 1 338 ? -62.256 -1.507 -51.375 1.00 38.93 342 LYS B O 1
ATOM 5599 N N . VAL B 1 339 ? -62.469 0.754 -51.508 1.00 38.98 343 VAL B N 1
ATOM 5600 C CA . VAL B 1 339 ? -61.573 1.033 -50.370 1.00 37.95 343 VAL B CA 1
ATOM 5601 C C . VAL B 1 339 ? -62.290 0.569 -49.090 1.00 38.76 343 VAL B C 1
ATOM 5602 O O . VAL B 1 339 ? -61.702 -0.164 -48.295 1.00 37.56 343 VAL B O 1
ATOM 5606 N N . GLU B 1 340 ? -63.568 0.877 -49.006 1.00 61.30 344 GLU B N 1
ATOM 5607 C CA . GLU B 1 340 ? -64.368 0.518 -47.864 1.00 61.30 344 GLU B CA 1
ATOM 5608 C C . GLU B 1 340 ? -64.500 -0.975 -47.694 1.00 62.57 344 GLU B C 1
ATOM 5609 O O . GLU B 1 340 ? -64.389 -1.472 -46.596 1.00 61.82 344 GLU B O 1
ATOM 5615 N N . GLU B 1 341 ? -64.718 -1.673 -48.797 1.00 46.38 345 GLU B N 1
ATOM 5616 C CA . GLU B 1 341 ? -64.744 -3.134 -48.833 1.00 45.88 345 GLU B CA 1
ATOM 5617 C C . GLU B 1 341 ? -63.394 -3.701 -48.412 1.00 45.08 345 GLU B C 1
ATOM 5618 O O . GLU B 1 341 ? -63.374 -4.644 -47.631 1.00 44.22 345 GLU B O 1
ATOM 5624 N N . ALA B 1 342 ? -62.276 -3.132 -48.912 1.00 38.04 346 ALA B N 1
ATOM 5625 C CA . ALA B 1 342 ? -60.917 -3.555 -48.537 1.00 37.41 346 ALA B CA 1
ATOM 5626 C C . ALA B 1 342 ? -60.659 -3.327 -47.022 1.00 37.82 346 ALA B C 1
ATOM 5627 O O . ALA B 1 342 ? -60.044 -4.188 -46.393 1.00 37.11 346 ALA B O 1
ATOM 5629 N N . ILE B 1 343 ? -61.166 -2.192 -46.439 1.00 39.39 347 ILE B N 1
ATOM 5630 C CA . ILE B 1 343 ? -61.042 -1.871 -45.001 1.00 38.81 347 ILE B CA 1
ATOM 5631 C C . ILE B 1 343 ? -61.779 -2.950 -44.179 1.00 40.08 347 ILE B C 1
ATOM 5632 O O . ILE B 1 343 ? -61.221 -3.460 -43.211 1.00 39.63 347 ILE B O 1
ATOM 5637 N N . THR B 1 344 ? -63.009 -3.323 -44.592 1.00 41.65 348 THR B N 1
ATOM 5638 C CA . THR B 1 344 ? -63.823 -4.365 -43.945 1.00 41.56 348 THR B CA 1
ATOM 5639 C C . THR B 1 344 ? -63.090 -5.702 -43.982 1.00 43.09 348 THR B C 1
ATOM 5640 O O . THR B 1 344 ? -63.036 -6.371 -42.954 1.00 43.21 348 THR B O 1
ATOM 5644 N N . GLU B 1 345 ? -62.465 -6.058 -45.128 1.00 46.66 349 GLU B N 1
ATOM 5645 C CA . GLU B 1 345 ? -61.686 -7.301 -45.259 1.00 46.49 349 GLU B CA 1
ATOM 5646 C C . GLU B 1 345 ? -60.440 -7.273 -44.354 1.00 46.43 349 GLU B C 1
ATOM 5647 O O . GLU B 1 345 ? -60.115 -8.287 -43.734 1.00 45.77 349 GLU B O 1
ATOM 5653 N N . ALA B 1 346 ? -59.753 -6.109 -44.284 1.00 35.78 350 ALA B N 1
ATOM 5654 C CA . ALA B 1 346 ? -58.553 -5.921 -43.451 1.00 35.25 350 ALA B CA 1
ATOM 5655 C C . ALA B 1 346 ? -58.886 -6.088 -41.985 1.00 36.40 350 ALA B C 1
ATOM 5656 O O . ALA B 1 346 ? -58.172 -6.807 -41.295 1.00 35.81 350 ALA B O 1
ATOM 5658 N N . ASN B 1 347 ? -59.973 -5.433 -41.509 1.00 39.43 351 ASN B N 1
ATOM 5659 C CA . ASN B 1 347 ? -60.445 -5.521 -40.119 1.00 39.36 351 ASN B CA 1
ATOM 5660 C C . ASN B 1 347 ? -60.778 -6.961 -39.768 1.00 40.99 351 ASN B C 1
ATOM 5661 O O . ASN B 1 347 ? -60.366 -7.413 -38.705 1.00 40.29 351 ASN B O 1
ATOM 5666 N N . ALA B 1 348 ? -61.454 -7.706 -40.688 1.00 43.58 352 ALA B N 1
ATOM 5667 C CA . ALA B 1 348 ? -61.788 -9.128 -40.501 1.00 43.67 352 ALA B CA 1
ATOM 5668 C C . ALA B 1 348 ? -60.521 -10.003 -40.401 1.00 45.17 352 ALA B C 1
ATOM 5669 O O . ALA B 1 348 ? -60.460 -10.907 -39.560 1.00 45.42 352 ALA B O 1
ATOM 5671 N N . GLN B 1 349 ? -59.506 -9.720 -41.226 1.00 45.85 353 GLN B N 1
ATOM 5672 C CA . GLN B 1 349 ? -58.216 -10.425 -41.230 1.00 45.56 353 GLN B CA 1
ATOM 5673 C C . GLN B 1 349 ? -57.484 -10.204 -39.865 1.00 45.98 353 GLN B C 1
ATOM 5674 O O . GLN B 1 349 ? -56.925 -11.150 -39.323 1.00 45.64 353 GLN B O 1
ATOM 5680 N N . TRP B 1 350 ? -57.547 -8.982 -39.298 1.00 42.04 354 TRP B N 1
ATOM 5681 C CA . TRP B 1 350 ? -56.953 -8.662 -37.989 1.00 41.81 354 TRP B CA 1
ATOM 5682 C C . TRP B 1 350 ? -57.660 -9.375 -36.838 1.00 43.45 354 TRP B C 1
ATOM 5683 O O . TRP B 1 350 ? -56.973 -9.914 -35.983 1.00 43.64 354 TRP B O 1
ATOM 5694 N N . TYR B 1 351 ? -59.015 -9.357 -36.788 1.00 43.36 355 TYR B N 1
ATOM 5695 C CA . TYR B 1 351 ? -59.781 -10.046 -35.736 1.00 43.45 355 TYR B CA 1
ATOM 5696 C C . TYR B 1 351 ? -59.514 -11.551 -35.749 1.00 44.39 355 TYR B C 1
ATOM 5697 O O . TYR B 1 351 ? -59.424 -12.167 -34.683 1.00 44.01 355 TYR B O 1
ATOM 5706 N N . GLU B 1 352 ? -59.303 -12.111 -36.960 1.00 50.25 356 GLU B N 1
ATOM 5707 C CA . GLU B 1 352 ? -58.940 -13.505 -37.226 1.00 50.40 356 GLU B CA 1
ATOM 5708 C C . GLU B 1 352 ? -57.613 -13.774 -36.538 1.00 51.69 356 GLU B C 1
ATOM 5709 O O . GLU B 1 352 ? -57.552 -14.690 -35.725 1.00 52.42 356 GLU B O 1
ATOM 5715 N N . ALA B 1 353 ? -56.584 -12.918 -36.790 1.00 44.94 357 ALA B N 1
ATOM 5716 C CA . ALA B 1 353 ? -55.248 -13.018 -36.193 1.00 44.71 357 ALA B CA 1
ATOM 5717 C C . ALA B 1 353 ? -55.267 -13.010 -34.660 1.00 46.62 357 ALA B C 1
ATOM 5718 O O . ALA B 1 353 ? -54.491 -13.742 -34.056 1.00 46.74 357 ALA B O 1
ATOM 5720 N N . GLN B 1 354 ? -56.184 -12.225 -34.043 1.00 44.46 358 GLN B N 1
ATOM 5721 C CA . GLN B 1 354 ? -56.327 -12.081 -32.589 1.00 44.71 358 GLN B CA 1
ATOM 5722 C C . GLN B 1 354 ? -57.169 -13.152 -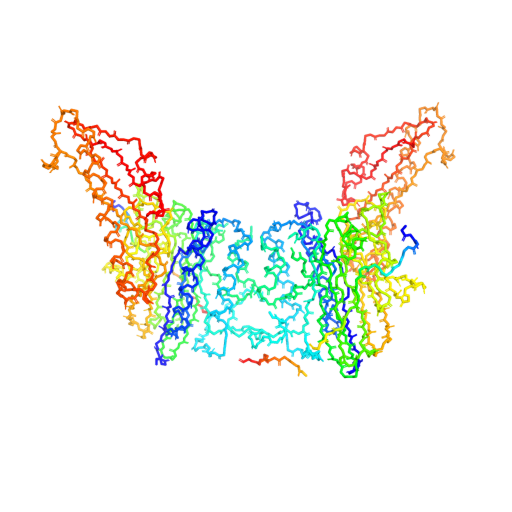31.920 1.00 47.26 358 GLN B C 1
ATOM 5723 O O . GLN B 1 354 ? -57.024 -13.362 -30.715 1.00 47.78 358 GLN B O 1
ATOM 5729 N N . GLY B 1 355 ? -58.107 -13.737 -32.663 1.00 62.65 359 GLY B N 1
ATOM 5730 C CA . GLY B 1 355 ? -59.067 -14.694 -32.122 1.00 63.28 359 GLY B CA 1
ATOM 5731 C C . GLY B 1 355 ? -60.120 -13.958 -31.306 1.00 65.31 359 GLY B C 1
ATOM 5732 O O . GLY B 1 355 ? -60.534 -14.426 -30.237 1.00 65.99 359 GLY B O 1
ATOM 5733 N N . THR B 1 356 ? -60.517 -12.754 -31.785 1.00 54.19 360 THR B N 1
ATOM 5734 C CA . THR B 1 356 ? -61.485 -11.874 -31.108 1.00 54.61 360 THR B CA 1
ATOM 5735 C C . THR B 1 356 ? -62.628 -11.435 -32.049 1.00 55.68 360 THR B C 1
ATOM 5736 O O . THR B 1 356 ? -62.558 -11.653 -33.261 1.00 54.90 360 THR B O 1
ATOM 5740 N N . VAL B 1 357 ? -63.673 -10.804 -31.475 1.00 57.95 361 VAL B N 1
ATOM 5741 C CA . VAL B 1 357 ? -64.842 -10.287 -32.208 1.00 58.08 361 VAL B CA 1
ATOM 5742 C C . VAL B 1 357 ? -64.992 -8.745 -32.069 1.00 58.86 361 VAL B C 1
ATOM 5743 O O . VAL B 1 357 ? -64.584 -8.197 -31.034 1.00 58.72 361 VAL B O 1
ATOM 5747 N N . PRO B 1 358 ? -65.584 -8.034 -33.071 1.00 65.91 362 PRO B N 1
ATOM 5748 C CA . PRO B 1 358 ? -65.769 -6.579 -32.921 1.00 65.94 362 PRO B CA 1
ATOM 5749 C C . PRO B 1 358 ? -66.863 -6.200 -31.919 1.00 67.05 362 PRO B C 1
ATOM 5750 O O . PRO B 1 358 ? -68.044 -6.124 -32.270 1.00 67.59 362 PRO B O 1
ATOM 5754 N N . VAL B 1 359 ? -66.453 -5.988 -30.653 1.00 49.39 363 VAL B N 1
ATOM 5755 C CA . VAL B 1 359 ? -67.306 -5.556 -29.534 1.00 50.00 363 VAL B CA 1
ATOM 5756 C C . VAL B 1 359 ? -66.563 -4.482 -28.712 1.00 50.28 363 VAL B C 1
ATOM 5757 O O . VAL B 1 359 ? -65.331 -4.447 -28.740 1.00 49.41 363 VAL B O 1
ATOM 5761 N N . VAL B 1 360 ? -67.292 -3.635 -27.995 1.00 50.67 364 VAL B N 1
ATOM 5762 C CA . VAL B 1 360 ? -66.668 -2.564 -27.219 1.00 51.21 364 VAL B CA 1
ATOM 5763 C C . VAL B 1 360 ? -65.492 -3.046 -26.365 1.00 53.10 364 VAL B C 1
ATOM 5764 O O . VAL B 1 360 ? -64.377 -2.538 -26.483 1.00 52.46 364 VAL B O 1
ATOM 5768 N N . GLU B 1 361 ? -65.756 -4.024 -25.505 1.00 62.35 365 GLU B N 1
ATOM 5769 C CA . GLU B 1 361 ? -64.761 -4.545 -24.545 1.00 62.99 365 GLU B CA 1
ATOM 5770 C C . GLU B 1 361 ? -63.472 -4.981 -25.252 1.00 63.63 365 GLU B C 1
ATOM 5771 O O . GLU B 1 361 ? -62.441 -5.142 -24.592 1.00 64.08 365 GLU B O 1
ATOM 5777 N N . ASN B 1 362 ? -63.538 -5.206 -26.583 1.00 50.60 366 ASN B N 1
ATOM 5778 C CA . ASN B 1 362 ? -62.387 -5.657 -27.364 1.00 49.36 366 ASN B CA 1
ATOM 5779 C C . ASN B 1 362 ? -61.611 -4.546 -28.051 1.00 50.10 366 ASN B C 1
ATOM 5780 O O . ASN B 1 362 ? -62.194 -3.572 -28.540 1.00 49.91 366 ASN B O 1
ATOM 5785 N N . GLU B 1 363 ? -60.277 -4.708 -28.081 1.00 50.64 367 GLU B N 1
ATOM 5786 C CA . GLU B 1 363 ? -59.368 -3.786 -28.749 1.00 49.57 367 GLU B CA 1
ATOM 5787 C C . GLU B 1 363 ? -59.759 -3.733 -30.252 1.00 49.42 367 GLU B C 1
ATOM 5788 O O . GLU B 1 363 ? -60.114 -4.755 -30.847 1.00 48.46 367 GLU B O 1
ATOM 5794 N N . LYS B 1 364 ? -59.775 -2.520 -30.818 1.00 49.37 368 LYS B N 1
ATOM 5795 C CA . LYS B 1 364 ? -60.122 -2.257 -32.205 1.00 48.16 368 LYS B CA 1
ATOM 5796 C C . LYS B 1 364 ? -58.891 -2.503 -33.091 1.00 47.99 368 LYS B C 1
ATOM 5797 O O . LYS B 1 364 ? -57.763 -2.433 -32.595 1.00 47.15 368 LYS B O 1
ATOM 5803 N N . PRO B 1 365 ? -59.068 -2.835 -34.390 1.00 38.03 369 PRO B N 1
ATOM 5804 C CA . PRO B 1 365 ? -57.890 -3.086 -35.232 1.00 37.40 369 PRO B CA 1
ATOM 5805 C C . PRO B 1 365 ? -57.075 -1.821 -35.491 1.00 38.11 369 PRO B C 1
ATOM 5806 O O . PRO B 1 365 ? -57.646 -0.736 -35.504 1.00 38.19 369 PRO B O 1
ATOM 5810 N N . PRO B 1 366 ? -55.767 -1.927 -35.788 1.00 39.23 370 PRO B N 1
ATOM 5811 C CA . PRO B 1 366 ? -55.030 -0.726 -36.198 1.00 39.07 370 PRO B CA 1
ATOM 5812 C C . PRO B 1 366 ? -55.504 -0.336 -37.614 1.00 40.64 370 PRO B C 1
ATOM 5813 O O . PRO B 1 366 ? -56.114 -1.151 -38.300 1.00 40.29 370 PRO B O 1
ATOM 5817 N N . LEU B 1 367 ? -55.224 0.892 -38.041 1.00 41.66 371 LEU B N 1
ATOM 5818 C CA . LEU B 1 367 ? -55.546 1.380 -39.381 1.00 41.56 371 LEU B CA 1
ATOM 5819 C C . LEU B 1 367 ? -54.834 0.478 -40.409 1.00 42.21 371 LEU B C 1
ATOM 5820 O O . LEU B 1 367 ? -53.643 0.216 -40.262 1.00 41.50 371 LEU B O 1
ATOM 5825 N N . PRO B 1 368 ? -55.546 -0.066 -41.415 1.00 36.26 372 PRO B N 1
ATOM 5826 C CA . PRO B 1 368 ? -54.888 -0.974 -42.373 1.00 35.79 372 PRO B CA 1
ATOM 5827 C C . PRO B 1 368 ? -54.154 -0.280 -43.517 1.00 36.51 372 PRO B C 1
ATOM 5828 O O . PRO B 1 368 ? -54.386 0.904 -43.789 1.00 36.46 372 PRO B O 1
ATOM 5832 N N . LEU B 1 369 ? -53.302 -1.046 -44.218 1.00 32.57 373 LEU B N 1
ATOM 5833 C CA . LEU B 1 369 ? -52.615 -0.593 -45.428 1.00 32.80 373 LEU B CA 1
ATOM 5834 C C . LEU B 1 369 ? -53.495 -1.040 -46.606 1.00 34.65 373 LEU B C 1
ATOM 5835 O O . LEU B 1 369 ? -53.835 -2.217 -46.710 1.00 34.44 373 LEU B O 1
ATOM 5840 N N . ILE B 1 370 ? -53.941 -0.094 -47.424 1.00 34.76 374 ILE B N 1
ATOM 5841 C CA . ILE B 1 370 ? -54.865 -0.386 -48.529 1.00 35.57 374 ILE B CA 1
ATOM 5842 C C . ILE B 1 370 ? -54.289 0.085 -49.847 1.00 38.22 374 ILE B C 1
ATOM 5843 O O . ILE B 1 370 ? -53.859 1.240 -49.955 1.00 38.61 374 ILE B O 1
ATOM 5848 N N . ARG B 1 371 ? -54.292 -0.806 -50.852 1.00 46.02 375 ARG B N 1
ATOM 5849 C CA . ARG B 1 371 ? -53.823 -0.461 -52.189 1.00 45.71 375 ARG B CA 1
ATOM 5850 C C . ARG B 1 371 ? -54.735 -0.974 -53.316 1.00 46.68 375 ARG B C 1
ATOM 5851 O O . ARG B 1 371 ? -54.971 -2.171 -53.446 1.00 46.35 375 ARG B O 1
ATOM 5859 N N . LEU B 1 372 ? -55.212 -0.058 -54.145 1.00 33.84 376 LEU B N 1
ATOM 5860 C CA . LEU B 1 372 ? -55.990 -0.416 -55.311 1.00 34.44 376 LEU B CA 1
ATOM 5861 C C . LEU B 1 372 ? -55.096 -0.167 -56.524 1.00 34.68 376 LEU B C 1
ATOM 5862 O O . LEU B 1 372 ? -54.533 0.913 -56.650 1.00 34.60 376 LEU B O 1
ATOM 5867 N N . ARG B 1 373 ? -55.016 -1.141 -57.429 1.00 37.63 377 ARG B N 1
ATOM 5868 C CA . ARG B 1 373 ? -54.301 -1.054 -58.718 1.00 36.85 377 ARG B CA 1
ATOM 5869 C C . ARG B 1 373 ? -55.410 -1.044 -59.753 1.00 38.27 377 ARG B C 1
ATOM 5870 O O . ARG B 1 373 ? -56.121 -2.029 -59.900 1.00 38.48 377 ARG B O 1
ATOM 5878 N N . VAL B 1 374 ? -55.642 0.129 -60.354 1.00 33.35 378 VAL B N 1
ATOM 5879 C CA . VAL B 1 374 ? -56.763 0.405 -61.242 1.00 34.41 378 VAL B CA 1
ATOM 5880 C C . VAL B 1 374 ? -56.379 0.548 -62.726 1.00 35.53 378 VAL B C 1
ATOM 5881 O O . VAL B 1 374 ? -55.703 1.506 -63.110 1.00 35.09 378 VAL B O 1
ATOM 5885 N N . ASP B 1 375 ? -56.846 -0.396 -63.555 1.00 34.58 379 ASP B N 1
ATOM 5886 C CA . ASP B 1 375 ? -56.649 -0.336 -65.002 1.00 34.81 379 ASP B CA 1
ATOM 5887 C C . ASP B 1 375 ? -57.800 0.540 -65.549 1.00 37.40 379 ASP B C 1
ATOM 5888 O O . ASP B 1 375 ? -58.965 0.143 -65.476 1.00 38.41 379 ASP B O 1
ATOM 5893 N N . TYR B 1 376 ? -57.459 1.708 -66.084 1.00 37.74 380 TYR B N 1
ATOM 5894 C CA . TYR B 1 376 ? -58.456 2.620 -66.631 1.00 39.36 380 TYR B CA 1
ATOM 5895 C C . TYR B 1 376 ? -58.617 2.682 -68.146 1.00 41.23 380 TYR B C 1
ATOM 5896 O O . TYR B 1 376 ? -59.100 3.677 -68.689 1.00 41.88 380 TYR B O 1
ATOM 5905 N N . THR B 1 377 ? -58.210 1.614 -68.824 1.00 47.58 381 THR B N 1
ATOM 5906 C CA . THR B 1 377 ? -58.309 1.545 -70.277 1.00 48.15 381 THR B CA 1
ATOM 5907 C C . THR B 1 377 ? -59.746 1.602 -70.787 1.00 51.29 381 THR B C 1
ATOM 5908 O O . THR B 1 377 ? -60.675 1.174 -70.102 1.00 51.89 381 THR B O 1
ATOM 5912 N N . GLY B 1 378 ? -59.920 2.133 -71.992 1.00 48.38 382 GLY B N 1
ATOM 5913 C CA . GLY B 1 378 ? -61.236 2.246 -72.592 1.00 49.26 382 GLY B CA 1
ATOM 5914 C C . GLY B 1 378 ? -61.980 3.563 -72.485 1.00 49.79 382 GLY B C 1
ATOM 5915 O O . GLY B 1 378 ? -63.059 3.726 -73.055 1.00 50.61 382 GLY B O 1
ATOM 5916 N N . GLY B 1 379 ? -61.399 4.506 -71.751 1.00 45.91 383 GLY B N 1
ATOM 5917 C CA . GLY B 1 379 ? -62.006 5.811 -71.568 1.00 46.54 383 GLY B CA 1
ATOM 5918 C C . GLY B 1 379 ? -62.623 5.977 -70.193 1.00 47.24 383 GLY B C 1
ATOM 5919 O O . GLY B 1 379 ? -63.816 5.739 -70.004 1.00 48.12 383 GLY B O 1
ATOM 5920 N N . TYR B 1 380 ? -61.805 6.389 -69.230 1.00 42.80 384 TYR B N 1
ATOM 5921 C CA . TYR B 1 380 ? -62.272 6.589 -67.863 1.00 42.66 384 TYR B CA 1
ATOM 5922 C C . TYR B 1 380 ? -61.585 7.787 -67.216 1.00 44.01 384 TYR B C 1
ATOM 5923 O O . TYR B 1 380 ? -60.390 8.010 -67.412 1.00 42.85 384 TYR B O 1
ATOM 5932 N N . GLN B 1 381 ? -62.348 8.556 -66.446 1.00 44.54 385 GLN B N 1
ATOM 5933 C CA . GLN B 1 381 ? -61.812 9.742 -65.768 1.00 44.08 385 GLN B CA 1
ATOM 5934 C C . GLN B 1 381 ? -61.394 9.381 -64.375 1.00 45.00 385 GLN B C 1
ATOM 5935 O O . GLN B 1 381 ? -62.198 8.869 -63.592 1.00 45.70 385 GLN B O 1
ATOM 5941 N N . THR B 1 382 ? -60.128 9.669 -64.072 1.00 51.01 386 THR B N 1
ATOM 5942 C CA . THR B 1 382 ? -59.458 9.330 -62.820 1.00 50.31 386 THR B CA 1
ATOM 5943 C C . THR B 1 382 ? -59.353 10.551 -61.921 1.00 52.54 386 THR B C 1
ATOM 5944 O O . THR B 1 382 ? -59.772 11.655 -62.281 1.00 53.54 386 THR B O 1
ATOM 5948 N N . GLU B 1 383 ? -58.789 10.343 -60.751 1.00 55.48 387 GLU B N 1
ATOM 5949 C CA . GLU B 1 383 ? -58.544 11.410 -59.788 1.00 55.44 387 GLU B CA 1
ATOM 5950 C C . GLU B 1 383 ? -57.079 11.370 -59.411 1.00 55.20 387 GLU B C 1
ATOM 5951 O O . GLU B 1 383 ? -56.468 10.289 -59.426 1.00 53.81 387 GLU B O 1
ATOM 5957 N N . ASN B 1 384 ? -56.521 12.545 -59.047 1.00 58.93 388 ASN B N 1
ATOM 5958 C CA . ASN B 1 384 ? -55.157 12.654 -58.544 1.00 57.44 388 ASN B CA 1
ATOM 5959 C C . ASN B 1 384 ? -55.003 11.625 -57.393 1.00 57.28 388 ASN B C 1
ATOM 5960 O O . ASN B 1 384 ? -55.857 11.588 -56.500 1.00 58.21 388 ASN B O 1
ATOM 5965 N N . PRO B 1 385 ? -53.985 10.738 -57.441 1.00 44.91 389 PRO B N 1
ATOM 5966 C CA . PRO B 1 385 ? -53.853 9.694 -56.390 1.00 44.29 389 PRO B CA 1
ATOM 5967 C C . PRO B 1 385 ? -53.743 10.188 -54.960 1.00 45.23 389 PRO B C 1
ATOM 5968 O O . PRO B 1 385 ? -54.291 9.544 -54.055 1.00 45.64 389 PRO B O 1
ATOM 5972 N N . GLN B 1 386 ? -53.018 11.319 -54.764 1.00 47.01 390 GLN B N 1
ATOM 5973 C CA . GLN B 1 386 ? -52.818 11.967 -53.463 1.00 46.80 390 GLN B CA 1
ATOM 5974 C C . GLN B 1 386 ? -54.148 12.489 -52.919 1.00 48.98 390 GLN B C 1
ATOM 5975 O O . GLN B 1 386 ? -54.481 12.206 -51.763 1.00 48.98 390 GLN B O 1
ATOM 5981 N N . ARG B 1 387 ? -54.943 13.171 -53.786 1.00 71.49 391 ARG B N 1
ATOM 5982 C CA . ARG B 1 387 ? -56.286 13.683 -53.500 1.00 73.20 391 ARG B CA 1
ATOM 5983 C C . ARG B 1 387 ? -57.224 12.511 -53.148 1.00 75.10 391 ARG B C 1
ATOM 5984 O O . ARG B 1 387 ? -57.991 12.609 -52.183 1.00 75.37 391 ARG B O 1
ATOM 5992 N N . PHE B 1 388 ? -57.135 11.389 -53.910 1.00 40.59 392 PHE B N 1
ATOM 5993 C CA . PHE B 1 388 ? -57.962 10.208 -53.638 1.00 40.41 392 PHE B CA 1
ATOM 5994 C C . PHE B 1 388 ? -57.618 9.612 -52.280 1.00 39.97 392 PHE B C 1
ATOM 5995 O O . PHE B 1 388 ? -58.521 9.284 -51.515 1.00 39.22 392 PHE B O 1
ATOM 6003 N N . SER B 1 389 ? -56.325 9.467 -51.998 1.00 44.62 393 SER B N 1
ATOM 6004 C CA . SER B 1 389 ? -55.838 8.901 -50.731 1.00 43.88 393 SER B CA 1
ATOM 6005 C C . SER B 1 389 ? -56.300 9.724 -49.497 1.00 45.78 393 SER B C 1
ATOM 6006 O O . SER B 1 389 ? -56.744 9.150 -48.499 1.00 45.19 393 SER B O 1
ATOM 6009 N N . ASN B 1 390 ? -56.275 11.067 -49.622 1.00 56.45 394 ASN B N 1
ATOM 6010 C CA . ASN B 1 390 ? -56.706 12.036 -48.597 1.00 56.38 394 ASN B CA 1
ATOM 6011 C C . ASN B 1 390 ? -58.135 11.825 -48.105 1.00 57.51 394 ASN B C 1
ATOM 6012 O O . ASN B 1 390 ? -58.431 12.178 -46.961 1.00 57.49 394 ASN B O 1
ATOM 6017 N N . ARG B 1 391 ? -58.978 11.228 -48.930 1.00 46.19 395 ARG B N 1
ATOM 6018 C CA . ARG B 1 391 ? -60.341 10.917 -48.552 1.00 46.15 395 ARG B CA 1
ATOM 6019 C C . ARG B 1 391 ? -60.397 9.929 -47.458 1.00 46.31 395 ARG B C 1
ATOM 6020 O O . ARG B 1 391 ? -61.425 9.718 -46.897 1.00 46.39 395 ARG B O 1
ATOM 6028 N N . PHE B 1 392 ? -59.279 9.289 -47.172 1.00 44.84 396 PHE B N 1
ATOM 6029 C CA . PHE B 1 392 ? -59.277 8.208 -46.217 1.00 43.89 396 PHE B CA 1
ATOM 6030 C C . PHE B 1 392 ? -58.397 8.441 -45.025 1.00 44.87 396 PHE B C 1
ATOM 6031 O O . PHE B 1 392 ? -58.221 7.568 -44.232 1.00 43.76 396 PHE B O 1
ATOM 6039 N N . VAL B 1 393 ? -57.887 9.649 -44.893 1.00 57.71 397 VAL B N 1
ATOM 6040 C CA . VAL B 1 393 ? -57.155 10.045 -43.705 1.00 57.88 397 VAL B CA 1
ATOM 6041 C C . VAL B 1 393 ? -57.877 9.646 -42.450 1.00 59.82 397 VAL B C 1
ATOM 6042 O O . VAL B 1 393 ? -59.021 9.970 -42.288 1.00 61.42 397 VAL B O 1
ATOM 6046 N N . GLY B 1 394 ? -57.205 8.933 -41.567 1.00 52.72 398 GLY B N 1
ATOM 6047 C CA . GLY B 1 394 ? -57.815 8.491 -40.346 1.00 52.12 398 GLY B CA 1
ATOM 6048 C C . GLY B 1 394 ? -58.522 7.180 -40.504 1.00 52.48 398 GLY B C 1
ATOM 6049 O O . GLY B 1 394 ? -59.112 6.662 -39.573 1.00 52.20 398 GLY B O 1
ATOM 6050 N N . ARG B 1 395 ? -58.474 6.644 -41.719 1.00 50.38 399 ARG B N 1
ATOM 6051 C CA . ARG B 1 395 ? -59.141 5.388 -42.030 1.00 49.99 399 ARG B CA 1
ATOM 6052 C C . ARG B 1 395 ? -58.140 4.336 -42.487 1.00 49.48 399 ARG B C 1
ATOM 6053 O O . ARG B 1 395 ? -58.362 3.138 -42.308 1.00 49.01 399 ARG B O 1
ATOM 6061 N N . VAL B 1 396 ? -57.036 4.784 -43.077 1.00 43.05 400 VAL B N 1
ATOM 6062 C CA . VAL B 1 396 ? -56.030 3.875 -43.539 1.00 42.48 400 VAL B CA 1
ATOM 6063 C C . VAL B 1 396 ? -54.651 4.316 -43.094 1.00 43.85 400 VAL B C 1
ATOM 6064 O O . VAL B 1 396 ? -54.426 5.468 -42.888 1.00 44.40 400 VAL B O 1
ATOM 6068 N N . ALA B 1 397 ? -53.724 3.378 -42.998 1.00 42.49 401 ALA B N 1
ATOM 6069 C CA . ALA B 1 397 ? -52.387 3.681 -42.555 1.00 42.00 401 ALA B CA 1
ATOM 6070 C C . ALA B 1 397 ? -51.568 4.382 -43.601 1.00 44.04 401 ALA B C 1
ATOM 6071 O O . ALA B 1 397 ? -50.611 5.021 -43.270 1.00 43.72 401 ALA B O 1
ATOM 6073 N N . ASN B 1 398 ? -51.961 4.250 -44.864 1.00 41.79 402 ASN B N 1
ATOM 6074 C CA . ASN B 1 398 ? -51.242 4.886 -45.961 1.00 42.27 402 ASN B CA 1
ATOM 6075 C C . ASN B 1 398 ? -52.157 5.743 -46.830 1.00 45.97 402 ASN B C 1
ATOM 6076 O O . ASN B 1 398 ? -52.500 5.363 -47.949 1.00 46.30 402 ASN B O 1
ATOM 6081 N N . ALA B 1 399 ? -52.548 6.900 -46.306 1.00 71.89 403 ALA B N 1
ATOM 6082 C CA . ALA B 1 399 ? -53.424 7.812 -47.033 1.00 73.39 403 ALA B CA 1
ATOM 6083 C C . ALA B 1 399 ? -52.630 8.685 -47.999 1.00 76.24 403 ALA B C 1
ATOM 6084 O O . ALA B 1 399 ? -52.910 9.874 -48.150 1.00 76.76 403 ALA B O 1
ATOM 6086 N N . THR B 1 400 ? -51.639 8.086 -48.652 1.00 93.95 404 THR B N 1
ATOM 6087 C CA . THR B 1 400 ? -50.803 8.807 -49.604 1.00 93.52 404 THR B CA 1
ATOM 6088 C C . THR B 1 400 ? -50.541 7.971 -50.852 1.00 94.66 404 THR B C 1
ATOM 6089 O O . THR B 1 400 ? -50.083 8.488 -51.872 1.00 95.25 404 THR B O 1
ATOM 6093 N N . ASP B 1 401 ? -50.833 6.678 -50.765 1.00 72.22 405 ASP B N 1
ATOM 6094 C CA . ASP B 1 401 ? -50.629 5.771 -51.885 1.00 71.31 405 ASP B CA 1
ATOM 6095 C C . ASP B 1 401 ? -51.732 4.721 -52.046 1.00 71.08 405 ASP B C 1
ATOM 6096 O O . ASP B 1 401 ? -51.457 3.614 -52.449 1.00 70.52 405 ASP B O 1
ATOM 6101 N N . VAL B 1 402 ? -52.961 5.092 -51.735 1.00 43.05 406 VAL B N 1
ATOM 6102 C CA . VAL B 1 402 ? -54.127 4.194 -51.624 1.00 43.26 406 VAL B CA 1
ATOM 6103 C C . VAL B 1 402 ? -54.491 3.616 -53.034 1.00 43.46 406 VAL B C 1
ATOM 6104 O O . VAL B 1 402 ? -54.934 2.472 -53.148 1.00 43.39 406 VAL B O 1
ATOM 6108 N N . VAL B 1 403 ? -54.289 4.411 -54.083 1.00 39.54 407 VAL B N 1
ATOM 6109 C CA . VAL B 1 403 ? -54.631 4.026 -55.447 1.00 39.12 407 VAL B CA 1
ATOM 6110 C C . VAL B 1 403 ? -53.455 4.221 -56.399 1.00 38.85 407 VAL B C 1
ATOM 6111 O O . VAL B 1 403 ? -52.655 5.128 -56.225 1.00 37.97 407 VAL B O 1
ATOM 6115 N N . GLN B 1 404 ? -53.368 3.356 -57.408 1.00 45.40 408 GLN B N 1
ATOM 6116 C CA . GLN B 1 404 ? -52.429 3.484 -58.510 1.00 44.52 408 GLN B CA 1
ATOM 6117 C C . GLN B 1 404 ? -53.205 3.192 -59.806 1.00 45.90 408 GLN B C 1
ATOM 6118 O O . GLN B 1 404 ? -53.701 2.090 -60.007 1.00 46.05 408 GLN B O 1
ATOM 6124 N N . PHE B 1 405 ? -53.298 4.196 -60.652 1.00 41.39 409 PHE B N 1
ATOM 6125 C CA . PHE B 1 405 ? -53.947 4.145 -61.948 1.00 42.25 409 PHE B CA 1
ATOM 6126 C C . PHE B 1 405 ? -52.930 3.793 -63.010 1.00 43.43 409 PHE B C 1
ATOM 6127 O O . PHE B 1 405 ? -51.857 4.395 -63.059 1.00 42.85 409 PHE B O 1
ATOM 6135 N N . TYR B 1 406 ? -53.271 2.829 -63.864 1.00 43.93 410 TYR B N 1
ATOM 6136 C CA . TYR B 1 406 ? -52.409 2.394 -64.959 1.00 43.42 410 TYR B CA 1
ATOM 6137 C C . TYR B 1 406 ? -53.222 2.008 -66.200 1.00 45.54 410 TYR B C 1
ATOM 6138 O O . TYR B 1 406 ? -54.427 1.775 -66.114 1.00 45.82 410 TYR B O 1
ATOM 6147 N N . LEU B 1 407 ? -52.544 1.934 -67.343 1.00 48.89 411 LEU B N 1
ATOM 6148 C CA . LEU B 1 407 ? -53.119 1.514 -68.618 1.00 50.28 411 LEU B CA 1
ATOM 6149 C C . LEU B 1 407 ? -52.478 0.183 -69.019 1.00 52.28 411 LEU B C 1
ATOM 6150 O O . LEU B 1 407 ? -51.253 0.045 -68.940 1.00 50.84 411 LEU B O 1
ATOM 6155 N N . LYS B 1 408 ? -53.300 -0.801 -69.420 1.00 71.10 412 LYS B N 1
ATOM 6156 C CA . LYS B 1 408 ? -52.824 -2.124 -69.846 1.00 71.25 412 LYS B CA 1
ATOM 6157 C C . LYS B 1 408 ? -51.896 -2.010 -71.073 1.00 73.42 412 LYS B C 1
ATOM 6158 O O . LYS B 1 408 ? -52.176 -1.224 -71.990 1.00 74.04 412 LYS B O 1
ATOM 6164 N N . ASN C 2 12 ? -22.836 36.947 -7.739 1.00 74.76 484 ASN C N 1
ATOM 6165 C CA . ASN C 2 12 ? -22.786 35.490 -7.745 1.00 72.43 484 ASN C CA 1
ATOM 6166 C C . ASN C 2 12 ? -22.084 34.932 -6.512 1.00 73.66 484 ASN C C 1
ATOM 6167 O O . ASN C 2 12 ? -22.536 33.954 -5.918 1.00 72.42 484 ASN C O 1
ATOM 6172 N N . ARG C 2 13 ? -20.975 35.560 -6.133 1.00 86.28 485 ARG C N 1
ATOM 6173 C CA . ARG C 2 13 ? -20.209 35.128 -4.971 1.00 86.11 485 ARG C CA 1
ATOM 6174 C C . ARG C 2 13 ? -20.975 35.387 -3.678 1.00 88.99 485 ARG C C 1
ATOM 6175 O O . ARG C 2 13 ? -20.664 34.812 -2.635 1.00 88.51 485 ARG C O 1
ATOM 6183 N N . ARG C 2 14 ? -21.977 36.257 -3.754 0.00 99.91 486 ARG C N 1
ATOM 6184 C CA . ARG C 2 14 ? -22.789 36.594 -2.591 0.00 101.12 486 ARG C CA 1
ATOM 6185 C C . ARG C 2 14 ? -23.906 35.647 -2.165 1.00 100.93 486 ARG C C 1
ATOM 6186 O O . ARG C 2 14 ? -23.839 35.031 -1.101 1.00 101.07 486 ARG C O 1
ATOM 6194 N N . LEU C 2 15 ? -24.791 35.298 -3.033 1.00 97.53 487 LEU C N 1
ATOM 6195 C CA . LEU C 2 15 ? -25.960 34.494 -2.695 1.00 96.81 487 LEU C CA 1
ATOM 6196 C C . LEU C 2 15 ? -25.340 33.150 -2.329 1.00 95.89 487 LEU C C 1
ATOM 6197 O O . LEU C 2 15 ? -24.248 32.814 -2.787 1.00 94.58 487 LEU C O 1
ATOM 6202 N N . ARG C 2 16 ? -26.069 32.342 -1.608 1.00 104.46 488 ARG C N 1
ATOM 6203 C CA . ARG C 2 16 ? -25.597 31.030 -1.374 1.00 102.34 488 ARG C CA 1
ATOM 6204 C C . ARG C 2 16 ? -26.775 30.121 -1.349 1.00 102.57 488 ARG C C 1
ATOM 6205 O O . ARG C 2 16 ? -27.897 30.544 -1.435 1.00 103.72 488 ARG C O 1
ATOM 6213 N N . ASN C 2 17 ? -26.490 28.847 -1.279 1.00 84.42 489 ASN C N 1
ATOM 6214 C CA . ASN C 2 17 ? -27.516 27.800 -1.155 1.00 83.26 489 ASN C CA 1
ATOM 6215 C C . ASN C 2 17 ? -28.807 28.113 -1.931 1.00 84.28 489 ASN C C 1
ATOM 6216 O O . ASN C 2 17 ? -29.872 28.300 -1.330 1.00 85.09 489 ASN C O 1
ATOM 6221 N N . LEU C 2 18 ? -28.703 28.191 -3.267 1.00 89.41 490 LEU C N 1
ATOM 6222 C CA . LEU C 2 18 ? -29.865 28.471 -4.118 1.00 89.88 490 LEU C CA 1
ATOM 6223 C C . LEU C 2 18 ? -30.718 27.211 -4.330 1.00 89.56 490 LEU C C 1
ATOM 6224 O O . LEU C 2 18 ? -30.225 26.090 -4.164 1.00 87.81 490 LEU C O 1
ATOM 6229 N N . GLY C 2 19 ? -32.002 27.406 -4.632 1.00 82.87 491 GLY C N 1
ATOM 6230 C CA . GLY C 2 19 ? -32.964 26.317 -4.760 1.00 81.83 491 GLY C CA 1
ATOM 6231 C C . GLY C 2 19 ? -33.498 25.908 -3.395 1.00 83.53 491 GLY C C 1
ATOM 6232 O O . GLY C 2 19 ? -33.363 26.664 -2.424 1.00 84.62 491 GLY C O 1
ATOM 6233 N N . SER C 2 20 ? -34.084 24.696 -3.297 1.00 83.83 492 SER C N 1
ATOM 6234 C CA . SER C 2 20 ? -34.648 24.193 -2.038 1.00 84.09 492 SER C CA 1
ATOM 6235 C C . SER C 2 20 ? -34.056 22.852 -1.590 1.00 82.67 492 SER C C 1
ATOM 6236 O O . SER C 2 20 ? -33.653 22.046 -2.427 1.00 80.48 492 SER C O 1
ATOM 6239 N N . VAL C 2 21 ? -34.007 22.631 -0.260 1.00 76.70 493 VAL C N 1
ATOM 6240 C CA . VAL C 2 21 ? -33.521 21.404 0.381 1.00 75.11 493 VAL C CA 1
ATOM 6241 C C . VAL C 2 21 ? -34.629 20.801 1.275 1.00 76.32 493 VAL C C 1
ATOM 6242 O O . VAL C 2 21 ? -34.950 21.357 2.326 1.00 77.87 493 VAL C O 1
ATOM 6246 N N . GLU C 2 22 ? -35.238 19.689 0.825 1.00 70.48 494 GLU C N 1
ATOM 6247 C CA . GLU C 2 22 ? -36.346 19.034 1.529 1.00 70.97 494 GLU C CA 1
ATOM 6248 C C . GLU C 2 22 ? -36.166 17.537 1.796 1.00 70.85 494 GLU C C 1
ATOM 6249 O O . GLU C 2 22 ? -35.496 16.854 1.029 1.00 68.75 494 GLU C O 1
ATOM 6255 N N . TYR C 2 23 ? -36.809 17.023 2.867 1.00 70.07 495 TYR C N 1
ATOM 6256 C CA . TYR C 2 23 ? -36.710 15.616 3.268 1.00 69.01 495 TYR C CA 1
ATOM 6257 C C . TYR C 2 23 ? -37.775 14.654 2.690 1.00 70.60 495 TYR C C 1
ATOM 6258 O O . TYR C 2 23 ? -38.873 15.092 2.350 1.00 71.43 495 TYR C O 1
ATOM 6267 N N . ILE C 2 24 ? -37.421 13.348 2.531 1.00 74.36 496 ILE C N 1
ATOM 6268 C CA . ILE C 2 24 ? -38.321 12.292 2.036 1.00 74.11 496 ILE C CA 1
ATOM 6269 C C . ILE C 2 24 ? -38.107 10.932 2.719 1.00 75.28 496 ILE C C 1
ATOM 6270 O O . ILE C 2 24 ? -36.998 10.638 3.174 1.00 74.36 496 ILE C O 1
ATOM 6275 N N . ARG C 2 25 ? -39.177 10.114 2.775 1.00 92.97 497 ARG C N 1
ATOM 6276 C CA . ARG C 2 25 ? -39.160 8.769 3.360 1.00 102.85 497 ARG C CA 1
ATOM 6277 C C . ARG C 2 25 ? -39.012 7.675 2.303 1.00 109.70 497 ARG C C 1
ATOM 6278 O O . ARG C 2 25 ? -39.484 7.831 1.178 1.00 97.24 497 ARG C O 1
ATOM 6286 N N . ASN C 2 48 ? -22.319 -10.282 -0.351 1.00 94.52 520 ASN C N 1
ATOM 6287 C CA . ASN C 2 48 ? -22.923 -10.195 -1.675 1.00 93.54 520 ASN C CA 1
ATOM 6288 C C . ASN C 2 48 ? -24.373 -9.729 -1.617 1.00 94.62 520 ASN C C 1
ATOM 6289 O O . ASN C 2 48 ? -25.146 -10.175 -0.769 1.00 95.29 520 ASN C O 1
ATOM 6294 N N . PHE C 2 49 ? -24.737 -8.828 -2.525 1.00 76.26 521 PHE C N 1
ATOM 6295 C CA . PHE C 2 49 ? -26.095 -8.300 -2.579 0.00 75.86 521 PHE C CA 1
ATOM 6296 C C . PHE C 2 49 ? -26.704 -8.482 -3.965 0.50 76.22 521 PHE C C 1
ATOM 6297 O O . PHE C 2 49 ? -27.794 -7.984 -4.245 0.50 75.96 521 PHE C O 1
ATOM 6305 N N . LYS C 2 50 ? -25.992 -9.200 -4.828 1.00 80.14 522 LYS C N 1
ATOM 6306 C CA . LYS C 2 50 ? -26.462 -9.450 -6.186 1.00 79.15 522 LYS C CA 1
ATOM 6307 C C . LYS C 2 50 ? -27.281 -10.733 -6.264 1.00 80.34 522 LYS C C 1
ATOM 6308 O O . LYS C 2 50 ? -27.221 -11.575 -5.367 1.00 80.84 522 LYS C O 1
ATOM 6314 N N . LYS C 2 51 ? -28.047 -10.877 -7.341 1.00 100.85 523 LYS C N 1
ATOM 6315 C CA . LYS C 2 51 ? -28.879 -12.058 -7.537 1.00 101.10 523 LYS C CA 1
ATOM 6316 C C . LYS C 2 51 ? -28.485 -13.093 -8.584 1.00 101.65 523 LYS C C 1
ATOM 6317 O O . LYS C 2 51 ? -29.187 -14.084 -8.787 1.00 101.07 523 LYS C O 1
ATOM 6323 N N . PHE C 2 52 ? -27.357 -12.858 -9.247 1.00 68.32 524 PHE C N 1
ATOM 6324 C CA . PHE C 2 52 ? -26.868 -13.770 -10.274 1.00 68.03 524 PHE C CA 1
ATOM 6325 C C . PHE C 2 52 ? -26.273 -15.030 -9.654 1.00 70.90 524 PHE C C 1
ATOM 6326 O O . PHE C 2 52 ? -25.746 -14.998 -8.542 1.00 71.41 524 PHE C O 1
ATOM 6334 N N . GLN C 2 53 ? -26.361 -16.139 -10.382 1.00 99.74 525 GLN C N 1
ATOM 6335 C CA . GLN C 2 53 ? -25.832 -17.411 -9.905 1.00 101.05 525 GLN C CA 1
ATOM 6336 C C . GLN C 2 53 ? -25.203 -18.208 -11.043 1.00 102.40 525 GLN C C 1
ATOM 6337 O O . GLN C 2 53 ? -23.988 -18.400 -11.082 1.00 102.51 525 GLN C O 1
ATOM 6343 N N . LYS C 2 54 ? -26.039 -18.670 -11.968 1.00 88.11 526 LYS C N 1
ATOM 6344 C CA . LYS C 2 54 ? -25.566 -19.446 -13.108 1.00 92.48 526 LYS C CA 1
ATOM 6345 C C . LYS C 2 54 ? -26.413 -20.698 -13.312 1.00 106.60 526 LYS C C 1
ATOM 6346 O O . LYS C 2 54 ? -26.709 -21.081 -14.444 1.00 96.10 526 LYS C O 1
ATOM 6352 N N . GLU D 2 10 ? -31.531 -21.982 -68.439 1.00 149.00 482 GLU D N 1
ATOM 6353 C CA . GLU D 2 10 ? -31.480 -23.422 -68.709 1.00 149.53 482 GLU D CA 1
ATOM 6354 C C . GLU D 2 10 ? -30.258 -24.101 -68.090 1.00 150.72 482 GLU D C 1
ATOM 6355 O O . GLU D 2 10 ? -30.394 -25.191 -67.527 1.00 150.04 482 GLU D O 1
ATOM 6361 N N . GLU D 2 11 ? -29.067 -23.470 -68.203 1.00 101.61 483 GLU D N 1
ATOM 6362 C CA . GLU D 2 11 ? -27.814 -23.994 -67.644 1.00 101.82 483 GLU D CA 1
ATOM 6363 C C . GLU D 2 11 ? -27.719 -23.927 -66.107 1.00 101.60 483 GLU D C 1
ATOM 6364 O O . GLU D 2 11 ? -26.884 -24.648 -65.542 1.00 101.44 483 GLU D O 1
ATOM 6370 N N . ASN D 2 12 ? -28.598 -23.110 -65.440 1.00 90.91 484 ASN D N 1
ATOM 6371 C CA . ASN D 2 12 ? -28.695 -22.938 -63.978 1.00 89.47 484 ASN D CA 1
ATOM 6372 C C . ASN D 2 12 ? -29.441 -24.142 -63.404 1.00 90.44 484 ASN D C 1
ATOM 6373 O O . ASN D 2 12 ? -29.025 -24.679 -62.377 1.00 89.93 484 ASN D O 1
ATOM 6378 N N . ARG D 2 13 ? -30.533 -24.562 -64.085 1.00 90.32 485 ARG D N 1
ATOM 6379 C CA . ARG D 2 13 ? -31.355 -25.717 -63.714 1.00 90.03 485 ARG D CA 1
ATOM 6380 C C . ARG D 2 13 ? -30.583 -27.040 -63.933 1.00 91.93 485 ARG D C 1
ATOM 6381 O O . ARG D 2 13 ? -30.826 -28.008 -63.210 1.00 91.31 485 ARG D O 1
ATOM 6389 N N . ARG D 2 14 ? -29.633 -27.055 -64.897 1.00 97.40 486 ARG D N 1
ATOM 6390 C CA . ARG D 2 14 ? -28.799 -28.213 -65.240 1.00 98.32 486 ARG D CA 1
ATOM 6391 C C . ARG D 2 14 ? -27.607 -28.408 -64.284 1.00 99.13 486 ARG D C 1
ATOM 6392 O O . ARG D 2 14 ? -27.282 -29.552 -63.954 1.00 99.07 486 ARG D O 1
ATOM 6400 N N . LEU D 2 15 ? -26.945 -27.306 -63.866 1.00 101.39 487 LEU D N 1
ATOM 6401 C CA . LEU D 2 15 ? -25.787 -27.352 -62.964 1.00 101.05 487 LEU D CA 1
ATOM 6402 C C . LEU D 2 15 ? -26.217 -27.661 -61.521 1.00 100.87 487 LEU D C 1
ATOM 6403 O O . LEU D 2 15 ? -27.099 -26.989 -60.987 1.00 99.75 487 LEU D O 1
ATOM 6408 N N . ARG D 2 16 ? -25.618 -28.696 -60.902 1.00 93.71 488 ARG D N 1
ATOM 6409 C CA . ARG D 2 16 ? -25.963 -29.122 -59.536 1.00 92.37 488 ARG D CA 1
ATOM 6410 C C . ARG D 2 16 ? -24.724 -29.264 -58.651 1.00 93.27 488 ARG D C 1
ATOM 6411 O O . ARG D 2 16 ? -23.643 -29.581 -59.161 1.00 94.24 488 ARG D O 1
ATOM 6419 N N . ASN D 2 17 ? -24.896 -29.063 -57.318 1.00 74.69 489 ASN D N 1
ATOM 6420 C CA . ASN D 2 17 ? -23.858 -29.178 -56.284 1.00 74.12 489 ASN D CA 1
ATOM 6421 C C . ASN D 2 17 ? -22.586 -28.383 -56.616 1.00 75.72 489 ASN D C 1
ATOM 6422 O O . ASN D 2 17 ? -21.521 -28.970 -56.842 1.00 76.53 489 ASN D O 1
ATOM 6427 N N . LEU D 2 18 ? -22.705 -27.052 -56.668 1.00 67.69 490 LEU D N 1
ATOM 6428 C CA . LEU D 2 18 ? -21.561 -26.202 -56.981 1.00 68.14 490 LEU D CA 1
ATOM 6429 C C . LEU D 2 18 ? -20.625 -26.009 -55.788 1.00 68.83 490 LEU D C 1
ATOM 6430 O O . LEU D 2 18 ? -21.033 -26.217 -54.643 1.00 67.59 490 LEU D O 1
ATOM 6435 N N . GLY D 2 19 ? -19.371 -25.685 -56.087 1.00 91.66 491 GLY D N 1
ATOM 6436 C CA . GLY D 2 19 ? -18.318 -25.535 -55.092 1.00 91.39 491 GLY D CA 1
ATOM 6437 C C . GLY D 2 19 ? -17.746 -26.877 -54.675 1.00 92.94 491 GLY D C 1
ATOM 6438 O O . GLY D 2 19 ? -17.961 -27.887 -55.354 1.00 93.43 491 GLY D O 1
ATOM 6439 N N . SER D 2 20 ? -17.035 -26.904 -53.532 1.00 71.63 492 SER D N 1
ATOM 6440 C CA . SER D 2 20 ? -16.416 -28.126 -53.008 1.00 71.85 492 SER D CA 1
ATOM 6441 C C . SER D 2 20 ? -16.860 -28.498 -51.584 1.00 71.73 492 SER D C 1
ATOM 6442 O O . SER D 2 20 ? -17.233 -27.621 -50.805 1.00 70.44 492 SER D O 1
ATOM 6445 N N . VAL D 2 21 ? -16.802 -29.813 -51.248 1.00 84.84 493 VAL D N 1
ATOM 6446 C CA . VAL D 2 21 ? -17.164 -30.367 -49.930 1.00 83.92 493 VAL D CA 1
ATOM 6447 C C . VAL D 2 21 ? -15.950 -31.082 -49.315 1.00 85.93 493 VAL D C 1
ATOM 6448 O O . VAL D 2 21 ? -15.406 -32.007 -49.926 1.00 86.90 493 VAL D O 1
ATOM 6452 N N . GLU D 2 22 ? -15.554 -30.669 -48.097 1.00 114.65 494 GLU D N 1
ATOM 6453 C CA . GLU D 2 22 ? -14.439 -31.258 -47.347 1.00 114.98 494 GLU D CA 1
ATOM 6454 C C . GLU D 2 22 ? -14.906 -31.778 -45.977 1.00 115.15 494 GLU D C 1
ATOM 6455 O O . GLU D 2 22 ? -15.884 -31.267 -45.426 1.00 113.99 494 GLU D O 1
ATOM 6461 N N . TYR D 2 23 ? -14.203 -32.791 -45.433 1.00 81.52 495 TYR D N 1
ATOM 6462 C CA . TYR D 2 23 ? -14.514 -33.394 -44.134 1.00 80.78 495 TYR D CA 1
ATOM 6463 C C . TYR D 2 23 ? -13.424 -33.109 -43.100 1.00 82.02 495 TYR D C 1
ATOM 6464 O O . TYR D 2 23 ? -12.298 -33.591 -43.237 1.00 82.86 495 TYR D O 1
ATOM 6473 N N . ILE D 2 24 ? -13.765 -32.309 -42.075 1.00 81.13 496 ILE D N 1
ATOM 6474 C CA . ILE D 2 24 ? -12.860 -31.908 -40.996 1.00 81.04 496 ILE D CA 1
ATOM 6475 C C . ILE D 2 24 ? -13.243 -32.548 -39.649 1.00 81.74 496 ILE D C 1
ATOM 6476 O O . ILE D 2 24 ? -14.350 -33.077 -39.506 1.00 81.12 496 ILE D O 1
ATOM 6481 N N . ARG D 2 25 ? -12.311 -32.468 -38.619 1.00 90.10 497 ARG D N 1
ATOM 6482 C CA . ARG D 2 25 ? -12.512 -33.025 -37.279 1.00 97.84 497 ARG D CA 1
ATOM 6483 C C . ARG D 2 25 ? -12.789 -31.918 -36.276 1.00 103.63 497 ARG D C 1
ATOM 6484 O O . ARG D 2 25 ? -13.780 -31.205 -36.410 1.00 91.01 497 ARG D O 1
#

Foldseek 3Di:
DLQKQKEWEAEQLQQQQCLVQPQCNCLSLVLLLLSLVCCQVVQGLEYEYQANNHQAQDHDPVSLVSNLVSLLVRFADDAQRLKDWPDVQLCVDPVTRGNYEYEYEYEPRQPVQTSQNVCVVVSRYHYDQDAPLAAWAFTWIGRPQAIETETEHHYDQQLVVQVCLVVVSHHYDADPPCRLQYAAEYHHAFADDDPDPRRTDDPLSDALSHAEYEYYNQQAAPQVWDADPVSNHTYGDQHYSEQSDLDPSNQHFHWIWMWIDRGNDTDIGIAGRLSYAHHDEAEEEVVPVPQADFPDAGAVVVLVVVVVVQVVRLVVRQVVNCVNVVHDPDPVDDGGRQHHAEYEYAHPRHDDYDDQLVSLCVQVVRHSCSRGNYDYDHD/DQQKQKEWEAEQLAQQQCLVQPQCNCLSLVLLLQSLQCCQVVQGLEYEYQANNHQAQDHDPVSLVSNLVSLLVRFADDAQRLKDWPDDQLQDQLCVDPVTRTNYEYEYEYAPRQPVQTSVSVCSSVSRYNYDQDAPDLQAAEWAFTWIGRHQAIETETEHHDDQQLSNLVCLVVVRHHYDADPPPRLFYAAEYHHHAAQDDPDPRRTDDPLSDALSHAEYEYYNQAAAPQVWDADPVSNYTYGDQHYSEQSDLDPSNQHFHWIWMWIDRGNDTDIGIAGRLSYAHHDEEEEEVVPDPQADFQDQRAPSVLVVVVVVQVVRLVVRQVVNCVNVVHDPDPVDDGGRAHHAEYEYAHPRHDDYDDQLVSLVVQVVRHSCSRHRYDYDHD/DVPDDDPDDDDDDDVPDDDDD/DVVVVDDDDDDDDDDD

GO terms:
  GO:0006303 double-strand break repair via nonhomologous end joining (P, IMP)
  GO:0005634 nucleus (C, EXP)
  GO:0005694 chromosome (C, EXP)
  GO:0140445 chromosome, telomeric repeat region (C, IDA)
  GO:0035861 site of double-strand break (C, IDA)
  GO:0030145 manganese ion binding (F, IDA)
  GO:0030870 Mre11 complex (C, IDA)
  GO:0004518 nuclease activity (F, IDA)
  GO:0006303 double-strand break repair via nonhomologous end joining (P, IGI)
  GO:0000723 telomere maintenance (P, IGI)
  GO:0000729 DNA double-strand break processing (P, IMP)
  GO:0042138 meiotic DNA double-strand break formation (P, IMP)
  GO:1990918 double-strand break repair involved in meiotic recombination (P, IMP)
  GO:0031573 mitotic intra-S DNA damage checkpoint signaling (P, IMP)
  GO:0006302 double-strand break repair (P, IMP)
  GO:0007131 reciprocal meiotic recombination (P, IMP)
  GO:0000724 double-strand break repair via homologous recombination (P, IMP)
  GO:0005515 protein binding (F, IPI)

B-factor: mean 50.1, std 18.53, range [22.09, 150.72]

=== Feature glossary ===
The record interleaves many kinds of information about one protein. Here is each kind framed as the question it answers.

Q: What known structures does this most resemble?
A: Structural nearest neighbors (via Foldseek easy-search vs the PDB). Reported per hit: target PDB id, E-value, and alignment TM-score. A TM-score above ~0.5 is the conventional threshold for 'same fold'.

Q: Where is each backbone atom in 3D?
A: The mmCIF table is the protein's shape written out atom by atom. For each backbone N, Cα, C, and carbonyl O, it records an (x, y, z) coordinate triple in Å plus the residue type, chain letter, and residue number.

Q: What are the backbone torsion angles?
A: The φ/ψ torsion pair specifies the backbone conformation at each residue. φ rotates about the N–Cα bond, ψ about the Cα–C bond. Steric clashes forbid most of the (φ, ψ) plane — the allowed regions (α-helix basin, β-sheet basin, left-handed helix) are the Ramachandran-allowed regions.

Q: Which residues are buried vs exposed?
A: Solvent-accessible surface area (SASA) is the area in Å² traced out by the centre of a 1.4 Å probe sphere (a water molecule) rolled over the protein's van der Waals surface (Shrake–Rupley / Lee–Richards construction). Buried residues have near-zero SASA; fully exposed residues can exceed 200 Å². The total SASA scales roughly with the number of surface residues.

Q: How confident is the AlphaFold model at each residue?
A: pLDDT is the predicted lDDT-Cα score: AlphaFold's confidence that the local environment of each residue (all inter-atomic distances within 15 Å) is correctly placed. It is a per-residue number between 0 and 100, with higher meaning more reliable.

Q: What does the local fold look like, residue by residue?
A: 3Di is Foldseek's structural alphabet. Each residue is assigned one of twenty discrete states based on how its Cα sits relative to its spatial (not sequential) neighbors. Aligning 3Di strings finds structural homologs roughly as well as full 3D superposition, but orders of magnitude faster.

Q: How big and how compact is the whole molecule?
A: Radius of gyration (Rg) is the root-mean-square distance of Cα atoms from their centroid — a single number for overall size and compactness. A globular domain of N residues has Rg ≈ 2.2·N^0.38 Å; an extended or disordered chain has a much larger Rg. The Cα contact count is the number of residue pairs whose Cα atoms are within 8 Å and are more than four positions apart in sequence — a standard proxy for tertiary packing density. The bounding box is the smallest axis-aligned box enclosing all Cα atoms.

Q: Which residues are in helices, strands, or loops?
A: DSSP 8-state secondary structure assigns each residue one of H (α-helix), G (3₁₀-helix), I (π-helix), E (extended β-strand), B (isolated β-bridge), T (hydrogen-bonded turn), S (bend), or '-' (coil). The assignment is computed from backbone hydrogen-bond geometry via the Kabsch–Sander algorithm.

Q: How mobile is each atom in the crystal?
A: Crystallographic B-factors measure how much each atom's electron density is smeared out, in Å². They rise in mobile loops and surface residues and fall in the buried interior. In AlphaFold models this column is repurposed to hold pLDDT instead.

Q: What if only a Cα trace is available?
A: P-SEA three-state annotation labels each residue as helix, strand, or coil based purely on the geometry of the Cα trace. It serves as a fallback when the full backbone (and thus DSSP) is unavailable.

Q: What family and function is it annotated with?
A: Database cross-references. InterPro integrates a dozen domain/family signature databases into unified entries with residue-range hits. GO terms attach function/process/location labels with evidence codes. CATH codes position the fold in a four-level structural taxonomy. Organism is the NCBI-taxonomy species name.

Q: Are the domains correctly placed relative to each other?
A: Predicted Aligned Error (PAE) is an AlphaFold confidence matrix: entry (i, j) is the expected error in the position of residue j, in ångströms, when the prediction is superimposed on the true structure at residue i. Low PAE within a block of residues means that block is internally rigid and well-predicted; high PAE between two blocks means their relative placement is uncertain even if each block individually is confident.

Q: What do the diagnostic plots show?
A: Three diagnostic plots accompany the record. The Cα contact map visualizes the tertiary structure as a 2D adjacency matrix (8 Å cutoff, sequence-local contacts suppressed). The Ramachandran plot shows the distribution of backbone (φ, ψ) torsions, with points in the α and β basins reflecting secondary structure content. The PAE plot shows AlphaFold's inter-residue confidence as a color matrix.

Q: What is the amino-acid chain?
A: Primary structure: the covalent order of the twenty standard amino acids along the backbone. Two proteins with the same sequence will (almost always) fold to the same structure; two with 30% identity often share a fold but not the details.

Q: What do the rendered images show?
A: The six renders are orthographic views along the three Cartesian axes in both directions. Representation (cartoon, sticks, or surface) and color scheme (sequence-rainbow or by-chain) vary across proteins so the training set covers all the common visualization conventions.